Protein AF-0000000078669235 (afdb_homodimer)

Solvent-accessible surface area (backbone atoms only — not comparable to full-atom values): 48067 Å² total; per-residue (Å²): 96,67,66,59,18,50,50,52,53,47,53,45,50,56,72,32,58,90,61,73,64,41,77,50,53,57,62,53,48,54,24,50,31,45,15,54,41,35,36,77,77,35,81,63,48,67,55,18,37,51,54,24,30,57,74,55,64,57,73,52,65,68,59,42,52,51,52,50,53,50,52,53,48,40,39,40,40,38,66,61,44,41,49,52,46,21,70,72,71,68,45,66,46,79,46,28,22,59,58,57,40,22,43,50,47,49,49,41,42,48,46,64,62,38,52,59,36,70,64,24,55,50,30,48,46,53,47,44,20,54,51,38,20,74,75,57,52,60,64,41,14,50,50,51,49,68,47,42,65,60,53,62,66,57,69,76,66,47,89,44,72,59,48,43,48,22,68,73,57,55,42,50,53,69,58,52,52,51,44,33,72,74,48,49,86,48,35,63,50,36,40,51,44,37,69,41,87,81,50,63,42,42,25,32,50,30,67,82,75,46,51,58,66,58,51,53,53,54,42,41,74,72,70,44,53,72,45,68,39,88,81,45,70,50,28,38,31,33,52,52,88,76,65,61,88,79,30,63,51,42,68,63,20,33,38,43,83,40,51,62,57,58,55,48,52,43,60,71,60,57,60,47,62,60,39,32,34,36,28,44,46,27,56,53,25,66,54,52,49,49,41,37,47,60,13,67,62,35,48,39,33,42,32,16,30,70,51,68,69,38,44,55,47,18,53,51,47,32,56,43,51,68,56,79,36,69,48,78,41,85,35,60,45,73,44,44,46,80,75,75,38,64,44,66,19,46,32,32,41,34,52,39,77,64,87,42,60,18,36,30,50,82,38,35,46,47,59,68,66,63,53,78,84,50,50,60,60,40,28,51,53,41,49,51,45,49,53,39,50,62,47,23,35,23,70,62,9,37,37,31,43,29,32,39,34,72,49,50,63,68,41,53,49,48,50,52,51,46,52,70,72,34,82,54,45,44,77,45,68,45,90,57,92,54,43,62,34,92,85,36,84,37,19,32,31,39,41,39,60,81,65,76,35,47,19,26,32,42,39,40,33,33,33,52,117,97,68,66,60,19,50,50,51,53,49,51,46,51,57,72,32,57,90,61,74,63,40,76,48,53,56,61,52,47,54,22,51,32,44,15,54,40,36,36,78,77,35,82,62,49,67,57,18,38,51,53,25,30,57,74,56,64,58,74,51,65,69,59,42,52,52,52,49,53,51,52,52,48,41,38,38,40,39,66,61,45,42,49,52,46,20,69,72,70,66,47,65,45,79,45,27,22,61,57,57,39,22,44,50,45,49,50,41,43,49,47,66,62,37,54,59,35,69,65,24,56,50,29,48,46,53,48,44,20,54,50,37,19,74,75,58,50,60,64,42,13,50,48,51,49,70,46,42,66,61,55,62,66,57,72,77,66,45,88,44,70,60,48,44,49,23,69,73,58,55,42,50,54,70,59,53,52,51,45,34,72,74,49,49,86,46,35,63,49,37,42,50,45,39,70,42,86,81,50,63,41,41,24,31,49,30,68,83,73,45,52,56,66,58,52,52,51,52,42,43,73,72,70,44,51,72,45,69,38,89,82,44,70,49,29,38,30,34,52,52,88,75,65,61,89,78,30,63,52,43,68,65,18,33,40,43,82,40,50,62,57,59,55,48,52,42,60,70,59,58,59,48,60,60,39,33,33,36,28,44,46,27,58,54,26,66,56,52,49,48,39,38,48,61,13,66,62,35,48,40,32,43,32,16,30,70,52,68,68,39,44,55,46,19,54,52,48,32,57,42,52,69,56,80,34,69,48,78,42,88,35,59,43,74,46,43,46,80,74,74,39,64,45,64,18,45,32,33,40,35,51,39,76,65,86,41,62,18,36,32,52,83,40,35,47,47,58,68,66,62,55,79,82,50,51,59,59,41,28,51,54,42,50,52,45,49,56,40,50,62,47,25,36,23,69,63,10,38,37,31,44,31,33,39,35,72,49,50,64,68,41,53,50,47,50,52,52,47,52,71,72,35,82,56,46,46,78,47,67,44,89,58,91,52,43,60,33,90,84,38,85,37,20,34,32,40,41,38,57,82,65,76,37,47,20,24,33,43,38,40,34,33,33,51,116

Secondary structure (DSSP, 8-state):
-HHHHHHHHHHHHHHHTTPPPB---HHHHHHHHHHHHHTTTSSSHHHHHHHHHHHTT---HHHHHHHHHHHHHHHHTHHHHHHHHHHHHSS-GGGB-HHHHHHHHHHHHHHHTS-B-HHHHHHHHHHHHHHHHHHS-HHHHHHHHHHHHHHHT-----SSHHHHHHHHHTS-HHHHHHHHHHHGGGHHHHHHHHHS---EEEEEE-TTT--HHHHHHHHHHTT--EEE-SS-TTEEEEES---GGG-HHHHTTSEEE--HHHHHHHHHH---TT-EEEETT-TT-HHHHHHHHHTTT-SEEEEEE--HHHHHHHHHHHHHHT--SEEEEES-GGGHHHHH-SS-EEEEEEE-----GGGTTT-TTHHHH--GGGHHHHHHHHHHHHHHHHHHEEEEEEEEEEES---GGGTHHHHHHHHHH-TTEEEE----SSEEPSSSTT-EEE-HHHHSS--EEEEEEEE--/-HHHHHHHHHHHHHHHTTPPPB---HHHHHHHHHHHHHTTTSSSHHHHHHHHHHHTT---HHHHHHHHHHHHHHHHTHHHHHHHHHHHHSS-GGGB-HHHHHHHHHHHHHHHSS-B-HHHHHHHHHHHHHHHHHHS-HHHHHHHHHHHHHHHT-----SSHHHHHHHHHTS-HHHHHHHHHHHGGGHHHHHHHHHS---EEEEEE-TTT--HHHHHHHHHHTT--EEE-SS-TTEEEEES---GGG-HHHHTTSEEE--HHHHHHHHHH---TT-EEEESS-TT-HHHHHHHHHTTT-SEEEEEE--HHHHHHHHHHHHHHT--SEEEEES-GGGHHHHH-SS-EEEEEEE-----GGGTTT-TTHHHH--GGGHHHHHHHHHHHHHHHHHHEEEEEEEEEEES---GGGTHHHHHHHHHH-TTEEEE----SSEEPSSSTT-EEE-HHHHSS--EEEEEEEE--

Foldseek 3Di:
DVVLLVVLLVVLVVLAPPPDADDAALLLLQLLLQLLLQVVPDPPSVVSSVVSCVVSVVPDPVSSVVSVVLNVQLLQQVVVLQVLVCVQVVHRLVVPDSSLSSLSSSLLSSQRRYHHDPNRLVSSLVSSLVNVCVVDPNVSSVVCNVCSVVRNPDGDDDPDPLSSVCSVLVFHSVVLVQLCVQPPPCSNLQSCLLVDDDFKFKKFFQPLVDDQVVVVVVCVVVVWDWDADPFDRRIIITGHDDDLVPDPCNQQQGMGGDFPQLLVLLVVQQDEAAFEEEELAAFLNPSVLSNCSSNSLHHAYEYEDQDPVRPVNNVVNCVSNVRDRYDYDNDHSLCCCVVPNFARGQEYEPQADALLQQCCSVVSNSSVVDDPVCRLVSLVVSLSNLVSRNRRHHAFHKYKHKYLDDGCSNAVVSVVVSCVVDVQKDWAADDDDADARPVDGRKGWDGCSPRVTTTMIIIMMHGHD/DVVLLVVLLVVLVVLAPPPDADDAALLLLQLLLQLLLQVVPDPPSVVSSVVSCVVSVVPDPVSSVVSVVLNVQLLQQVVVLQVLVCVQVVHRLVVPDSSLSSLSSSLLSSQRRYHHDPNRLVSSLVSSLVNVCVVDPNVSSVVCNVCSVVRNPDGDDDPDPLSSVCSVLVFHSVVLVQLCVQPPPCSNLQSCLLVDDDFKFKKFFQPLVDDQVVVVVVCVVVVWDWDADPFDRRIIITGHDDDLVPDPCNQQQGMGGDFPQLLVLLVVQQDAAAFEEEELAAFLNPSVLSNCSSNSLHHAYEYEDQDPVRPVNNVVNCVSNVRDRYDYDNDHSLCCCVVPNFARGQEYEPQADALLQQCCSVVSNSSVVDDPVCRLVSLVVSLSNLVSRNRRHHAFHKYKHKYLDDGCSNAVVSVVVSCVVDVQKDWAADDDDADARPVDGRKGWDGCSPRVTTTMIIIMMHGHD

InterPro domains:
  IPR001678 SAM-dependent methyltransferase RsmB-F/NOP2-type domain [PS51686] (191-464)
  IPR011023 Nop2p [TIGR00446] (203-463)
  IPR023267 RNA (C5-cytosine) methyltransferase [PR02008] (249-263)
  IPR023267 RNA (C5-cytosine) methyltransferase [PR02008] (278-288)
  IPR023267 RNA (C5-cytosine) methyltransferase [PR02008] (346-358)
  IPR023267 RNA (C5-cytosine) methyltransferase [PR02008] (396-412)
  IPR023267 RNA (C5-cytosine) methyltransferase [PR02008] (446-463)
  IPR023267 RNA (C5-cytosine) methyltransferase [PTHR22807] (165-463)
  IPR029063 S-adenosyl-L-methionine-dependent methyltransferase superfamily [G3DSA:3.40.50.150] (264-465)
  IPR029063 S-adenosyl-L-methionine-dependent methyltransferase superfamily [SSF53335] (167-463)
  IPR035926 NusB-like superfamily [G3DSA:1.10.940.10] (15-171)
  IPR049560 SAM-dependent methyltransferase RsmB-F/NOP2-type, catalytic core [PF01189] (267-461)
  IPR054728 Ribosomal RNA small subunit methyltransferase B-like, ferredoxin-like domain [PF22458] (172-244)

Nearest PDB structures (foldseek):
  1ixk-assembly1_A  TM=8.940E-01  e=5.488E-24  Pyrococcus horikoshii
  3a4t-assembly2_B  TM=9.090E-01  e=2.537E-20  Methanocaldococcus jannaschii
  3a4t-assembly1_A  TM=9.063E-01  e=1.880E-20  Methanocaldococcus jannaschii
  5wws-assembly2_B  TM=7.933E-01  e=9.879E-22  Homo sapiens
  5wwr-assembly2_B  TM=7.802E-01  e=6.926E-21  Homo sapiens

Organism: Thermococcus barophilus (strain DSM 11836 / MP) (NCBI:txid391623)

pLDDT: mean 95.13, std 4.6, range [71.75, 98.88]

Structure (mmCIF, N/CA/C/O backbone):
data_AF-0000000078669235-model_v1
#
loop_
_entity.id
_entity.type
_entity.pdbx_description
1 polymer 'Ribosomal RNA small subunit methyltransferase B'
#
loop_
_atom_site.group_PDB
_atom_site.id
_atom_site.type_symbol
_atom_site.label_atom_id
_atom_site.label_alt_id
_atom_site.label_comp_id
_atom_site.label_asym_id
_atom_site.label_entity_id
_atom_site.label_seq_id
_atom_site.pdbx_PDB_ins_code
_atom_site.Cartn_x
_atom_site.Cartn_y
_atom_site.Cartn_z
_atom_site.occupancy
_atom_site.B_iso_or_equiv
_atom_site.auth_seq_id
_atom_site.auth_comp_id
_atom_site.auth_asym_id
_atom_site.auth_atom_id
_atom_site.pdbx_PDB_model_num
ATOM 1 N N . MET A 1 1 ? -10.25 2.545 38.406 1 71.75 1 MET A N 1
ATOM 2 C CA . MET A 1 1 ? -10.148 2.27 36.969 1 71.75 1 MET A CA 1
ATOM 3 C C . MET A 1 1 ? -11.531 2.127 36.344 1 71.75 1 MET A C 1
ATOM 5 O O . MET A 1 1 ? -11.805 2.719 35.312 1 71.75 1 MET A O 1
ATOM 9 N N . GLU A 1 2 ? -12.5 1.537 37.062 1 76.81 2 GLU A N 1
ATOM 10 C CA . GLU A 1 2 ? -13.859 1.386 36.531 1 76.81 2 GLU A CA 1
ATOM 11 C C . GLU A 1 2 ? -14.586 2.725 36.5 1 76.81 2 GLU A C 1
ATOM 13 O O . GLU A 1 2 ? -15.328 3.02 35.562 1 76.81 2 GLU A O 1
ATOM 18 N N . GLU A 1 3 ? -14.359 3.516 37.531 1 80.19 3 GLU A N 1
ATOM 19 C CA . GLU A 1 3 ? -15 4.824 37.594 1 80.19 3 GLU A CA 1
ATOM 20 C C . GLU A 1 3 ? -14.531 5.73 36.469 1 80.19 3 GLU A C 1
ATOM 22 O O . GLU A 1 3 ? -15.336 6.445 35.875 1 80.19 3 GLU A O 1
ATOM 27 N N . ILE A 1 4 ? -13.289 5.605 36.219 1 82.44 4 ILE A N 1
ATOM 28 C CA . ILE A 1 4 ? -12.695 6.414 35.156 1 82.44 4 ILE A CA 1
ATOM 29 C C . ILE A 1 4 ? -13.258 5.98 33.812 1 82.44 4 ILE A C 1
ATOM 31 O O . ILE A 1 4 ? -13.602 6.82 32.969 1 82.44 4 ILE A O 1
ATOM 35 N N . SER A 1 5 ? -13.367 4.734 33.719 1 85.5 5 SER A N 1
ATOM 36 C CA . SER A 1 5 ? -13.938 4.188 32.469 1 85.5 5 SER A CA 1
ATOM 37 C C . SER A 1 5 ? -15.383 4.629 32.281 1 85.5 5 SER A C 1
ATOM 39 O O . SER A 1 5 ? -15.781 5.039 31.203 1 85.5 5 SER A O 1
ATOM 41 N N . ASN A 1 6 ? -16.125 4.555 33.281 1 86.69 6 ASN A N 1
ATOM 42 C CA . ASN A 1 6 ? -17.531 4.969 33.219 1 86.69 6 ASN A CA 1
ATOM 43 C C . ASN A 1 6 ? -17.656 6.453 32.906 1 86.69 6 ASN A C 1
ATOM 45 O O . ASN A 1 6 ? -18.578 6.859 32.188 1 86.69 6 ASN A O 1
ATOM 49 N N . ALA A 1 7 ? -16.766 7.16 33.469 1 86.31 7 ALA A N 1
ATOM 50 C CA . ALA A 1 7 ? -16.781 8.602 33.219 1 86.31 7 ALA A CA 1
ATOM 51 C C . ALA A 1 7 ? -16.562 8.906 31.75 1 86.31 7 ALA A C 1
ATOM 53 O O . ALA A 1 7 ? -17.219 9.781 31.188 1 86.31 7 ALA A O 1
ATOM 54 N N . ILE A 1 8 ? -15.711 8.242 31.141 1 88.25 8 ILE A N 1
ATOM 55 C CA . ILE A 1 8 ? -15.414 8.453 29.734 1 88.25 8 ILE A CA 1
ATOM 56 C C . ILE A 1 8 ? -16.609 8.023 28.875 1 88.25 8 ILE A C 1
ATOM 58 O O . ILE A 1 8 ? -16.969 8.711 27.922 1 88.25 8 ILE A O 1
ATOM 62 N N . ILE A 1 9 ? -17.141 6.898 29.297 1 88.44 9 ILE A N 1
ATOM 63 C CA . ILE A 1 9 ? -18.312 6.406 28.562 1 88.44 9 ILE A CA 1
ATOM 64 C C . ILE A 1 9 ? -19.438 7.426 28.641 1 88.44 9 ILE A C 1
ATOM 66 O O . ILE A 1 9 ? -20.094 7.715 27.641 1 88.44 9 ILE A O 1
ATOM 70 N N . GLN A 1 10 ? -19.609 7.977 29.734 1 87.69 10 GLN A N 1
ATOM 71 C CA . GLN A 1 10 ? -20.641 8.992 29.922 1 87.69 10 GLN A CA 1
ATOM 72 C C . GLN A 1 10 ? -20.344 10.242 29.109 1 87.69 10 GLN A C 1
ATOM 74 O O . GLN A 1 10 ? -21.25 10.859 28.531 1 87.69 10 GLN A O 1
ATOM 79 N N . LEU A 1 11 ? -19.109 10.594 29.094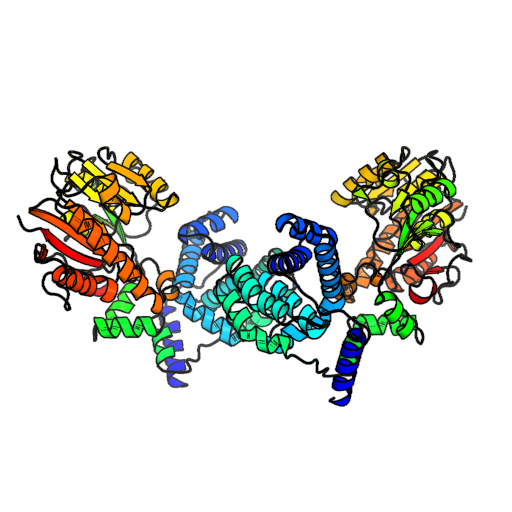 1 87.62 11 LEU A N 1
ATOM 80 C CA . LEU A 1 11 ? -18.688 11.758 28.312 1 87.62 11 LEU A CA 1
ATOM 81 C C . LEU A 1 11 ? -19 11.555 26.828 1 87.62 11 LEU A C 1
ATOM 83 O O . LEU A 1 11 ? -19.547 12.445 26.172 1 87.62 11 LEU A O 1
ATOM 87 N N . ILE A 1 12 ? -18.719 10.445 26.359 1 89.38 12 ILE A N 1
ATOM 88 C CA . ILE A 1 12 ? -18.953 10.117 24.969 1 89.38 12 ILE A CA 1
ATOM 89 C C . ILE A 1 12 ? -20.453 10.102 24.688 1 89.38 12 ILE A C 1
ATOM 91 O O . ILE A 1 12 ? -20.922 10.648 23.672 1 89.38 12 ILE A O 1
ATOM 95 N N . GLU A 1 13 ? -21.219 9.523 25.594 1 88.12 13 GLU A N 1
ATOM 96 C CA . GLU A 1 13 ? -22.672 9.422 25.422 1 88.12 13 GLU A CA 1
ATOM 97 C C . GLU A 1 13 ? -23.328 10.805 25.453 1 88.12 13 GLU A C 1
ATOM 99 O O . GLU A 1 13 ? -24.281 11.055 24.734 1 88.12 13 GLU A O 1
ATOM 104 N N . ARG A 1 14 ? -22.766 11.625 26.234 1 85.5 14 ARG A N 1
ATOM 105 C CA . ARG A 1 14 ? -23.297 12.984 26.312 1 85.5 14 ARG A CA 1
ATOM 106 C C . ARG A 1 14 ? -23.094 13.734 25 1 85.5 14 ARG A C 1
ATOM 108 O O . ARG A 1 14 ? -23.953 14.508 24.578 1 85.5 14 ARG A O 1
ATOM 115 N N . GLU A 1 15 ? -21.953 13.516 24.438 1 82.94 15 GLU A N 1
ATOM 116 C CA . GLU A 1 15 ? -21.656 14.172 23.172 1 82.94 15 GLU A CA 1
ATOM 117 C C . GLU A 1 15 ? -22.562 13.672 22.062 1 82.94 15 GLU A C 1
ATOM 119 O O . GLU A 1 15 ? -22.828 14.391 21.094 1 82.94 15 GLU A O 1
ATOM 124 N N . LYS A 1 16 ? -23.125 12.5 22.297 1 85.5 16 LYS A N 1
ATOM 125 C CA . LYS A 1 16 ? -24 11.891 21.297 1 85.5 16 LYS A CA 1
ATOM 126 C C . LYS A 1 16 ? -25.438 12.359 21.469 1 85.5 16 LYS A C 1
ATOM 128 O O . LYS A 1 16 ? -26.266 12.211 20.562 1 85.5 16 LYS A O 1
ATOM 133 N N . GLU A 1 17 ? -25.609 12.766 22.594 1 82.75 17 GLU A N 1
ATOM 134 C CA . GLU A 1 17 ? -26.984 13.109 22.906 1 82.75 17 GLU A CA 1
ATOM 135 C C . GLU A 1 17 ? -27.547 14.148 21.938 1 82.75 17 GLU A C 1
ATOM 137 O O . GLU A 1 17 ? -26.906 15.164 21.688 1 82.75 17 GLU A O 1
ATOM 142 N N . GLY A 1 18 ? -28.641 13.906 21.344 1 80.12 18 GLY A N 1
ATOM 143 C CA . GLY A 1 18 ? -29.328 14.828 20.453 1 80.12 18 GLY A CA 1
ATOM 144 C C . GLY A 1 18 ? -28.922 14.664 19 1 80.12 18 GLY A C 1
ATOM 145 O O . GLY A 1 18 ? -29.5 15.297 18.109 1 80.12 18 GLY A O 1
ATOM 146 N N . GLU A 1 19 ? -27.953 13.859 18.781 1 83.62 19 GLU A N 1
ATOM 147 C CA . GLU A 1 19 ? -27.516 13.625 17.422 1 83.62 19 GLU A CA 1
ATOM 148 C C . GLU A 1 19 ? -28.484 12.695 16.688 1 83.62 19 GLU A C 1
ATOM 150 O O . GLU A 1 19 ? -29.047 11.781 17.281 1 83.62 19 GLU A O 1
ATOM 155 N N . LYS A 1 20 ? -28.812 12.969 15.453 1 84.12 20 LYS A N 1
ATOM 156 C CA . LYS A 1 20 ? -29.578 12.047 14.609 1 84.12 20 LYS A CA 1
ATOM 157 C C . LYS A 1 20 ? -28.75 10.805 14.281 1 84.12 20 LYS A C 1
ATOM 159 O O . LYS A 1 20 ? -27.531 10.891 14.094 1 84.12 20 LYS A O 1
ATOM 164 N N . LYS A 1 21 ? -29.453 9.648 14.18 1 91.75 21 LYS A N 1
ATOM 165 C CA . LYS A 1 21 ? -28.766 8.406 13.836 1 91.75 21 LYS A CA 1
ATOM 166 C C . LYS A 1 21 ? -28.219 8.453 12.414 1 91.75 21 LYS A C 1
ATOM 168 O O . LYS A 1 21 ? -28.922 8.844 11.477 1 91.75 21 LYS A O 1
ATOM 173 N N . LEU A 1 22 ? -26.906 8.109 12.273 1 93.38 22 LEU A N 1
ATOM 174 C CA . LEU A 1 22 ? -26.219 8.164 10.992 1 93.38 22 LEU A CA 1
ATOM 175 C C . LEU A 1 22 ? -26.766 7.098 10.047 1 93.38 22 LEU A C 1
ATOM 177 O O . LEU A 1 22 ? -27.016 5.961 10.453 1 93.38 22 LEU A O 1
ATOM 181 N N . SER A 1 23 ? -27.031 7.496 8.852 1 94.25 23 SER A N 1
ATOM 182 C CA . SER A 1 23 ? -27.359 6.605 7.738 1 94.25 23 SER A CA 1
ATOM 183 C C . SER A 1 23 ? -26.391 6.797 6.578 1 94.25 23 SER A C 1
ATOM 185 O O . SER A 1 23 ? -26.578 7.684 5.742 1 94.25 23 SER A O 1
ATOM 187 N N . ILE A 1 24 ? -25.453 5.957 6.488 1 95.19 24 ILE A N 1
ATOM 188 C CA . ILE A 1 24 ? -24.438 6.066 5.449 1 95.19 24 ILE A CA 1
ATOM 189 C C . ILE A 1 24 ? -24.656 4.984 4.395 1 95.19 24 ILE A C 1
ATOM 191 O O . ILE A 1 24 ? -24.531 3.791 4.688 1 95.19 24 ILE A O 1
ATOM 195 N N . PRO A 1 25 ? -24.938 5.375 3.219 1 94.75 25 PRO A N 1
ATOM 196 C CA . PRO A 1 25 ? -25.078 4.383 2.152 1 94.75 25 PRO A CA 1
ATOM 197 C C . PRO A 1 25 ? -23.734 3.771 1.736 1 94.75 25 PRO A C 1
ATOM 199 O O . PRO A 1 25 ? -22.688 4.301 2.082 1 94.75 25 PRO A O 1
ATOM 202 N N . PRO A 1 26 ? -23.75 2.699 0.933 1 94.38 26 PRO A N 1
ATOM 203 C CA . PRO A 1 26 ? -22.531 2.002 0.514 1 94.38 26 PRO A CA 1
ATOM 204 C C . PRO A 1 26 ? -21.531 2.928 -0.165 1 94.38 26 PRO A C 1
ATOM 206 O O . PRO A 1 26 ? -20.328 2.867 0.129 1 94.38 26 PRO A O 1
ATOM 209 N N . LYS A 1 27 ? -21.969 3.76 -1.03 1 95.19 27 LYS A N 1
ATOM 210 C CA . LYS A 1 27 ? -21.062 4.672 -1.718 1 95.19 27 LYS A CA 1
ATOM 211 C C . LYS A 1 27 ? -20.391 5.617 -0.731 1 95.19 27 LYS A C 1
ATOM 213 O O . LYS A 1 27 ? -19.219 5.977 -0.912 1 95.19 27 LYS A O 1
ATOM 218 N N . GLY A 1 28 ? -21.109 6.035 0.298 1 97.38 28 GLY A N 1
ATOM 219 C CA . GLY A 1 28 ? -20.547 6.883 1.334 1 97.38 28 GLY A CA 1
ATOM 220 C C . GLY A 1 28 ? -19.453 6.199 2.143 1 97.38 28 GLY A C 1
ATOM 221 O O . GLY A 1 28 ? -18.469 6.824 2.52 1 97.38 28 GLY A O 1
ATOM 222 N N . VAL A 1 29 ? -19.656 4.859 2.379 1 97.69 29 VAL A N 1
ATOM 223 C CA . VAL A 1 29 ? -18.688 4.07 3.125 1 97.69 29 VAL A CA 1
ATOM 224 C C . VAL A 1 29 ? -17.359 4.035 2.363 1 97.69 29 VAL A C 1
ATOM 226 O O . VAL A 1 29 ? -16.312 4.312 2.932 1 97.69 29 VAL A O 1
ATOM 229 N N . ARG A 1 30 ? -17.422 3.787 1.078 1 98 30 ARG A N 1
ATOM 230 C CA . ARG A 1 30 ? -16.234 3.707 0.241 1 98 30 ARG A CA 1
ATOM 231 C C . ARG A 1 30 ? -15.523 5.055 0.172 1 98 30 ARG A C 1
ATOM 233 O O . ARG A 1 30 ? -14.297 5.121 0.313 1 98 30 ARG A O 1
ATOM 240 N N . ALA A 1 31 ? -16.297 6.074 0.003 1 98.06 31 ALA A N 1
ATOM 241 C CA . ALA A 1 31 ? -15.734 7.422 -0.122 1 98.06 31 ALA A CA 1
ATOM 242 C C . ALA A 1 31 ? -15.016 7.84 1.155 1 98.06 31 ALA A C 1
ATOM 244 O O . ALA A 1 31 ? -13.93 8.43 1.101 1 98.06 31 ALA A O 1
ATOM 245 N N . LEU A 1 32 ? -15.617 7.559 2.271 1 98.25 32 LEU A N 1
ATOM 246 C CA . LEU A 1 32 ? -15.047 7.957 3.555 1 98.25 32 LEU A CA 1
ATOM 247 C C . LEU A 1 32 ? -13.758 7.195 3.838 1 98.25 32 LEU A C 1
ATOM 249 O O . LEU A 1 32 ? -12.766 7.789 4.266 1 98.25 32 LEU A O 1
ATOM 253 N N . ILE A 1 33 ? -13.734 5.887 3.578 1 98.56 33 ILE A N 1
ATOM 254 C CA . ILE A 1 33 ? -12.531 5.086 3.777 1 98.56 33 ILE A CA 1
ATOM 255 C C . ILE A 1 33 ? -11.406 5.605 2.875 1 98.56 33 ILE A C 1
ATOM 257 O O . ILE A 1 33 ? -10.273 5.77 3.322 1 98.56 33 ILE A O 1
ATOM 261 N N . GLU A 1 34 ? -11.758 5.891 1.653 1 98 34 GLU A N 1
ATOM 262 C CA . GLU A 1 34 ? -10.766 6.383 0.705 1 98 34 GLU A CA 1
ATOM 263 C C . GLU A 1 34 ? -10.234 7.754 1.117 1 98 34 GLU A C 1
ATOM 265 O O . GLU A 1 34 ? -9.039 8.023 1.002 1 98 34 GLU A O 1
ATOM 270 N N . ALA A 1 35 ? -11.117 8.594 1.569 1 97.44 35 ALA A N 1
ATOM 271 C CA . ALA A 1 35 ? -10.703 9.922 2.021 1 97.44 35 ALA A CA 1
ATOM 272 C C . ALA A 1 35 ? -9.719 9.82 3.182 1 97.44 35 ALA A C 1
ATOM 274 O O . ALA A 1 35 ? -8.695 10.5 3.189 1 97.44 35 ALA A O 1
ATOM 275 N N . VAL A 1 36 ? -10.016 8.984 4.125 1 97.75 36 VAL A N 1
ATOM 276 C CA . VAL A 1 36 ? -9.164 8.805 5.297 1 97.75 36 VAL A CA 1
ATOM 277 C C . VAL A 1 36 ? -7.816 8.234 4.875 1 97.75 36 VAL A C 1
ATOM 279 O O . VAL A 1 36 ? -6.77 8.68 5.359 1 97.75 36 VAL A O 1
ATOM 282 N N . ARG A 1 37 ? -7.832 7.293 3.949 1 97.44 37 ARG A N 1
ATOM 283 C CA . ARG A 1 37 ? -6.598 6.715 3.424 1 97.44 37 ARG A CA 1
ATOM 284 C C . ARG A 1 37 ? -5.758 7.773 2.719 1 97.44 37 ARG A C 1
ATOM 286 O O . ARG A 1 37 ? -4.562 7.906 2.992 1 97.44 37 ARG A O 1
ATOM 293 N N . LEU A 1 38 ? -6.355 8.555 1.897 1 95.06 38 LEU A N 1
ATOM 294 C CA . LEU A 1 38 ? -5.66 9.555 1.089 1 95.06 38 LEU A CA 1
ATOM 295 C C . LEU A 1 38 ? -5.117 10.68 1.963 1 95.06 38 LEU A C 1
ATOM 297 O O . LEU A 1 38 ? -4.09 11.281 1.642 1 95.06 38 LEU A O 1
ATOM 301 N N . ALA A 1 39 ? -5.762 10.906 3.068 1 93.75 39 ALA A N 1
ATOM 302 C CA . ALA A 1 39 ? -5.355 11.992 3.957 1 93.75 39 ALA A CA 1
ATOM 303 C C . ALA A 1 39 ? -3.984 11.727 4.566 1 93.75 39 ALA A C 1
ATOM 305 O O . ALA A 1 39 ? -3.328 12.641 5.066 1 93.75 39 ALA A O 1
ATOM 306 N N . GLU A 1 40 ? -3.51 10.516 4.52 1 91.19 40 GLU A N 1
ATOM 307 C CA . GLU A 1 40 ? -2.186 10.164 5.023 1 91.19 40 GLU A CA 1
ATOM 308 C C . GLU A 1 40 ? -1.094 10.594 4.047 1 91.19 40 GLU A C 1
ATOM 310 O O . GLU A 1 40 ? 0.059 10.781 4.438 1 91.19 40 GLU A O 1
ATOM 315 N N . ILE A 1 41 ? -1.453 10.789 2.781 1 87.75 41 ILE A N 1
ATOM 316 C CA . ILE A 1 41 ? -0.433 10.992 1.761 1 87.75 41 ILE A CA 1
ATOM 317 C C . ILE A 1 41 ? -0.58 12.391 1.156 1 87.75 41 ILE A C 1
ATOM 319 O O . ILE A 1 41 ? 0.415 13.023 0.799 1 87.75 41 ILE A O 1
ATOM 323 N N . ILE A 1 42 ? -1.842 12.828 1.102 1 79.81 42 ILE A N 1
ATOM 324 C CA . ILE A 1 42 ? -2.121 14.109 0.461 1 79.81 42 ILE A CA 1
ATOM 325 C C . ILE A 1 42 ? -2.357 15.18 1.525 1 79.81 42 ILE A C 1
ATOM 327 O O . ILE A 1 42 ? -3.215 15.016 2.396 1 79.81 42 ILE A O 1
ATOM 331 N N . LYS A 1 43 ? -1.515 16.266 1.444 1 74.38 43 LYS A N 1
ATOM 332 C CA . LYS A 1 43 ? -1.713 17.422 2.305 1 74.38 43 LYS A CA 1
ATOM 333 C C . LYS A 1 43 ? -1.94 18.688 1.479 1 74.38 43 LYS A C 1
ATOM 335 O O . LYS A 1 43 ? -1.37 18.828 0.396 1 74.38 43 LYS A O 1
ATOM 340 N N . PRO A 1 44 ? -2.832 19.547 2.07 1 77.5 44 PRO A N 1
ATOM 341 C CA . PRO A 1 44 ? -3.676 19.453 3.264 1 77.5 44 PRO A CA 1
ATOM 342 C C . PRO A 1 44 ? -4.773 18.391 3.125 1 77.5 44 PRO A C 1
ATOM 344 O O . PRO A 1 44 ? -5.168 18.047 2.008 1 77.5 44 PRO A O 1
ATOM 347 N N . SER A 1 45 ? -5.328 17.812 4.16 1 84.75 45 SER A N 1
ATOM 348 C CA . SER A 1 45 ? -6.277 16.703 4.191 1 84.75 45 SER A CA 1
ATOM 349 C C . SER A 1 45 ? -7.559 17.047 3.447 1 84.75 45 SER A C 1
ATOM 351 O O . SER A 1 45 ? -8.25 16.156 2.945 1 84.75 45 SER A O 1
ATOM 353 N N . GLN A 1 46 ? -7.844 18.312 3.375 1 81.94 46 GLN A N 1
ATOM 354 C CA . GLN A 1 46 ? -9.031 18.75 2.66 1 81.94 46 GLN A CA 1
ATOM 355 C C . GLN A 1 46 ? -8.992 18.328 1.196 1 81.94 46 GLN A C 1
ATOM 357 O O . GLN A 1 46 ? -10.023 18 0.61 1 81.94 46 GLN A O 1
ATOM 362 N N . TYR A 1 47 ? -7.852 18.391 0.632 1 82.19 47 TYR A N 1
ATOM 363 C CA . TYR A 1 47 ? -7.691 17.984 -0.758 1 82.19 47 TYR A CA 1
ATOM 364 C C . TYR A 1 47 ? -7.941 16.484 -0.915 1 82.19 47 TYR A C 1
ATOM 366 O O . TYR A 1 47 ? -8.547 16.047 -1.899 1 82.19 47 TYR A O 1
ATOM 374 N N . ALA A 1 48 ? -7.465 15.68 0.038 1 89.44 48 ALA A N 1
ATOM 375 C CA . ALA A 1 48 ? -7.699 14.242 0.038 1 89.44 48 ALA A CA 1
ATOM 376 C C . ALA A 1 48 ? -9.195 13.93 0.035 1 89.44 48 ALA A C 1
ATOM 378 O O . ALA A 1 48 ? -9.656 13.086 -0.732 1 89.44 48 ALA A O 1
ATOM 379 N N . LYS A 1 49 ? -9.906 14.641 0.856 1 92.62 49 LYS A N 1
ATOM 380 C CA . LYS A 1 49 ? -11.352 14.469 0.957 1 92.62 49 LYS A CA 1
ATOM 381 C C . LYS A 1 49 ? -12.039 14.781 -0.37 1 92.62 49 LYS A C 1
ATOM 383 O O . LYS A 1 49 ? -12.859 14 -0.855 1 92.62 49 LYS A O 1
ATOM 388 N N . ARG A 1 50 ? -11.648 15.891 -0.977 1 87.69 50 ARG A N 1
ATOM 389 C CA . ARG A 1 50 ? -12.258 16.312 -2.232 1 87.69 50 ARG A CA 1
ATOM 390 C C . ARG A 1 50 ? -12.008 15.297 -3.338 1 87.69 50 ARG A C 1
ATOM 392 O O . ARG A 1 50 ? -12.914 14.977 -4.109 1 87.69 50 ARG A O 1
ATOM 399 N N . GLU A 1 51 ? -10.836 14.82 -3.412 1 91.44 51 GLU A N 1
ATOM 400 C CA . GLU A 1 51 ? -10.469 13.828 -4.418 1 91.44 51 GLU A CA 1
ATOM 401 C C . GLU A 1 51 ? -11.289 12.547 -4.258 1 91.44 51 GLU A C 1
ATOM 403 O O . GLU A 1 51 ? -11.836 12.023 -5.234 1 91.44 51 GLU A O 1
ATOM 408 N N . ALA A 1 52 ? -11.391 12.039 -3.037 1 95.75 52 ALA A N 1
ATOM 409 C CA . ALA A 1 52 ? -12.125 10.812 -2.762 1 95.75 52 ALA A CA 1
ATOM 410 C C . ALA A 1 52 ? -13.609 10.984 -3.061 1 95.75 52 ALA A C 1
ATOM 412 O O . ALA A 1 52 ? -14.234 10.109 -3.672 1 95.75 52 ALA A O 1
ATOM 413 N N . PHE A 1 53 ? -14.188 12.133 -2.621 1 95.25 53 PHE A N 1
ATOM 414 C CA . PHE A 1 53 ? -15.609 12.375 -2.805 1 95.25 53 PHE A CA 1
ATOM 415 C C . PHE A 1 53 ? -15.945 12.531 -4.281 1 95.25 53 PHE A C 1
ATOM 417 O O . PHE A 1 53 ? -17.016 12.094 -4.73 1 95.25 53 PHE A O 1
ATOM 424 N N . LYS A 1 54 ? -15.039 13.18 -5.008 1 93.19 54 LYS A N 1
ATOM 425 C CA . LYS A 1 54 ? -15.219 13.289 -6.453 1 93.19 54 LYS A CA 1
ATOM 426 C C . LYS A 1 54 ? -15.18 11.914 -7.117 1 93.19 54 LYS A C 1
ATOM 428 O O . LYS A 1 54 ? -16.031 11.594 -7.941 1 93.19 54 LYS A O 1
ATOM 433 N N . LYS A 1 55 ? -14.234 11.125 -6.824 1 95.19 55 LYS A N 1
ATOM 434 C CA . LYS A 1 55 ? -14.047 9.797 -7.395 1 95.19 55 LYS A CA 1
ATOM 435 C C . LYS A 1 55 ? -15.281 8.922 -7.191 1 95.19 55 LYS A C 1
ATOM 437 O O . LYS A 1 55 ? -15.664 8.156 -8.078 1 95.19 55 LYS A O 1
ATOM 442 N N . HIS A 1 56 ? -15.859 9.016 -6.016 1 96.25 56 HIS A N 1
ATOM 443 C CA . HIS A 1 56 ? -17 8.164 -5.68 1 96.25 56 HIS A CA 1
ATOM 444 C C . HIS A 1 56 ? -18.328 8.883 -5.953 1 96.25 56 HIS A C 1
ATOM 446 O O . HIS A 1 56 ? -19.375 8.438 -5.5 1 96.25 56 HIS A O 1
ATOM 452 N N . GLN A 1 57 ? -18.312 10.086 -6.531 1 94 57 GLN A N 1
ATOM 453 C CA . GLN A 1 57 ? -19.469 10.828 -7.023 1 94 57 GLN A CA 1
ATOM 454 C C . GLN A 1 57 ? -20.406 11.188 -5.883 1 94 57 GLN A C 1
ATOM 456 O O . GLN A 1 57 ? -21.609 10.93 -5.957 1 94 57 GLN A O 1
ATOM 461 N N . ILE A 1 58 ? -19.828 11.656 -4.797 1 94.06 58 ILE A N 1
ATOM 462 C CA . ILE A 1 58 ? -20.625 12.18 -3.693 1 94.06 58 ILE A CA 1
ATOM 463 C C . ILE A 1 58 ? -21.141 13.57 -4.043 1 94.06 58 ILE A C 1
ATOM 465 O O . ILE A 1 58 ? -20.578 14.578 -3.629 1 94.06 58 ILE A O 1
ATOM 469 N N . ASP A 1 59 ? -22.297 13.664 -4.633 1 87.31 59 ASP A N 1
ATOM 470 C CA . ASP A 1 59 ? -22.844 14.914 -5.168 1 87.31 59 ASP A CA 1
ATOM 471 C C . ASP A 1 59 ? -23.984 15.43 -4.305 1 87.31 59 ASP A C 1
ATOM 473 O O . ASP A 1 59 ? -24.297 16.625 -4.316 1 87.31 59 ASP A O 1
ATOM 477 N N . GLU A 1 60 ? -24.641 14.539 -3.605 1 88.62 60 GLU A N 1
ATOM 478 C CA . GLU A 1 60 ? -25.75 14.945 -2.752 1 88.62 60 GLU A CA 1
ATOM 479 C C . GLU A 1 60 ? -25.266 15.812 -1.596 1 88.62 60 GLU A C 1
ATOM 481 O O . GLU A 1 60 ? -24.359 15.43 -0.855 1 88.62 60 GLU A O 1
ATOM 486 N N . TYR A 1 61 ? -25.922 16.859 -1.396 1 84.94 61 TYR A N 1
ATOM 487 C CA . TYR A 1 61 ? -25.5 17.859 -0.414 1 84.94 61 TYR A CA 1
ATOM 488 C C . TYR A 1 61 ? -25.5 17.266 0.992 1 84.94 61 TYR A C 1
ATOM 490 O O . TYR A 1 61 ? -24.516 17.406 1.725 1 84.94 61 TYR A O 1
ATOM 498 N N . TYR A 1 62 ? -26.531 16.625 1.35 1 87.38 62 TYR A N 1
ATOM 499 C CA . TYR A 1 62 ? -26.672 16.094 2.699 1 87.38 62 TYR A CA 1
ATOM 500 C C . TYR A 1 62 ? -25.594 15.039 2.973 1 87.38 62 TYR A C 1
ATOM 502 O O . TYR A 1 62 ? -24.969 15.047 4.035 1 87.38 62 TYR A O 1
ATOM 510 N N . LEU A 1 63 ? -25.391 14.156 1.999 1 93 63 LEU A N 1
ATOM 511 C CA . LEU A 1 63 ? -24.391 13.109 2.16 1 93 63 LEU A CA 1
ATOM 512 C C . LEU A 1 63 ? -22.984 13.711 2.258 1 93 63 LEU A C 1
ATOM 514 O O . LEU A 1 63 ? -22.188 13.297 3.104 1 93 63 LEU A O 1
ATOM 518 N N . ASN A 1 64 ? -22.75 14.641 1.395 1 92.06 64 ASN A N 1
ATOM 519 C CA . ASN A 1 64 ? -21.453 15.32 1.412 1 92.06 64 ASN A CA 1
ATOM 520 C C . ASN A 1 64 ? -21.188 15.984 2.762 1 92.06 64 ASN A C 1
ATOM 522 O O . ASN A 1 64 ? -20.094 15.852 3.314 1 92.06 64 ASN A O 1
ATOM 526 N N . ARG A 1 65 ? -22.156 16.641 3.293 1 88.25 65 ARG A N 1
ATOM 527 C CA . ARG A 1 65 ? -22.031 17.328 4.574 1 88.25 65 ARG A CA 1
ATOM 528 C C . ARG A 1 65 ? -21.781 16.328 5.707 1 88.25 65 ARG A C 1
ATOM 530 O O . ARG A 1 65 ? -20.922 16.562 6.562 1 88.25 65 ARG A O 1
ATOM 537 N N . MET A 1 66 ? -22.484 15.281 5.699 1 93.31 66 MET A N 1
ATOM 538 C CA . MET A 1 66 ? -22.344 14.266 6.738 1 93.31 66 MET A CA 1
ATOM 539 C C . MET A 1 66 ? -20.969 13.609 6.684 1 93.31 66 MET A C 1
ATOM 541 O O . MET A 1 66 ? -20.297 13.484 7.707 1 93.31 66 MET A O 1
ATOM 545 N N . LEU A 1 67 ? -20.578 13.234 5.48 1 96.31 67 LEU A N 1
ATOM 546 C CA . LEU A 1 67 ? -19.297 12.57 5.328 1 96.31 67 LEU A CA 1
ATOM 547 C C . LEU A 1 67 ? -18.156 13.523 5.684 1 96.31 67 LEU A C 1
ATOM 549 O O . LEU A 1 67 ? -17.125 13.094 6.219 1 96.31 67 LEU A O 1
ATOM 553 N N . THR A 1 68 ? -18.297 14.781 5.383 1 91.88 68 THR A N 1
ATOM 554 C CA . THR A 1 68 ? -17.312 15.789 5.742 1 91.88 68 THR A CA 1
ATOM 555 C C . THR A 1 68 ? -17.172 15.891 7.258 1 91.88 68 THR A C 1
ATOM 557 O O . THR A 1 68 ? -16.047 15.914 7.785 1 91.88 68 THR A O 1
ATOM 560 N N . MET A 1 69 ? -18.297 15.906 7.879 1 91.38 69 MET A N 1
ATOM 561 C CA . MET A 1 69 ? -18.297 15.969 9.336 1 91.38 69 MET A CA 1
ATOM 562 C C . MET A 1 69 ? -17.578 14.758 9.93 1 91.38 69 MET A C 1
ATOM 564 O O . MET A 1 69 ? -16.734 14.906 10.812 1 91.38 69 MET A O 1
ATOM 568 N N . LEU A 1 70 ? -17.828 13.625 9.398 1 96.12 70 LEU A N 1
ATOM 569 C CA . LEU A 1 70 ? -17.219 12.398 9.891 1 96.12 70 LEU A CA 1
ATOM 570 C C . LEU A 1 70 ? -15.711 12.391 9.617 1 96.12 70 LEU A C 1
ATOM 572 O O . LEU A 1 70 ? -14.922 11.961 10.461 1 96.12 70 LEU A O 1
ATOM 576 N N . PHE A 1 71 ? -15.398 12.844 8.453 1 96.25 71 PHE A N 1
ATOM 577 C CA . PHE A 1 71 ? -13.992 12.898 8.062 1 96.25 71 PHE A CA 1
ATOM 578 C C . PHE A 1 71 ? -13.188 13.734 9.055 1 96.25 71 PHE A C 1
ATOM 580 O O . PHE A 1 71 ? -12.164 13.281 9.562 1 96.25 71 PHE A O 1
ATOM 587 N N . TYR A 1 72 ? -13.633 14.859 9.367 1 92.69 72 TYR A N 1
ATO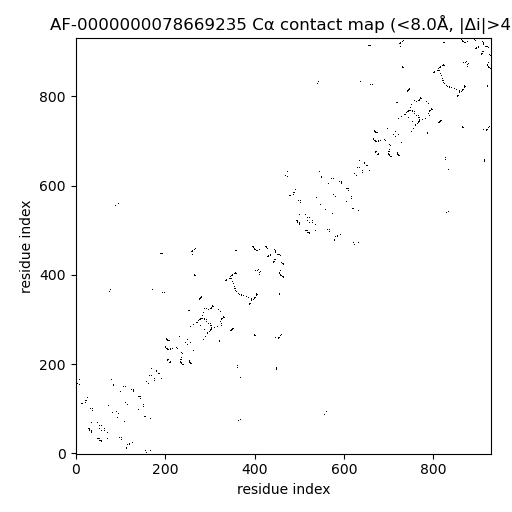M 588 C CA . TYR A 1 72 ? -12.898 15.75 10.25 1 92.69 72 TYR A CA 1
ATOM 589 C C . TYR A 1 72 ? -12.969 15.266 11.695 1 92.69 72 TYR A C 1
ATOM 591 O O . TYR A 1 72 ? -12.047 15.492 12.484 1 92.69 72 TYR A O 1
ATOM 599 N N . ASP A 1 73 ? -14.07 14.609 12 1 95.31 73 ASP A N 1
ATOM 600 C CA . ASP A 1 73 ? -14.156 14.016 13.328 1 95.31 73 ASP A CA 1
ATOM 601 C C . ASP A 1 73 ? -13.094 12.938 13.523 1 95.31 73 ASP A C 1
ATOM 603 O O . ASP A 1 73 ? -12.484 12.844 14.594 1 95.31 73 ASP A O 1
ATOM 607 N N . ILE A 1 74 ? -12.906 12.172 12.516 1 97.38 74 ILE A N 1
ATOM 608 C CA . ILE A 1 74 ? -11.875 11.133 12.547 1 97.38 74 ILE A CA 1
ATOM 609 C C . ILE A 1 74 ? -10.5 11.781 12.688 1 97.38 74 ILE A C 1
ATOM 611 O O . ILE A 1 74 ? -9.672 11.32 13.477 1 97.38 74 ILE A O 1
ATOM 615 N N . MET A 1 75 ? -10.266 12.828 11.961 1 95.19 75 MET A N 1
ATOM 616 C CA . MET A 1 75 ? -8.992 13.531 12.062 1 95.19 75 MET A CA 1
ATOM 617 C C . MET A 1 75 ? -8.781 14.078 13.469 1 95.19 75 MET A C 1
ATOM 619 O O . MET A 1 75 ? -7.684 13.969 14.023 1 95.19 75 MET A O 1
ATOM 623 N N . LYS A 1 76 ? -9.82 14.57 14.047 1 95.5 76 LYS A N 1
ATOM 624 C CA . LYS A 1 76 ? -9.773 15.18 15.375 1 95.5 76 LYS A CA 1
ATOM 625 C C . LYS A 1 76 ? -9.469 14.133 16.453 1 95.5 76 LYS A C 1
ATOM 627 O O . LYS A 1 76 ? -8.734 14.414 17.406 1 95.5 76 LYS A O 1
ATOM 632 N N . LYS A 1 77 ? -10 12.953 16.297 1 97.38 77 LYS A N 1
ATOM 633 C CA . LYS A 1 77 ? -9.93 11.938 17.344 1 97.38 77 LYS A CA 1
ATOM 634 C C . LYS A 1 77 ? -8.977 10.805 16.953 1 97.38 77 LYS A C 1
ATOM 636 O O . LYS A 1 77 ? -9.039 9.711 17.516 1 97.38 77 LYS A O 1
ATOM 641 N N . GLN A 1 78 ? -8.133 11.016 16.047 1 97 78 GLN A N 1
ATOM 642 C CA . GLN A 1 78 ? -7.324 9.969 15.438 1 97 78 GLN A CA 1
ATOM 643 C C . GLN A 1 78 ? -6.492 9.234 16.484 1 97 78 GLN A C 1
ATOM 645 O O . GLN A 1 78 ? -6.402 8.008 16.453 1 97 78 GLN A O 1
ATOM 650 N N . GLY A 1 79 ? -5.844 9.969 17.375 1 96.62 79 GLY A N 1
ATOM 651 C CA . GLY A 1 79 ? -5.031 9.328 18.406 1 96.62 79 GLY A CA 1
ATOM 652 C C . GLY A 1 79 ? -5.816 8.375 19.281 1 96.62 79 GLY A C 1
ATOM 653 O O . GLY A 1 79 ? -5.328 7.297 19.625 1 96.62 79 GLY A O 1
ATOM 654 N N . LEU A 1 80 ? -7.027 8.727 19.672 1 97.06 80 LEU A N 1
ATOM 655 C CA . LEU A 1 80 ? -7.895 7.879 20.484 1 97.06 80 LEU A CA 1
ATOM 656 C C . LEU A 1 80 ? -8.359 6.66 19.688 1 97.06 80 LEU A C 1
ATOM 658 O O . LEU A 1 80 ? -8.375 5.543 20.203 1 97.06 80 LEU A O 1
ATOM 662 N N . ILE A 1 81 ? -8.711 6.934 18.438 1 98.19 81 ILE A N 1
ATOM 663 C CA . ILE A 1 81 ? -9.156 5.875 17.531 1 98.19 81 ILE A CA 1
ATOM 664 C C . ILE A 1 81 ? -8.039 4.848 17.359 1 98.19 81 ILE A C 1
ATOM 666 O O . ILE A 1 81 ? -8.289 3.641 17.422 1 98.19 81 ILE A O 1
ATOM 670 N N . ASP A 1 82 ? -6.84 5.332 17.172 1 97.44 82 ASP A N 1
ATOM 671 C CA . ASP A 1 82 ? -5.695 4.441 17 1 97.44 82 ASP A CA 1
ATOM 672 C C . ASP A 1 82 ? -5.438 3.619 18.25 1 97.44 82 ASP A C 1
ATOM 674 O O . ASP A 1 82 ? -5.016 2.463 18.172 1 97.44 82 ASP A O 1
ATOM 678 N N . ARG A 1 83 ? -5.664 4.184 19.391 1 96.12 83 ARG A N 1
ATOM 679 C CA . ARG A 1 83 ? -5.535 3.439 20.641 1 96.12 83 ARG A CA 1
ATOM 680 C C . ARG A 1 83 ? -6.543 2.297 20.703 1 96.12 83 ARG A C 1
ATOM 682 O O . ARG A 1 83 ? -6.219 1.198 21.172 1 96.12 83 ARG A O 1
ATOM 689 N N . VAL A 1 84 ? -7.758 2.58 20.312 1 97.44 84 VAL A N 1
ATOM 690 C CA . VAL A 1 84 ? -8.805 1.562 20.281 1 97.44 84 VAL A CA 1
ATOM 691 C C . VAL A 1 84 ? -8.375 0.415 19.359 1 97.44 84 VAL A C 1
ATOM 693 O O . VAL A 1 84 ? -8.477 -0.756 19.734 1 97.44 84 VAL A O 1
ATOM 696 N N . ILE A 1 85 ? -7.867 0.754 18.172 1 98.31 85 ILE A N 1
ATOM 697 C CA . ILE A 1 85 ? -7.434 -0.25 17.203 1 98.31 85 ILE A CA 1
ATOM 698 C C . ILE A 1 85 ? -6.297 -1.078 17.797 1 98.31 85 ILE A C 1
ATOM 700 O O . ILE A 1 85 ? -6.289 -2.307 17.688 1 98.31 85 ILE A O 1
ATOM 704 N N . ASN A 1 86 ? -5.371 -0.423 18.438 1 97.19 86 ASN A N 1
ATOM 705 C CA . ASN A 1 86 ? -4.262 -1.119 19.078 1 97.19 86 ASN A CA 1
ATOM 706 C C . ASN A 1 86 ? -4.754 -2.105 20.141 1 97.19 86 ASN A C 1
ATOM 708 O O . ASN A 1 86 ? -4.23 -3.217 20.234 1 97.19 86 ASN A O 1
ATOM 712 N N . ASP A 1 87 ? -5.723 -1.704 20.906 1 96.12 87 ASP A N 1
ATOM 713 C CA . ASP A 1 87 ? -6.277 -2.557 21.953 1 96.12 87 ASP A CA 1
ATOM 714 C C . ASP A 1 87 ? -6.938 -3.799 21.359 1 96.12 87 ASP A C 1
ATOM 716 O O . ASP A 1 87 ? -6.859 -4.887 21.938 1 96.12 87 ASP A O 1
ATOM 720 N N . ILE A 1 88 ? -7.566 -3.666 20.25 1 97.38 88 ILE A N 1
ATOM 721 C CA . ILE A 1 88 ? -8.359 -4.738 19.672 1 97.38 88 ILE A CA 1
ATOM 722 C C . ILE A 1 88 ? -7.453 -5.656 18.844 1 97.38 88 ILE A C 1
ATOM 724 O O . ILE A 1 88 ? -7.504 -6.879 19 1 97.38 88 ILE A O 1
ATOM 728 N N . VAL A 1 89 ? -6.574 -5.086 18 1 97.38 89 VAL A N 1
ATOM 729 C CA . VAL A 1 89 ? -5.777 -5.852 17.047 1 97.38 89 VAL A CA 1
ATOM 730 C C . VAL A 1 89 ? -4.508 -6.355 17.734 1 97.38 89 VAL A C 1
ATOM 732 O O . VAL A 1 89 ? -3.969 -7.398 17.359 1 97.38 89 VAL A O 1
ATOM 735 N N . GLY A 1 90 ? -3.977 -5.555 18.703 1 96.12 90 GLY A N 1
ATOM 736 C CA . GLY A 1 90 ? -2.811 -5.98 19.469 1 96.12 90 GLY A CA 1
ATOM 737 C C . GLY A 1 90 ? -1.515 -5.387 18.953 1 96.12 90 GLY A C 1
ATOM 738 O O . GLY A 1 90 ? -0.435 -5.715 19.438 1 96.12 90 GLY A O 1
ATOM 739 N N . VAL A 1 91 ? -1.612 -4.551 17.891 1 96.69 91 VAL A N 1
ATOM 740 C CA . VAL A 1 91 ? -0.432 -3.869 17.359 1 96.69 91 VAL A CA 1
ATOM 741 C C . VAL A 1 91 ? -0.773 -2.416 17.047 1 96.69 91 VAL A C 1
ATOM 743 O O . VAL A 1 91 ? -1.946 -2.066 16.891 1 96.69 91 VAL A O 1
ATOM 746 N N . ASN A 1 92 ? 0.267 -1.545 16.953 1 96.25 92 ASN A N 1
ATOM 747 C CA . ASN A 1 92 ? 0.073 -0.171 16.5 1 96.25 92 ASN A CA 1
ATOM 748 C C . ASN A 1 92 ? -0.507 -0.119 15.086 1 96.25 92 ASN A C 1
ATOM 750 O O . ASN A 1 92 ? 0.013 -0.762 14.172 1 96.25 92 ASN A O 1
ATOM 754 N N . PRO A 1 93 ? -1.553 0.606 14.914 1 97 93 PRO A N 1
ATOM 755 C CA . PRO A 1 93 ? -2.217 0.59 13.609 1 97 93 PRO A CA 1
ATOM 756 C C . PRO A 1 93 ? -1.31 1.074 12.477 1 97 93 PRO A C 1
ATOM 758 O O . PRO A 1 93 ? -1.553 0.765 11.305 1 97 93 PRO A O 1
ATOM 761 N N . LEU A 1 94 ? -0.259 1.794 12.773 1 95.88 94 LEU A N 1
ATOM 762 C CA . LEU A 1 94 ? 0.605 2.355 11.742 1 95.88 94 LEU A CA 1
ATOM 763 C C . LEU A 1 94 ? 1.345 1.252 10.992 1 95.88 94 LEU A C 1
ATOM 765 O O . LEU A 1 94 ? 1.837 1.471 9.883 1 95.88 94 LEU A O 1
ATOM 769 N N . ILE A 1 95 ? 1.477 0.027 11.562 1 97.44 95 ILE A N 1
ATOM 770 C CA . ILE A 1 95 ? 2.197 -1.034 10.867 1 97.44 95 ILE A CA 1
ATOM 771 C C . ILE A 1 95 ? 1.207 -1.93 10.125 1 97.44 95 ILE A C 1
ATOM 773 O O . ILE A 1 95 ? 1.606 -2.879 9.445 1 97.44 95 ILE A O 1
ATOM 777 N N . LEU A 1 96 ? -0.122 -1.707 10.273 1 98.19 96 LEU A N 1
ATOM 778 C CA . LEU A 1 96 ? -1.144 -2.434 9.523 1 98.19 96 LEU A CA 1
ATOM 779 C C . LEU A 1 96 ? -1.193 -1.965 8.078 1 98.19 96 LEU A C 1
ATOM 781 O O . LEU A 1 96 ? -0.666 -0.9 7.742 1 98.19 96 LEU A O 1
ATOM 785 N N . ASP A 1 97 ? -1.803 -2.744 7.203 1 97.56 97 ASP A N 1
ATOM 786 C CA . ASP A 1 97 ? -2.141 -2.285 5.859 1 97.56 97 ASP A CA 1
ATOM 787 C C . ASP A 1 97 ? -2.869 -0.944 5.902 1 97.56 97 ASP A C 1
ATOM 789 O O . ASP A 1 97 ? -3.803 -0.765 6.688 1 97.56 97 ASP A O 1
ATOM 793 N N . PRO A 1 98 ? -2.455 -0.009 5.098 1 97.38 98 PRO A N 1
ATOM 794 C CA . PRO A 1 98 ? -3.016 1.34 5.211 1 97.38 98 PRO A CA 1
ATOM 795 C C . PRO A 1 98 ? -4.516 1.379 4.93 1 97.38 98 PRO A C 1
ATOM 797 O O . PRO A 1 98 ? -5.234 2.201 5.504 1 97.38 98 PRO A O 1
ATOM 800 N N . TRP A 1 99 ? -5.004 0.537 4.055 1 97.88 99 TRP A N 1
ATOM 801 C CA . TRP A 1 99 ? -6.438 0.49 3.771 1 97.88 99 TRP A CA 1
ATOM 802 C C . TRP A 1 99 ? -7.203 -0.115 4.941 1 97.88 99 TRP A C 1
ATOM 804 O O . TRP A 1 99 ? -8.297 0.339 5.277 1 97.88 99 TRP A O 1
ATOM 814 N N . LEU A 1 100 ? -6.617 -1.136 5.492 1 98.44 100 LEU A N 1
ATOM 815 C CA . LEU A 1 100 ? -7.211 -1.72 6.688 1 98.44 100 LEU A CA 1
ATOM 816 C C . LEU A 1 100 ? -7.277 -0.697 7.816 1 98.44 100 LEU A C 1
ATOM 818 O O . LEU A 1 100 ? -8.312 -0.567 8.484 1 98.44 100 LEU A O 1
ATOM 822 N N . ARG A 1 101 ? -6.195 0.002 8.016 1 98.38 101 ARG A N 1
ATOM 823 C CA . ARG A 1 101 ? -6.121 1.043 9.031 1 98.38 101 ARG A CA 1
ATOM 824 C C . ARG A 1 101 ? -7.199 2.098 8.82 1 98.38 101 ARG A C 1
ATOM 826 O O . ARG A 1 101 ? -7.91 2.471 9.758 1 98.38 101 ARG A O 1
ATOM 833 N N . ALA A 1 102 ? -7.32 2.572 7.59 1 98.38 102 ALA A N 1
ATOM 834 C CA . ALA A 1 102 ? -8.32 3.584 7.258 1 98.38 102 ALA A CA 1
ATOM 835 C C . ALA A 1 102 ? -9.734 3.076 7.539 1 98.38 102 ALA A C 1
ATOM 837 O O . ALA A 1 102 ? -10.547 3.785 8.133 1 98.38 102 ALA A O 1
ATOM 838 N N . ALA A 1 103 ? -10 1.867 7.152 1 98.69 103 ALA A N 1
ATOM 839 C CA . ALA A 1 103 ? -11.32 1.282 7.348 1 98.69 103 ALA A CA 1
ATOM 840 C C . ALA A 1 103 ? -11.641 1.132 8.836 1 98.69 103 ALA A C 1
ATOM 842 O O . ALA A 1 103 ? -12.758 1.42 9.266 1 98.69 103 ALA A O 1
ATOM 843 N N . LEU A 1 104 ? -10.672 0.697 9.586 1 98.75 104 LEU A N 1
ATOM 844 C CA . LEU A 1 104 ? -10.867 0.526 11.023 1 98.75 104 LEU A CA 1
ATOM 845 C C . LEU A 1 104 ? -11.102 1.87 11.703 1 98.75 104 LEU A C 1
ATOM 847 O O . LEU A 1 104 ? -11.93 1.977 12.609 1 98.75 104 LEU A O 1
ATOM 851 N N . ARG A 1 105 ? -10.391 2.904 11.273 1 98.62 105 ARG A N 1
ATOM 852 C CA . ARG A 1 105 ? -10.594 4.234 11.828 1 98.62 105 ARG A CA 1
ATOM 853 C C . ARG A 1 105 ? -12.023 4.711 11.602 1 98.62 105 ARG A C 1
ATOM 855 O O . ARG A 1 105 ? -12.648 5.281 12.5 1 98.62 105 ARG A O 1
ATOM 862 N N . VAL A 1 106 ? -12.531 4.41 10.445 1 98.62 106 VAL A N 1
ATOM 863 C CA . VAL A 1 106 ? -13.898 4.809 10.102 1 98.62 106 VAL A CA 1
ATOM 864 C C . VAL A 1 106 ? -14.891 4.082 11.008 1 98.62 106 VAL A C 1
ATOM 866 O O . VAL A 1 106 ? -15.758 4.711 11.617 1 98.62 106 VAL A O 1
ATOM 869 N N . VAL A 1 107 ? -14.758 2.812 11.164 1 98.44 107 VAL A N 1
ATOM 870 C CA . VAL A 1 107 ? -15.719 2.031 11.93 1 98.44 107 VAL A CA 1
ATOM 871 C C . VAL A 1 107 ? -15.641 2.414 13.406 1 98.44 107 VAL A C 1
ATOM 873 O O . VAL A 1 107 ? -16.672 2.514 14.078 1 98.44 107 VAL A O 1
ATOM 876 N N . VAL A 1 108 ? -14.477 2.619 13.922 1 98.31 108 VAL A N 1
ATOM 877 C CA . VAL A 1 108 ? -14.328 3.012 15.32 1 98.31 108 VAL A CA 1
ATOM 878 C C . VAL A 1 108 ? -15.031 4.348 15.562 1 98.31 108 VAL A C 1
ATOM 880 O O . VAL A 1 108 ? -15.773 4.496 16.531 1 98.31 108 VAL A O 1
ATOM 883 N N . ASP A 1 109 ? -14.805 5.312 14.695 1 98.06 109 ASP A N 1
ATOM 884 C CA . ASP A 1 109 ? -15.422 6.625 14.875 1 98.06 109 ASP A CA 1
ATOM 885 C C . ASP A 1 109 ? -16.953 6.527 14.82 1 98.06 109 ASP A C 1
ATOM 887 O O . ASP A 1 109 ? -17.641 6.977 15.742 1 98.06 109 ASP A O 1
ATOM 891 N N . VAL A 1 110 ? -17.469 5.902 13.789 1 97.44 110 VAL A N 1
ATOM 892 C CA . VAL A 1 110 ? -18.906 5.832 13.523 1 97.44 110 VAL A CA 1
ATOM 893 C C . VAL A 1 110 ? -19.594 5.062 14.648 1 97.44 110 VAL A C 1
ATOM 895 O O . VAL A 1 110 ? -20.703 5.41 15.055 1 97.44 110 VAL A O 1
ATOM 898 N N . SER A 1 111 ? -18.938 4.074 15.203 1 96.19 111 SER A N 1
ATOM 899 C CA . SER A 1 111 ? -19.594 3.213 16.188 1 96.19 111 SER A CA 1
ATOM 900 C C . SER A 1 111 ? -19.391 3.744 17.609 1 96.19 111 SER A C 1
ATOM 902 O O . SER A 1 111 ? -20.297 3.623 18.438 1 96.19 111 SER A O 1
ATOM 904 N N . LEU A 1 112 ? -18.297 4.281 17.875 1 96.12 112 LEU A N 1
ATOM 905 C CA . LEU A 1 112 ? -17.984 4.688 19.25 1 96.12 112 LEU A CA 1
ATOM 906 C C . LEU A 1 112 ? -18.484 6.102 19.531 1 96.12 112 LEU A C 1
ATOM 908 O O . LEU A 1 112 ? -18.984 6.387 20.625 1 96.12 112 LEU A O 1
ATOM 912 N N . PHE A 1 113 ? -18.438 7.027 18.547 1 95.94 113 PHE A N 1
ATOM 913 C CA . PHE A 1 113 ? -18.656 8.445 18.828 1 95.94 113 PHE A CA 1
ATOM 914 C C . PHE A 1 113 ? -19.953 8.938 18.234 1 95.94 113 PHE A C 1
ATOM 916 O O . PHE A 1 113 ? -20.344 10.094 18.422 1 95.94 113 PHE A O 1
ATOM 923 N N . HIS A 1 114 ? -20.641 8.078 17.484 1 95.31 114 HIS A N 1
ATOM 924 C CA . HIS A 1 114 ? -21.906 8.469 16.875 1 95.31 114 HIS A CA 1
ATOM 925 C C . HIS A 1 114 ? -22.953 7.395 17.078 1 95.31 114 HIS A C 1
ATOM 927 O O . HIS A 1 114 ? -22.641 6.242 17.375 1 95.31 114 HIS A O 1
ATOM 933 N N . HIS A 1 115 ? -24.188 7.824 16.938 1 92.75 115 HIS A N 1
ATOM 934 C CA . HIS A 1 115 ? -25.281 6.871 16.828 1 92.75 115 HIS A CA 1
ATOM 935 C C . HIS A 1 115 ? -25.5 6.445 15.383 1 92.75 115 HIS A C 1
ATOM 937 O O . HIS A 1 115 ? -25.5 7.285 14.477 1 92.75 115 HIS A O 1
ATOM 943 N N . SER A 1 116 ? -25.516 5.16 15.219 1 91.75 116 SER A N 1
ATOM 944 C CA . SER A 1 116 ? -25.641 4.664 13.852 1 91.75 116 SER A CA 1
ATOM 945 C C . SER A 1 116 ? -26.844 3.752 13.695 1 91.75 116 SER A C 1
ATOM 947 O O . SER A 1 116 ? -27.156 2.963 14.594 1 91.75 116 SER A O 1
ATOM 949 N N . LYS A 1 117 ? -27.531 3.924 12.594 1 92.94 117 LYS A N 1
ATOM 950 C CA . LYS A 1 117 ? -28.594 2.977 12.25 1 92.94 117 LYS A CA 1
ATOM 951 C C . LYS A 1 117 ? -28.016 1.602 11.93 1 92.94 117 LYS A C 1
ATOM 953 O O . LYS A 1 117 ? -26.875 1.494 11.477 1 92.94 117 LYS A O 1
ATOM 958 N N . PRO A 1 118 ? -28.828 0.592 12.148 1 93.19 118 PRO A N 1
ATOM 959 C CA . PRO A 1 118 ? -28.344 -0.756 11.828 1 93.19 118 PRO A CA 1
ATOM 960 C C . PRO A 1 118 ? -27.891 -0.893 10.375 1 93.19 118 PRO A C 1
ATOM 962 O O . PRO A 1 118 ? -26.922 -1.606 10.094 1 93.19 118 PRO A O 1
ATOM 965 N N . GLY A 1 119 ? -28.531 -0.237 9.531 1 93.75 119 GLY A N 1
ATOM 966 C CA . GLY A 1 119 ? -28.156 -0.266 8.125 1 93.75 119 GLY A CA 1
ATOM 967 C C . GLY A 1 119 ? -26.766 0.28 7.859 1 93.75 119 GLY A C 1
ATOM 968 O O . GLY A 1 119 ? -26.062 -0.218 6.984 1 93.75 119 GLY A O 1
ATOM 969 N N . THR A 1 120 ? -26.391 1.302 8.625 1 95.69 120 THR A N 1
ATOM 970 C CA . THR A 1 120 ? -25.062 1.889 8.492 1 95.69 120 THR A CA 1
ATOM 971 C C . THR A 1 120 ? -23.984 0.891 8.922 1 95.69 120 THR A C 1
ATOM 973 O O . THR A 1 120 ? -22.984 0.717 8.219 1 95.69 120 THR A O 1
ATOM 976 N N . LEU A 1 121 ? -24.234 0.22 10.016 1 96.31 121 LEU A N 1
ATOM 977 C CA . LEU A 1 121 ? -23.266 -0.759 10.508 1 96.31 121 LEU A CA 1
ATOM 978 C C . LEU A 1 121 ? -23.156 -1.939 9.547 1 96.31 121 LEU A C 1
ATOM 980 O O . LEU A 1 121 ? -22.062 -2.465 9.336 1 96.31 121 LEU A O 1
ATOM 984 N N . LYS A 1 122 ? -24.281 -2.291 8.984 1 96.5 122 LYS A N 1
ATOM 985 C CA . LYS A 1 122 ? -24.266 -3.355 7.988 1 96.5 122 LYS A CA 1
ATOM 986 C C . LYS A 1 122 ? -23.453 -2.951 6.758 1 96.5 122 LYS A C 1
ATOM 988 O O . LYS A 1 122 ? -22.688 -3.748 6.227 1 96.5 122 LYS A O 1
ATOM 993 N N . ALA A 1 123 ? -23.656 -1.759 6.332 1 96.56 123 ALA A N 1
ATOM 994 C CA . ALA A 1 123 ? -22.922 -1.249 5.176 1 96.56 123 ALA A CA 1
ATOM 995 C C . ALA A 1 123 ? -21.438 -1.186 5.469 1 96.56 123 ALA A C 1
ATOM 997 O O . ALA A 1 123 ? -20.609 -1.552 4.621 1 96.56 123 ALA A O 1
ATOM 998 N N . LEU A 1 124 ? -21.109 -0.725 6.629 1 97.81 124 LEU A N 1
ATOM 999 C CA . LEU A 1 124 ? -19.703 -0.654 7.02 1 97.81 124 LEU A CA 1
ATOM 1000 C C . LEU A 1 124 ? -19.078 -2.043 7.039 1 97.81 124 LEU A C 1
ATOM 1002 O O . LEU A 1 124 ? -17.938 -2.217 6.605 1 97.81 124 LEU A O 1
ATOM 1006 N N . LYS A 1 125 ? -19.812 -2.992 7.535 1 97.44 125 LYS A N 1
ATOM 1007 C CA . LYS A 1 125 ? -19.266 -4.348 7.637 1 97.44 125 LYS A CA 1
ATOM 1008 C C . LYS A 1 125 ? -19.109 -4.98 6.258 1 97.44 125 LYS A C 1
ATOM 1010 O O . LYS A 1 125 ? -18.016 -5.418 5.895 1 97.44 125 LYS A O 1
ATOM 1015 N N . TRP A 1 126 ? -20.109 -4.949 5.414 1 96.81 126 TRP A N 1
ATOM 1016 C CA . TRP A 1 126 ? -20.125 -5.66 4.141 1 96.81 126 TRP A CA 1
ATOM 1017 C C . TRP A 1 126 ? -19.359 -4.887 3.07 1 96.81 126 TRP A C 1
ATOM 1019 O O . TRP A 1 126 ? -18.422 -5.41 2.471 1 96.81 126 TRP A O 1
ATOM 1029 N N . LYS A 1 127 ? -19.75 -3.658 2.857 1 96.06 127 LYS A N 1
ATOM 1030 C CA . LYS A 1 127 ? -19.156 -2.869 1.788 1 96.06 127 LYS A CA 1
ATOM 1031 C C . LYS A 1 127 ? -17.734 -2.457 2.146 1 96.06 127 LYS A C 1
ATOM 1033 O O . LYS A 1 127 ? -16.875 -2.352 1.27 1 96.06 127 LYS A O 1
ATOM 1038 N N . GLY A 1 128 ? -17.531 -2.221 3.42 1 97.19 128 GLY A N 1
ATOM 1039 C CA . GLY A 1 128 ? -16.172 -1.949 3.854 1 97.19 128 GLY A CA 1
ATOM 1040 C C . GLY A 1 128 ? -15.219 -3.105 3.596 1 97.19 128 GLY A C 1
ATOM 1041 O O . GLY A 1 128 ? -14.133 -2.912 3.049 1 97.19 128 GLY A O 1
ATOM 1042 N N . SER A 1 129 ? -15.688 -4.297 3.949 1 97.56 129 SER A N 1
ATOM 1043 C CA . SER A 1 129 ? -14.875 -5.496 3.752 1 97.56 129 SER A CA 1
ATOM 1044 C C . SER A 1 129 ? -14.586 -5.73 2.273 1 97.56 129 SER A C 1
ATOM 1046 O O . SER A 1 129 ? -13.438 -5.992 1.896 1 97.56 129 SER A O 1
ATOM 1048 N N . ASP A 1 130 ? -15.586 -5.574 1.483 1 96.81 130 ASP A N 1
ATOM 1049 C CA . ASP A 1 130 ? -15.445 -5.762 0.043 1 96.81 130 ASP A CA 1
ATOM 1050 C C . ASP A 1 130 ? -14.477 -4.738 -0.547 1 96.81 130 ASP A C 1
ATOM 1052 O O . ASP A 1 130 ? -13.648 -5.078 -1.397 1 96.81 130 ASP A O 1
ATOM 1056 N N . PHE A 1 131 ? -14.586 -3.611 -0.099 1 97.19 131 PHE A N 1
ATOM 1057 C CA . PHE A 1 131 ? -13.797 -2.506 -0.634 1 97.19 131 PHE A CA 1
ATOM 1058 C C . PHE A 1 131 ? -12.32 -2.697 -0.33 1 97.19 131 PHE A C 1
ATOM 1060 O O . PHE A 1 131 ? -11.477 -2.596 -1.225 1 97.19 131 PHE A O 1
ATOM 1067 N N . ILE A 1 132 ? -11.984 -2.998 0.911 1 96.31 132 ILE A N 1
ATOM 1068 C CA . ILE A 1 132 ? -10.57 -3.096 1.251 1 96.31 132 ILE A CA 1
ATOM 1069 C C . ILE A 1 132 ? -9.984 -4.375 0.654 1 96.31 132 ILE A C 1
ATOM 1071 O O . ILE A 1 132 ? -8.805 -4.414 0.294 1 96.31 132 ILE A O 1
ATOM 1075 N N . SER A 1 133 ? -10.812 -5.441 0.466 1 95.25 133 SER A N 1
ATOM 1076 C CA . SER A 1 133 ? -10.352 -6.633 -0.238 1 95.25 133 SER A CA 1
ATOM 1077 C C . SER A 1 133 ? -9.93 -6.301 -1.665 1 95.25 133 SER A C 1
ATOM 1079 O O . SER A 1 133 ? -8.945 -6.855 -2.172 1 95.25 133 SER A O 1
ATOM 1081 N N . SER A 1 134 ? -10.656 -5.422 -2.275 1 94 134 SER A N 1
ATOM 1082 C CA . SER A 1 134 ? -10.383 -5.051 -3.66 1 94 134 SER A CA 1
ATOM 1083 C C . SER A 1 134 ? -9.125 -4.195 -3.766 1 94 134 SER A C 1
ATOM 1085 O O . SER A 1 134 ? -8.492 -4.137 -4.82 1 94 134 SER A O 1
ATOM 1087 N N . LYS A 1 135 ? -8.734 -3.545 -2.668 1 93.94 135 LYS A N 1
ATOM 1088 C CA . LYS A 1 135 ? -7.605 -2.619 -2.686 1 93.94 135 LYS A CA 1
ATOM 1089 C C . LYS A 1 135 ? -6.332 -3.297 -2.188 1 93.94 135 LYS A C 1
ATOM 1091 O O . LYS A 1 135 ? -5.227 -2.801 -2.416 1 93.94 135 LYS A O 1
ATOM 1096 N N . THR A 1 136 ? -6.535 -4.387 -1.52 1 94.38 136 THR A N 1
ATOM 1097 C CA . THR A 1 136 ? -5.422 -5.059 -0.858 1 94.38 136 THR A CA 1
ATOM 1098 C C . THR A 1 136 ? -5.434 -6.555 -1.173 1 94.38 136 THR A C 1
ATOM 1100 O O . THR A 1 136 ? -5.613 -6.949 -2.326 1 94.38 136 THR A O 1
ATOM 1103 N N . HIS A 1 137 ? -5.148 -7.414 -0.184 1 90.31 137 HIS A N 1
ATOM 1104 C CA . HIS A 1 137 ? -5.305 -8.867 -0.227 1 90.31 137 HIS A CA 1
ATOM 1105 C C . HIS A 1 137 ? -6.664 -9.289 0.32 1 90.31 137 HIS A C 1
ATOM 1107 O O . HIS A 1 137 ? -7.148 -8.719 1.299 1 90.31 137 HIS A O 1
ATOM 1113 N N . PRO A 1 138 ? -7.336 -10.266 -0.274 1 89.88 138 PRO A N 1
ATOM 1114 C CA . PRO A 1 138 ? -8.656 -10.711 0.193 1 89.88 138 PRO A CA 1
ATOM 1115 C C . PRO A 1 138 ? -8.664 -11.055 1.68 1 89.88 138 PRO A C 1
ATOM 1117 O O . PRO A 1 138 ? -9.68 -10.852 2.355 1 89.88 138 PRO A O 1
ATOM 1120 N N . TYR A 1 139 ? -7.594 -11.516 2.133 1 92.06 139 TYR A N 1
ATOM 1121 C CA . TYR A 1 139 ? -7.512 -11.867 3.547 1 92.06 139 TYR A CA 1
ATOM 1122 C C . TYR A 1 139 ? -7.727 -10.633 4.422 1 92.06 139 TYR A C 1
ATOM 1124 O O . TYR A 1 139 ? -8.242 -10.742 5.535 1 92.06 139 TYR A O 1
ATOM 1132 N N . VAL A 1 140 ? -7.328 -9.492 3.998 1 95.94 140 VAL A N 1
ATOM 1133 C CA . VAL A 1 140 ? -7.469 -8.266 4.773 1 95.94 140 VAL A CA 1
ATOM 1134 C C . VAL A 1 140 ? -8.953 -7.961 4.996 1 95.94 140 VAL A C 1
ATOM 1136 O O . VAL A 1 140 ? -9.359 -7.598 6.102 1 95.94 140 VAL A O 1
ATOM 1139 N N . GLY A 1 141 ? -9.734 -8.078 3.883 1 96.19 141 GLY A N 1
ATOM 1140 C CA . GLY A 1 141 ? -11.172 -7.906 4.02 1 96.19 141 GLY A CA 1
ATOM 1141 C C . GLY A 1 141 ? -11.805 -8.914 4.969 1 96.19 141 GLY A C 1
ATOM 1142 O O . GLY A 1 141 ? -12.688 -8.562 5.75 1 96.19 141 GLY A O 1
ATOM 1143 N N . MET A 1 142 ? -11.312 -10.141 4.879 1 95.25 142 MET A N 1
ATOM 1144 C CA . MET A 1 142 ? -11.812 -11.188 5.766 1 95.25 142 MET A CA 1
ATOM 1145 C C . MET A 1 142 ? -11.484 -10.867 7.219 1 95.25 142 MET A C 1
ATOM 1147 O O . MET A 1 142 ? -12.32 -11.07 8.102 1 95.25 142 MET A O 1
ATOM 1151 N N . TYR A 1 143 ? -10.289 -10.445 7.434 1 97.38 143 TYR A N 1
ATOM 1152 C CA . TYR A 1 143 ? -9.875 -10.086 8.781 1 97.38 143 TYR A CA 1
ATOM 1153 C C . TYR A 1 143 ? -10.75 -8.969 9.344 1 97.38 143 TYR A C 1
ATOM 1155 O O . TYR A 1 143 ? -11.219 -9.047 10.477 1 97.38 143 TYR A O 1
ATOM 1163 N N . TYR A 1 144 ? -10.914 -7.887 8.555 1 98.12 144 TYR A N 1
ATOM 1164 C CA . TYR A 1 144 ? -11.797 -6.777 8.906 1 98.12 144 TYR A CA 1
ATOM 1165 C C . TYR A 1 144 ? -13.188 -7.281 9.281 1 98.12 144 TYR A C 1
ATOM 1167 O O . TYR A 1 144 ? -13.742 -6.871 10.297 1 98.12 144 TYR A O 1
ATOM 1175 N N . TRP A 1 145 ? -13.703 -8.156 8.461 1 97.19 145 TRP A N 1
ATOM 1176 C CA . TRP A 1 145 ? -15.016 -8.742 8.695 1 97.19 145 TRP A CA 1
ATOM 1177 C C . TRP A 1 145 ? -15.047 -9.484 10.031 1 97.19 145 TRP A C 1
ATOM 1179 O O . TRP A 1 145 ? -16 -9.344 10.805 1 97.19 145 TRP A O 1
ATOM 1189 N N . ASP A 1 146 ? -14.016 -10.219 10.352 1 97.12 146 ASP A N 1
ATOM 1190 C CA . ASP A 1 146 ? -13.953 -11.094 11.523 1 97.12 146 ASP A CA 1
ATOM 1191 C C . ASP A 1 146 ? -13.891 -10.273 12.812 1 97.12 146 ASP A C 1
ATOM 1193 O O . ASP A 1 146 ? -14.445 -10.68 13.836 1 97.12 146 ASP A O 1
ATOM 1197 N N . ILE A 1 147 ? -13.242 -9.148 12.805 1 97.56 147 ILE A N 1
ATOM 1198 C CA . ILE A 1 147 ? -13.047 -8.414 14.055 1 97.56 147 ILE A CA 1
ATOM 1199 C C . ILE A 1 147 ? -14.102 -7.309 14.172 1 97.56 147 ILE A C 1
ATOM 1201 O O . ILE A 1 147 ? -14.125 -6.57 15.156 1 97.56 147 ILE A O 1
ATOM 1205 N N . PHE A 1 148 ? -14.953 -7.145 13.188 1 98.19 148 PHE A N 1
ATOM 1206 C CA . PHE A 1 148 ? -15.906 -6.047 13.094 1 98.19 148 PHE A CA 1
ATOM 1207 C C . PHE A 1 148 ? -16.75 -5.969 14.359 1 98.19 148 PHE A C 1
ATOM 1209 O O . PHE A 1 148 ? -16.891 -4.895 14.953 1 98.19 148 PHE A O 1
ATOM 1216 N N . ASP A 1 149 ? -17.266 -7.082 14.812 1 97.25 149 ASP A N 1
ATOM 1217 C CA . ASP A 1 149 ? -18.141 -7.098 15.969 1 97.25 149 ASP A CA 1
ATOM 1218 C C . ASP A 1 149 ? -17.406 -6.68 17.234 1 97.25 149 ASP A C 1
ATOM 1220 O O . ASP A 1 149 ? -17.969 -6.02 18.109 1 97.25 149 ASP A O 1
ATOM 1224 N N . LYS A 1 150 ? -16.141 -7.098 17.328 1 97.31 150 LYS A N 1
ATOM 1225 C CA . LYS A 1 150 ? -15.32 -6.668 18.453 1 97.31 150 LYS A CA 1
ATOM 1226 C C . LYS A 1 150 ? -15.141 -5.156 18.469 1 97.31 150 LYS A C 1
ATOM 1228 O O . LYS A 1 150 ? -15.117 -4.531 19.531 1 97.31 150 LYS A O 1
ATOM 1233 N N . VAL A 1 151 ? -15.055 -4.566 17.312 1 97.5 151 VAL A N 1
ATOM 1234 C CA . VAL A 1 151 ? -14.828 -3.133 17.172 1 97.5 151 VAL A CA 1
ATOM 1235 C C . VAL A 1 151 ? -16.078 -2.367 17.609 1 97.5 151 VAL A C 1
ATOM 1237 O O . VAL A 1 151 ? -15.984 -1.41 18.375 1 97.5 151 VAL A O 1
ATOM 1240 N N . ILE A 1 152 ? -17.25 -2.775 17.156 1 96.81 152 ILE A N 1
ATOM 1241 C CA . ILE A 1 152 ? -18.469 -2.006 17.406 1 96.81 152 ILE A CA 1
ATOM 1242 C C . ILE A 1 152 ? -18.891 -2.158 18.859 1 96.81 152 ILE A C 1
ATOM 1244 O O . ILE A 1 152 ? -19.672 -1.354 19.375 1 96.81 152 ILE A O 1
ATOM 1248 N N . ARG A 1 153 ? -18.375 -3.162 19.578 1 95.69 153 ARG A N 1
ATOM 1249 C CA . ARG A 1 153 ? -18.734 -3.4 20.969 1 95.69 153 ARG A CA 1
ATOM 1250 C C . ARG A 1 153 ? -17.688 -2.838 21.922 1 95.69 153 ARG A C 1
ATOM 1252 O O . ARG A 1 153 ? -17.844 -2.904 23.141 1 95.69 153 ARG A O 1
ATOM 1259 N N . TYR A 1 154 ? -16.703 -2.24 21.406 1 96.06 154 TYR A N 1
ATOM 1260 C CA . TYR A 1 154 ? -15.578 -1.759 22.203 1 96.06 154 TYR A CA 1
ATOM 1261 C C . TYR A 1 154 ? -16.016 -0.65 23.156 1 96.06 154 TYR A C 1
ATOM 1263 O O . TYR A 1 154 ? -16.828 0.209 22.781 1 96.06 154 TYR A O 1
ATOM 1271 N N . LYS A 1 155 ? -15.5 -0.667 24.328 1 93.88 155 LYS A N 1
ATOM 1272 C CA . LYS A 1 155 ? -15.641 0.399 25.312 1 93.88 155 LYS A CA 1
ATOM 1273 C C . LYS A 1 155 ? -14.281 0.842 25.859 1 93.88 155 LYS A C 1
ATOM 1275 O O . LYS A 1 155 ? -13.492 0.016 26.312 1 93.88 155 LYS A O 1
ATOM 1280 N N . PRO A 1 156 ? -14.055 2.141 25.797 1 93.25 156 PRO A N 1
ATOM 1281 C CA . PRO A 1 156 ? -12.758 2.617 26.281 1 93.25 156 PRO A CA 1
ATOM 1282 C C . PRO A 1 156 ? -12.523 2.307 27.75 1 93.25 156 PRO A C 1
ATOM 1284 O O . PRO A 1 156 ? -13.445 2.443 28.562 1 93.25 156 PRO A O 1
ATOM 1287 N N . ARG A 1 157 ? -11.328 1.805 28.062 1 89.62 157 ARG A N 1
ATOM 1288 C CA . ARG A 1 157 ? -10.891 1.521 29.422 1 89.62 157 ARG A CA 1
ATOM 1289 C C . ARG A 1 157 ? -9.516 2.129 29.703 1 89.62 157 ARG A C 1
ATOM 1291 O O . ARG A 1 157 ? -8.516 1.408 29.781 1 89.62 157 ARG A O 1
ATOM 1298 N N . PRO A 1 158 ? -9.602 3.471 29.984 1 90.62 158 PRO A N 1
ATOM 1299 C CA . PRO A 1 158 ? -8.305 4.086 30.266 1 90.62 158 PRO A CA 1
ATOM 1300 C C . PRO A 1 158 ? -7.586 3.426 31.438 1 90.62 158 PRO A C 1
ATOM 1302 O O . PRO A 1 158 ? -8.211 3.105 32.469 1 90.62 158 PRO A O 1
ATOM 1305 N N . LYS A 1 159 ? -6.332 3.186 31.266 1 87.81 159 LYS A N 1
ATOM 1306 C CA . LYS A 1 159 ? -5.531 2.441 32.219 1 87.81 159 LYS A CA 1
ATOM 1307 C C . LYS A 1 159 ? -4.844 3.383 33.219 1 87.81 159 LYS A C 1
ATOM 1309 O O . LYS A 1 159 ? -4.219 2.934 34.188 1 87.81 159 LYS A O 1
ATOM 1314 N N . SER A 1 160 ? -4.922 4.742 33.031 1 91.44 160 SER A N 1
ATOM 1315 C CA . SER A 1 160 ? -4.262 5.746 33.875 1 91.44 160 SER A CA 1
ATOM 1316 C C . SER A 1 160 ? -4.98 7.086 33.812 1 91.44 160 SER A C 1
ATOM 1318 O O . SER A 1 160 ? -5.859 7.281 32.969 1 91.44 160 SER A O 1
ATOM 1320 N N . ARG A 1 161 ? -4.648 7.957 34.719 1 91.94 161 ARG A N 1
ATOM 1321 C CA . ARG A 1 161 ? -5.176 9.32 34.688 1 91.94 161 ARG A CA 1
ATOM 1322 C C . ARG A 1 161 ? -4.762 10.055 33.438 1 91.94 161 ARG A C 1
ATOM 1324 O O . ARG A 1 161 ? -5.527 10.859 32.875 1 91.94 161 ARG A O 1
ATOM 1331 N N . ASP A 1 162 ? -3.594 9.781 33.031 1 94.31 162 ASP A N 1
ATOM 1332 C CA . ASP A 1 162 ? -3.09 10.383 31.797 1 94.31 162 ASP A CA 1
ATOM 1333 C C . ASP A 1 162 ? -3.949 9.984 30.594 1 94.31 162 ASP A C 1
ATOM 1335 O O . ASP A 1 162 ? -4.32 10.836 29.781 1 94.31 162 ASP A O 1
ATOM 1339 N N . GLU A 1 163 ? -4.27 8.75 30.547 1 93.81 163 GLU A N 1
ATOM 1340 C CA . GLU A 1 163 ? -5.113 8.273 29.453 1 93.81 163 GLU A CA 1
ATOM 1341 C C . GLU A 1 163 ? -6.512 8.891 29.531 1 93.81 163 GLU A C 1
ATOM 1343 O O . GLU A 1 163 ? -7.113 9.211 28.516 1 93.81 163 GLU A O 1
ATOM 1348 N N . PHE A 1 164 ? -6.977 8.984 30.766 1 94.44 164 PHE A N 1
ATOM 1349 C CA . PHE A 1 164 ? -8.273 9.617 30.969 1 94.44 164 PHE A CA 1
ATOM 1350 C C . PHE A 1 164 ? -8.281 11.039 30.422 1 94.44 164 PHE A C 1
ATOM 1352 O O . PHE A 1 164 ? -9.227 11.445 29.734 1 94.44 164 PHE A O 1
ATOM 1359 N N . LEU A 1 165 ? -7.246 11.789 30.672 1 95.88 165 LEU A N 1
ATOM 1360 C CA . LEU A 1 165 ? -7.148 13.172 30.219 1 95.88 165 LEU A CA 1
ATOM 1361 C C . LEU A 1 165 ? -7.109 13.234 28.688 1 95.88 165 LEU A C 1
ATOM 1363 O O . LEU A 1 165 ? -7.652 14.164 28.094 1 95.88 165 LEU A O 1
ATOM 1367 N N . GLU A 1 166 ? -6.469 12.297 28.094 1 96.75 166 GLU A N 1
ATOM 1368 C CA . GLU A 1 166 ? -6.414 12.258 26.641 1 96.75 166 GLU A CA 1
ATOM 1369 C C . GLU A 1 166 ? -7.812 12.109 26.047 1 96.75 166 GLU A C 1
ATOM 1371 O O . GLU A 1 166 ? -8.133 12.75 25.031 1 96.75 166 GLU A O 1
ATOM 1376 N N . TRP A 1 167 ? -8.625 11.266 26.656 1 95.75 167 TRP A N 1
ATOM 1377 C CA . TRP A 1 167 ? -10 11.07 26.203 1 95.75 167 TRP A CA 1
ATOM 1378 C C . TRP A 1 167 ? -10.836 12.312 26.453 1 95.75 167 TRP A C 1
ATOM 1380 O O . TRP A 1 167 ? -11.656 12.695 25.625 1 95.75 167 TRP A O 1
ATOM 1390 N N . LYS A 1 168 ? -10.586 12.938 27.562 1 94.81 168 LYS A N 1
ATOM 1391 C CA . LYS A 1 168 ? -11.367 14.102 27.969 1 94.81 168 LYS A CA 1
ATOM 1392 C C . LYS A 1 168 ? -11.078 15.297 27.062 1 94.81 168 LYS A C 1
ATOM 1394 O O . LYS A 1 168 ? -12 15.977 26.609 1 94.81 168 LYS A O 1
ATOM 1399 N N . TYR A 1 169 ? -9.789 15.531 26.781 1 96.44 169 TYR A N 1
ATOM 1400 C CA . TYR A 1 169 ? -9.383 16.75 26.094 1 96.44 169 TYR A CA 1
ATOM 1401 C C . TYR A 1 169 ? -9.117 16.469 24.609 1 96.44 169 TYR A C 1
ATOM 1403 O O . TYR A 1 169 ? -8.898 17.406 23.828 1 96.44 169 TYR A O 1
ATOM 1411 N N . ILE A 1 170 ? -9.117 15.195 24.172 1 96.69 170 ILE A N 1
ATOM 1412 C CA . ILE A 1 170 ? -8.898 14.773 22.797 1 96.69 170 ILE A CA 1
ATOM 1413 C C . ILE A 1 170 ? -7.555 15.297 22.297 1 96.69 170 ILE A C 1
ATOM 1415 O O . ILE A 1 170 ? -7.48 15.953 21.25 1 96.69 170 ILE A O 1
ATOM 1419 N N . ALA A 1 171 ? -6.516 14.992 22.984 1 97.56 171 ALA A N 1
ATOM 1420 C CA . ALA A 1 171 ? -5.145 15.391 22.656 1 97.56 171 ALA A CA 1
ATOM 1421 C C . ALA A 1 171 ? -4.137 14.492 23.375 1 97.56 171 ALA A C 1
ATOM 1423 O O . ALA A 1 171 ? -4.461 13.852 24.375 1 97.56 171 ALA A O 1
ATOM 1424 N N . PRO A 1 172 ? -2.949 14.32 22.875 1 97.12 172 PRO A N 1
ATOM 1425 C CA . PRO A 1 172 ? -1.939 13.523 23.578 1 97.12 172 PRO A CA 1
ATOM 1426 C C . PRO A 1 172 ? -1.514 14.148 24.906 1 97.12 172 PRO A C 1
ATOM 1428 O O . PRO A 1 172 ? -1.511 15.375 25.047 1 97.12 172 PRO A O 1
ATOM 1431 N N . ILE A 1 173 ? -1.043 13.375 25.766 1 97.12 173 ILE A N 1
ATOM 1432 C CA . ILE A 1 173 ? -0.788 13.773 27.141 1 97.12 173 ILE A CA 1
ATOM 1433 C C . ILE A 1 173 ? 0.304 14.836 27.188 1 97.12 173 ILE A C 1
ATOM 1435 O O . ILE A 1 173 ? 0.245 15.766 27.984 1 97.12 173 ILE A O 1
ATOM 1439 N N . TRP A 1 174 ? 1.311 14.695 26.344 1 97.25 174 TRP A N 1
ATOM 1440 C CA . TRP A 1 174 ? 2.396 15.672 26.375 1 97.25 174 TRP A CA 1
ATOM 1441 C C . TRP A 1 174 ? 1.891 17.062 26 1 97.25 174 TRP A C 1
ATOM 1443 O O . TRP A 1 174 ? 2.312 18.062 26.594 1 97.25 174 TRP A O 1
ATOM 1453 N N . LEU A 1 175 ? 0.987 17.156 25.062 1 97.69 175 LEU A N 1
ATOM 1454 C CA . LEU A 1 175 ? 0.412 18.422 24.656 1 97.69 175 LEU A CA 1
ATOM 1455 C C . LEU A 1 175 ? -0.457 19.016 25.766 1 97.69 175 LEU A C 1
ATOM 1457 O O . LEU A 1 175 ? -0.405 20.219 26.031 1 97.69 175 LEU A O 1
ATOM 1461 N N . ILE A 1 176 ? -1.205 18.156 26.422 1 97.88 176 ILE A N 1
ATOM 1462 C CA . ILE A 1 176 ? -2.062 18.578 27.531 1 97.88 176 ILE A CA 1
ATOM 1463 C C . ILE A 1 176 ? -1.211 19.172 28.641 1 97.88 176 ILE A C 1
ATOM 1465 O O . ILE A 1 176 ? -1.538 20.234 29.188 1 97.88 176 ILE A O 1
ATOM 1469 N N . ARG A 1 177 ? -0.159 18.531 28.922 1 97.56 177 ARG A N 1
ATOM 1470 C CA . ARG A 1 177 ? 0.74 19 29.969 1 97.56 177 ARG A CA 1
ATOM 1471 C C . ARG A 1 177 ? 1.352 20.359 29.609 1 97.56 177 ARG A C 1
ATOM 1473 O O . ARG A 1 177 ? 1.483 21.234 30.453 1 97.56 177 ARG A O 1
ATOM 1480 N N . ARG A 1 178 ? 1.689 20.516 28.359 1 97.12 178 ARG A N 1
ATOM 1481 C CA . ARG A 1 178 ? 2.262 21.766 27.891 1 97.12 178 ARG A CA 1
ATOM 1482 C C . ARG A 1 178 ? 1.244 22.906 27.984 1 97.12 178 ARG A C 1
ATOM 1484 O O . ARG A 1 178 ? 1.584 24.016 28.375 1 97.12 178 ARG A O 1
ATOM 1491 N N . ILE A 1 179 ? 0.06 22.641 27.641 1 97.56 179 ILE A N 1
ATOM 1492 C CA . ILE A 1 179 ? -0.994 23.641 27.688 1 97.56 179 ILE A CA 1
ATOM 1493 C C . ILE A 1 179 ? -1.311 24 29.141 1 97.56 179 ILE A C 1
ATOM 1495 O O . ILE A 1 179 ? -1.505 25.172 29.469 1 97.56 179 ILE A O 1
ATOM 1499 N N . LYS A 1 180 ? -1.321 23 29.969 1 97.5 180 LYS A N 1
ATOM 1500 C CA . LYS A 1 180 ? -1.567 23.234 31.391 1 97.5 180 LYS A CA 1
ATOM 1501 C C . LYS A 1 180 ? -0.486 24.109 32 1 97.5 180 LYS A C 1
ATOM 1503 O O . LYS A 1 180 ? -0.779 24.984 32.844 1 97.5 180 LYS A O 1
ATOM 1508 N N . LYS A 1 181 ? 0.688 23.859 31.641 1 96.88 181 LYS A N 1
ATOM 1509 C CA . LYS A 1 181 ? 1.8 24.672 32.125 1 96.88 181 LYS A CA 1
ATOM 1510 C C . LYS A 1 181 ? 1.66 26.125 31.688 1 96.88 181 LYS A C 1
ATOM 1512 O O . LYS A 1 181 ? 1.974 27.047 32.438 1 96.88 181 LYS A O 1
ATOM 1517 N N . LEU A 1 182 ? 1.144 26.312 30.516 1 96.25 182 LEU A N 1
ATOM 1518 C CA . LEU A 1 182 ? 1.045 27.641 29.922 1 96.25 182 LEU A CA 1
ATOM 1519 C C . LEU A 1 182 ? -0.175 28.391 30.453 1 96.25 182 LEU A C 1
ATOM 1521 O O . LEU A 1 182 ? -0.098 29.594 30.734 1 96.25 182 LEU A O 1
ATOM 1525 N N . LEU A 1 183 ? -1.303 27.641 30.641 1 96.75 183 LEU A N 1
ATOM 1526 C CA . LEU A 1 183 ? -2.561 28.359 30.828 1 96.75 183 LEU A CA 1
ATOM 1527 C C . LEU A 1 183 ? -3.127 28.078 32.219 1 96.75 183 LEU A C 1
ATOM 1529 O O . LEU A 1 183 ? -4.074 28.734 32.656 1 96.75 183 LEU A O 1
ATOM 1533 N N . GLY A 1 184 ? -2.588 27.062 32.906 1 95.81 184 GLY A N 1
ATOM 1534 C CA . GLY A 1 184 ? -3.037 26.75 34.25 1 95.81 184 GLY A CA 1
ATOM 1535 C C . GLY A 1 184 ? -4.512 26.391 34.312 1 95.81 184 GLY A C 1
ATOM 1536 O O . GLY A 1 184 ? -4.957 25.469 33.656 1 95.81 184 GLY A O 1
ATOM 1537 N N . GLU A 1 185 ? -5.273 27.281 34.906 1 95.12 185 GLU A N 1
ATOM 1538 C CA . GLU A 1 185 ? -6.676 27.016 35.188 1 95.12 185 GLU A CA 1
ATOM 1539 C C . GLU A 1 185 ? -7.543 27.156 33.938 1 95.12 185 GLU A C 1
ATOM 1541 O O . GLU A 1 185 ? -8.672 26.656 33.906 1 95.12 185 GLU A O 1
ATOM 1546 N N . GLU A 1 186 ? -7.066 27.75 32.938 1 97.44 186 GLU A N 1
ATOM 1547 C CA . GLU A 1 186 ? -7.848 28 31.75 1 97.44 186 GLU A CA 1
ATOM 1548 C C . GLU A 1 186 ? -7.707 26.844 30.75 1 97.44 186 GLU A C 1
ATOM 1550 O O . GLU A 1 186 ? -8.25 26.906 29.641 1 97.44 186 GLU A O 1
ATOM 1555 N N . THR A 1 187 ? -7.016 25.766 31.172 1 97.5 187 THR A N 1
ATOM 1556 C CA . THR A 1 187 ? -6.766 24.625 30.297 1 97.5 187 THR A CA 1
ATOM 1557 C C . THR A 1 187 ? -8.078 24.016 29.812 1 97.5 187 THR A C 1
ATOM 1559 O O . THR A 1 187 ? -8.219 23.703 28.625 1 97.5 187 THR A O 1
ATOM 1562 N N . GLU A 1 188 ? -8.984 23.891 30.656 1 97 188 GLU A N 1
ATOM 1563 C CA . GLU A 1 188 ? -10.281 23.312 30.297 1 97 188 GLU A CA 1
ATOM 1564 C C . GLU A 1 188 ? -10.984 24.156 29.25 1 97 188 GLU A C 1
ATOM 1566 O O . GLU A 1 188 ? -11.5 23.625 28.266 1 97 188 GLU A O 1
ATOM 1571 N N . GLN A 1 189 ? -10.953 25.438 29.453 1 97.38 189 GLN A N 1
ATOM 1572 C CA . GLN A 1 189 ? -11.602 26.359 28.531 1 97.38 189 GLN A CA 1
ATOM 1573 C C . GLN A 1 189 ? -10.922 26.312 27.156 1 97.38 189 GLN A C 1
ATOM 1575 O O . GLN A 1 189 ? -11.586 26.391 26.125 1 97.38 189 GLN A O 1
ATOM 1580 N N . PHE A 1 190 ? -9.695 26.219 27.219 1 97.56 190 PHE A N 1
ATOM 1581 C CA . PHE A 1 190 ? -8.938 26.156 25.969 1 97.56 190 PHE A CA 1
ATOM 1582 C C . PHE A 1 190 ? -9.359 24.953 25.141 1 97.56 190 PHE A C 1
ATOM 1584 O O . PHE A 1 190 ? -9.688 25.094 23.953 1 97.56 190 PHE A O 1
ATOM 1591 N N . PHE A 1 191 ? -9.344 23.75 25.766 1 97.44 191 PHE A N 1
ATOM 1592 C CA . PHE A 1 191 ? -9.656 22.531 25.016 1 97.44 191 PHE A CA 1
ATOM 1593 C C . PHE A 1 191 ? -11.125 22.5 24.641 1 97.44 191 PHE A C 1
ATOM 1595 O O . PHE A 1 191 ? -11.484 21.969 23.578 1 97.44 191 PHE A O 1
ATOM 1602 N N . GLN A 1 192 ? -11.984 23.125 25.422 1 95.62 192 GLN A N 1
ATOM 1603 C CA . GLN A 1 192 ? -13.383 23.266 25.031 1 95.62 192 GLN A CA 1
ATOM 1604 C C . GLN A 1 192 ? -13.5 24.094 23.75 1 95.62 192 GLN A C 1
ATOM 1606 O O . GLN A 1 192 ? -14.266 23.75 22.844 1 95.62 192 GLN A O 1
ATOM 1611 N N . ALA A 1 193 ? -12.719 25.141 23.703 1 95.44 193 ALA A N 1
ATOM 1612 C CA . ALA A 1 193 ? -12.766 26.047 22.547 1 95.44 193 ALA A CA 1
ATOM 1613 C C . ALA A 1 193 ? -12.25 25.359 21.297 1 95.44 193 ALA A C 1
ATOM 1615 O O . ALA A 1 193 ? -12.859 25.453 20.234 1 95.44 193 ALA A O 1
ATOM 1616 N N . VAL A 1 194 ? -11.156 24.625 21.406 1 95.81 194 VAL A N 1
ATOM 1617 C CA . VAL A 1 194 ? -10.531 24.062 20.219 1 95.81 194 VAL A CA 1
ATOM 1618 C C . VAL A 1 194 ? -11.281 22.812 19.781 1 95.81 194 VAL A C 1
ATOM 1620 O O . VAL A 1 194 ? -11.195 22.391 18.625 1 95.81 194 VAL A O 1
ATOM 1623 N N . ASN A 1 195 ? -12.008 22.141 20.688 1 94.25 195 ASN A N 1
ATOM 1624 C CA . ASN A 1 195 ? -12.742 20.922 20.375 1 94.25 195 ASN A CA 1
ATOM 1625 C C . ASN A 1 195 ? -14.172 21.219 19.938 1 94.25 195 ASN A C 1
ATOM 1627 O O . ASN A 1 195 ? -14.867 20.344 19.422 1 94.25 195 ASN A O 1
ATOM 1631 N N . SER A 1 196 ? -14.562 22.469 20.094 1 89.06 196 SER A N 1
ATOM 1632 C CA . SER A 1 196 ? -15.922 22.844 19.703 1 89.06 196 SER A CA 1
ATOM 1633 C C . SER A 1 196 ? -16.047 23 18.203 1 89.06 196 SER A C 1
ATOM 1635 O O . SER A 1 196 ? -15.039 23.172 17.5 1 89.06 196 SER A O 1
ATOM 1637 N N . LYS A 1 197 ? -17.266 22.875 17.719 1 79.19 197 LYS A N 1
ATOM 1638 C CA . LYS A 1 197 ? -17.547 23.062 16.297 1 79.19 197 LYS A CA 1
ATOM 1639 C C . LYS A 1 197 ? -17.297 24.516 15.891 1 79.19 197 LYS A C 1
ATOM 1641 O O . LYS A 1 197 ? -17.734 25.438 16.578 1 79.19 197 LYS A O 1
ATOM 1646 N N . HIS A 1 198 ? -16.531 24.641 14.844 1 75.44 198 HIS A N 1
ATOM 1647 C CA . HIS A 1 198 ? -16.25 25.969 14.312 1 75.44 198 HIS A CA 1
ATOM 1648 C C . HIS A 1 198 ? -17.25 26.359 13.234 1 75.44 198 HIS A C 1
ATOM 1650 O O . HIS A 1 198 ? -17.234 25.812 12.133 1 75.44 198 HIS A O 1
ATOM 1656 N N . SER A 1 199 ? -18.094 27.328 13.539 1 80.88 199 SER A N 1
ATOM 1657 C CA . SER A 1 199 ? -19.203 27.641 12.656 1 80.88 199 SER A CA 1
ATOM 1658 C C . SER A 1 199 ? -18.953 28.922 11.883 1 80.88 199 SER A C 1
ATOM 1660 O O . SER A 1 199 ? -19.766 29.328 11.047 1 80.88 199 SER A O 1
ATOM 1662 N N . TRP A 1 200 ? -17.844 29.531 12.125 1 90.25 200 TRP A N 1
ATOM 1663 C CA . TRP A 1 200 ? -17.578 30.812 11.469 1 90.25 200 TRP A CA 1
ATOM 1664 C C . TRP A 1 200 ? -16.328 30.703 10.586 1 90.25 200 TRP A C 1
ATOM 1666 O O . TRP A 1 200 ? -15.32 30.141 10.992 1 90.25 200 TRP A O 1
ATOM 1676 N N . THR A 1 201 ? -16.484 31.219 9.422 1 92.12 201 THR A N 1
ATOM 1677 C CA . THR A 1 201 ? -15.336 31.344 8.523 1 92.12 201 THR A CA 1
ATOM 1678 C C . THR A 1 201 ? -14.875 32.812 8.438 1 92.12 201 THR A C 1
ATOM 1680 O O . THR A 1 201 ? -15.68 33.688 8.188 1 92.12 201 THR A O 1
ATOM 1683 N N . SER A 1 202 ? -13.602 32.969 8.641 1 95.56 202 SER A N 1
ATOM 1684 C CA . SER A 1 202 ? -13.039 34.312 8.633 1 95.56 202 SER A CA 1
ATOM 1685 C C . SER A 1 202 ? -12.477 34.688 7.262 1 95.56 202 SER A C 1
ATOM 1687 O O . SER A 1 202 ? -11.695 33.938 6.688 1 95.56 202 SER A O 1
ATOM 1689 N N . ILE A 1 203 ? -12.914 35.844 6.738 1 97.56 203 ILE A N 1
ATOM 1690 C CA . ILE A 1 203 ? -12.391 36.312 5.461 1 97.56 203 ILE A CA 1
ATOM 1691 C C . ILE A 1 203 ? -11.875 37.75 5.621 1 97.56 203 ILE A C 1
ATOM 1693 O O . ILE A 1 203 ? -12.344 38.5 6.488 1 97.56 203 ILE A O 1
ATOM 1697 N N . ARG A 1 204 ? -10.914 38.094 4.836 1 98.5 204 ARG A N 1
ATOM 1698 C CA . ARG A 1 204 ? -10.398 39.469 4.781 1 98.5 204 ARG A CA 1
ATOM 1699 C C . ARG A 1 204 ? -10.891 40.188 3.529 1 98.5 204 ARG A C 1
ATOM 1701 O O . ARG A 1 204 ? -10.82 39.656 2.426 1 98.5 204 ARG A O 1
ATOM 1708 N N . VAL A 1 205 ? -11.344 41.375 3.701 1 98.56 205 VAL A N 1
ATOM 1709 C CA . VAL A 1 205 ? -11.781 42.219 2.588 1 98.56 205 VAL A CA 1
ATOM 1710 C C . VAL A 1 205 ? -10.578 42.906 1.955 1 98.56 205 VAL A C 1
ATOM 1712 O O . VAL A 1 205 ? -9.742 43.5 2.658 1 98.56 205 VAL A O 1
ATOM 1715 N N . ASN A 1 206 ? -10.508 42.844 0.675 1 98.38 206 ASN A N 1
ATOM 1716 C CA . ASN A 1 206 ? -9.469 43.5 -0.097 1 98.38 206 ASN A CA 1
ATOM 1717 C C . ASN A 1 206 ? -9.82 44.969 -0.366 1 98.38 206 ASN A C 1
ATOM 1719 O O . ASN A 1 206 ? -10.539 45.281 -1.322 1 98.38 206 ASN A O 1
ATOM 1723 N N . THR A 1 207 ? -9.188 45.781 0.287 1 96.88 207 THR A N 1
ATOM 1724 C CA . THR A 1 207 ? -9.562 47.188 0.244 1 96.88 207 THR A CA 1
ATOM 1725 C C . THR A 1 207 ? -9.031 47.844 -1.025 1 96.88 207 THR A C 1
ATOM 1727 O O . THR A 1 207 ? -9.391 49 -1.334 1 96.88 207 THR A O 1
ATOM 1730 N N . LEU A 1 208 ? -8.242 47.188 -1.799 1 97.19 208 LEU A N 1
ATOM 1731 C CA . LEU A 1 208 ? -7.805 47.688 -3.094 1 97.19 208 LEU A CA 1
ATOM 1732 C C . LEU A 1 208 ? -8.938 47.656 -4.109 1 97.19 208 LEU A C 1
ATOM 1734 O O . LEU A 1 208 ? -8.922 48.375 -5.098 1 97.19 208 LEU A O 1
ATOM 1738 N N . LYS A 1 209 ? -9.945 46.812 -3.816 1 97.75 209 LYS A N 1
ATOM 1739 C CA . LYS A 1 209 ? -10.93 46.531 -4.863 1 97.75 209 LYS A CA 1
ATOM 1740 C C . LYS A 1 209 ? -12.344 46.844 -4.379 1 97.75 209 LYS A C 1
ATOM 1742 O O . LYS A 1 209 ? -13.258 47.031 -5.191 1 97.75 209 LYS A O 1
ATOM 1747 N N . THR A 1 210 ? -12.516 46.812 -3.113 1 98.06 210 THR A N 1
ATOM 1748 C CA . THR A 1 210 ? -13.867 46.969 -2.584 1 98.06 210 THR A CA 1
ATOM 1749 C C . THR A 1 210 ? -13.836 47.531 -1.165 1 98.06 210 THR A C 1
ATOM 1751 O O . THR A 1 210 ? -12.781 47.969 -0.684 1 98.06 210 THR A O 1
ATOM 1754 N N . THR A 1 211 ? -15.016 47.656 -0.561 1 97.88 211 THR A N 1
ATOM 1755 C CA . THR A 1 211 ? -15.133 48.094 0.822 1 97.88 211 THR A CA 1
ATOM 1756 C C . THR A 1 211 ? -15.82 47.031 1.679 1 97.88 211 THR A C 1
ATOM 1758 O O . THR A 1 211 ? -16.469 46.125 1.153 1 97.88 211 THR A O 1
ATOM 1761 N N . VAL A 1 212 ? -15.617 47.156 2.953 1 98.31 212 VAL A N 1
ATOM 1762 C CA . VAL A 1 212 ? -16.203 46.188 3.889 1 98.31 212 VAL A CA 1
ATOM 1763 C C . VAL A 1 212 ? -17.734 46.219 3.773 1 98.31 212 VAL A C 1
ATOM 1765 O O . VAL A 1 212 ? -18.375 45.188 3.756 1 98.31 212 VAL A O 1
ATOM 1768 N N . ASP A 1 213 ? -18.234 47.406 3.582 1 98 213 ASP A N 1
ATOM 1769 C CA . ASP A 1 213 ? -19.672 47.562 3.484 1 98 213 ASP A CA 1
ATOM 1770 C C . ASP A 1 213 ? -20.234 46.844 2.256 1 98 213 ASP A C 1
ATOM 1772 O O . ASP A 1 213 ? -21.266 46.156 2.332 1 98 213 ASP A O 1
ATOM 1776 N N . GLU A 1 214 ? -19.562 46.938 1.216 1 98.06 214 GLU A N 1
ATOM 1777 C CA . GLU A 1 214 ? -20 46.312 -0.019 1 98.06 214 GLU A CA 1
ATOM 1778 C C . GLU A 1 214 ? -20 44.781 0.119 1 98.06 214 GLU A C 1
ATOM 1780 O O . GLU A 1 214 ? -20.906 44.094 -0.358 1 98.06 214 GLU A O 1
ATOM 1785 N N . VAL A 1 215 ? -19.016 44.281 0.731 1 98.25 215 VAL A N 1
ATOM 1786 C CA . VAL A 1 215 ? -18.891 42.844 0.912 1 98.25 215 VAL A CA 1
ATOM 1787 C C . VAL A 1 215 ? -19.984 42.344 1.855 1 98.25 215 VAL A C 1
ATOM 1789 O O . VAL A 1 215 ? -20.609 41.312 1.59 1 98.25 215 VAL A O 1
ATOM 1792 N N . VAL A 1 216 ? -20.172 43.062 2.955 1 98.12 216 VAL A N 1
ATOM 1793 C CA . VAL A 1 216 ? -21.188 42.688 3.934 1 98.12 216 VAL A CA 1
ATOM 1794 C C . VAL A 1 216 ? -22.562 42.656 3.273 1 98.12 216 VAL A C 1
ATOM 1796 O O . VAL A 1 216 ? -23.344 41.75 3.471 1 98.12 216 VAL A O 1
ATOM 1799 N N . GLU A 1 217 ? -22.844 43.656 2.486 1 97.75 217 GLU A N 1
ATOM 1800 C CA . GLU A 1 217 ? -24.125 43.75 1.786 1 97.75 217 GLU A CA 1
ATOM 1801 C C . GLU A 1 217 ? -24.297 42.594 0.799 1 97.75 217 GLU A C 1
ATOM 1803 O O . GLU A 1 217 ? -25.375 42 0.697 1 97.75 217 GLU A O 1
ATOM 1808 N N . ALA A 1 218 ? -23.281 42.312 0.115 1 97.12 218 ALA A N 1
ATOM 1809 C CA . ALA A 1 218 ? -23.328 41.219 -0.858 1 97.12 218 ALA A CA 1
ATOM 1810 C C . ALA A 1 218 ? -23.594 39.875 -0.174 1 97.12 218 ALA A C 1
ATOM 1812 O O . ALA A 1 218 ? -24.406 39.094 -0.645 1 97.12 218 ALA A O 1
ATOM 1813 N N . LEU A 1 219 ? -22.922 39.594 0.935 1 97.31 219 LEU A N 1
ATOM 1814 C CA . LEU A 1 219 ? -23.078 38.344 1.654 1 97.31 219 LEU A CA 1
ATOM 1815 C C . LEU A 1 219 ? -24.469 38.219 2.275 1 97.31 219 LEU A C 1
ATOM 1817 O O . LEU A 1 219 ? -25.078 37.156 2.25 1 97.31 219 LEU A O 1
ATOM 1821 N N . ARG A 1 220 ? -24.891 39.344 2.801 1 96.62 220 ARG A N 1
ATOM 1822 C CA . ARG A 1 220 ? -26.234 39.344 3.373 1 96.62 220 ARG A CA 1
ATOM 1823 C C . ARG A 1 220 ? -27.281 39.094 2.297 1 96.62 220 ARG A C 1
ATOM 1825 O O . ARG A 1 220 ? -28.281 38.406 2.537 1 96.62 220 ARG A O 1
ATOM 1832 N N . SER A 1 221 ? -27.125 39.625 1.176 1 95.62 221 SER A N 1
ATOM 1833 C CA . SER A 1 221 ? -28.047 39.438 0.057 1 95.62 221 SER A CA 1
ATOM 1834 C C . SER A 1 221 ? -28.078 37.969 -0.383 1 95.62 221 SER A C 1
ATOM 1836 O O . SER A 1 221 ? -29.062 37.5 -0.949 1 95.62 221 SER A O 1
ATOM 1838 N N . GLU A 1 222 ? -26.969 37.312 -0.116 1 93.38 222 GLU A N 1
ATOM 1839 C CA . GLU A 1 222 ? -26.906 35.875 -0.411 1 93.38 222 GLU A CA 1
ATOM 1840 C C . GLU A 1 222 ? -27.531 35.062 0.707 1 93.38 222 GLU A C 1
ATOM 1842 O O . GLU A 1 222 ? -27.516 33.812 0.656 1 93.38 222 GLU A O 1
ATOM 1847 N N . GLY A 1 223 ? -27.969 35.75 1.74 1 93.62 223 GLY A N 1
ATOM 1848 C CA . GLY A 1 223 ? -28.641 35.062 2.838 1 93.62 223 GLY A CA 1
ATOM 1849 C C . GLY A 1 223 ? -27.672 34.594 3.912 1 93.62 223 GLY A C 1
ATOM 1850 O O . GLY A 1 223 ? -28.031 33.75 4.738 1 93.62 223 GLY A O 1
ATOM 1851 N N . LYS A 1 224 ? -26.516 35.156 3.928 1 94.56 224 LYS A N 1
ATOM 1852 C CA . LYS A 1 224 ? -25.516 34.75 4.91 1 94.56 224 LYS A CA 1
ATOM 1853 C C . LYS A 1 224 ? -25.562 35.625 6.156 1 94.56 224 LYS A C 1
ATOM 1855 O O . LYS A 1 224 ? -25.812 36.812 6.066 1 94.56 224 LYS A O 1
ATOM 1860 N N . GLU A 1 225 ? -25.359 34.938 7.289 1 96.06 225 GLU A N 1
ATOM 1861 C CA . GLU A 1 225 ? -25.109 35.656 8.523 1 96.06 225 GLU A CA 1
ATOM 1862 C C . GLU A 1 225 ? -23.656 36.094 8.633 1 96.06 225 GLU A C 1
ATOM 1864 O O . GLU A 1 225 ? -22.75 35.25 8.5 1 96.06 225 GLU A O 1
ATOM 1869 N N . VAL A 1 226 ? -23.469 37.375 8.836 1 96.81 226 VAL A N 1
ATOM 1870 C CA . VAL A 1 226 ? -22.109 37.906 8.812 1 96.81 226 VAL A CA 1
ATOM 1871 C C . VAL A 1 226 ? -21.859 38.781 10.023 1 96.81 226 VAL A C 1
ATOM 1873 O O . VAL A 1 226 ? -22.781 39.406 10.547 1 96.81 226 VAL A O 1
ATOM 1876 N N . LYS A 1 227 ? -20.641 38.75 10.508 1 96.62 227 LYS A N 1
ATOM 1877 C CA . LYS A 1 227 ? -20.172 39.625 11.578 1 96.62 227 LYS A CA 1
ATOM 1878 C C . LYS A 1 227 ? -18.828 40.281 11.203 1 96.62 227 LYS A C 1
ATOM 1880 O O . LYS A 1 227 ? -17.906 39.594 10.773 1 96.62 227 LYS A O 1
ATOM 1885 N N . VAL A 1 228 ? -18.812 41.562 11.352 1 97.69 228 VAL A N 1
ATOM 1886 C CA . VAL A 1 228 ? -17.547 42.25 11.148 1 97.69 228 VAL A CA 1
ATOM 1887 C C . VAL A 1 228 ? -16.719 42.219 12.43 1 97.69 228 VAL A C 1
ATOM 1889 O O . VAL A 1 228 ? -17.25 42.5 13.516 1 97.69 228 VAL A O 1
ATOM 1892 N N . SER A 1 229 ? -15.508 41.969 12.367 1 97.31 229 SER A N 1
ATOM 1893 C CA . SER A 1 229 ? -14.633 41.906 13.539 1 97.31 229 SER A CA 1
ATOM 1894 C C . SER A 1 229 ? -14.484 43.281 14.188 1 97.31 229 SER A C 1
ATOM 1896 O O . SER A 1 229 ? -14.344 44.281 13.492 1 97.31 229 SER A O 1
ATOM 1898 N N . GLU A 1 230 ? -14.484 43.281 15.477 1 95 230 GLU A N 1
ATOM 1899 C CA . GLU A 1 230 ? -14.266 44.531 16.219 1 95 230 GLU A CA 1
ATOM 1900 C C . GLU A 1 230 ? -12.773 44.844 16.312 1 95 230 GLU A C 1
ATOM 1902 O O . GLU A 1 230 ? -12.398 46 16.484 1 95 230 GLU A O 1
ATOM 1907 N N . ARG A 1 231 ? -12.016 43.844 16.203 1 95.31 231 ARG A N 1
ATOM 1908 C CA . ARG A 1 231 ? -10.578 44 16.375 1 95.31 231 ARG A CA 1
ATOM 1909 C C . ARG A 1 231 ? -9.898 44.375 15.062 1 95.31 231 ARG A C 1
ATOM 1911 O O . ARG A 1 231 ? -8.93 45.125 15.055 1 95.31 231 ARG A O 1
ATOM 1918 N N . VAL A 1 232 ? -10.383 43.75 13.977 1 96 232 VAL A N 1
ATOM 1919 C CA . VAL A 1 232 ? -9.852 44 12.641 1 96 232 VAL A CA 1
ATOM 1920 C C . VAL A 1 232 ? -10.992 44.344 11.68 1 96 232 VAL A C 1
ATOM 1922 O O . VAL A 1 232 ? -11.562 43.438 11.047 1 96 232 VAL A O 1
ATOM 1925 N N . PRO A 1 233 ? -11.172 45.562 11.43 1 94.62 233 PRO A N 1
ATOM 1926 C CA . PRO A 1 233 ? -12.367 45.969 10.703 1 94.62 233 PRO A CA 1
ATOM 1927 C C . PRO A 1 233 ? -12.453 45.406 9.297 1 94.62 233 PRO A C 1
ATOM 1929 O O . PRO A 1 233 ? -13.531 45.344 8.711 1 94.62 233 PRO A O 1
ATOM 1932 N N . THR A 1 234 ? -11.406 44.969 8.75 1 97.12 234 THR A N 1
ATOM 1933 C CA . THR A 1 234 ? -11.438 44.438 7.395 1 97.12 234 THR A CA 1
ATOM 1934 C C . THR A 1 234 ? -11.773 42.938 7.422 1 97.12 234 THR A C 1
ATOM 1936 O O . THR A 1 234 ? -11.93 42.312 6.371 1 97.12 234 THR A O 1
ATOM 1939 N N . ILE A 1 235 ? -11.891 42.312 8.594 1 98.12 235 ILE A N 1
ATOM 1940 C CA . ILE A 1 235 ? -12.219 40.875 8.719 1 98.12 235 ILE A CA 1
ATOM 1941 C C . ILE A 1 235 ? -13.727 40.719 8.891 1 98.12 235 ILE A C 1
ATOM 1943 O O . ILE A 1 235 ? -14.336 41.344 9.766 1 98.12 235 ILE A O 1
ATOM 1947 N N . VAL A 1 236 ? -14.297 39.906 8.055 1 98.12 236 VAL A N 1
ATOM 1948 C CA . VAL A 1 236 ? -15.703 39.562 8.102 1 98.12 236 VAL A CA 1
ATOM 1949 C C . VAL A 1 236 ? -15.836 38.062 8.367 1 98.12 236 VAL A C 1
ATOM 1951 O O . VAL A 1 236 ? -15.148 37.25 7.742 1 98.12 236 VAL A O 1
ATOM 1954 N N . LYS A 1 237 ? -16.641 37.688 9.336 1 97.06 237 LYS A N 1
ATOM 1955 C CA . LYS A 1 237 ? -16.906 36.281 9.641 1 97.06 237 LYS A CA 1
ATOM 1956 C C . LYS A 1 237 ? -18.25 35.844 9.086 1 97.06 237 LYS A C 1
ATOM 1958 O O . LYS A 1 237 ? -19.266 36.531 9.258 1 97.06 237 LYS A O 1
ATOM 1963 N N . ILE A 1 238 ? -18.219 34.75 8.367 1 95.94 238 ILE A N 1
ATOM 1964 C CA . ILE A 1 238 ? -19.422 34.188 7.766 1 95.94 238 ILE A CA 1
ATOM 1965 C C . ILE A 1 238 ? -19.859 32.938 8.547 1 95.94 238 ILE A C 1
ATOM 1967 O O . ILE A 1 238 ? -19.078 32.031 8.75 1 95.94 238 ILE A O 1
ATOM 1971 N N . LYS A 1 239 ? -21.031 32.938 8.945 1 92.75 239 LYS A N 1
ATOM 1972 C CA . LYS A 1 239 ? -21.547 31.797 9.68 1 92.75 239 LYS A CA 1
ATOM 1973 C C . LYS A 1 239 ? -21.906 30.656 8.734 1 92.75 239 LYS A C 1
ATOM 1975 O O . LYS A 1 239 ? -22.594 30.859 7.734 1 92.75 239 LYS A O 1
ATOM 1980 N N . GLY A 1 240 ? -21.422 29.438 9.062 1 80.94 240 GLY A N 1
ATOM 1981 C CA . GLY A 1 240 ? -21.75 28.25 8.281 1 80.94 240 GLY A CA 1
ATOM 1982 C C . GLY A 1 240 ? -20.859 28.047 7.082 1 80.94 240 GLY A C 1
ATOM 1983 O O . GLY A 1 240 ? -19.844 28.734 6.938 1 80.94 240 GLY A O 1
ATOM 1984 N N . PRO A 1 241 ? -21.281 27.109 6.254 1 78.75 241 PRO A N 1
ATOM 1985 C CA . PRO A 1 241 ? -20.484 26.812 5.062 1 78.75 241 PRO A CA 1
ATOM 1986 C C . PRO A 1 241 ? -20.578 27.906 4 1 78.75 241 PRO A C 1
ATOM 1988 O O . PRO A 1 241 ? -21.641 28.531 3.84 1 78.75 241 PRO A O 1
ATOM 1991 N N . TYR A 1 242 ? -19.562 28.172 3.381 1 84 242 TYR A N 1
ATOM 1992 C CA . TYR A 1 242 ? -19.484 29.125 2.279 1 84 242 TYR A CA 1
ATOM 1993 C C . TYR A 1 242 ? -18.75 28.531 1.092 1 84 242 TYR A C 1
ATOM 1995 O O . TYR A 1 242 ? -17.641 27.984 1.246 1 84 242 TYR A O 1
ATOM 2003 N N . ASP A 1 243 ? -19.328 28.516 -0.073 1 81.19 243 ASP A N 1
ATOM 2004 C CA . ASP A 1 243 ? -18.734 27.969 -1.288 1 81.19 243 ASP A CA 1
ATOM 2005 C C . ASP A 1 243 ? -17.891 29.016 -2.012 1 81.19 243 ASP A C 1
ATOM 2007 O O . ASP A 1 243 ? -18.406 29.75 -2.857 1 81.19 243 ASP A O 1
ATOM 2011 N N . PHE A 1 244 ? -16.688 28.984 -1.817 1 87 244 PHE A N 1
ATOM 2012 C CA . PHE A 1 244 ? -15.781 29.984 -2.371 1 87 244 PHE A CA 1
ATOM 2013 C C . PHE A 1 244 ? -15.641 29.797 -3.879 1 87 244 PHE A C 1
ATOM 2015 O O . PHE A 1 244 ? -15.406 30.766 -4.605 1 87 244 PHE A O 1
ATOM 2022 N N . ASP A 1 245 ? -15.867 28.641 -4.359 1 77.81 245 ASP A N 1
ATOM 2023 C CA . ASP A 1 245 ? -15.734 28.375 -5.785 1 77.81 245 ASP A CA 1
ATOM 2024 C C . ASP A 1 245 ? -16.812 29.094 -6.586 1 77.81 245 ASP A C 1
ATOM 2026 O O . ASP A 1 245 ? -16.578 29.516 -7.719 1 77.81 245 ASP A O 1
ATOM 2030 N N . ARG A 1 246 ? -17.938 29.25 -6.039 1 83.44 246 ARG A N 1
ATOM 2031 C CA . ARG A 1 246 ? -19.062 29.875 -6.734 1 83.44 246 ARG A CA 1
ATOM 2032 C C . ARG A 1 246 ? -19.203 31.344 -6.352 1 83.44 246 ARG A C 1
ATOM 2034 O O . ARG A 1 246 ? -20.062 32.062 -6.875 1 83.44 246 ARG A O 1
ATOM 2041 N N . SER A 1 247 ? -18.359 31.812 -5.516 1 91.5 247 SER A N 1
ATOM 2042 C CA . SER A 1 247 ? -18.438 33.156 -4.992 1 91.5 247 SER A CA 1
ATOM 2043 C C . SER A 1 247 ? -17.859 34.188 -5.977 1 91.5 247 SER A C 1
ATOM 2045 O O . SER A 1 247 ? -16.688 34.094 -6.324 1 91.5 247 SER A O 1
ATOM 2047 N N . LYS A 1 248 ? -18.641 35.094 -6.391 1 94.81 248 LYS A N 1
ATOM 2048 C CA . LYS A 1 248 ? -18.172 36.188 -7.234 1 94.81 248 LYS A CA 1
ATOM 2049 C C . LYS A 1 248 ? -17.141 37.031 -6.5 1 94.81 248 LYS A C 1
ATOM 2051 O O . LYS A 1 248 ? -16.141 37.469 -7.094 1 94.81 248 LYS A O 1
ATOM 2056 N N . LEU A 1 249 ? -17.375 37.281 -5.191 1 96.62 249 LEU A N 1
ATOM 2057 C CA . LEU A 1 249 ? -16.453 38.031 -4.355 1 96.62 249 LEU A CA 1
ATOM 2058 C C . LEU A 1 249 ? -15.07 37.406 -4.363 1 96.62 249 LEU A C 1
ATOM 2060 O O . LEU A 1 249 ? -14.07 38.125 -4.488 1 96.62 249 LEU A O 1
ATOM 2064 N N . PHE A 1 250 ? -15.07 36.156 -4.297 1 96.31 250 PHE A N 1
ATOM 2065 C CA . PHE A 1 250 ? -13.812 35.438 -4.27 1 96.31 250 PHE A CA 1
ATOM 2066 C C . PHE A 1 250 ? -13.141 35.469 -5.637 1 96.31 250 PHE A C 1
ATOM 2068 O O . PHE A 1 250 ? -11.945 35.75 -5.738 1 96.31 250 PHE A O 1
ATOM 2075 N N . ARG A 1 251 ? -13.836 35.281 -6.691 1 95.75 251 ARG A N 1
ATOM 2076 C CA . ARG A 1 251 ? -13.32 35.219 -8.055 1 95.75 251 ARG A CA 1
ATOM 2077 C C . ARG A 1 251 ? -12.734 36.562 -8.477 1 95.75 251 ARG A C 1
ATOM 2079 O O . ARG A 1 251 ? -11.742 36.625 -9.203 1 95.75 251 ARG A O 1
ATOM 2086 N N . GLU A 1 252 ? -13.32 37.531 -8.008 1 97.31 252 GLU A N 1
ATOM 2087 C CA . GLU A 1 252 ? -12.906 38.875 -8.398 1 97.31 252 GLU A CA 1
ATOM 2088 C C . GLU A 1 252 ? -11.805 39.406 -7.488 1 97.31 252 GLU A C 1
ATOM 2090 O O . GLU A 1 252 ? -11.344 40.531 -7.648 1 97.31 252 GLU A O 1
ATOM 2095 N N . GLY A 1 253 ? -11.438 38.625 -6.52 1 97.81 253 GLY A N 1
ATOM 2096 C CA . GLY A 1 253 ? -10.336 39 -5.652 1 97.81 253 GLY A CA 1
ATOM 2097 C C . GLY A 1 253 ? -10.727 40 -4.59 1 97.81 253 GLY A C 1
ATOM 2098 O O . GLY A 1 253 ? -9.867 40.719 -4.043 1 97.81 253 GLY A O 1
ATOM 2099 N N . LYS A 1 254 ? -11.969 40.062 -4.25 1 98.31 254 LYS A N 1
ATOM 2100 C CA . LYS A 1 254 ? -12.477 41.031 -3.299 1 98.31 254 LYS A CA 1
ATOM 2101 C C . LYS A 1 254 ? -12.367 40.531 -1.865 1 98.31 254 LYS A C 1
ATOM 2103 O O . LYS A 1 254 ? -12.406 41.312 -0.915 1 98.31 254 LYS A O 1
ATOM 2108 N N . ILE A 1 255 ? -12.281 39.219 -1.758 1 98.19 255 ILE A N 1
ATOM 2109 C CA . ILE A 1 255 ? -12.148 38.625 -0.431 1 98.19 255 ILE A CA 1
ATOM 2110 C C . ILE A 1 255 ? -11.102 37.531 -0.464 1 98.19 255 ILE A C 1
ATOM 2112 O O . ILE A 1 255 ? -10.789 37 -1.531 1 98.19 255 ILE A O 1
ATOM 2116 N N . LEU A 1 256 ? -10.531 37.219 0.651 1 97.12 256 LEU A N 1
ATOM 2117 C CA . LEU A 1 256 ? -9.594 36.125 0.87 1 97.12 256 LEU A CA 1
ATOM 2118 C C . LEU A 1 256 ? -9.852 35.438 2.215 1 97.12 256 LEU A C 1
ATOM 2120 O O . LEU A 1 256 ? -10.109 36.125 3.213 1 97.12 256 LEU A O 1
ATOM 2124 N N . VAL A 1 257 ? -9.812 34.156 2.244 1 94.88 257 VAL A N 1
ATOM 2125 C CA . VAL A 1 257 ? -9.93 33.438 3.516 1 94.88 257 VAL A CA 1
ATOM 2126 C C . VAL A 1 257 ? -8.703 33.719 4.379 1 94.88 257 VAL A C 1
ATOM 2128 O O . VAL A 1 257 ? -7.574 33.469 3.957 1 94.88 257 VAL A O 1
ATOM 2131 N N . GLN A 1 258 ? -8.875 34.281 5.527 1 96.12 258 GLN A N 1
ATOM 2132 C CA . GLN A 1 258 ? -7.785 34.625 6.441 1 96.12 258 GLN A CA 1
ATOM 2133 C C . GLN A 1 258 ? -8.289 34.781 7.871 1 96.12 258 GLN A C 1
ATOM 2135 O O . GLN A 1 258 ? -9.281 35.469 8.109 1 96.12 258 GLN A O 1
ATOM 2140 N N . GLU A 1 259 ? -7.625 34.156 8.781 1 95.81 259 GLU A N 1
ATOM 2141 C CA . GLU A 1 259 ? -7.988 34.25 10.188 1 95.81 259 GLU A CA 1
ATOM 2142 C C . GLU A 1 259 ? -7.703 35.656 10.734 1 95.81 259 GLU A C 1
ATOM 2144 O O . GLU A 1 259 ? -6.711 36.281 10.359 1 95.81 259 GLU A O 1
ATOM 2149 N N . GLU A 1 260 ? -8.5 36.062 11.648 1 97.31 260 GLU A N 1
ATOM 2150 C CA . GLU A 1 260 ? -8.367 37.375 12.273 1 97.31 260 GLU A CA 1
ATOM 2151 C C . GLU A 1 260 ? -6.98 37.562 12.875 1 97.31 260 GLU A C 1
ATOM 2153 O O . GLU A 1 260 ? -6.336 38.562 12.656 1 97.31 260 GLU A O 1
ATOM 2158 N N . ALA A 1 261 ? -6.551 36.562 13.602 1 97.69 261 ALA A N 1
ATOM 2159 C CA . ALA A 1 261 ? -5.25 36.656 14.258 1 97.69 261 ALA A CA 1
ATOM 2160 C C . ALA A 1 261 ? -4.129 36.812 13.234 1 97.69 261 ALA A C 1
ATOM 2162 O O . ALA A 1 261 ? -3.143 37.5 13.484 1 97.69 261 ALA A O 1
ATOM 2163 N N . SER A 1 262 ? -4.254 36.188 12.125 1 97.44 262 SER A N 1
ATOM 2164 C CA . SER A 1 262 ? -3.266 36.281 11.062 1 97.44 262 SER A CA 1
ATOM 2165 C C . SER A 1 262 ? -3.248 37.656 10.445 1 97.44 262 SER A C 1
ATOM 2167 O O . SER A 1 262 ? -2.18 38.219 10.164 1 97.44 262 SER A O 1
ATOM 2169 N N . ALA A 1 263 ? -4.359 38.25 10.242 1 97.88 263 ALA A N 1
ATOM 2170 C CA . ALA A 1 263 ? -4.48 39.562 9.641 1 97.88 263 ALA A CA 1
ATOM 2171 C C . ALA A 1 263 ? -3.865 40.656 10.539 1 97.88 263 ALA A C 1
ATOM 2173 O O . ALA A 1 263 ? -3.316 41.625 10.047 1 97.88 263 ALA A O 1
ATOM 2174 N N . VAL A 1 264 ? -3.936 40.406 11.812 1 98.19 264 VAL A N 1
ATOM 2175 C CA . VAL A 1 264 ? -3.424 41.375 12.781 1 98.19 264 VAL A CA 1
ATOM 2176 C C . VAL A 1 264 ? -1.918 41.562 12.594 1 98.19 264 VAL A C 1
ATOM 2178 O O . VAL A 1 264 ? -1.378 42.656 12.82 1 98.19 264 VAL A O 1
ATOM 2181 N N . ALA A 1 265 ? -1.251 40.531 12.109 1 98.19 265 ALA A N 1
ATOM 2182 C CA . ALA A 1 265 ? 0.195 40.594 11.906 1 98.19 265 ALA A CA 1
ATOM 2183 C C . ALA A 1 265 ? 0.577 41.719 10.945 1 98.19 265 ALA A C 1
ATOM 2185 O O . ALA A 1 265 ? 1.474 42.5 11.234 1 98.19 265 ALA A O 1
ATOM 2186 N N . SER A 1 266 ? -0.115 41.812 9.852 1 98 266 SER A N 1
ATOM 2187 C CA . SER A 1 266 ? 0.175 42.844 8.859 1 98 266 SER A CA 1
ATOM 2188 C C . SER A 1 266 ? -0.1 44.219 9.406 1 98 266 SER A C 1
ATOM 2190 O O . SER A 1 266 ? 0.627 45.188 9.102 1 98 266 SER A O 1
ATOM 2192 N N . LEU A 1 267 ? -1.105 44.312 10.203 1 97.94 267 LEU A N 1
ATOM 2193 C CA . LEU A 1 267 ? -1.476 45.594 10.781 1 97.94 267 LEU A CA 1
ATOM 2194 C C . LEU A 1 267 ? -0.415 46.062 11.773 1 97.94 267 LEU A C 1
ATOM 2196 O O . LEU A 1 267 ? -0.066 47.25 11.797 1 97.94 267 LEU A O 1
ATOM 2200 N N . ILE A 1 268 ? 0.07 45.156 12.539 1 98.19 268 ILE A N 1
ATOM 2201 C CA . ILE A 1 268 ? 1.085 45.469 13.539 1 98.19 268 ILE A CA 1
ATOM 2202 C C . ILE A 1 268 ? 2.371 45.906 12.836 1 98.19 268 ILE A C 1
ATOM 2204 O O . ILE A 1 268 ? 3.035 46.844 13.281 1 98.19 268 ILE A O 1
ATOM 2208 N N . LEU A 1 269 ? 2.707 45.25 11.766 1 98.56 269 LEU A N 1
ATOM 2209 C CA . LEU A 1 269 ? 3.91 45.625 11.016 1 98.56 269 LEU A CA 1
ATOM 2210 C C . LEU A 1 269 ? 3.812 47.031 10.469 1 98.56 269 LEU A C 1
ATOM 2212 O O . LEU A 1 269 ? 4.832 47.688 10.258 1 98.56 269 LEU A O 1
ATOM 2216 N N . ASP A 1 270 ? 2.648 47.469 10.086 1 97.75 270 ASP A N 1
ATOM 2217 C CA . ASP A 1 270 ? 2.307 48.844 9.688 1 97.75 270 ASP A CA 1
ATOM 2218 C C . ASP A 1 270 ? 3.156 49.281 8.5 1 97.75 270 ASP A C 1
ATOM 2220 O O . ASP A 1 270 ? 3.824 50.344 8.57 1 97.75 270 ASP A O 1
ATOM 2224 N N . PRO A 1 271 ? 3.156 48.562 7.449 1 98.56 271 PRO A N 1
ATOM 2225 C CA . PRO A 1 271 ? 3.844 49.031 6.238 1 98.56 271 PRO A CA 1
ATOM 2226 C C . PRO A 1 271 ? 3.172 50.25 5.602 1 98.56 271 PRO A C 1
ATOM 2228 O O . PRO A 1 271 ? 1.943 50.344 5.637 1 98.56 271 PRO A O 1
ATOM 2231 N N . LYS A 1 272 ? 3.947 51.094 5.043 1 98.44 272 LYS A N 1
ATOM 2232 C CA . LYS A 1 272 ? 3.439 52.281 4.391 1 98.44 272 LYS A CA 1
ATOM 2233 C C . LYS A 1 272 ? 3.73 52.25 2.893 1 98.44 272 LYS A C 1
ATOM 2235 O O . LYS A 1 272 ? 4.668 51.594 2.447 1 98.44 272 LYS A O 1
ATOM 2240 N N . PRO A 1 273 ? 2.855 53 2.18 1 98.5 273 PRO A N 1
ATOM 2241 C CA . PRO A 1 273 ? 3.158 53.125 0.751 1 98.5 273 PRO A CA 1
ATOM 2242 C C . PRO A 1 273 ? 4.578 53.625 0.485 1 98.5 273 PRO A C 1
ATOM 2244 O O . PRO A 1 273 ? 5.043 54.562 1.146 1 98.5 273 PRO A O 1
ATOM 2247 N N . GLY A 1 274 ? 5.285 52.938 -0.399 1 98.38 274 GLY A N 1
ATOM 2248 C CA . GLY A 1 274 ? 6.613 53.375 -0.794 1 98.38 274 GLY A CA 1
ATOM 2249 C C . GLY A 1 274 ? 7.723 52.625 -0.091 1 98.38 274 GLY A C 1
ATOM 2250 O O . GLY A 1 274 ? 8.875 52.656 -0.521 1 98.38 274 GLY A O 1
ATOM 2251 N N . MET A 1 275 ? 7.453 51.875 0.893 1 98.69 275 MET A N 1
ATOM 2252 C CA . MET A 1 275 ? 8.445 51.156 1.686 1 98.69 275 MET A CA 1
ATOM 2253 C C . MET A 1 275 ? 8.922 49.906 0.962 1 98.69 275 MET A C 1
ATOM 2255 O O . MET A 1 275 ? 8.266 49.438 0.031 1 98.69 275 MET A O 1
ATOM 2259 N N . THR A 1 276 ? 10.047 49.5 1.362 1 98.75 276 THR A N 1
ATOM 2260 C CA . THR A 1 276 ? 10.555 48.188 0.994 1 98.75 276 THR A CA 1
ATOM 2261 C C . THR A 1 276 ? 10.312 47.156 2.117 1 98.75 276 THR A C 1
ATOM 2263 O O . THR A 1 276 ? 10.805 47.344 3.232 1 98.75 276 THR A O 1
ATOM 2266 N N . VAL A 1 277 ? 9.57 46.125 1.774 1 98.88 277 VAL A N 1
ATOM 2267 C CA . VAL A 1 277 ? 9.219 45.125 2.77 1 98.88 277 VAL A CA 1
ATOM 2268 C C . VAL A 1 277 ? 9.75 43.75 2.328 1 98.88 277 VAL A C 1
ATOM 2270 O O . VAL A 1 277 ? 9.727 43.438 1.14 1 98.88 277 VAL A O 1
ATOM 2273 N N . VAL A 1 278 ? 10.281 42.969 3.309 1 98.81 278 VAL A N 1
ATOM 2274 C CA . VAL A 1 278 ? 10.703 41.594 3.027 1 98.81 278 VAL A CA 1
ATOM 2275 C C . VAL A 1 278 ? 9.867 40.625 3.855 1 98.81 278 VAL A C 1
ATOM 2277 O O . VAL A 1 278 ? 9.797 40.75 5.082 1 98.81 278 VAL A O 1
ATOM 2280 N N . ASP A 1 279 ? 9.188 39.75 3.232 1 98.69 279 ASP A N 1
ATOM 2281 C CA . ASP A 1 279 ? 8.492 38.625 3.857 1 98.69 279 ASP A CA 1
ATOM 2282 C C . ASP A 1 279 ? 9.305 37.344 3.73 1 98.69 279 ASP A C 1
ATOM 2284 O O . ASP A 1 279 ? 9.398 36.75 2.646 1 98.69 279 ASP A O 1
ATOM 2288 N N . LEU A 1 280 ? 9.812 36.812 4.805 1 98.19 280 LEU A N 1
ATOM 2289 C CA . LEU A 1 280 ? 10.836 35.781 4.777 1 98.19 280 LEU A CA 1
ATOM 2290 C C . LEU A 1 280 ? 10.211 34.406 4.637 1 98.19 280 LEU A C 1
ATOM 2292 O O . LEU A 1 280 ? 10.906 33.438 4.316 1 98.19 280 LEU A O 1
ATOM 2296 N N . ALA A 1 281 ? 8.969 34.219 4.953 1 96.75 281 ALA A N 1
ATOM 2297 C CA . ALA A 1 281 ? 8.172 33 4.805 1 96.75 281 ALA A CA 1
ATOM 2298 C C . ALA A 1 281 ? 6.762 33.344 4.32 1 96.75 281 ALA A C 1
ATOM 2300 O O . ALA A 1 281 ? 5.793 33.188 5.074 1 96.75 281 ALA A O 1
ATOM 2301 N N . ALA A 1 282 ? 6.645 33.469 3.004 1 96.75 282 ALA A N 1
ATOM 2302 C CA . ALA A 1 282 ? 5.535 34.281 2.508 1 96.75 282 ALA A CA 1
ATOM 2303 C C . ALA A 1 282 ? 4.375 33.406 2.049 1 96.75 282 ALA A C 1
ATOM 2305 O O . ALA A 1 282 ? 3.213 33.812 2.129 1 96.75 282 ALA A O 1
ATOM 2306 N N . ALA A 1 283 ? 4.641 32.281 1.448 1 93.38 283 ALA A N 1
ATOM 2307 C CA . ALA A 1 283 ? 3.594 31.484 0.801 1 93.38 283 ALA A CA 1
ATOM 2308 C C . ALA A 1 283 ? 2.693 30.812 1.834 1 93.38 283 ALA A C 1
ATOM 2310 O O . ALA A 1 283 ? 3.176 30.297 2.842 1 93.38 283 ALA A O 1
ATOM 2311 N N . PRO A 1 284 ? 1.25 30.844 1.696 1 92.5 284 PRO A N 1
ATOM 2312 C CA . PRO A 1 284 ? 0.625 31.031 0.384 1 92.5 284 PRO A CA 1
ATOM 2313 C C . PRO A 1 284 ? 0.282 32.469 0.086 1 92.5 284 PRO A C 1
ATOM 2315 O O . PRO A 1 284 ? -0.459 32.781 -0.859 1 92.5 284 PRO A O 1
ATOM 2318 N N . GLY A 1 285 ? 0.684 33.375 0.88 1 95.69 285 GLY A N 1
ATOM 2319 C CA . GLY A 1 285 ? 0.682 34.781 0.477 1 95.69 285 GLY A CA 1
ATOM 2320 C C . GLY A 1 285 ? -0.441 35.594 1.106 1 95.69 285 GLY A C 1
ATOM 2321 O O . GLY A 1 285 ? -0.722 36.719 0.684 1 95.69 285 GLY A O 1
ATOM 2322 N N . GLY A 1 286 ? -1.092 35 2.072 1 96.44 286 GLY A N 1
ATOM 2323 C CA . GLY A 1 286 ? -2.137 35.75 2.764 1 96.44 286 GLY A CA 1
ATOM 2324 C C . GLY A 1 286 ? -1.643 37.031 3.381 1 96.44 286 GLY A C 1
ATOM 2325 O O . GLY A 1 286 ? -2.186 38.125 3.104 1 96.44 286 GLY A O 1
ATOM 2326 N N . LYS A 1 287 ? -0.634 36.969 4.184 1 97.88 287 LYS A N 1
ATOM 2327 C CA . LYS A 1 287 ? -0.092 38.156 4.84 1 97.88 287 LYS A CA 1
ATOM 2328 C C . LYS A 1 287 ? 0.627 39.062 3.84 1 97.88 287 LYS A C 1
ATOM 2330 O O . LYS A 1 287 ? 0.55 40.281 3.936 1 97.88 287 LYS A O 1
ATOM 2335 N N . THR A 1 288 ? 1.24 38.469 2.887 1 98.25 288 THR A N 1
ATOM 2336 C CA . THR A 1 288 ? 1.912 39.25 1.841 1 98.25 288 THR A CA 1
ATOM 2337 C C . THR A 1 288 ? 0.914 40.125 1.082 1 98.25 288 THR A C 1
ATOM 2339 O O . THR A 1 288 ? 1.17 41.281 0.843 1 98.25 288 THR A O 1
ATOM 2342 N N . SER A 1 289 ? -0.168 39.531 0.689 1 98.44 289 SER A N 1
ATOM 2343 C CA . SER A 1 289 ? -1.191 40.281 -0.026 1 98.44 289 SER A CA 1
ATOM 2344 C C . SER A 1 289 ? -1.771 41.375 0.845 1 98.44 289 SER A C 1
ATOM 2346 O O . SER A 1 289 ? -2.082 42.469 0.351 1 98.44 289 SER A O 1
ATOM 2348 N N . HIS A 1 290 ? -1.935 41.125 2.1 1 98.5 290 HIS A N 1
ATOM 2349 C CA . HIS A 1 290 ? -2.443 42.125 3.021 1 98.5 290 HIS A CA 1
ATOM 2350 C C . HIS A 1 290 ? -1.476 43.312 3.139 1 98.5 290 HIS A C 1
ATOM 2352 O O . HIS A 1 290 ? -1.899 44.469 3.172 1 98.5 290 HIS A O 1
ATOM 2358 N N . ILE A 1 291 ? -0.214 43 3.213 1 98.62 291 ILE A N 1
ATOM 2359 C CA . ILE A 1 291 ? 0.814 44.062 3.262 1 98.62 291 ILE A CA 1
ATOM 2360 C C . ILE A 1 291 ? 0.729 44.906 2.012 1 98.62 291 ILE A C 1
ATOM 2362 O O . ILE A 1 291 ? 0.779 46.156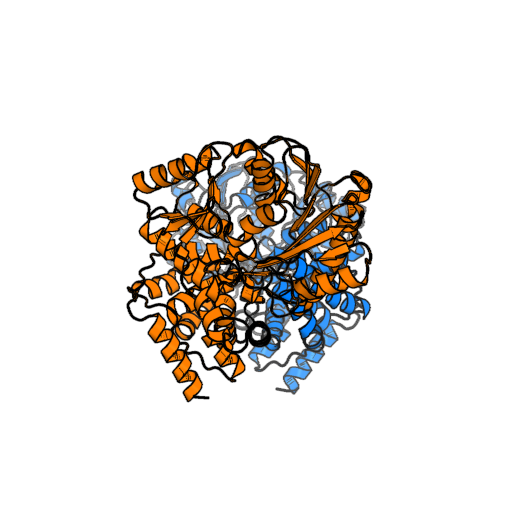 2.1 1 98.62 291 ILE A O 1
ATOM 2366 N N . ALA A 1 292 ? 0.575 44.281 0.897 1 98.56 292 ALA A N 1
ATOM 2367 C CA . ALA A 1 292 ? 0.446 45.031 -0.359 1 98.56 292 ALA A CA 1
ATOM 2368 C C . ALA A 1 292 ? -0.769 45.969 -0.332 1 98.56 292 ALA A C 1
ATOM 2370 O O . ALA A 1 292 ? -0.708 47.094 -0.826 1 98.56 292 ALA A O 1
ATOM 2371 N N . GLU A 1 293 ? -1.856 45.438 0.203 1 98.06 293 GLU A N 1
ATOM 2372 C CA . GLU A 1 293 ? -3.066 46.25 0.349 1 98.06 293 GLU A CA 1
ATOM 2373 C C . GLU A 1 293 ? -2.809 47.469 1.21 1 98.06 293 GLU A C 1
ATOM 2375 O O . GLU A 1 293 ? -3.188 48.594 0.839 1 98.06 293 GLU A O 1
ATOM 2380 N N . LEU A 1 294 ? -2.145 47.281 2.314 1 97.94 294 LEU A N 1
ATOM 2381 C CA . LEU A 1 294 ? -1.854 48.344 3.246 1 97.94 294 LEU A CA 1
ATOM 2382 C C . LEU A 1 294 ? -0.913 49.375 2.617 1 97.94 294 LEU A C 1
ATOM 2384 O O . LEU A 1 294 ? -0.992 50.562 2.92 1 97.94 294 LEU A O 1
ATOM 2388 N N . MET A 1 295 ? -0.096 48.938 1.713 1 98.5 295 MET A N 1
ATOM 2389 C CA . MET A 1 295 ? 0.855 49.781 1.02 1 98.5 295 MET A CA 1
ATOM 2390 C C . MET A 1 295 ? 0.214 50.438 -0.207 1 98.5 295 MET A C 1
ATOM 2392 O O . MET A 1 295 ? 0.861 51.188 -0.923 1 98.5 295 MET A O 1
ATOM 2396 N N . ARG A 1 296 ? -0.996 50.094 -0.501 1 97.81 296 ARG A N 1
ATOM 2397 C CA . ARG A 1 296 ? -1.76 50.625 -1.629 1 97.81 296 ARG A CA 1
ATOM 2398 C C . ARG A 1 296 ? -1.051 50.344 -2.949 1 97.81 296 ARG A C 1
ATOM 2400 O O . ARG A 1 296 ? -1.023 51.188 -3.84 1 97.81 296 ARG A O 1
ATOM 2407 N N . ASN A 1 297 ? -0.36 49.25 -2.961 1 98 297 ASN A N 1
ATOM 2408 C CA . ASN A 1 297 ? 0.346 48.781 -4.152 1 98 297 ASN A CA 1
ATOM 2409 C C . ASN A 1 297 ? 1.454 49.75 -4.555 1 98 297 ASN A C 1
ATOM 2411 O O . ASN A 1 297 ? 1.688 50 -5.742 1 98 297 ASN A O 1
ATOM 2415 N N . LYS A 1 298 ? 1.992 50.438 -3.568 1 98.44 298 LYS A N 1
ATOM 2416 C CA . LYS A 1 298 ? 3.145 51.312 -3.779 1 98.44 298 LYS A CA 1
ATOM 2417 C C . LYS A 1 298 ? 4.336 50.844 -2.939 1 98.44 298 LYS A C 1
ATOM 2419 O O . LYS A 1 298 ? 4.207 50.625 -1.731 1 98.44 298 LYS A O 1
ATOM 2424 N N . GLY A 1 299 ? 5.5 50.719 -3.619 1 98.44 299 GLY A N 1
ATOM 2425 C CA . GLY A 1 299 ? 6.699 50.219 -2.977 1 98.44 299 GLY A CA 1
ATOM 2426 C C . GLY A 1 299 ? 7.121 48.844 -3.498 1 98.44 299 GLY A C 1
ATOM 2427 O O . GLY A 1 299 ? 6.902 48.531 -4.668 1 98.44 299 GLY A O 1
ATOM 2428 N N . LYS A 1 300 ? 7.824 48.156 -2.635 1 98.56 300 LYS A N 1
ATOM 2429 C CA . LYS A 1 300 ? 8.336 46.844 -3.068 1 98.56 300 LYS A CA 1
ATOM 2430 C C . LYS A 1 300 ? 8.258 45.812 -1.945 1 98.56 300 LYS A C 1
ATOM 2432 O O . LYS A 1 300 ? 8.555 46.125 -0.791 1 98.56 300 LYS A O 1
ATOM 2437 N N . ILE A 1 301 ? 7.793 44.688 -2.32 1 98.81 301 ILE A N 1
ATOM 2438 C CA . ILE A 1 301 ? 7.75 43.562 -1.381 1 98.81 301 ILE A CA 1
ATOM 2439 C C . ILE A 1 301 ? 8.539 42.375 -1.946 1 98.81 301 ILE A C 1
ATOM 2441 O O . ILE A 1 301 ? 8.281 41.938 -3.066 1 98.81 301 ILE A O 1
ATOM 2445 N N . TYR A 1 302 ? 9.547 41.938 -1.275 1 98.75 302 TYR A N 1
ATOM 2446 C CA . TYR A 1 302 ? 10.242 40.719 -1.598 1 98.75 302 TYR A CA 1
ATOM 2447 C C . TYR A 1 302 ? 9.703 39.531 -0.771 1 98.75 302 TYR A C 1
ATOM 2449 O O . TYR A 1 302 ? 9.766 39.562 0.459 1 98.75 302 TYR A O 1
ATOM 2457 N N . ALA A 1 303 ? 9.141 38.562 -1.465 1 98.56 303 ALA A N 1
ATOM 2458 C CA . ALA A 1 303 ? 8.5 37.438 -0.789 1 98.56 303 ALA A CA 1
ATOM 2459 C C . ALA A 1 303 ? 9.289 36.156 -1.001 1 98.56 303 ALA A C 1
ATOM 2461 O O . ALA A 1 303 ? 9.414 35.656 -2.129 1 98.56 303 ALA A O 1
ATOM 2462 N N . PHE A 1 304 ? 9.773 35.531 0.115 1 97.88 304 PHE A N 1
ATOM 2463 C CA . PHE A 1 304 ? 10.586 34.312 0.043 1 97.88 304 PHE A CA 1
ATOM 2464 C C . PHE A 1 304 ? 9.781 33.094 0.47 1 97.88 304 PHE A C 1
ATOM 2466 O O . PHE A 1 304 ? 8.961 33.188 1.389 1 97.88 304 PHE A O 1
ATOM 2473 N N . ASP A 1 305 ? 9.969 32.031 -0.208 1 96.19 305 ASP A N 1
ATOM 2474 C CA . ASP A 1 305 ? 9.508 30.703 0.221 1 96.19 305 ASP A CA 1
ATOM 2475 C C . ASP A 1 305 ? 10.227 29.594 -0.545 1 96.19 305 ASP A C 1
ATOM 2477 O O . ASP A 1 305 ? 10.758 29.828 -1.633 1 96.19 305 ASP A O 1
ATOM 2481 N N . ILE A 1 306 ? 10.234 28.359 0.013 1 94.31 306 ILE A N 1
ATOM 2482 C CA . ILE A 1 306 ? 10.984 27.281 -0.616 1 94.31 306 ILE A CA 1
ATOM 2483 C C . ILE A 1 306 ? 10.016 26.297 -1.288 1 94.31 306 ILE A C 1
ATOM 2485 O O . ILE A 1 306 ? 10.422 25.516 -2.15 1 94.31 306 ILE A O 1
ATOM 2489 N N . ASP A 1 307 ? 8.75 26.344 -0.922 1 91.12 307 ASP A N 1
ATOM 2490 C CA . ASP A 1 307 ? 7.781 25.359 -1.371 1 91.12 307 ASP A CA 1
ATOM 2491 C C . ASP A 1 307 ? 7.168 25.75 -2.711 1 91.12 307 ASP A C 1
ATOM 2493 O O . ASP A 1 307 ? 6.387 26.703 -2.785 1 91.12 307 ASP A O 1
ATOM 2497 N N . GLU A 1 308 ? 7.367 24.891 -3.713 1 91.88 308 GLU A N 1
ATOM 2498 C CA . GLU A 1 308 ? 6.926 25.203 -5.07 1 91.88 308 GLU A CA 1
ATOM 2499 C C . GLU A 1 308 ? 5.402 25.219 -5.16 1 91.88 308 GLU A C 1
ATOM 2501 O O . GLU A 1 308 ? 4.828 26.078 -5.852 1 91.88 308 GLU A O 1
ATOM 2506 N N . PHE A 1 309 ? 4.789 24.375 -4.469 1 84.75 309 PHE A N 1
ATOM 2507 C CA . PHE A 1 309 ? 3.336 24.281 -4.527 1 84.75 309 PHE A CA 1
ATOM 2508 C C . PHE A 1 309 ? 2.691 25.469 -3.826 1 84.75 309 PHE A C 1
ATOM 2510 O O . PHE A 1 309 ? 1.715 26.031 -4.32 1 84.75 309 PHE A O 1
ATOM 2517 N N . ARG A 1 310 ? 3.238 25.859 -2.734 1 90.06 310 ARG A N 1
ATOM 2518 C CA . ARG A 1 310 ? 2.723 27.016 -1.995 1 90.06 310 ARG A CA 1
ATOM 2519 C C . ARG A 1 310 ? 2.973 28.312 -2.756 1 90.06 310 ARG A C 1
ATOM 2521 O O . ARG A 1 310 ? 2.148 29.234 -2.721 1 90.06 310 ARG A O 1
ATOM 2528 N N . ILE A 1 311 ? 4.062 28.375 -3.473 1 95.12 311 ILE A N 1
ATOM 2529 C CA . ILE A 1 311 ? 4.402 29.547 -4.281 1 95.12 311 ILE A CA 1
ATOM 2530 C C . ILE A 1 311 ? 3.408 29.672 -5.434 1 95.12 311 ILE A C 1
ATOM 2532 O O . ILE A 1 311 ? 2.984 30.781 -5.77 1 95.12 311 ILE A O 1
ATOM 2536 N N . LYS A 1 312 ? 3.053 28.531 -6.031 1 94.25 312 LYS A N 1
ATOM 2537 C CA . LYS A 1 312 ? 2.053 28.562 -7.098 1 94.25 312 LYS A CA 1
ATOM 2538 C C . LYS A 1 312 ? 0.736 29.141 -6.602 1 94.25 312 LYS A C 1
ATOM 2540 O O . LYS A 1 312 ? 0.123 29.969 -7.281 1 94.25 312 LYS A O 1
ATOM 2545 N N . ARG A 1 313 ? 0.383 28.812 -5.43 1 92.06 313 ARG A N 1
ATOM 2546 C CA . ARG A 1 313 ? -0.834 29.344 -4.82 1 92.06 313 ARG A CA 1
ATOM 2547 C C . ARG A 1 313 ? -0.705 30.828 -4.535 1 92.06 313 ARG A C 1
ATOM 2549 O O . ARG A 1 313 ? -1.658 31.594 -4.727 1 92.06 313 ARG A O 1
ATOM 2556 N N . MET A 1 314 ? 0.433 31.234 -4.086 1 96.25 314 MET A N 1
ATOM 2557 C CA . MET A 1 314 ? 0.687 32.656 -3.809 1 96.25 314 MET A CA 1
ATOM 2558 C C . MET A 1 314 ? 0.553 33.469 -5.078 1 96.25 314 MET A C 1
ATOM 2560 O O . MET A 1 314 ? -0.065 34.562 -5.062 1 96.25 314 MET A O 1
ATOM 2564 N N . LYS A 1 315 ? 1.071 32.938 -6.172 1 97.44 315 LYS A N 1
ATOM 2565 C CA . LYS A 1 315 ? 0.96 33.625 -7.453 1 97.44 315 LYS A CA 1
ATOM 2566 C C . LYS A 1 315 ? -0.501 33.812 -7.852 1 97.44 315 LYS A C 1
ATOM 2568 O O . LYS A 1 315 ? -0.895 34.906 -8.297 1 97.44 315 LYS A O 1
ATOM 2573 N N . GLU A 1 316 ? -1.263 32.812 -7.625 1 96 316 GLU A N 1
ATOM 2574 C CA . GLU A 1 316 ? -2.684 32.875 -7.957 1 96 316 GLU A CA 1
ATOM 2575 C C . GLU A 1 316 ? -3.42 33.875 -7.09 1 96 316 GLU A C 1
ATOM 2577 O O . GLU A 1 316 ? -4.246 34.656 -7.59 1 96 316 GLU A O 1
ATOM 2582 N N . ILE A 1 317 ? -3.102 33.875 -5.844 1 96.25 317 ILE A N 1
ATOM 2583 C CA . ILE A 1 317 ? -3.752 34.781 -4.902 1 96.25 317 ILE A CA 1
ATOM 2584 C C . ILE A 1 317 ? -3.4 36.219 -5.246 1 96.25 317 ILE A C 1
ATOM 2586 O O . ILE A 1 317 ? -4.285 37.062 -5.355 1 96.25 317 ILE A O 1
ATOM 2590 N N . LEU A 1 318 ? -2.141 36.531 -5.449 1 98.06 318 LEU A N 1
ATOM 2591 C CA . LEU A 1 318 ? -1.684 37.875 -5.727 1 98.06 318 LEU A CA 1
ATOM 2592 C C . LEU A 1 318 ? -2.299 38.406 -7.016 1 98.06 318 LEU A C 1
ATOM 2594 O O . LEU A 1 318 ? -2.742 39.562 -7.07 1 98.06 318 LEU A O 1
ATOM 2598 N N . LYS A 1 319 ? -2.338 37.5 -8.016 1 98.06 319 LYS A N 1
ATOM 2599 C CA . LYS A 1 319 ? -2.941 37.875 -9.289 1 98.06 319 LYS A CA 1
ATOM 2600 C C . LYS A 1 319 ? -4.426 38.188 -9.117 1 98.06 319 LYS A C 1
ATOM 2602 O O . LYS A 1 319 ? -4.898 39.25 -9.578 1 98.06 319 LYS A O 1
ATOM 2607 N N . ARG A 1 320 ? -5.094 37.375 -8.445 1 97.44 320 ARG A N 1
ATOM 2608 C CA . ARG A 1 320 ? -6.531 37.531 -8.25 1 97.44 320 ARG A CA 1
ATOM 2609 C C . ARG A 1 320 ? -6.836 38.781 -7.434 1 97.44 320 ARG A C 1
ATOM 2611 O O . ARG A 1 320 ? -7.801 39.5 -7.715 1 97.44 320 ARG A O 1
ATOM 2618 N N . MET A 1 321 ? -5.992 39.094 -6.516 1 97.62 321 MET A N 1
ATOM 2619 C CA . MET A 1 321 ? -6.234 40.188 -5.586 1 97.62 321 MET A CA 1
ATOM 2620 C C . MET A 1 321 ? -5.762 41.531 -6.172 1 97.62 321 MET A C 1
ATOM 2622 O O . MET A 1 321 ? -5.977 42.562 -5.578 1 97.62 321 MET A O 1
ATOM 2626 N N . GLY A 1 322 ? -5.074 41.5 -7.281 1 98 322 GLY A N 1
ATOM 2627 C CA . GLY A 1 322 ? -4.645 42.688 -7.957 1 98 322 GLY A CA 1
ATOM 2628 C C . GLY A 1 322 ? -3.383 43.281 -7.359 1 98 322 GLY A C 1
ATOM 2629 O O . GLY A 1 322 ? -3.186 44.5 -7.398 1 98 322 GLY A O 1
ATOM 2630 N N . VAL A 1 323 ? -2.58 42.438 -6.793 1 97.94 323 VAL A N 1
ATOM 2631 C CA . VAL A 1 323 ? -1.33 42.875 -6.184 1 97.94 323 VAL A CA 1
ATOM 2632 C C . VAL A 1 323 ? -0.208 42.844 -7.219 1 97.94 323 VAL A C 1
ATOM 2634 O O . VAL A 1 323 ? -0.002 41.844 -7.887 1 97.94 323 VAL A O 1
ATOM 2637 N N . ASN A 1 324 ? 0.559 43.969 -7.336 1 97.12 324 ASN A N 1
ATOM 2638 C CA . ASN A 1 324 ? 1.537 44.031 -8.414 1 97.12 324 ASN A CA 1
ATOM 2639 C C . ASN A 1 324 ? 2.9 44.5 -7.914 1 97.12 324 ASN A C 1
ATOM 2641 O O . ASN A 1 324 ? 3.783 44.844 -8.711 1 97.12 324 ASN A O 1
ATOM 2645 N N . ILE A 1 325 ? 3.121 44.531 -6.664 1 98.25 325 ILE A N 1
ATOM 2646 C CA . ILE A 1 325 ? 4.371 45.094 -6.16 1 98.25 3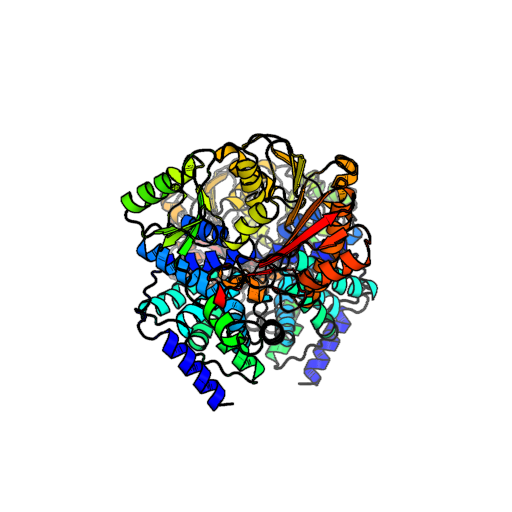25 ILE A CA 1
ATOM 2647 C C . ILE A 1 325 ? 5.191 44 -5.484 1 98.25 325 ILE A C 1
ATOM 2649 O O . ILE A 1 325 ? 6.148 44.281 -4.762 1 98.25 325 ILE A O 1
ATOM 2653 N N . VAL A 1 326 ? 4.793 42.75 -5.613 1 98.62 326 VAL A N 1
ATOM 2654 C CA . VAL A 1 326 ? 5.453 41.625 -4.926 1 98.62 326 VAL A CA 1
ATOM 2655 C C . VAL A 1 326 ? 6.414 40.938 -5.883 1 98.62 326 VAL A C 1
ATOM 2657 O O . VAL A 1 326 ? 6.023 40.531 -6.977 1 98.62 326 VAL A O 1
ATOM 2660 N N . LYS A 1 327 ? 7.656 40.844 -5.598 1 98.38 327 LYS A N 1
ATOM 2661 C CA . LYS A 1 327 ? 8.625 39.969 -6.266 1 98.38 327 LYS A CA 1
ATOM 2662 C C . LYS A 1 327 ? 8.812 38.656 -5.504 1 98.38 327 LYS A C 1
ATOM 2664 O O . LYS A 1 327 ? 9.383 38.656 -4.41 1 98.38 327 LYS A O 1
ATOM 2669 N N . ILE A 1 328 ? 8.398 37.562 -6.07 1 98.19 328 ILE A N 1
ATOM 2670 C CA . ILE A 1 328 ? 8.461 36.25 -5.438 1 98.19 328 ILE A CA 1
ATOM 2671 C C . ILE A 1 328 ? 9.844 35.656 -5.672 1 98.19 328 ILE A C 1
ATOM 2673 O O . ILE A 1 328 ? 10.328 35.594 -6.805 1 98.19 328 ILE A O 1
ATOM 2677 N N . ILE A 1 329 ? 10.484 35.188 -4.684 1 97.5 329 ILE A N 1
ATOM 2678 C CA . ILE A 1 329 ? 11.797 34.531 -4.766 1 97.5 329 ILE A CA 1
ATOM 2679 C C . ILE A 1 329 ? 11.719 33.156 -4.16 1 97.5 329 ILE A C 1
ATOM 2681 O O . ILE A 1 329 ? 11.547 33 -2.949 1 97.5 329 ILE A O 1
ATOM 2685 N N . ARG A 1 330 ? 11.812 32.062 -5.023 1 95.25 330 ARG A N 1
ATOM 2686 C CA . ARG A 1 330 ? 11.75 30.688 -4.57 1 95.25 330 ARG A CA 1
ATOM 2687 C C . ARG A 1 330 ? 13.094 30.234 -4.004 1 95.25 330 ARG A C 1
ATOM 2689 O O . ARG A 1 330 ? 13.836 29.484 -4.656 1 95.25 330 ARG A O 1
ATOM 2696 N N . LYS A 1 331 ? 13.391 30.672 -2.801 1 94.44 331 LYS A N 1
ATOM 2697 C CA . LYS A 1 331 ? 14.617 30.344 -2.092 1 94.44 331 LYS A CA 1
ATOM 2698 C C . LYS A 1 331 ? 14.391 30.281 -0.585 1 94.44 331 LYS A C 1
ATOM 2700 O O . LYS A 1 331 ? 13.391 30.797 -0.083 1 94.44 331 LYS A O 1
ATOM 2705 N N . ASP A 1 332 ? 15.328 29.641 0.039 1 94.44 332 ASP A N 1
ATOM 2706 C CA . ASP A 1 332 ? 15.367 29.672 1.498 1 94.44 332 ASP A CA 1
ATOM 2707 C C . ASP A 1 332 ? 15.539 31.109 2.006 1 94.44 332 ASP A C 1
ATOM 2709 O O . ASP A 1 332 ? 16.438 31.812 1.563 1 94.44 332 ASP A O 1
ATOM 2713 N N . GLY A 1 333 ? 14.633 31.516 2.938 1 92.44 333 GLY A N 1
ATOM 2714 C CA . GLY A 1 333 ? 14.703 32.844 3.494 1 92.44 333 GLY A CA 1
ATOM 2715 C C . GLY A 1 333 ? 16.062 33.188 4.07 1 92.44 333 GLY A C 1
ATOM 2716 O O . GLY A 1 333 ? 16.438 34.375 4.16 1 92.44 333 GLY A O 1
ATOM 2717 N N . ARG A 1 334 ? 16.938 32.219 4.406 1 91.19 334 ARG A N 1
ATOM 2718 C CA . ARG A 1 334 ? 18.266 32.406 4.98 1 91.19 334 ARG A CA 1
ATOM 2719 C C . ARG A 1 334 ? 19.234 33 3.955 1 91.19 334 ARG A C 1
ATOM 2721 O O . ARG A 1 334 ? 20.266 33.562 4.32 1 91.19 334 ARG A O 1
ATOM 2728 N N . LYS A 1 335 ? 18.766 33 2.807 1 94.88 335 LYS A N 1
ATOM 2729 C CA . LYS A 1 335 ? 19.625 33.469 1.732 1 94.88 335 LYS A CA 1
ATOM 2730 C C . LYS A 1 335 ? 19.266 34.906 1.342 1 94.88 335 LYS A C 1
ATOM 2732 O O . LYS A 1 335 ? 19.922 35.5 0.477 1 94.88 335 LYS A O 1
ATOM 2737 N N . ALA A 1 336 ? 18.344 35.5 1.973 1 96.44 336 ALA A N 1
ATOM 2738 C CA . ALA A 1 336 ? 17.781 36.812 1.582 1 96.44 336 ALA A CA 1
ATOM 2739 C C . ALA A 1 336 ? 18.859 37.906 1.587 1 96.44 336 ALA A C 1
ATOM 2741 O O . ALA A 1 336 ? 18.953 38.688 0.646 1 96.44 336 ALA A O 1
ATOM 2742 N N . PRO A 1 337 ? 19.734 37.938 2.555 1 96.69 337 PRO A N 1
ATOM 2743 C CA . PRO A 1 337 ? 20.75 39 2.545 1 96.69 337 PRO A CA 1
ATOM 2744 C C . PRO A 1 337 ? 21.719 38.875 1.371 1 96.69 337 PRO A C 1
ATOM 2746 O O . PRO A 1 337 ? 22.172 39.875 0.834 1 96.69 337 PRO A O 1
ATOM 2749 N N . LYS A 1 338 ? 22 37.656 1.021 1 96.75 338 LYS A N 1
ATOM 2750 C CA . LYS A 1 338 ? 22.891 37.438 -0.112 1 96.75 338 LYS A CA 1
ATOM 2751 C C . LYS A 1 338 ? 22.234 37.844 -1.424 1 96.75 338 LYS A C 1
ATOM 2753 O O . LYS A 1 338 ? 22.906 38.312 -2.344 1 96.75 338 LYS A O 1
ATOM 2758 N N . ILE A 1 339 ? 20.984 37.688 -1.485 1 96.56 339 ILE A N 1
ATOM 2759 C CA . ILE A 1 339 ? 20.25 37.906 -2.723 1 96.56 339 ILE A CA 1
ATOM 2760 C C . ILE A 1 339 ? 19.891 39.406 -2.836 1 96.56 339 ILE A C 1
ATOM 2762 O O . ILE A 1 339 ? 20 40 -3.91 1 96.56 339 ILE A O 1
ATOM 2766 N N . LEU A 1 340 ? 19.406 40 -1.726 1 97.44 340 LEU A N 1
ATOM 2767 C CA . LEU A 1 340 ? 18.828 41.344 -1.762 1 97.44 340 LEU A CA 1
ATOM 2768 C C . LEU A 1 340 ? 19.859 42.375 -1.308 1 97.44 340 LEU A C 1
ATOM 2770 O O . LEU A 1 340 ? 19.75 43.562 -1.63 1 97.44 340 LEU A O 1
ATOM 2774 N N . GLY A 1 341 ? 20.812 41.969 -0.527 1 96.12 341 GLY A N 1
ATOM 2775 C CA . GLY A 1 341 ? 21.703 42.906 0.169 1 96.12 341 GLY A CA 1
ATOM 2776 C C . GLY A 1 341 ? 21.297 43.156 1.608 1 96.12 341 GLY A C 1
ATOM 2777 O O . GLY A 1 341 ? 20.25 42.656 2.055 1 96.12 341 GLY A O 1
ATOM 2778 N N . ARG A 1 342 ? 22.156 43.906 2.344 1 96.56 342 ARG A N 1
ATOM 2779 C CA . ARG A 1 342 ? 21.922 44.219 3.752 1 96.56 342 ARG A CA 1
ATOM 2780 C C . ARG A 1 342 ? 21.344 45.625 3.92 1 96.56 342 ARG A C 1
ATOM 2782 O O . ARG A 1 342 ? 21.594 46.5 3.084 1 96.56 342 ARG A O 1
ATOM 2789 N N . GLY A 1 343 ? 20.531 45.781 4.945 1 97 343 GLY A N 1
ATOM 2790 C CA . GLY A 1 343 ? 20.016 47.094 5.285 1 97 343 GLY A CA 1
ATOM 2791 C C . GLY A 1 343 ? 19.141 47.688 4.203 1 97 343 GLY A C 1
ATOM 2792 O O . GLY A 1 343 ? 19.203 48.875 3.934 1 97 343 GLY A O 1
ATOM 2793 N N . ILE A 1 344 ? 18.297 46.906 3.629 1 97.44 344 ILE A N 1
ATOM 2794 C CA . ILE A 1 344 ? 17.547 47.406 2.484 1 97.44 344 ILE A CA 1
ATOM 2795 C C . ILE A 1 344 ? 16.078 47.594 2.873 1 97.44 344 ILE A C 1
ATOM 2797 O O . ILE A 1 344 ? 15.336 48.312 2.203 1 97.44 344 ILE A O 1
ATOM 2801 N N . ALA A 1 345 ? 15.672 46.938 3.943 1 98.69 345 ALA A N 1
ATOM 2802 C CA . ALA A 1 345 ? 14.242 46.812 4.219 1 98.69 345 ALA A CA 1
ATOM 2803 C C . ALA A 1 345 ? 13.805 47.844 5.27 1 98.69 345 ALA A C 1
ATOM 2805 O O . ALA A 1 345 ? 14.477 48.031 6.281 1 98.69 345 ALA A O 1
ATOM 2806 N N . ASP A 1 346 ? 12.672 48.438 4.98 1 98.69 346 ASP A N 1
ATOM 2807 C CA . ASP A 1 346 ? 12.008 49.25 5.992 1 98.69 346 ASP A CA 1
ATOM 2808 C C . ASP A 1 346 ? 11.281 48.375 7.012 1 98.69 346 ASP A C 1
ATOM 2810 O O . ASP A 1 346 ? 11.188 48.75 8.188 1 98.69 346 ASP A O 1
ATOM 2814 N N . ARG A 1 347 ? 10.742 47.312 6.504 1 98.81 347 ARG A N 1
ATOM 2815 C CA . ARG A 1 347 ? 9.984 46.344 7.293 1 98.81 347 ARG A CA 1
ATOM 2816 C C . ARG A 1 347 ? 10.352 44.906 6.914 1 98.81 347 ARG A C 1
ATOM 2818 O O . ARG A 1 347 ? 10.586 44.625 5.742 1 98.81 347 ARG A O 1
ATOM 2825 N N . VAL A 1 348 ? 10.406 44.062 7.91 1 98.88 348 VAL A N 1
ATOM 2826 C CA . VAL A 1 348 ? 10.555 42.625 7.68 1 98.88 348 VAL A CA 1
ATOM 2827 C C . VAL A 1 348 ? 9.461 41.875 8.422 1 98.88 348 VAL A C 1
ATOM 2829 O O . VAL A 1 348 ? 9.234 42.094 9.617 1 98.88 348 VAL A O 1
ATOM 2832 N N . LEU A 1 349 ? 8.727 41.062 7.707 1 98.81 349 LEU A N 1
ATOM 2833 C CA . LEU A 1 349 ? 7.801 40.125 8.328 1 98.81 349 LEU A CA 1
ATOM 2834 C C . LEU A 1 349 ? 8.414 38.75 8.422 1 98.81 349 LEU A C 1
ATOM 2836 O O . LEU A 1 349 ? 8.852 38.188 7.418 1 98.81 349 LEU A O 1
ATOM 2840 N N . LEU A 1 350 ? 8.477 38.219 9.586 1 98.62 350 LEU A N 1
ATOM 2841 C CA . LEU A 1 350 ? 8.828 36.812 9.805 1 98.62 350 LEU A CA 1
ATOM 2842 C C . LEU A 1 350 ? 7.66 36.062 10.414 1 98.62 350 LEU A C 1
ATOM 2844 O O . LEU A 1 350 ? 7.617 35.844 11.625 1 98.62 350 LEU A O 1
ATOM 2848 N N . ASP A 1 351 ? 6.723 35.719 9.547 1 98 351 ASP A N 1
ATOM 2849 C CA . ASP A 1 351 ? 5.762 34.688 9.906 1 98 351 ASP A CA 1
ATOM 2850 C C . ASP A 1 351 ? 6.426 33.312 9.938 1 98 351 ASP A C 1
ATOM 2852 O O . ASP A 1 351 ? 6.305 32.531 8.992 1 98 351 ASP A O 1
ATOM 2856 N N . ALA A 1 352 ? 7.047 33.031 11.008 1 97.31 352 ALA A N 1
ATOM 2857 C CA . ALA A 1 352 ? 8.062 32 11.086 1 97.31 352 ALA A CA 1
ATOM 2858 C C . ALA A 1 352 ? 7.434 30.609 10.914 1 97.31 352 ALA A C 1
ATOM 2860 O O . ALA A 1 352 ? 6.348 30.344 11.438 1 97.31 352 ALA A O 1
ATOM 2861 N N . PRO A 1 353 ? 8.148 29.75 10.07 1 95.56 353 PRO A N 1
ATOM 2862 C CA . PRO A 1 353 ? 7.727 28.359 10.125 1 95.56 353 PRO A CA 1
ATOM 2863 C C . PRO A 1 353 ? 7.66 27.812 11.547 1 95.56 353 PRO A C 1
ATOM 2865 O O . PRO A 1 353 ? 8.609 27.969 12.32 1 95.56 353 PRO A O 1
ATOM 2868 N N . CYS A 1 354 ? 6.539 27.203 11.875 1 95.5 354 CYS A N 1
ATOM 2869 C CA . CYS A 1 354 ? 6.359 26.766 13.25 1 95.5 354 CYS A CA 1
ATOM 2870 C C . CYS A 1 354 ? 5.543 25.484 13.32 1 95.5 354 CYS A C 1
ATOM 2872 O O . CYS A 1 354 ? 5.191 24.906 12.289 1 95.5 354 CYS A O 1
ATOM 2874 N N . THR A 1 355 ? 5.285 25 14.539 1 95.19 355 THR A N 1
ATOM 2875 C CA . THR A 1 355 ? 4.535 23.766 14.75 1 95.19 355 THR A CA 1
ATOM 2876 C C . THR A 1 355 ? 3.068 23.969 14.375 1 95.19 355 THR A C 1
ATOM 2878 O O . THR A 1 355 ? 2.338 22.984 14.188 1 95.19 355 THR A O 1
ATOM 2881 N N . SER A 1 356 ? 2.584 25.156 14.336 1 95.38 356 SER A N 1
ATOM 2882 C CA . SER A 1 356 ? 1.193 25.516 14.078 1 95.38 356 SER A CA 1
ATOM 2883 C C . SER A 1 356 ? 0.274 25 15.18 1 95.38 356 SER A C 1
ATOM 2885 O O . SER A 1 356 ? -0.894 24.688 14.922 1 95.38 356 SER A O 1
ATOM 2887 N N . SER A 1 357 ? 0.793 24.844 16.406 1 96.69 357 SER A N 1
ATOM 2888 C CA . SER A 1 357 ? 0.049 24.312 17.547 1 96.69 357 SER A CA 1
ATOM 2889 C C . SER A 1 357 ? -1.13 25.219 17.906 1 96.69 357 SER A C 1
ATOM 2891 O O . SER A 1 357 ? -2.098 24.766 18.516 1 96.69 357 SER A O 1
ATOM 2893 N N . GLY A 1 358 ? -1.075 26.453 17.484 1 96.75 358 GLY A N 1
ATOM 2894 C CA . GLY A 1 358 ? -2.17 27.375 17.734 1 96.75 358 GLY A CA 1
ATOM 2895 C C . GLY A 1 358 ? -3.365 27.141 16.828 1 96.75 358 GLY A C 1
ATOM 2896 O O . GLY A 1 358 ? -4.441 27.703 17.062 1 96.75 358 GLY A O 1
ATOM 2897 N N . THR A 1 359 ? -3.244 26.266 15.852 1 95 359 THR A N 1
ATOM 2898 C CA . THR A 1 359 ? -4.289 26.094 14.852 1 95 359 THR A CA 1
ATOM 2899 C C . THR A 1 359 ? -4.969 24.734 15.008 1 95 359 THR A C 1
ATOM 2901 O O . THR A 1 359 ? -5.688 24.297 14.109 1 95 359 THR A O 1
ATOM 2904 N N . ILE A 1 360 ? -4.809 24.016 16.109 1 94.5 360 ILE A N 1
ATOM 2905 C CA . ILE A 1 360 ? -5.301 22.641 16.266 1 94.5 360 ILE A CA 1
ATOM 2906 C C . ILE A 1 360 ? -6.828 22.641 16.25 1 94.5 360 ILE A C 1
ATOM 2908 O O . ILE A 1 360 ? -7.449 21.609 15.992 1 94.5 360 ILE A O 1
ATOM 2912 N N . GLY A 1 361 ? -7.453 23.812 16.547 1 92.19 361 GLY A N 1
ATOM 2913 C CA . GLY A 1 361 ? -8.898 23.906 16.422 1 92.19 361 GLY A CA 1
ATOM 2914 C C . GLY A 1 361 ? -9.375 23.859 14.984 1 92.19 361 GLY A C 1
ATOM 2915 O O . GLY A 1 361 ? -10.414 23.266 14.688 1 92.19 361 GLY A O 1
ATOM 2916 N N . LYS A 1 362 ? -8.648 24.422 14.141 1 89.69 362 LYS A N 1
ATOM 2917 C CA . LYS A 1 362 ? -8.992 24.5 12.727 1 89.69 362 LYS A CA 1
ATOM 2918 C C . LYS A 1 362 ? -8.375 23.359 11.938 1 89.69 362 LYS A C 1
ATOM 2920 O O . LYS A 1 362 ? -8.898 22.953 10.898 1 89.69 362 LYS A O 1
ATOM 2925 N N . ASN A 1 363 ? -7.266 22.891 12.445 1 89.25 363 ASN A N 1
ATOM 2926 C CA . ASN A 1 363 ? -6.562 21.734 11.898 1 89.25 363 ASN A CA 1
ATOM 2927 C C . ASN A 1 363 ? -6.473 20.594 12.906 1 89.25 363 ASN A C 1
ATOM 2929 O O . ASN A 1 363 ? -5.402 20.328 13.445 1 89.25 363 ASN A O 1
ATOM 2933 N N . PRO A 1 364 ? -7.477 19.891 12.961 1 89.38 364 PRO A N 1
ATOM 2934 C CA .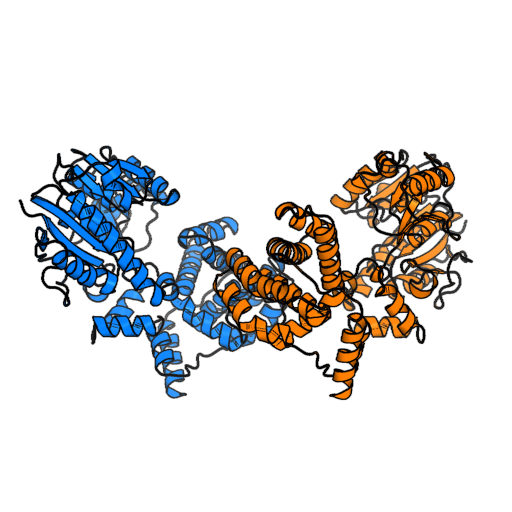 PRO A 1 364 ? -7.594 19 14.117 1 89.38 364 PRO A CA 1
ATOM 2935 C C . PRO A 1 364 ? -6.598 17.844 14.062 1 89.38 364 PRO A C 1
ATOM 2937 O O . PRO A 1 364 ? -6.191 17.328 15.109 1 89.38 364 PRO A O 1
ATOM 2940 N N . GLU A 1 365 ? -6.164 17.438 12.922 1 89.31 365 GLU A N 1
ATOM 2941 C CA . GLU A 1 365 ? -5.246 16.312 12.812 1 89.31 365 GLU A CA 1
ATOM 2942 C C . GLU A 1 365 ? -3.861 16.672 13.344 1 89.31 365 GLU A C 1
ATOM 2944 O O . GLU A 1 365 ? -3.076 15.789 13.695 1 89.31 365 GLU A O 1
ATOM 2949 N N . LEU A 1 366 ? -3.566 17.922 13.43 1 92.31 366 LEU A N 1
ATOM 2950 C CA . LEU A 1 366 ? -2.238 18.406 13.789 1 92.31 366 LEU A CA 1
ATOM 2951 C C . LEU A 1 366 ? -1.877 17.984 15.211 1 92.31 366 LEU A C 1
ATOM 2953 O O . LEU A 1 366 ? -0.714 17.688 15.5 1 92.31 366 LEU A O 1
ATOM 2957 N N . ARG A 1 367 ? -2.852 17.984 16.078 1 95.25 367 ARG A N 1
ATOM 2958 C CA . ARG A 1 367 ? -2.6 17.688 17.5 1 95.25 367 ARG A CA 1
ATOM 2959 C C . ARG A 1 367 ? -1.96 16.312 17.656 1 95.25 367 ARG A C 1
ATOM 2961 O O . ARG A 1 367 ? -1.203 16.078 18.609 1 95.25 367 ARG A O 1
ATOM 2968 N N . TRP A 1 368 ? -2.189 15.453 16.703 1 94.56 368 TRP A N 1
ATOM 2969 C CA . TRP A 1 368 ? -1.683 14.094 16.828 1 94.56 368 TRP A CA 1
ATOM 2970 C C . TRP A 1 368 ? -0.394 13.914 16.031 1 94.56 368 TRP A C 1
ATOM 2972 O O . TRP A 1 368 ? 0.325 12.93 16.203 1 94.56 368 TRP A O 1
ATOM 2982 N N . ARG A 1 369 ? -0.067 14.828 15.258 1 89.94 369 ARG A N 1
ATOM 2983 C CA . ARG A 1 369 ? 1.123 14.75 14.414 1 89.94 369 ARG A CA 1
ATOM 2984 C C . ARG A 1 369 ? 2.291 15.5 15.039 1 89.94 369 ARG A C 1
ATOM 2986 O O . ARG A 1 369 ? 3.449 15.266 14.688 1 89.94 369 ARG A O 1
ATOM 2993 N N . LEU A 1 370 ? 1.975 16.359 15.891 1 93.06 370 LEU A N 1
ATOM 2994 C CA . LEU A 1 370 ? 3.01 17.156 16.562 1 93.06 370 LEU A CA 1
ATOM 2995 C C . LEU A 1 370 ? 3.908 16.266 17.406 1 93.06 370 LEU A C 1
ATOM 2997 O O . LEU A 1 370 ? 3.439 15.289 18 1 93.06 370 LEU A O 1
ATOM 3001 N N . ARG A 1 371 ? 5.172 16.547 17.359 1 88.56 371 ARG A N 1
ATOM 3002 C CA . ARG A 1 371 ? 6.16 15.867 18.188 1 88.56 371 ARG A CA 1
ATOM 3003 C C . ARG A 1 371 ? 6.883 16.844 19.109 1 88.56 371 ARG A C 1
ATOM 3005 O O . ARG A 1 371 ? 7.434 17.844 18.641 1 88.56 371 ARG A O 1
ATOM 3012 N N . GLU A 1 372 ? 6.949 16.469 20.281 1 91.56 372 GLU A N 1
ATOM 3013 C CA . GLU A 1 372 ? 7.551 17.359 21.266 1 91.56 372 GLU A CA 1
ATOM 3014 C C . GLU A 1 372 ? 9.031 17.578 20.984 1 91.56 372 GLU A C 1
ATOM 3016 O O . GLU A 1 372 ? 9.539 18.688 21.125 1 91.56 372 GLU A O 1
ATOM 3021 N N . ASN A 1 373 ? 9.664 16.578 20.547 1 90.75 373 ASN A N 1
ATOM 3022 C CA . ASN A 1 373 ? 11.109 16.625 20.359 1 90.75 373 ASN A CA 1
ATOM 3023 C C . ASN A 1 373 ? 11.492 17.469 19.141 1 90.75 373 ASN A C 1
ATOM 3025 O O . ASN A 1 373 ? 12.656 17.844 18.984 1 90.75 373 ASN A O 1
ATOM 3029 N N . LYS A 1 374 ? 10.539 17.844 18.359 1 91.25 374 LYS A N 1
ATOM 3030 C CA . LYS A 1 374 ? 10.844 18.609 17.156 1 91.25 374 LYS A CA 1
ATOM 3031 C C . LYS A 1 374 ? 10.688 20.109 17.391 1 91.25 374 LYS A C 1
ATOM 3033 O O . LYS A 1 374 ? 11.141 20.922 16.578 1 91.25 374 LYS A O 1
ATOM 3038 N N . ILE A 1 375 ? 10.164 20.484 18.484 1 95.81 375 ILE A N 1
ATOM 3039 C CA . ILE A 1 375 ? 9.883 21.891 18.797 1 95.81 375 ILE A CA 1
ATOM 3040 C C . ILE A 1 375 ? 11.188 22.672 18.828 1 95.81 375 ILE A C 1
ATOM 3042 O O . ILE A 1 375 ? 11.281 23.766 18.25 1 95.81 375 ILE A O 1
ATOM 3046 N N . LEU A 1 376 ? 12.211 22.078 19.375 1 95.69 376 LEU A N 1
ATOM 3047 C CA . LEU A 1 376 ? 13.484 22.781 19.531 1 95.69 376 LEU A CA 1
ATOM 3048 C C . LEU A 1 376 ? 14.164 22.969 18.172 1 95.69 376 LEU A C 1
ATOM 3050 O O . LEU A 1 376 ? 14.789 24 17.922 1 95.69 376 LEU A O 1
ATOM 3054 N N . GLU A 1 377 ? 14.031 21.969 17.406 1 96.38 377 GLU A N 1
ATOM 3055 C CA . GLU A 1 377 ? 14.602 22.062 16.062 1 96.38 377 GLU A CA 1
ATOM 3056 C C . GLU A 1 377 ? 13.961 23.219 15.273 1 96.38 377 GLU A C 1
ATOM 3058 O O . GLU A 1 377 ? 14.656 23.969 14.594 1 96.38 377 GLU A O 1
ATOM 3063 N N . ILE A 1 378 ? 12.742 23.359 15.398 1 96.75 378 ILE A N 1
ATOM 3064 C CA . ILE A 1 378 ? 12.016 24.422 14.703 1 96.75 378 ILE A CA 1
ATOM 3065 C C . ILE A 1 378 ? 12.398 25.781 15.281 1 96.75 378 ILE A C 1
ATOM 3067 O O . ILE A 1 378 ? 12.586 26.734 14.547 1 96.75 378 ILE A O 1
ATOM 3071 N N . ALA A 1 379 ? 12.523 25.828 16.578 1 97.94 379 ALA A N 1
ATOM 3072 C CA . ALA A 1 379 ? 12.93 27.062 17.25 1 97.94 379 ALA A CA 1
ATOM 3073 C C . ALA A 1 379 ? 14.289 27.531 16.766 1 97.94 379 ALA A C 1
ATOM 3075 O O . ALA A 1 379 ? 14.508 28.734 16.594 1 97.94 379 ALA A O 1
ATOM 3076 N N . GLU A 1 380 ? 15.141 26.594 16.531 1 97.88 380 GLU A N 1
ATOM 3077 C CA . GLU A 1 380 ? 16.469 26.938 16.031 1 97.88 380 GLU A CA 1
ATOM 3078 C C . GLU A 1 380 ? 16.406 27.516 14.617 1 97.88 380 GLU A C 1
ATOM 3080 O O . GLU A 1 380 ? 17.109 28.469 14.297 1 97.88 380 GLU A O 1
ATOM 3085 N N . LEU A 1 381 ? 15.602 26.922 13.836 1 97.06 381 LEU A N 1
ATOM 3086 C CA . LEU A 1 381 ? 15.391 27.453 12.492 1 97.06 381 LEU A CA 1
ATOM 3087 C C . LEU A 1 381 ? 14.859 28.875 12.547 1 97.06 381 LEU A C 1
ATOM 3089 O O . LEU A 1 381 ? 15.273 29.734 11.758 1 97.06 381 LEU A O 1
ATOM 3093 N N . GLN A 1 382 ? 13.984 29.141 13.438 1 98.25 382 GLN A N 1
ATOM 3094 C CA . GLN A 1 382 ? 13.422 30.484 13.633 1 98.25 382 GLN A CA 1
ATOM 3095 C C . GLN A 1 382 ? 14.5 31.484 14.039 1 98.25 382 GLN A C 1
ATOM 3097 O O . GLN A 1 382 ? 14.492 32.625 13.586 1 98.25 382 GLN A O 1
ATOM 3102 N N . LYS A 1 383 ? 15.414 31.062 14.859 1 98.44 383 LYS A N 1
ATOM 3103 C CA . LYS A 1 383 ? 16.531 31.922 15.25 1 98.44 383 LYS A CA 1
ATOM 3104 C C . LYS A 1 383 ? 17.375 32.312 14.047 1 98.44 383 LYS A C 1
ATOM 3106 O O . LYS A 1 383 ? 17.797 33.469 13.914 1 98.44 383 LYS A O 1
ATOM 3111 N N . ASP A 1 384 ? 17.578 31.328 13.234 1 98 384 ASP A N 1
ATOM 3112 C CA . ASP A 1 384 ? 18.344 31.594 12.023 1 98 384 ASP A CA 1
ATOM 3113 C C . ASP A 1 384 ? 17.672 32.656 11.164 1 98 384 ASP A C 1
ATOM 3115 O O . ASP A 1 384 ? 18.344 33.562 10.625 1 98 384 ASP A O 1
ATOM 3119 N N . LEU A 1 385 ? 16.406 32.562 11.078 1 98.31 385 LEU A N 1
ATOM 3120 C CA . LEU A 1 385 ? 15.664 33.5 10.266 1 98.31 385 LEU A CA 1
ATOM 3121 C C . LEU A 1 385 ? 15.633 34.875 10.93 1 98.31 385 LEU A C 1
ATOM 3123 O O . LEU A 1 385 ? 15.625 35.906 10.242 1 98.31 385 LEU A O 1
ATOM 3127 N N . LEU A 1 386 ? 15.617 34.906 12.203 1 98.56 386 LEU A N 1
ATOM 312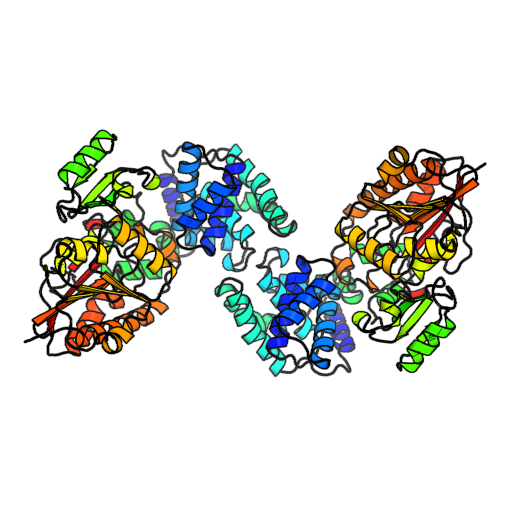8 C CA . LEU A 1 386 ? 15.688 36.156 12.945 1 98.56 386 LEU A CA 1
ATOM 3129 C C . LEU A 1 386 ? 17.016 36.875 12.672 1 98.56 386 LEU A C 1
ATOM 3131 O O . LEU A 1 386 ? 17.031 38.094 12.508 1 98.56 386 LEU A O 1
ATOM 3135 N N . LYS A 1 387 ? 18.094 36.094 12.625 1 98.25 387 LYS A N 1
ATOM 3136 C CA . LYS A 1 387 ? 19.391 36.656 12.297 1 98.25 387 LYS A CA 1
ATOM 3137 C C . LYS A 1 387 ? 19.375 37.312 10.922 1 98.25 387 LYS A C 1
ATOM 3139 O O . LYS A 1 387 ? 19.953 38.406 10.734 1 98.25 387 LYS A O 1
ATOM 3144 N N . VAL A 1 388 ? 18.719 36.656 10.078 1 98.19 388 VAL A N 1
ATOM 3145 C CA . VAL A 1 388 ? 18.594 37.125 8.703 1 98.19 388 VAL A CA 1
ATOM 3146 C C . VAL A 1 388 ? 17.812 38.438 8.68 1 98.19 388 VAL A C 1
ATOM 3148 O O . VAL A 1 388 ? 18.219 39.406 8.023 1 98.19 388 VAL A O 1
ATOM 3151 N N . ALA A 1 389 ? 16.719 38.438 9.406 1 98.5 389 ALA A N 1
ATOM 3152 C CA . ALA A 1 389 ? 15.883 39.625 9.469 1 98.5 389 ALA A CA 1
ATOM 3153 C C . ALA A 1 389 ? 16.672 40.844 9.984 1 98.5 389 ALA A C 1
ATOM 3155 O O . ALA A 1 389 ? 16.516 41.938 9.484 1 98.5 389 ALA A O 1
ATOM 3156 N N . ALA A 1 390 ? 17.484 40.594 10.938 1 97.81 390 ALA A N 1
ATOM 3157 C CA . ALA A 1 390 ? 18.312 41.656 11.523 1 97.81 390 ALA A CA 1
ATOM 3158 C C . ALA A 1 390 ? 19.25 42.281 10.484 1 97.81 390 ALA A C 1
ATOM 3160 O O . ALA A 1 390 ? 19.484 43.469 10.492 1 97.81 390 ALA A O 1
ATOM 3161 N N . GLN A 1 391 ? 19.719 41.438 9.633 1 97.94 391 GLN A N 1
ATOM 3162 C CA . GLN A 1 391 ? 20.656 41.906 8.617 1 97.94 391 GLN A CA 1
ATOM 3163 C C . GLN A 1 391 ? 19.953 42.688 7.523 1 97.94 391 GLN A C 1
ATOM 3165 O O . GLN A 1 391 ? 20.547 43.594 6.93 1 97.94 391 GLN A O 1
ATOM 3170 N N . LEU A 1 392 ? 18.766 42.406 7.34 1 98.38 392 LEU A N 1
ATOM 3171 C CA . LEU A 1 392 ? 18.016 43 6.227 1 98.38 392 LEU A CA 1
ATOM 3172 C C . LEU A 1 392 ? 17.531 44.406 6.578 1 98.38 392 LEU A C 1
ATOM 3174 O O . LEU A 1 392 ? 17.344 45.25 5.695 1 98.38 392 LEU A O 1
ATOM 3178 N N . LEU A 1 393 ? 17.297 44.719 7.789 1 98.44 393 LEU A N 1
ATOM 3179 C CA . LEU A 1 393 ? 16.609 45.906 8.227 1 98.44 393 LEU A CA 1
ATOM 3180 C C . LEU A 1 393 ? 17.531 47.125 8.141 1 98.44 393 LEU A C 1
ATOM 3182 O O . LEU A 1 393 ? 18.719 47.031 8.477 1 98.44 393 LEU A O 1
ATOM 3186 N N . LYS A 1 394 ? 16.922 48.25 7.711 1 97.69 394 LYS A N 1
ATOM 3187 C CA . LYS A 1 394 ? 17.547 49.562 7.848 1 97.69 394 LYS A CA 1
ATOM 3188 C C . LYS A 1 394 ? 17.5 50.031 9.297 1 97.69 394 LYS A C 1
ATOM 3190 O O . LYS A 1 394 ? 16.688 49.562 10.094 1 97.69 394 LYS A O 1
ATOM 3195 N N . PRO A 1 395 ? 18.5 50.969 9.531 1 96.69 395 PRO A N 1
ATOM 3196 C CA . PRO A 1 395 ? 18.297 51.656 10.82 1 96.69 395 PRO A CA 1
ATOM 3197 C C . PRO A 1 395 ? 16.922 52.281 10.938 1 96.69 395 PRO A C 1
ATOM 3199 O O . PRO A 1 395 ? 16.438 52.938 9.984 1 96.69 395 PRO A O 1
ATOM 3202 N N . GLY A 1 396 ? 16.281 52.031 12 1 97 396 GLY A N 1
ATOM 3203 C CA . GLY A 1 396 ? 14.93 52.531 12.18 1 97 396 GLY A CA 1
ATOM 3204 C C . GLY A 1 396 ? 13.859 51.594 11.641 1 97 396 GLY A C 1
ATOM 3205 O O . GLY A 1 396 ? 12.664 51.844 11.828 1 97 396 GLY A O 1
ATOM 3206 N N . GLY A 1 397 ? 14.305 50.594 10.984 1 98.25 397 GLY A N 1
ATOM 3207 C CA . GLY A 1 397 ? 13.375 49.625 10.438 1 98.25 397 GLY A CA 1
ATOM 3208 C C . GLY A 1 397 ? 12.734 48.75 11.5 1 98.25 397 GLY A C 1
ATOM 3209 O O . GLY A 1 397 ? 13.195 48.688 12.641 1 98.25 397 GLY A O 1
ATOM 3210 N N . ARG A 1 398 ? 11.633 48 11.133 1 98.62 398 ARG A N 1
ATOM 3211 C CA . ARG A 1 398 ? 10.906 47.188 12.094 1 98.62 398 ARG A CA 1
ATOM 3212 C C . ARG A 1 398 ? 10.766 45.75 11.602 1 98.62 398 ARG A C 1
ATOM 3214 O O . ARG A 1 398 ? 10.617 45.5 10.398 1 98.62 398 ARG A O 1
ATOM 3221 N N . LEU A 1 399 ? 10.875 44.875 12.555 1 98.69 399 LEU A N 1
ATOM 3222 C CA . LEU A 1 399 ? 10.688 43.469 12.352 1 98.69 399 LEU A CA 1
ATOM 3223 C C . LEU A 1 399 ? 9.5 42.938 13.156 1 98.69 399 LEU A C 1
ATOM 3225 O O . LEU A 1 399 ? 9.422 43.156 14.367 1 98.69 399 LEU A O 1
ATOM 3229 N N . LEU A 1 400 ? 8.562 42.375 12.445 1 98.88 400 LEU A N 1
ATOM 3230 C CA . LEU A 1 400 ? 7.52 41.625 13.164 1 98.88 400 LEU A CA 1
ATOM 3231 C C . LEU A 1 400 ? 7.793 40.125 13.141 1 98.88 400 LEU A C 1
ATOM 3233 O O . LEU A 1 400 ? 7.859 39.531 12.078 1 98.88 400 LEU A O 1
ATOM 3237 N N . TYR A 1 401 ? 8.016 39.562 14.305 1 98.88 401 TYR A N 1
ATOM 3238 C CA . TYR A 1 401 ? 8.07 38.125 14.5 1 98.88 401 TYR A CA 1
ATOM 3239 C C . TYR A 1 401 ? 6.707 37.562 14.914 1 98.88 401 TYR A C 1
ATOM 3241 O O . TYR A 1 401 ? 6.133 38 15.914 1 98.88 401 TYR A O 1
ATOM 3249 N N . ALA A 1 402 ? 6.191 36.625 14.148 1 98.69 402 ALA A N 1
ATOM 3250 C CA . ALA A 1 402 ? 4.883 36.062 14.445 1 98.69 402 ALA A CA 1
ATOM 3251 C C . ALA A 1 402 ? 4.875 34.562 14.211 1 98.69 402 ALA A C 1
ATOM 3253 O O . ALA A 1 402 ? 5.625 34.062 13.375 1 98.69 402 ALA A O 1
ATOM 3254 N N . THR A 1 403 ? 4.133 33.844 14.977 1 98.44 403 THR A N 1
ATOM 3255 C CA . THR A 1 403 ? 3.916 32.438 14.805 1 98.44 403 THR A CA 1
ATOM 3256 C C . THR A 1 403 ? 2.475 32.062 15.141 1 98.44 403 THR A C 1
ATOM 3258 O O . THR A 1 403 ? 1.812 32.75 15.922 1 98.44 403 THR A O 1
ATOM 3261 N N . CYS A 1 404 ? 1.991 31.031 14.555 1 97.75 404 CYS A N 1
ATOM 3262 C CA . CYS A 1 404 ? 0.732 30.453 15.016 1 97.75 404 CYS A CA 1
ATOM 3263 C C . CYS A 1 404 ? 0.979 29.281 15.953 1 97.75 404 CYS A C 1
ATOM 3265 O O . CYS A 1 404 ? 0.335 28.234 15.836 1 97.75 404 CYS A O 1
ATOM 3267 N N . SER A 1 405 ? 1.931 29.406 16.891 1 97.75 405 SER A N 1
ATOM 3268 C CA . SER A 1 405 ? 2.32 28.391 17.875 1 97.75 405 SER A CA 1
ATOM 3269 C C . SER A 1 405 ? 1.906 28.812 19.281 1 97.75 405 SER A C 1
ATOM 3271 O O . SER A 1 405 ? 1.809 30 19.578 1 97.75 405 SER A O 1
ATOM 3273 N N . LEU A 1 406 ? 1.73 27.844 20.078 1 97.56 406 LEU A N 1
ATOM 3274 C CA . LEU A 1 406 ? 1.423 28.078 21.484 1 97.56 406 LEU A CA 1
ATOM 3275 C C . LEU A 1 406 ? 2.672 27.938 22.344 1 97.56 406 LEU A C 1
ATOM 3277 O O . LEU A 1 406 ? 2.674 28.328 23.516 1 97.56 406 LEU A O 1
ATOM 3281 N N . PHE A 1 407 ? 3.727 27.453 21.844 1 98 407 PHE A N 1
ATOM 3282 C CA . PHE A 1 407 ? 4.863 27.031 22.656 1 98 407 PHE A CA 1
ATOM 3283 C C . PHE A 1 407 ? 5.832 28.188 22.875 1 98 407 PHE A C 1
ATOM 3285 O O . PHE A 1 407 ? 6.254 28.844 21.922 1 98 407 PHE A O 1
ATOM 3292 N N . PRO A 1 408 ? 6.285 28.391 24.062 1 98.38 408 PRO A N 1
ATOM 3293 C CA . PRO A 1 408 ? 7.203 29.484 24.391 1 98.38 408 PRO A CA 1
ATOM 3294 C C . PRO A 1 408 ? 8.531 29.375 23.641 1 98.38 408 PRO A C 1
ATOM 3296 O O . PRO A 1 408 ? 9.133 30.391 23.297 1 98.38 408 PRO A O 1
ATOM 3299 N N . GLU A 1 409 ? 8.969 28.125 23.359 1 98.19 409 GLU A N 1
ATOM 3300 C CA . GLU A 1 409 ? 10.234 27.906 22.672 1 98.19 409 GLU A CA 1
ATOM 3301 C C . GLU A 1 409 ? 10.227 28.562 21.297 1 98.19 409 GLU A C 1
ATOM 3303 O O . GLU A 1 409 ? 11.266 29.031 20.812 1 98.19 409 GLU A O 1
ATOM 3308 N N . GLU A 1 410 ? 8.992 28.641 20.734 1 98.56 410 GLU A N 1
ATOM 3309 C CA . GLU A 1 410 ? 8.844 29.203 19.391 1 98.56 410 GLU A CA 1
ATOM 3310 C C . GLU A 1 410 ? 8.461 30.672 19.453 1 98.56 410 GLU A C 1
ATOM 3312 O O . GLU A 1 410 ? 8.383 31.344 18.406 1 98.56 410 GLU A O 1
ATOM 3317 N N . ASN A 1 411 ? 8.164 31.156 20.656 1 98.56 411 ASN A N 1
ATOM 3318 C CA . ASN A 1 411 ? 7.598 32.5 20.812 1 98.56 411 ASN A CA 1
ATOM 3319 C C . ASN A 1 411 ? 8.5 33.375 21.656 1 98.56 411 ASN A C 1
ATOM 3321 O O . ASN A 1 411 ? 9.5 33.906 21.172 1 98.56 411 ASN A O 1
ATOM 3325 N N . GLU A 1 412 ? 8.203 33.531 22.922 1 98.69 412 GLU A N 1
ATOM 3326 C CA . GLU A 1 412 ? 8.875 34.438 23.828 1 98.69 412 GLU A CA 1
ATOM 3327 C C . GLU A 1 412 ? 10.359 34.094 23.953 1 98.69 412 GLU A C 1
ATOM 3329 O O . GLU A 1 412 ? 11.203 35 23.984 1 98.69 412 GLU A O 1
ATOM 3334 N N . GLU A 1 413 ? 10.664 32.844 23.969 1 98.62 413 GLU A N 1
ATOM 3335 C CA . GLU A 1 413 ? 12.055 32.438 24.188 1 98.62 413 GLU A CA 1
ATOM 3336 C C . GLU A 1 413 ? 12.938 32.844 23.016 1 98.62 413 GLU A C 1
ATOM 3338 O O . GLU A 1 413 ? 14.086 33.25 23.203 1 98.62 413 GLU A O 1
ATOM 3343 N N . ASN A 1 414 ? 12.43 32.719 21.859 1 98.75 414 ASN A N 1
ATOM 3344 C CA . ASN A 1 414 ? 13.18 33.188 20.688 1 98.75 414 ASN A CA 1
ATOM 3345 C C . ASN A 1 414 ? 13.391 34.688 20.703 1 98.75 414 ASN A C 1
ATOM 3347 O O . ASN A 1 414 ? 14.461 35.156 20.312 1 98.75 414 ASN A O 1
ATOM 3351 N N . ILE A 1 415 ? 12.414 35.438 21.156 1 98.75 415 ILE A N 1
ATOM 3352 C CA . ILE A 1 415 ? 12.516 36.906 21.219 1 98.75 415 ILE A CA 1
ATOM 3353 C C . ILE A 1 415 ? 13.523 37.312 22.297 1 98.75 415 ILE A C 1
ATOM 3355 O O . ILE A 1 415 ? 14.336 38.188 22.078 1 98.75 415 ILE A O 1
ATOM 3359 N N . GLU A 1 416 ? 13.438 36.625 23.391 1 98.62 416 GLU A N 1
ATOM 3360 C CA . GLU A 1 416 ? 14.406 36.906 24.453 1 98.62 416 GLU A CA 1
ATOM 3361 C C . GLU A 1 416 ? 15.828 36.656 23.984 1 98.62 416 GLU A C 1
ATOM 3363 O O . GLU A 1 416 ? 16.734 37.438 24.234 1 98.62 416 GLU A O 1
ATOM 3368 N N . TRP A 1 417 ? 15.984 35.531 23.359 1 98.56 417 TRP A N 1
ATOM 3369 C CA . TRP A 1 417 ? 17.297 35.219 22.797 1 98.56 417 TRP A CA 1
ATOM 3370 C C . TRP A 1 417 ? 17.75 36.312 21.828 1 98.56 417 TRP A C 1
ATOM 3372 O O . TRP A 1 417 ? 18.906 36.75 21.891 1 98.56 417 TRP A O 1
ATOM 3382 N N . PHE A 1 418 ? 16.922 36.75 21 1 98.69 418 PHE A N 1
ATOM 3383 C CA . PHE A 1 418 ? 17.25 37.75 19.984 1 98.69 418 PHE A CA 1
ATOM 3384 C C . PHE A 1 418 ? 17.688 39.062 20.625 1 98.69 418 PHE A C 1
ATOM 3386 O O . PHE A 1 418 ? 18.703 39.656 20.25 1 98.69 418 PHE A O 1
ATOM 3393 N N . LEU A 1 419 ? 16.891 39.5 21.562 1 98.06 419 LEU A N 1
ATOM 3394 C CA . LEU A 1 419 ? 17.172 40.75 22.25 1 98.06 419 LEU A CA 1
ATOM 3395 C C . LEU A 1 419 ? 18.469 40.656 23.062 1 98.06 419 LEU A C 1
ATOM 3397 O O . LEU A 1 419 ? 19.125 41.688 23.281 1 98.06 419 LEU A O 1
ATOM 3401 N N . GLY A 1 420 ? 18.797 39.5 23.469 1 97.62 420 GLY A N 1
ATOM 3402 C CA . GLY A 1 420 ? 20.062 39.281 24.141 1 97.62 420 GLY A CA 1
ATOM 3403 C C . GLY A 1 420 ? 21.25 39.25 23.203 1 97.62 420 GLY A C 1
ATOM 3404 O O . GLY A 1 420 ? 22.375 39.562 23.594 1 97.62 420 GLY A O 1
ATOM 3405 N N . THR A 1 421 ? 21.016 38.906 22.031 1 97.38 421 THR A N 1
ATOM 3406 C CA . THR A 1 421 ? 22.078 38.75 21.031 1 97.38 421 THR A CA 1
ATOM 3407 C C . THR A 1 421 ? 22.344 40.062 20.312 1 97.38 421 THR A C 1
ATOM 3409 O O . THR A 1 421 ? 23.484 40.375 19.953 1 97.38 421 THR A O 1
ATOM 3412 N N . TYR A 1 422 ? 21.25 40.844 20.109 1 96.94 422 TYR A N 1
ATOM 3413 C CA . TYR A 1 422 ? 21.375 42.094 19.359 1 96.94 422 TYR A CA 1
ATOM 3414 C C . TYR A 1 422 ? 21.047 43.281 20.25 1 96.94 422 TYR A C 1
ATOM 3416 O O . TYR A 1 422 ? 19.875 43.562 20.484 1 96.94 422 TYR A O 1
ATOM 3424 N N . ASP A 1 423 ? 22.016 44.062 20.469 1 94.94 423 ASP A N 1
ATOM 3425 C CA . ASP A 1 423 ? 21.859 45.188 21.406 1 94.94 423 ASP A CA 1
ATOM 3426 C C . ASP A 1 423 ? 21.266 46.406 20.703 1 94.94 423 ASP A C 1
ATOM 3428 O O . ASP A 1 423 ? 20.797 47.344 21.359 1 94.94 423 ASP A O 1
ATOM 3432 N N . ASN A 1 424 ? 21.234 46.375 19.469 1 96.94 424 ASN A N 1
ATOM 3433 C CA . ASN A 1 424 ? 20.734 47.5 18.719 1 96.94 424 ASN A CA 1
ATOM 3434 C C . ASN A 1 424 ? 19.281 47.312 18.312 1 96.94 424 ASN A C 1
ATOM 3436 O O . ASN A 1 424 ? 18.797 47.969 17.359 1 96.94 424 ASN A O 1
ATOM 3440 N N . PHE A 1 425 ? 18.578 46.406 18.969 1 98.12 425 PHE A N 1
ATOM 3441 C CA . PHE A 1 425 ? 17.156 46.219 18.766 1 98.12 425 PHE A CA 1
ATOM 3442 C C . PHE A 1 425 ? 16.375 46.438 20.062 1 98.12 425 PHE A C 1
ATOM 3444 O O . PHE A 1 425 ? 16.891 46.188 21.141 1 98.12 425 PHE A O 1
ATOM 3451 N N . ARG A 1 426 ? 15.227 46.844 19.906 1 97.69 426 ARG A N 1
ATOM 3452 C CA . ARG A 1 426 ? 14.344 46.969 21.062 1 97.69 426 ARG A CA 1
ATOM 3453 C C . ARG A 1 426 ? 12.945 46.469 20.75 1 97.69 426 ARG A C 1
ATOM 3455 O O . ARG A 1 426 ? 12.516 46.5 19.594 1 97.69 426 ARG A O 1
ATOM 3462 N N . LEU A 1 427 ? 12.266 46.062 21.766 1 98.06 427 LEU A N 1
ATOM 3463 C CA . LEU A 1 427 ? 10.875 45.594 21.672 1 98.06 427 LEU A CA 1
ATOM 3464 C C . LEU A 1 427 ? 9.922 46.781 21.703 1 98.06 427 LEU A C 1
ATOM 3466 O O . LEU A 1 427 ? 10.047 47.656 22.562 1 98.06 427 LEU A O 1
ATOM 3470 N N . ILE A 1 428 ? 9.07 46.844 20.734 1 98.25 428 ILE A N 1
ATOM 3471 C CA . ILE A 1 428 ? 7.996 47.812 20.75 1 98.25 428 ILE A CA 1
ATOM 3472 C C . ILE A 1 428 ? 6.758 47.219 21.406 1 98.25 428 ILE A C 1
ATOM 3474 O O . ILE A 1 428 ? 6.156 46.281 20.875 1 98.25 428 ILE A O 1
ATOM 3478 N N . PRO A 1 429 ? 6.371 47.719 22.5 1 98.25 429 PRO A N 1
ATOM 3479 C CA . PRO A 1 429 ? 5.246 47.125 23.219 1 98.25 429 PRO A CA 1
ATOM 3480 C C . PRO A 1 429 ? 3.959 47.125 22.406 1 98.25 429 PRO A C 1
ATOM 3482 O O . PRO A 1 429 ? 3.611 48.125 21.797 1 98.25 429 PRO A O 1
ATOM 3485 N N . LEU A 1 430 ? 3.328 46 22.438 1 97.75 430 LEU A N 1
ATOM 3486 C CA . LEU A 1 430 ? 2.035 45.844 21.781 1 97.75 430 LEU A CA 1
ATOM 3487 C C . LEU A 1 430 ? 0.898 45.938 22.797 1 97.75 430 LEU A C 1
ATOM 3489 O O . LEU A 1 430 ? 0.933 45.25 23.828 1 97.75 430 LEU A O 1
ATOM 3493 N N . ASN A 1 431 ? -0.037 46.812 22.578 1 90.38 431 ASN A N 1
ATOM 3494 C CA . ASN A 1 431 ? -1.118 47.031 23.531 1 90.38 431 ASN A CA 1
ATOM 3495 C C . ASN A 1 431 ? -2.436 46.438 23.047 1 90.38 431 ASN A C 1
ATOM 3497 O O . ASN A 1 431 ? -3.5 46.75 23.578 1 90.38 431 ASN A O 1
ATOM 3501 N N . GLY A 1 432 ? -2.48 45.656 22.094 1 93.19 432 GLY A N 1
ATOM 3502 C CA . GLY A 1 432 ? -3.664 45.031 21.516 1 93.19 432 GLY A CA 1
ATOM 3503 C C . GLY A 1 432 ? -3.453 44.562 20.078 1 93.19 432 GLY A C 1
ATOM 3504 O O . GLY A 1 432 ? -2.363 44.719 19.531 1 93.19 432 GLY A O 1
ATOM 3505 N N . PRO A 1 433 ? -4.516 43.875 19.703 1 96.5 433 PRO A N 1
ATOM 3506 C CA . PRO A 1 433 ? -5.898 43.75 20.172 1 96.5 433 PRO A CA 1
ATOM 3507 C C . PRO A 1 433 ? -6.109 42.531 21.047 1 96.5 433 PRO A C 1
ATOM 3509 O O . PRO A 1 433 ? -7.234 42.281 21.484 1 96.5 433 PRO A O 1
ATOM 3512 N N . TYR A 1 434 ? -5.09 41.812 21.328 1 97.94 434 TYR A N 1
ATOM 3513 C CA . TYR A 1 434 ? -5.203 40.594 22.141 1 97.94 434 TYR A CA 1
ATOM 3514 C C . TYR A 1 434 ? -4.492 40.781 23.484 1 97.94 434 TYR A C 1
ATOM 3516 O O . TYR A 1 434 ? -4.312 41.906 23.953 1 97.94 434 TYR A O 1
ATOM 3524 N N . ASP A 1 435 ? -4.172 39.688 24.141 1 97.38 435 ASP A N 1
ATOM 3525 C CA . ASP A 1 435 ? -3.611 39.75 25.484 1 97.38 435 ASP A CA 1
ATOM 3526 C C . ASP A 1 435 ? -2.09 39.875 25.438 1 97.38 435 ASP A C 1
ATOM 3528 O O . ASP A 1 435 ? -1.439 39.25 24.578 1 97.38 435 ASP A O 1
ATOM 3532 N N . GLU A 1 436 ? -1.581 40.688 26.312 1 97.62 436 GLU A N 1
ATOM 3533 C CA . GLU A 1 436 ? -0.136 40.625 26.516 1 97.62 436 GLU A CA 1
ATOM 3534 C C . GLU A 1 436 ? 0.328 39.25 26.953 1 97.62 436 GLU A C 1
ATOM 3536 O O . GLU A 1 436 ? -0.333 38.594 27.75 1 97.62 436 GLU A O 1
ATOM 3541 N N . SER A 1 437 ? 1.433 38.812 26.359 1 97 437 SER A N 1
ATOM 3542 C CA . SER A 1 437 ? 1.979 37.531 26.766 1 97 437 SER A CA 1
ATOM 3543 C C . SER A 1 437 ? 2.332 37.531 28.25 1 97 437 SER A C 1
ATOM 3545 O O . SER A 1 437 ? 2.92 38.5 28.766 1 97 437 SER A O 1
ATOM 3547 N N . PRO A 1 438 ? 1.998 36.531 28.922 1 95.19 438 PRO A N 1
ATOM 3548 C CA . PRO A 1 438 ? 2.377 36.438 30.328 1 95.19 438 PRO A CA 1
ATOM 3549 C C . PRO A 1 438 ? 3.859 36.125 30.531 1 95.19 438 PRO A C 1
ATOM 3551 O O . PRO A 1 438 ? 4.379 36.281 31.641 1 95.19 438 PRO A O 1
ATOM 3554 N N . LEU A 1 439 ? 4.539 35.844 29.5 1 97.06 439 LEU A N 1
ATOM 3555 C CA . LEU A 1 439 ? 5.902 35.344 29.625 1 97.06 439 LEU A CA 1
ATOM 3556 C C . LEU A 1 439 ? 6.914 36.406 29.25 1 97.06 439 LEU A C 1
ATOM 3558 O O . LEU A 1 439 ? 8.078 36.344 29.656 1 97.06 439 LEU A O 1
ATOM 3562 N N . LEU A 1 440 ? 6.445 37.344 28.406 1 98.12 440 LEU A N 1
ATOM 3563 C CA . LEU A 1 440 ? 7.332 38.406 27.969 1 98.12 440 LEU A CA 1
ATOM 3564 C C . LEU A 1 440 ? 6.547 39.688 27.734 1 98.12 440 LEU A C 1
ATOM 3566 O O . LEU A 1 440 ? 5.879 39.844 26.719 1 98.12 440 LEU A O 1
ATOM 3570 N N . LYS A 1 441 ? 6.742 40.594 28.625 1 97.5 441 LYS A N 1
ATOM 3571 C CA . LYS A 1 441 ? 6.035 41.875 28.547 1 97.5 441 LYS A CA 1
ATOM 3572 C C . LYS A 1 441 ? 6.32 42.562 27.234 1 97.5 441 LYS A C 1
ATOM 3574 O O . LYS A 1 441 ? 7.457 42.562 26.75 1 97.5 441 LYS A O 1
ATOM 3579 N N . GLY A 1 442 ? 5.242 43.125 26.656 1 98.06 442 GLY A N 1
ATOM 3580 C CA . GLY A 1 442 ? 5.383 43.875 25.406 1 98.06 442 GLY A CA 1
ATOM 3581 C C . GLY A 1 442 ? 5.02 43.031 24.188 1 98.06 442 GLY A C 1
ATOM 3582 O O . GLY A 1 442 ? 4.801 43.562 23.109 1 98.06 442 GLY A O 1
ATOM 3583 N N . THR A 1 443 ? 5.016 41.719 24.328 1 98.56 443 THR A N 1
ATOM 3584 C CA . THR A 1 443 ? 4.555 40.844 23.266 1 98.56 443 THR A CA 1
ATOM 3585 C C . THR A 1 443 ? 3.076 40.5 23.438 1 98.56 443 THR A C 1
ATOM 3587 O O . THR A 1 443 ? 2.463 40.875 24.438 1 98.56 443 THR A O 1
ATOM 3590 N N . MET A 1 444 ? 2.506 39.875 22.438 1 98.62 444 MET A N 1
ATOM 3591 C CA . MET A 1 444 ? 1.062 39.656 22.438 1 98.62 444 MET A CA 1
ATOM 3592 C C . MET A 1 444 ? 0.719 38.219 21.984 1 98.62 444 MET A C 1
ATOM 3594 O O . MET A 1 444 ? 1.416 37.656 21.156 1 98.62 444 MET A O 1
ATOM 3598 N N . ARG A 1 445 ? -0.317 37.656 22.625 1 98.31 445 ARG A N 1
ATOM 3599 C CA . ARG A 1 445 ? -0.847 36.344 22.266 1 98.31 445 ARG A CA 1
ATOM 3600 C C . ARG A 1 445 ? -2.346 36.406 22 1 98.31 445 ARG A C 1
ATOM 3602 O O . ARG A 1 445 ? -3.078 37.094 22.703 1 98.31 445 ARG A O 1
ATOM 3609 N N . ALA A 1 446 ? -2.746 35.781 20.984 1 98.19 446 ALA A N 1
ATOM 3610 C CA . ALA A 1 446 ? -4.156 35.438 20.797 1 98.19 446 ALA A CA 1
ATOM 3611 C C . ALA A 1 446 ? -4.457 34 21.234 1 98.19 446 ALA A C 1
ATOM 3613 O O . ALA A 1 446 ? -3.658 33.094 21 1 98.19 446 ALA A O 1
ATOM 3614 N N . TYR A 1 447 ? -5.539 33.781 21.906 1 97.5 447 TYR A N 1
ATOM 3615 C CA . TYR A 1 447 ? -5.953 32.469 22.375 1 97.5 447 TYR A CA 1
ATOM 3616 C C . TYR A 1 447 ? -7.324 32.094 21.812 1 97.5 447 TYR A C 1
ATOM 3618 O O . TYR A 1 447 ? -8.234 32.938 21.781 1 97.5 447 TYR A O 1
ATOM 3626 N N . PRO A 1 448 ? -7.504 30.875 21.453 1 96.19 448 PRO A N 1
ATOM 3627 C CA . PRO A 1 448 ? -8.797 30.453 20.922 1 96.19 448 PRO A CA 1
ATOM 3628 C C . PRO A 1 448 ? -9.938 30.641 21.922 1 96.19 448 PRO A C 1
ATOM 3630 O O . PRO A 1 448 ? -11.008 31.125 21.562 1 96.19 448 PRO A O 1
ATOM 3633 N N . HIS A 1 449 ? -9.734 30.344 23.234 1 96.25 449 HIS A N 1
ATOM 3634 C CA . HIS A 1 449 ? -10.797 30.344 24.234 1 96.25 449 HIS A CA 1
ATOM 3635 C C . HIS A 1 449 ? -11.141 31.75 24.672 1 96.25 449 HIS A C 1
ATOM 3637 O O . HIS A 1 449 ? -12.25 32 25.141 1 96.25 449 HIS A O 1
ATOM 3643 N N . ARG A 1 450 ? -10.273 32.688 24.438 1 96.62 450 ARG A N 1
ATOM 3644 C CA . ARG A 1 450 ? -10.5 34.062 24.891 1 96.62 450 ARG A CA 1
ATOM 3645 C C . ARG A 1 450 ? -10.945 34.938 23.734 1 96.62 450 ARG A C 1
ATOM 3647 O O . ARG A 1 450 ? -11.742 35.875 23.938 1 96.62 450 ARG A O 1
ATOM 3654 N N . HIS A 1 451 ? -10.477 34.625 22.547 1 96 451 HIS A N 1
ATOM 3655 C CA . HIS A 1 451 ? -10.586 35.656 21.516 1 96 451 HIS A CA 1
ATOM 3656 C C . HIS A 1 451 ? -11.328 35.094 20.297 1 96 451 HIS A C 1
ATOM 3658 O O . HIS A 1 451 ? -11.547 35.844 19.312 1 96 451 HIS A O 1
ATOM 3664 N N . GLY A 1 452 ? -11.688 33.812 20.25 1 93.31 452 GLY A N 1
ATOM 3665 C CA . GLY A 1 452 ? -12.453 33.25 19.156 1 93.31 452 GLY A CA 1
ATOM 3666 C C . GLY A 1 452 ? -11.688 33.188 17.844 1 93.31 452 GLY A C 1
ATOM 3667 O O . GLY A 1 452 ? -12.258 33.406 16.781 1 93.31 452 GLY A O 1
ATOM 3668 N N . THR A 1 453 ? -10.469 33.094 17.891 1 95 453 THR A N 1
ATOM 3669 C CA . THR A 1 453 ? -9.562 32.938 16.766 1 95 453 THR A CA 1
ATOM 3670 C C . THR A 1 453 ? -8.469 31.922 17.062 1 95 453 THR A C 1
ATOM 3672 O O . THR A 1 453 ? -8.508 31.25 18.094 1 95 453 THR A O 1
ATOM 3675 N N . ILE A 1 454 ? -7.555 31.719 16.156 1 96 454 ILE A N 1
ATOM 3676 C CA . ILE A 1 454 ? -6.492 30.734 16.344 1 96 454 ILE A CA 1
ATOM 3677 C C . ILE A 1 454 ? -5.445 31.297 17.312 1 96 454 ILE A C 1
ATOM 3679 O O . ILE A 1 454 ? -5.379 32.5 17.531 1 96 454 ILE A O 1
ATOM 3683 N N . GLY A 1 455 ? -4.707 30.375 17.922 1 97.5 455 GLY A N 1
ATOM 3684 C CA . GLY A 1 455 ? -3.557 30.797 18.703 1 97.5 455 GLY A CA 1
ATOM 3685 C C . GLY A 1 455 ? -2.479 31.453 17.859 1 97.5 455 GLY A C 1
ATOM 3686 O O . GLY A 1 455 ? -2.17 30.984 16.766 1 97.5 455 GLY A O 1
ATOM 3687 N N . PHE A 1 456 ? -1.99 32.562 18.375 1 98.5 456 PHE A N 1
ATOM 3688 C CA . PHE A 1 456 ? -1.029 33.344 17.609 1 98.5 456 PHE A CA 1
ATOM 3689 C C . PHE A 1 456 ? -0.135 34.156 18.547 1 98.5 456 PHE A C 1
ATOM 3691 O O . PHE A 1 456 ? -0.544 34.5 19.641 1 98.5 456 PHE A O 1
ATOM 3698 N N . PHE A 1 457 ? 1.1 34.375 18.156 1 98.69 457 PHE A N 1
ATOM 3699 C CA . PHE A 1 457 ? 2.066 35.156 18.906 1 98.69 457 PHE A CA 1
ATOM 3700 C C . PHE A 1 457 ? 2.639 36.281 18.047 1 98.69 457 PHE A C 1
ATOM 3702 O O . PHE A 1 457 ? 2.865 36.094 16.844 1 98.69 457 PHE A O 1
ATOM 3709 N N . TYR A 1 458 ? 2.865 37.5 18.688 1 98.81 458 TYR A N 1
ATOM 3710 C CA . TYR A 1 458 ? 3.41 38.656 18 1 98.81 458 TYR A CA 1
ATOM 3711 C C . TYR A 1 458 ? 4.516 39.312 18.812 1 98.81 458 TYR A C 1
ATOM 3713 O O . TYR A 1 458 ? 4.367 39.5 20.016 1 98.81 458 TYR A O 1
ATOM 3721 N N . ALA A 1 459 ? 5.539 39.656 18.188 1 98.88 459 ALA A N 1
ATOM 3722 C CA . ALA A 1 459 ? 6.574 40.5 18.75 1 98.88 459 ALA A CA 1
ATOM 3723 C C . ALA A 1 459 ? 7.082 41.531 17.719 1 98.88 459 ALA A C 1
ATOM 3725 O O . ALA A 1 459 ? 7.562 41.125 16.656 1 98.88 459 ALA A O 1
ATOM 3726 N N . LEU A 1 460 ? 6.934 42.781 18.016 1 98.88 460 LEU A N 1
ATOM 3727 C CA . LEU A 1 460 ? 7.414 43.844 17.141 1 98.88 460 LEU A CA 1
ATOM 3728 C C . LEU A 1 460 ? 8.742 44.406 17.641 1 98.88 460 LEU A C 1
ATOM 3730 O O . LEU A 1 460 ? 8.859 44.812 18.797 1 98.88 460 LEU A O 1
ATOM 3734 N N . LEU A 1 461 ? 9.711 44.344 16.812 1 98.69 461 LEU A N 1
ATOM 3735 C CA . LEU A 1 461 ? 11.055 44.812 17.141 1 98.69 461 LEU A CA 1
ATOM 3736 C C . LEU A 1 461 ? 11.484 45.969 16.25 1 98.69 461 LEU A C 1
ATOM 3738 O O . LEU A 1 461 ? 11.062 46.031 15.086 1 98.69 461 LEU A O 1
ATOM 3742 N N . GLU A 1 462 ? 12.289 46.812 16.75 1 98.5 462 GLU A N 1
ATOM 3743 C CA . GLU A 1 462 ? 12.82 47.938 15.984 1 98.5 462 GLU A CA 1
ATOM 3744 C C . GLU A 1 462 ? 14.336 48 16.094 1 98.5 462 GLU A C 1
ATOM 3746 O O . GLU A 1 462 ? 14.898 47.844 17.188 1 98.5 462 GLU A O 1
ATOM 3751 N N . LYS A 1 463 ? 14.898 48.219 15.008 1 97.56 463 LYS A N 1
ATOM 3752 C CA . LYS A 1 463 ? 16.344 48.438 14.969 1 97.56 463 LYS A CA 1
ATOM 3753 C C . LYS A 1 463 ? 16.703 49.875 15.312 1 97.56 463 LYS A C 1
ATOM 3755 O O . LYS A 1 463 ? 16.141 50.812 14.742 1 97.56 463 LYS A O 1
ATOM 3760 N N . SER A 1 464 ? 17.641 49.969 16.188 1 92.31 464 SER A N 1
ATOM 3761 C CA . SER A 1 464 ? 18.047 51.312 16.594 1 92.31 464 SER A CA 1
ATOM 3762 C C . SER A 1 464 ? 18.688 52.062 15.43 1 92.31 464 SER A C 1
ATOM 3764 O O . SER A 1 464 ? 19.312 51.469 14.562 1 92.31 464 SER A O 1
ATOM 3766 N N . GLU A 1 465 ? 18.578 53.469 15.43 1 84.44 465 GLU A N 1
ATOM 3767 C CA . GLU A 1 465 ? 19.125 54.375 14.414 1 84.44 465 GLU A CA 1
ATOM 3768 C C . GLU A 1 465 ? 20.641 54.469 14.547 1 84.44 465 GLU A C 1
ATOM 3770 O O . GLU A 1 465 ? 21.188 54.375 15.648 1 84.44 465 GLU A O 1
ATOM 3775 N N . MET B 1 1 ? 7.879 -31.984 22.297 1 71.88 1 MET B N 1
ATOM 3776 C CA . MET B 1 1 ? 7.867 -30.672 21.641 1 71.88 1 MET B CA 1
ATOM 3777 C C . MET B 1 1 ? 9.281 -30.125 21.484 1 71.88 1 MET B C 1
ATOM 3779 O O . MET B 1 1 ? 9.656 -29.672 20.406 1 71.88 1 MET B O 1
ATOM 3783 N N . GLU B 1 2 ? 10.164 -30.359 22.453 1 76.69 2 GLU B N 1
ATOM 3784 C CA . GLU B 1 2 ? 11.555 -29.906 22.375 1 76.69 2 GLU B CA 1
ATOM 3785 C C . GLU B 1 2 ? 12.336 -30.734 21.344 1 76.69 2 GLU B C 1
ATOM 3787 O O . GLU B 1 2 ? 13.148 -30.188 20.594 1 76.69 2 GLU B O 1
ATOM 3792 N N . GLU B 1 3 ? 12.047 -32 21.312 1 79.69 3 GLU B N 1
ATOM 3793 C CA . GLU B 1 3 ? 12.734 -32.875 20.359 1 79.69 3 GLU B CA 1
ATOM 3794 C C . GLU B 1 3 ? 12.391 -32.5 18.922 1 79.69 3 GLU B C 1
ATOM 3796 O O . GLU B 1 3 ? 13.258 -32.5 18.047 1 79.69 3 GLU B O 1
ATOM 3801 N N . ILE B 1 4 ? 11.172 -32.188 18.766 1 82.12 4 ILE B N 1
ATOM 3802 C CA . ILE B 1 4 ? 10.688 -31.828 17.438 1 82.12 4 ILE B CA 1
ATOM 3803 C C . ILE B 1 4 ? 11.328 -30.516 17 1 82.12 4 ILE B C 1
ATOM 3805 O O . ILE B 1 4 ? 11.758 -30.375 15.852 1 82.12 4 ILE B O 1
ATOM 3809 N N . SER B 1 5 ? 11.398 -29.688 17.922 1 85.56 5 SER B N 1
ATOM 3810 C CA . SER B 1 5 ? 12.031 -28.391 17.656 1 85.56 5 SER B CA 1
ATOM 3811 C C . SER B 1 5 ? 13.5 -28.562 17.312 1 85.56 5 SER B C 1
ATOM 3813 O O . SER B 1 5 ? 13.992 -27.953 16.359 1 85.56 5 SER B O 1
ATOM 3815 N N . ASN B 1 6 ? 14.148 -29.344 18.031 1 86.62 6 ASN B N 1
ATOM 3816 C CA . ASN B 1 6 ? 15.562 -29.594 17.766 1 86.62 6 ASN B CA 1
ATOM 3817 C C . ASN B 1 6 ? 15.781 -30.25 16.406 1 86.62 6 ASN B C 1
ATOM 3819 O O . ASN B 1 6 ? 16.75 -29.953 15.719 1 86.62 6 ASN B O 1
ATOM 3823 N N . ALA B 1 7 ? 14.875 -31.094 16.125 1 86.44 7 ALA B N 1
ATOM 3824 C CA . ALA B 1 7 ? 14.977 -31.781 14.836 1 86.44 7 ALA B CA 1
ATOM 3825 C C . ALA B 1 7 ? 14.875 -30.781 13.688 1 86.44 7 ALA B C 1
ATOM 3827 O O . ALA B 1 7 ? 15.602 -30.891 12.695 1 86.44 7 ALA B O 1
ATOM 3828 N N . ILE B 1 8 ? 14.047 -29.875 13.773 1 88.31 8 ILE B N 1
ATOM 3829 C CA . ILE B 1 8 ? 13.859 -28.875 12.727 1 88.31 8 ILE B CA 1
ATOM 3830 C C . ILE B 1 8 ? 15.094 -27.984 12.633 1 88.31 8 ILE B C 1
ATOM 3832 O O . ILE B 1 8 ? 15.555 -27.656 11.539 1 88.31 8 ILE B O 1
ATOM 3836 N N . ILE B 1 9 ? 15.562 -27.641 13.812 1 88.81 9 ILE B N 1
ATOM 3837 C CA . ILE B 1 9 ? 16.75 -26.797 13.844 1 88.81 9 ILE B CA 1
ATOM 3838 C C . ILE B 1 9 ? 17.922 -27.516 13.172 1 88.81 9 ILE B C 1
ATOM 3840 O O . ILE B 1 9 ? 18.656 -26.922 12.383 1 88.81 9 ILE B O 1
ATOM 3844 N N . GLN B 1 10 ? 18 -28.734 13.414 1 87.75 10 GLN B N 1
ATOM 3845 C CA . GLN B 1 10 ? 19.062 -29.531 12.805 1 87.75 10 GLN B CA 1
ATOM 3846 C C . GLN B 1 10 ? 18.859 -29.641 11.289 1 87.75 10 GLN B C 1
ATOM 3848 O O . GLN B 1 10 ? 19.828 -29.594 10.531 1 87.75 10 GLN B O 1
ATOM 3853 N N . LEU B 1 11 ? 17.641 -29.797 10.922 1 87.62 11 LEU B N 1
ATOM 3854 C CA . LEU B 1 11 ? 17.328 -29.875 9.492 1 87.62 11 LEU B CA 1
ATOM 3855 C C . LEU B 1 11 ? 17.75 -28.594 8.781 1 87.62 11 LEU B C 1
ATOM 3857 O O . LEU B 1 11 ? 18.359 -28.641 7.715 1 87.62 11 LEU B O 1
ATOM 3861 N N . ILE B 1 12 ? 17.469 -27.547 9.328 1 89.56 12 ILE B N 1
ATOM 3862 C CA . ILE B 1 12 ? 17.797 -26.25 8.758 1 89.56 12 ILE B CA 1
ATOM 3863 C C . ILE B 1 12 ? 19.312 -26.062 8.711 1 89.56 12 ILE B C 1
ATOM 3865 O O . ILE B 1 12 ? 19.859 -25.609 7.703 1 89.56 12 ILE B O 1
ATOM 3869 N N . GLU B 1 13 ? 19.984 -26.469 9.781 1 88.25 13 GLU B N 1
ATOM 3870 C CA . GLU B 1 13 ? 21.422 -26.312 9.859 1 88.25 13 GLU B CA 1
ATOM 3871 C C . GLU B 1 13 ? 22.125 -27.203 8.844 1 88.25 13 GLU B C 1
ATOM 3873 O O . GLU B 1 13 ? 23.141 -26.828 8.266 1 88.25 13 GLU B O 1
ATOM 3878 N N . ARG B 1 14 ? 21.547 -28.312 8.609 1 85.5 14 ARG B N 1
ATOM 3879 C CA . ARG B 1 14 ? 22.109 -29.234 7.621 1 85.5 14 ARG B CA 1
ATOM 3880 C C . ARG B 1 14 ? 22.031 -28.641 6.215 1 85.5 14 ARG B C 1
ATOM 3882 O O . ARG B 1 14 ? 22.953 -28.812 5.41 1 85.5 14 ARG B O 1
ATOM 3889 N N . GLU B 1 15 ? 20.938 -28.016 5.969 1 82.81 15 GLU B N 1
ATOM 3890 C CA . GLU B 1 15 ? 20.75 -27.406 4.652 1 82.81 15 GLU B CA 1
ATOM 3891 C C . GLU B 1 15 ? 21.719 -26.25 4.441 1 82.81 15 GLU B C 1
ATOM 3893 O O . GLU B 1 15 ? 22.078 -25.938 3.307 1 82.81 15 GLU B O 1
ATOM 3898 N N . LYS B 1 16 ? 22.234 -25.75 5.555 1 86 16 LYS B N 1
ATOM 3899 C CA . LYS B 1 16 ? 23.156 -24.625 5.492 1 86 16 LYS B CA 1
ATOM 3900 C C . LYS B 1 16 ? 24.594 -25.094 5.34 1 86 16 LYS B C 1
ATOM 3902 O O . LYS B 1 16 ? 25.484 -24.312 4.973 1 86 16 LYS B O 1
ATOM 3907 N N . GLU B 1 17 ? 24.703 -26.203 5.699 1 82.75 17 GLU B N 1
ATOM 3908 C CA . GLU B 1 17 ? 26.062 -26.719 5.73 1 82.75 17 GLU B CA 1
ATOM 3909 C C . GLU B 1 17 ? 26.734 -26.594 4.363 1 82.75 17 GLU B C 1
ATOM 3911 O O . GLU B 1 17 ? 26.156 -26.984 3.348 1 82.75 17 GLU B O 1
ATOM 3916 N N . GLY B 1 18 ? 27.859 -26.031 4.266 1 79.5 18 GLY B N 1
ATOM 3917 C CA . GLY B 1 18 ? 28.641 -25.906 3.043 1 79.5 18 GLY B CA 1
ATOM 3918 C C . GLY B 1 18 ? 28.344 -24.641 2.271 1 79.5 18 GLY B C 1
ATOM 3919 O O . GLY B 1 18 ? 29.016 -24.328 1.286 1 79.5 18 GLY B O 1
ATOM 3920 N N . GLU B 1 19 ? 27.391 -23.922 2.711 1 84.56 19 GLU B N 1
ATOM 3921 C CA . GLU B 1 19 ? 27.047 -22.672 2.033 1 84.56 19 GLU B CA 1
ATOM 3922 C C . GLU B 1 19 ? 28.016 -21.562 2.402 1 84.56 19 GLU B C 1
ATOM 3924 O O . GLU B 1 19 ? 28.469 -21.484 3.545 1 84.56 19 GLU B O 1
ATOM 3929 N N . LYS B 1 20 ? 28.422 -20.766 1.417 1 87.31 20 LYS B N 1
ATOM 3930 C CA . LYS B 1 20 ? 29.203 -19.562 1.698 1 87.31 20 LYS B CA 1
ATOM 3931 C C . LYS B 1 20 ? 28.359 -18.5 2.416 1 87.31 20 LYS B C 1
ATOM 3933 O O . LYS B 1 20 ? 27.156 -18.375 2.152 1 87.31 20 LYS B O 1
ATOM 3938 N N . LYS B 1 21 ? 29.016 -17.781 3.357 1 91.69 21 LYS B N 1
ATOM 3939 C CA . LYS B 1 21 ? 28.312 -16.719 4.078 1 91.69 21 LYS B CA 1
ATOM 3940 C C . LYS B 1 21 ? 27.875 -15.609 3.127 1 91.69 21 LYS B C 1
ATOM 3942 O O . LYS B 1 21 ? 28.656 -15.141 2.295 1 91.69 21 LYS B O 1
ATOM 3947 N N . LEU B 1 22 ? 26.578 -15.273 3.217 1 93.5 22 LEU B N 1
ATOM 3948 C CA . LEU B 1 22 ? 25.984 -14.258 2.348 1 93.5 22 LEU B CA 1
ATOM 3949 C C . LEU B 1 22 ? 26.562 -12.883 2.656 1 93.5 22 LEU B C 1
ATOM 3951 O O . LEU B 1 22 ? 26.734 -12.523 3.822 1 93.5 22 LEU B O 1
ATOM 3955 N N . SER B 1 23 ? 26.906 -12.195 1.63 1 94.25 23 SER B N 1
ATOM 3956 C CA . SER B 1 23 ? 27.281 -10.781 1.682 1 94.25 23 SER B CA 1
ATOM 3957 C C . SER B 1 23 ? 26.406 -9.953 0.754 1 94.25 23 SER B C 1
ATOM 3959 O O . SER B 1 23 ? 26.688 -9.844 -0.441 1 94.25 23 SER B O 1
ATOM 3961 N N . ILE B 1 24 ? 25.438 -9.328 1.312 1 95.25 24 ILE B N 1
ATOM 3962 C CA . ILE B 1 24 ? 24.5 -8.539 0.52 1 95.25 24 ILE B CA 1
ATOM 3963 C C . ILE B 1 24 ? 24.75 -7.055 0.753 1 95.25 24 ILE B C 1
ATOM 3965 O O . ILE B 1 24 ? 24.578 -6.555 1.865 1 95.25 24 ILE B O 1
ATOM 3969 N N . PRO B 1 25 ? 25.156 -6.371 -0.26 1 94.81 25 PRO B N 1
ATOM 3970 C CA . PRO B 1 25 ? 25.328 -4.922 -0.111 1 94.81 25 PRO B CA 1
ATOM 3971 C C . PRO B 1 25 ? 24 -4.176 0.021 1 94.81 25 PRO B C 1
ATOM 3973 O O . PRO B 1 25 ? 22.938 -4.738 -0.258 1 94.81 25 PRO B O 1
ATOM 3976 N N . PRO B 1 26 ? 24.047 -2.887 0.377 1 94.38 26 PRO B N 1
ATOM 3977 C CA . PRO B 1 26 ? 22.828 -2.09 0.585 1 94.38 26 PRO B CA 1
ATOM 3978 C C . PRO B 1 26 ? 21.906 -2.086 -0.633 1 94.38 26 PRO B C 1
ATOM 3980 O O . PRO B 1 26 ? 20.688 -2.238 -0.492 1 94.38 26 PRO B O 1
ATOM 3983 N N . LYS B 1 27 ? 22.438 -1.918 -1.782 1 95.31 27 LYS B N 1
ATOM 3984 C CA . LYS B 1 27 ? 21.609 -1.9 -2.984 1 95.31 27 LYS B CA 1
ATOM 3985 C C . LYS B 1 27 ? 20.906 -3.238 -3.186 1 95.31 27 LYS B C 1
ATOM 3987 O O . LYS B 1 27 ? 19.766 -3.279 -3.666 1 95.31 27 LYS B O 1
ATOM 3992 N N . GLY B 1 28 ? 21.578 -4.332 -2.834 1 97.38 28 GLY B N 1
ATOM 3993 C CA . GLY B 1 28 ? 20.969 -5.652 -2.916 1 97.38 28 GLY B CA 1
ATOM 3994 C C . GLY B 1 28 ? 19.797 -5.836 -1.963 1 97.38 28 GLY B C 1
ATOM 3995 O O . GLY B 1 28 ? 18.812 -6.48 -2.305 1 97.38 28 GLY B O 1
ATOM 3996 N N . VAL B 1 29 ? 19.938 -5.219 -0.75 1 97.69 29 VAL B N 1
ATOM 3997 C CA . VAL B 1 29 ? 18.875 -5.293 0.253 1 97.69 29 VAL B CA 1
ATOM 3998 C C . VAL B 1 29 ? 17.609 -4.621 -0.278 1 97.69 29 VAL B C 1
ATOM 4000 O O . VAL B 1 29 ? 16.531 -5.203 -0.233 1 97.69 29 VAL B O 1
ATOM 4003 N N . ARG B 1 30 ? 17.766 -3.453 -0.865 1 98 30 ARG B N 1
ATOM 4004 C CA . ARG B 1 30 ? 16.625 -2.703 -1.399 1 98 30 ARG B CA 1
ATOM 4005 C C . ARG B 1 30 ? 15.977 -3.447 -2.559 1 98 30 ARG B C 1
ATOM 4007 O O . ARG B 1 30 ? 14.75 -3.561 -2.619 1 98 30 ARG B O 1
ATOM 4014 N N . ALA B 1 31 ? 16.797 -3.967 -3.408 1 98 31 ALA B N 1
ATOM 4015 C CA . ALA B 1 31 ? 16.297 -4.672 -4.59 1 98 31 ALA B CA 1
ATOM 4016 C C . ALA B 1 31 ? 15.508 -5.914 -4.199 1 98 31 ALA B C 1
ATOM 4018 O O . ALA B 1 31 ? 14.453 -6.191 -4.777 1 98 31 ALA B O 1
ATOM 4019 N N . LEU B 1 32 ? 16 -6.641 -3.256 1 98.19 32 LEU B N 1
ATOM 4020 C CA . LEU B 1 32 ? 15.359 -7.879 -2.834 1 98.19 32 LEU B CA 1
ATOM 4021 C C . LEU B 1 32 ? 14.023 -7.594 -2.158 1 98.19 32 LEU B C 1
ATOM 4023 O O . LEU B 1 32 ? 13.023 -8.258 -2.445 1 98.19 32 LEU B O 1
ATOM 4027 N N . ILE B 1 33 ? 13.977 -6.598 -1.288 1 98.56 33 ILE B N 1
ATOM 4028 C CA . ILE B 1 33 ? 12.734 -6.223 -0.623 1 98.56 33 ILE B CA 1
ATOM 4029 C C . ILE B 1 33 ? 11.703 -5.789 -1.662 1 98.56 33 ILE B C 1
ATOM 4031 O O . ILE B 1 33 ? 10.539 -6.203 -1.609 1 98.56 33 ILE B O 1
ATOM 4035 N N . GLU B 1 34 ? 12.148 -5.004 -2.607 1 98 34 GLU B N 1
ATOM 4036 C CA . GLU B 1 34 ? 11.242 -4.52 -3.646 1 98 34 GLU B CA 1
ATOM 4037 C C . GLU B 1 34 ? 10.742 -5.664 -4.523 1 98 34 GLU B C 1
ATOM 4039 O O . GLU B 1 34 ? 9.57 -5.699 -4.898 1 98 34 GLU B O 1
ATOM 4044 N N . ALA B 1 35 ? 11.625 -6.562 -4.836 1 97.44 35 ALA B N 1
ATOM 4045 C CA . ALA B 1 35 ? 11.227 -7.715 -5.641 1 97.44 35 ALA B CA 1
ATOM 4046 C C . ALA B 1 35 ? 10.156 -8.539 -4.934 1 97.44 35 ALA B C 1
ATOM 4048 O O . ALA B 1 35 ? 9.156 -8.922 -5.543 1 97.44 35 ALA B O 1
ATOM 4049 N N . VAL B 1 36 ? 10.352 -8.789 -3.678 1 97.75 36 VAL B N 1
ATOM 4050 C CA . VAL B 1 36 ? 9.414 -9.578 -2.889 1 97.75 36 VAL B CA 1
ATOM 4051 C C . VAL B 1 36 ? 8.078 -8.844 -2.795 1 97.75 36 VAL B C 1
ATOM 4053 O O . VAL B 1 36 ? 7.012 -9.461 -2.924 1 97.75 36 VAL B O 1
ATOM 4056 N N . ARG B 1 37 ? 8.125 -7.531 -2.615 1 97.44 37 ARG B N 1
ATOM 4057 C CA . ARG B 1 37 ? 6.91 -6.723 -2.57 1 97.44 37 ARG B CA 1
ATOM 4058 C C . ARG B 1 37 ? 6.16 -6.781 -3.898 1 97.44 37 ARG B C 1
ATOM 4060 O O . ARG B 1 37 ? 4.957 -7.039 -3.928 1 97.44 37 ARG B O 1
ATOM 4067 N N . LEU B 1 38 ? 6.848 -6.629 -4.977 1 95 38 LEU B N 1
ATOM 4068 C CA . LEU B 1 38 ? 6.254 -6.574 -6.309 1 95 38 LEU B CA 1
ATOM 4069 C C . LEU B 1 38 ? 5.688 -7.934 -6.711 1 95 38 LEU B C 1
ATOM 4071 O O . LEU B 1 38 ? 4.711 -8.008 -7.457 1 95 38 LEU B O 1
ATOM 4075 N N . ALA B 1 39 ? 6.262 -8.969 -6.16 1 93.69 39 ALA B N 1
ATOM 4076 C CA . ALA B 1 39 ? 5.836 -10.32 -6.512 1 93.69 39 ALA B CA 1
ATOM 4077 C C . ALA B 1 39 ? 4.41 -10.586 -6.031 1 93.69 39 ALA B C 1
ATOM 4079 O O . ALA B 1 39 ? 3.754 -11.516 -6.504 1 93.69 39 ALA B O 1
ATOM 4080 N N . GLU B 1 40 ? 3.891 -9.797 -5.145 1 91.19 40 GLU B N 1
ATOM 4081 C CA . GLU B 1 40 ? 2.52 -9.938 -4.664 1 91.19 40 GLU B CA 1
ATOM 4082 C C . GLU B 1 40 ? 1.521 -9.383 -5.672 1 91.19 40 GLU B C 1
ATOM 4084 O O . GLU B 1 40 ? 0.347 -9.758 -5.664 1 91.19 40 GLU B O 1
ATOM 4089 N N . ILE B 1 41 ? 1.986 -8.508 -6.562 1 87.69 41 ILE B N 1
ATOM 4090 C CA . ILE B 1 41 ? 1.056 -7.785 -7.418 1 87.69 41 ILE B CA 1
ATOM 4091 C C . ILE B 1 41 ? 1.296 -8.164 -8.875 1 87.69 41 ILE B C 1
ATOM 4093 O O . ILE B 1 41 ? 0.354 -8.227 -9.672 1 87.69 41 ILE B O 1
ATOM 4097 N N . ILE B 1 42 ? 2.57 -8.445 -9.172 1 79.75 42 ILE B N 1
ATOM 4098 C CA . ILE B 1 42 ? 2.939 -8.734 -10.547 1 79.75 42 ILE B CA 1
ATOM 4099 C C . ILE B 1 42 ? 3.137 -10.234 -10.727 1 79.75 42 ILE B C 1
ATOM 4101 O O . ILE B 1 42 ? 3.908 -10.859 -9.992 1 79.75 42 ILE B O 1
ATOM 4105 N N . LYS B 1 43 ? 2.354 -10.812 -11.711 1 74.38 43 LYS B N 1
ATOM 4106 C CA . LYS B 1 43 ? 2.531 -12.211 -12.086 1 74.38 43 LYS B CA 1
ATOM 4107 C C . LYS B 1 43 ? 2.875 -12.336 -13.57 1 74.38 43 LYS B C 1
ATOM 4109 O O . LYS B 1 43 ? 2.396 -11.555 -14.398 1 74.38 43 LYS B O 1
ATOM 4114 N N . PRO B 1 44 ? 3.762 -13.352 -13.82 1 77.5 44 PRO B N 1
ATOM 4115 C CA . PRO B 1 44 ? 4.508 -14.266 -12.953 1 77.5 44 PRO B CA 1
ATOM 4116 C C . PRO B 1 44 ? 5.57 -13.555 -12.117 1 77.5 44 PRO B C 1
ATOM 4118 O O . PRO B 1 44 ? 6.031 -12.477 -12.492 1 77.5 44 PRO B O 1
ATOM 4121 N N . SER B 1 45 ? 6.02 -14.047 -10.992 1 84.75 45 SER B N 1
ATOM 4122 C CA . SER B 1 45 ? 6.922 -13.43 -10.023 1 84.75 45 SER B CA 1
ATOM 4123 C C . SER B 1 45 ? 8.266 -13.094 -10.656 1 84.75 45 SER B C 1
ATOM 4125 O O . SER B 1 45 ? 8.953 -12.172 -10.211 1 84.75 45 SER B O 1
ATOM 4127 N N . GLN B 1 46 ? 8.602 -13.812 -11.68 1 81.94 46 GLN B N 1
ATOM 4128 C CA . GLN B 1 46 ? 9.859 -13.555 -12.375 1 81.94 46 GLN B CA 1
ATOM 4129 C C . GLN B 1 46 ? 9.898 -12.133 -12.93 1 81.94 46 GLN B C 1
ATOM 4131 O O . GLN B 1 46 ? 10.961 -11.5 -12.945 1 81.94 46 GLN B O 1
ATOM 4136 N N . TYR B 1 47 ? 8.812 -11.695 -13.414 1 82.25 47 TYR B N 1
ATOM 4137 C CA . TYR B 1 47 ? 8.734 -10.336 -13.938 1 82.25 47 TYR B CA 1
ATOM 4138 C C . TYR B 1 47 ? 8.938 -9.305 -12.836 1 82.25 47 TYR B C 1
ATOM 4140 O O . TYR B 1 47 ? 9.586 -8.281 -13.047 1 82.25 47 TYR B O 1
ATOM 4148 N N . ALA B 1 48 ? 8.367 -9.562 -11.656 1 89.44 48 ALA B N 1
ATOM 4149 C CA . ALA B 1 48 ? 8.555 -8.695 -10.5 1 89.44 48 ALA B CA 1
ATOM 4150 C C . ALA B 1 48 ? 10.031 -8.555 -10.141 1 89.44 48 ALA B C 1
ATOM 4152 O O . ALA B 1 48 ? 10.516 -7.441 -9.906 1 89.44 48 ALA B O 1
ATOM 4153 N N . LYS B 1 49 ? 10.703 -9.648 -10.156 1 92.56 49 LYS B N 1
ATOM 4154 C CA . LYS B 1 49 ? 12.133 -9.672 -9.852 1 92.56 49 LYS B CA 1
ATOM 4155 C C . LYS B 1 49 ? 12.922 -8.844 -10.852 1 92.56 49 LYS B C 1
ATOM 4157 O O . LYS B 1 49 ? 13.742 -8.008 -10.469 1 92.56 49 LYS B O 1
ATOM 4162 N N . ARG B 1 50 ? 12.617 -9.016 -12.117 1 87.81 50 ARG B N 1
ATOM 4163 C CA . ARG B 1 50 ? 13.328 -8.312 -13.172 1 87.81 50 ARG B CA 1
ATOM 4164 C C . ARG B 1 50 ? 13.117 -6.801 -13.062 1 87.81 50 ARG B C 1
ATOM 4166 O O . ARG B 1 50 ? 14.062 -6.027 -13.211 1 87.81 50 ARG B O 1
ATOM 4173 N N . GLU B 1 51 ? 11.945 -6.414 -12.805 1 91.44 51 GLU B N 1
ATOM 4174 C CA . GLU B 1 51 ? 11.609 -5 -12.664 1 91.44 51 GLU B CA 1
ATOM 4175 C C . GLU B 1 51 ? 12.367 -4.379 -11.492 1 91.44 51 GLU B C 1
ATOM 4177 O O . GLU B 1 51 ? 12.961 -3.305 -11.633 1 91.44 51 GLU B O 1
ATOM 4182 N N . ALA B 1 52 ? 12.367 -5.039 -10.344 1 95.75 52 ALA B N 1
ATOM 4183 C CA . ALA B 1 52 ? 13.031 -4.531 -9.148 1 95.75 52 ALA B CA 1
ATOM 4184 C C . ALA B 1 52 ? 14.547 -4.449 -9.359 1 95.75 52 ALA B C 1
ATOM 4186 O O . ALA B 1 52 ? 15.172 -3.453 -9 1 95.75 52 ALA B O 1
ATOM 4187 N N . PHE B 1 53 ? 15.117 -5.508 -9.953 1 95.31 53 PHE B N 1
ATOM 4188 C CA . PHE B 1 53 ? 16.562 -5.559 -10.148 1 95.31 53 PHE B CA 1
ATOM 4189 C C . PHE B 1 53 ? 17.016 -4.5 -11.148 1 95.31 53 PHE B C 1
ATOM 4191 O O . PHE B 1 53 ? 18.078 -3.914 -10.992 1 95.31 53 PHE B O 1
ATOM 4198 N N . LYS B 1 54 ? 16.188 -4.289 -12.172 1 93.25 54 LYS B N 1
ATOM 4199 C CA . LYS B 1 54 ? 16.469 -3.221 -13.125 1 93.25 54 LYS B CA 1
ATOM 4200 C C . LYS B 1 54 ? 16.438 -1.855 -12.445 1 93.25 54 LYS B C 1
ATOM 4202 O O . LYS B 1 54 ? 17.328 -1.036 -12.625 1 93.25 54 LYS B O 1
ATOM 4207 N N . LYS B 1 55 ? 15.445 -1.573 -11.703 1 95.12 55 LYS B N 1
ATOM 4208 C CA . LYS B 1 55 ? 15.242 -0.302 -11.008 1 95.12 55 LYS B CA 1
ATOM 4209 C C . LYS B 1 55 ? 16.438 0.021 -10.109 1 95.12 55 LYS B C 1
ATOM 4211 O O . LYS B 1 55 ? 16.844 1.177 -10.016 1 95.12 55 LYS B O 1
ATOM 4216 N N . HIS B 1 56 ? 16.922 -0.978 -9.422 1 96.25 56 HIS B N 1
ATOM 4217 C CA . HIS B 1 56 ? 18 -0.766 -8.461 1 96.25 56 HIS B CA 1
ATOM 4218 C C . HIS B 1 56 ? 19.359 -1.026 -9.094 1 96.25 56 HIS B C 1
ATOM 4220 O O . HIS B 1 56 ? 20.359 -1.148 -8.383 1 96.25 56 HIS B O 1
ATOM 4226 N N . GLN B 1 57 ? 19.438 -1.299 -10.391 1 94 57 GLN B N 1
ATOM 4227 C CA . GLN B 1 57 ? 20.656 -1.404 -11.188 1 94 57 GLN B CA 1
ATOM 4228 C C . GLN B 1 57 ? 21.531 -2.562 -10.711 1 94 57 GLN B C 1
ATOM 4230 O O . GLN B 1 57 ? 22.719 -2.383 -10.445 1 94 57 GLN B O 1
ATOM 4235 N N . ILE B 1 58 ? 20.891 -3.688 -10.477 1 94.06 58 ILE B N 1
ATOM 4236 C CA . ILE B 1 58 ? 21.609 -4.906 -10.156 1 94.06 58 ILE B CA 1
ATOM 4237 C C . ILE B 1 58 ? 22.219 -5.496 -11.43 1 94.06 58 ILE B C 1
ATOM 4239 O O . ILE B 1 58 ? 21.656 -6.418 -12.023 1 94.06 58 ILE B O 1
ATOM 4243 N N . ASP B 1 59 ? 23.422 -5.117 -11.766 1 87.31 59 ASP B N 1
ATOM 4244 C CA . ASP B 1 59 ? 24.047 -5.469 -13.031 1 87.31 59 ASP B CA 1
ATOM 4245 C C . ASP B 1 59 ? 25.156 -6.508 -12.828 1 87.31 59 ASP B C 1
ATOM 4247 O O . ASP B 1 59 ? 25.516 -7.234 -13.758 1 87.31 59 ASP B O 1
ATOM 4251 N N . GLU B 1 60 ? 25.703 -6.543 -11.648 1 88.62 60 GLU B N 1
ATOM 4252 C CA . GLU B 1 60 ? 26.766 -7.508 -11.367 1 88.62 60 GLU B CA 1
ATOM 4253 C C . GLU B 1 60 ? 26.234 -8.938 -11.391 1 88.62 60 GLU B C 1
ATOM 4255 O O . GLU B 1 60 ? 25.266 -9.258 -10.711 1 88.62 60 GLU B O 1
ATOM 4260 N N . TYR B 1 61 ? 26.906 -9.758 -12.047 1 85 61 TYR B N 1
ATOM 4261 C CA . TYR B 1 61 ? 26.469 -11.125 -12.273 1 85 61 TYR B CA 1
ATOM 4262 C C . TYR B 1 61 ? 26.344 -11.883 -10.961 1 85 61 TYR B C 1
ATOM 4264 O O . TYR B 1 61 ? 25.312 -12.516 -10.703 1 85 61 TYR B O 1
ATOM 4272 N N . TYR B 1 62 ? 27.312 -11.812 -10.156 1 87.38 62 TYR B N 1
ATOM 4273 C CA . TYR B 1 62 ? 27.328 -12.562 -8.898 1 87.38 62 TYR B CA 1
ATOM 4274 C C . TYR B 1 62 ? 26.188 -12.102 -7.988 1 87.38 62 TYR B C 1
ATOM 4276 O O . TYR B 1 62 ? 25.484 -12.922 -7.402 1 87.38 62 TYR B O 1
ATOM 4284 N N . LEU B 1 63 ? 26.031 -10.781 -7.902 1 92.94 63 LEU B N 1
ATOM 4285 C CA . LEU B 1 63 ? 24.969 -10.234 -7.051 1 92.94 63 LEU B CA 1
ATOM 4286 C C . LEU B 1 63 ? 23.594 -10.633 -7.574 1 92.94 63 LEU B C 1
ATOM 4288 O O . LEU B 1 63 ? 22.719 -11.023 -6.793 1 92.94 63 LEU B O 1
ATOM 4292 N N . ASN B 1 64 ? 23.453 -10.508 -8.852 1 92.06 64 ASN B N 1
ATOM 4293 C CA . ASN B 1 64 ? 22.188 -10.891 -9.477 1 92.06 64 ASN B CA 1
ATOM 4294 C C . ASN B 1 64 ? 21.844 -12.352 -9.203 1 92.06 64 ASN B C 1
ATOM 4296 O O . ASN B 1 64 ? 20.703 -12.68 -8.852 1 92.06 64 ASN B O 1
ATOM 4300 N N . ARG B 1 65 ? 22.797 -13.211 -9.32 1 88.25 65 ARG B N 1
ATOM 4301 C CA . ARG B 1 65 ? 22.609 -14.641 -9.094 1 88.25 65 ARG B CA 1
ATOM 4302 C C . ARG B 1 65 ? 22.234 -14.922 -7.645 1 88.25 65 ARG B C 1
ATOM 4304 O O . ARG B 1 65 ? 21.328 -15.711 -7.371 1 88.25 65 ARG B O 1
ATOM 4311 N N . MET B 1 66 ? 22.891 -14.297 -6.766 1 93.25 66 MET B N 1
ATOM 4312 C CA . MET B 1 66 ? 22.641 -14.5 -5.34 1 93.25 66 MET B CA 1
ATOM 4313 C C . MET B 1 66 ? 21.25 -14.008 -4.957 1 93.25 66 MET B C 1
ATOM 4315 O O . MET B 1 66 ? 20.5 -14.719 -4.289 1 93.25 66 MET B O 1
ATOM 4319 N N . LEU B 1 67 ? 20.938 -12.805 -5.422 1 96.25 67 LEU B N 1
ATOM 4320 C CA . LEU B 1 67 ? 19.625 -12.234 -5.09 1 96.25 67 LEU B CA 1
ATOM 4321 C C . LEU B 1 67 ? 18.5 -13.055 -5.707 1 96.25 67 LEU B C 1
ATOM 4323 O O . LEU B 1 67 ? 17.422 -13.18 -5.121 1 96.25 67 LEU B O 1
ATOM 4327 N N . THR B 1 68 ? 18.734 -13.602 -6.871 1 91.88 68 THR B N 1
ATOM 4328 C CA . THR B 1 68 ? 17.766 -14.469 -7.523 1 91.88 68 THR B CA 1
ATOM 4329 C C . THR B 1 68 ? 17.516 -15.727 -6.699 1 91.88 68 THR B C 1
ATOM 4331 O O . THR B 1 68 ? 16.359 -16.125 -6.48 1 91.88 68 THR B O 1
ATOM 4334 N N . MET B 1 69 ? 18.578 -16.266 -6.254 1 91.25 69 MET B N 1
ATOM 4335 C CA . MET B 1 69 ? 18.469 -17.453 -5.418 1 91.25 69 MET B CA 1
ATOM 4336 C C . MET B 1 69 ? 17.672 -17.172 -4.156 1 91.25 69 MET B C 1
ATOM 4338 O O . MET B 1 69 ? 16.766 -17.922 -3.799 1 91.25 69 MET B O 1
ATOM 4342 N N . LEU B 1 70 ? 17.906 -16.062 -3.559 1 96.06 70 LEU B N 1
ATOM 4343 C CA . LEU B 1 70 ? 17.219 -15.688 -2.334 1 96.06 70 LEU B CA 1
ATOM 4344 C C . LEU B 1 70 ? 15.742 -15.406 -2.609 1 96.06 70 LEU B C 1
ATOM 4346 O O . LEU B 1 70 ? 14.875 -15.789 -1.82 1 96.06 70 LEU B O 1
ATOM 4350 N N . PHE B 1 71 ? 15.531 -14.758 -3.697 1 96.19 71 PHE B N 1
ATOM 4351 C CA . PHE B 1 71 ? 14.164 -14.43 -4.086 1 96.19 71 PHE B CA 1
ATOM 4352 C C . PHE B 1 71 ? 13.32 -15.695 -4.203 1 96.19 71 PHE B C 1
ATOM 4354 O O . PHE B 1 71 ? 12.242 -15.781 -3.609 1 96.19 71 PHE B O 1
ATOM 4361 N N . TYR B 1 72 ? 13.789 -16.641 -4.867 1 92.62 72 TYR B N 1
ATOM 4362 C CA . TYR B 1 72 ? 13.023 -17.859 -5.086 1 92.62 72 TYR B CA 1
ATOM 4363 C C . TYR B 1 72 ? 12.977 -18.703 -3.822 1 92.62 72 TYR B C 1
ATOM 4365 O O . TYR B 1 72 ? 12.008 -19.438 -3.59 1 92.62 72 TYR B O 1
ATOM 4373 N N . ASP B 1 73 ? 14.023 -18.594 -3.039 1 95.25 73 ASP B N 1
ATOM 4374 C CA . ASP B 1 73 ? 13.992 -19.281 -1.754 1 95.25 73 ASP B CA 1
ATOM 4375 C C . ASP B 1 73 ? 12.875 -18.734 -0.865 1 95.25 73 ASP B C 1
ATOM 4377 O O . ASP B 1 73 ? 12.195 -19.5 -0.184 1 95.25 73 ASP B O 1
ATOM 4381 N N . ILE B 1 74 ? 12.727 -17.469 -0.885 1 97.38 74 ILE B N 1
ATOM 4382 C CA . ILE B 1 74 ? 11.664 -16.828 -0.122 1 97.38 74 ILE B CA 1
ATOM 4383 C C . ILE B 1 74 ? 10.305 -17.281 -0.646 1 97.38 74 ILE B C 1
ATOM 4385 O O . ILE B 1 74 ? 9.406 -17.609 0.136 1 97.38 74 ILE B O 1
ATOM 4389 N N . MET B 1 75 ? 10.18 -17.344 -1.933 1 95.19 75 MET B N 1
ATOM 4390 C CA . MET B 1 75 ? 8.93 -17.797 -2.527 1 95.19 75 MET B CA 1
ATOM 4391 C C . MET B 1 75 ? 8.633 -19.234 -2.119 1 95.19 75 MET B C 1
ATOM 4393 O O . MET B 1 75 ? 7.492 -19.578 -1.781 1 95.19 75 MET B O 1
ATOM 4397 N N . LYS B 1 76 ? 9.641 -20.031 -2.076 1 95.56 76 LYS B N 1
ATOM 4398 C CA . LYS B 1 76 ? 9.523 -21.453 -1.758 1 95.56 76 LYS B CA 1
ATOM 4399 C C . LYS B 1 76 ? 9.102 -21.656 -0.305 1 95.56 76 LYS B C 1
ATOM 4401 O O . LYS B 1 76 ? 8.312 -22.547 -0.002 1 95.56 76 LYS B O 1
ATOM 4406 N N . LYS B 1 77 ? 9.594 -20.828 0.577 1 97.31 77 LYS B N 1
ATOM 4407 C CA . LYS B 1 77 ? 9.422 -21.031 2.012 1 97.31 77 LYS B CA 1
ATOM 4408 C C . LYS B 1 77 ? 8.453 -20 2.598 1 97.31 77 LYS B C 1
ATOM 4410 O O . LYS B 1 77 ? 8.43 -19.781 3.811 1 97.31 77 LYS B O 1
ATOM 4415 N N . GLN B 1 78 ? 7.688 -19.391 1.817 1 97.06 78 GLN B N 1
ATOM 4416 C CA . GLN B 1 78 ? 6.883 -18.234 2.213 1 97.06 78 GLN B CA 1
ATOM 4417 C C . GLN B 1 78 ? 5.949 -18.594 3.367 1 97.06 78 GLN B C 1
ATOM 4419 O O . GLN B 1 78 ? 5.816 -17.812 4.32 1 97.06 78 GLN B O 1
ATOM 4424 N N . GLY B 1 79 ? 5.277 -19.719 3.285 1 96.75 79 GLY B N 1
ATOM 4425 C CA . GLY B 1 79 ? 4.367 -20.109 4.348 1 96.75 79 GLY B CA 1
ATOM 4426 C C . GLY B 1 79 ? 5.051 -20.25 5.695 1 96.75 79 GLY B C 1
ATOM 4427 O O . GLY B 1 79 ? 4.5 -19.859 6.723 1 96.75 79 GLY B O 1
ATOM 4428 N N . LEU B 1 80 ? 6.234 -20.812 5.746 1 97.12 80 LEU B N 1
ATOM 4429 C CA . LEU B 1 80 ? 7.012 -20.953 6.973 1 97.12 80 LEU B CA 1
ATOM 4430 C C . LEU B 1 80 ? 7.484 -19.609 7.488 1 97.12 80 LEU B C 1
ATOM 4432 O O . LEU B 1 80 ? 7.418 -19.344 8.695 1 97.12 80 LEU B O 1
ATOM 4436 N N . ILE B 1 81 ? 7.934 -18.797 6.535 1 98.19 81 ILE B N 1
ATOM 4437 C CA . ILE B 1 81 ? 8.398 -17.453 6.859 1 98.19 81 ILE B CA 1
ATOM 4438 C C . ILE B 1 81 ? 7.266 -16.641 7.48 1 98.19 81 ILE B C 1
ATOM 4440 O O . ILE B 1 81 ? 7.457 -15.969 8.492 1 98.19 81 ILE B O 1
ATOM 4444 N N . ASP B 1 82 ? 6.098 -16.75 6.906 1 97.5 82 ASP B N 1
ATOM 4445 C CA . ASP B 1 82 ? 4.938 -16.031 7.414 1 97.5 82 ASP B CA 1
ATOM 4446 C C . ASP B 1 82 ? 4.559 -16.516 8.812 1 97.5 82 ASP B C 1
ATOM 4448 O O . ASP B 1 82 ? 4.098 -15.734 9.648 1 97.5 82 ASP B O 1
ATOM 4452 N N . ARG B 1 83 ? 4.727 -17.766 9.078 1 96.12 83 ARG B N 1
ATOM 4453 C CA . ARG B 1 83 ? 4.48 -18.297 10.414 1 96.12 83 ARG B CA 1
ATOM 4454 C C . ARG B 1 83 ? 5.438 -17.688 11.43 1 96.12 83 ARG B C 1
ATOM 4456 O O . ARG B 1 83 ? 5.039 -17.375 12.555 1 96.12 83 ARG B O 1
ATOM 4463 N N . VAL B 1 84 ? 6.68 -17.594 11.055 1 97.44 84 VAL B N 1
ATOM 4464 C CA . VAL B 1 84 ? 7.684 -16.984 11.922 1 97.44 84 VAL B CA 1
ATOM 4465 C C . VAL B 1 84 ? 7.281 -15.547 12.242 1 97.44 84 VAL B C 1
ATOM 4467 O O . VAL B 1 84 ? 7.312 -15.133 13.398 1 97.44 84 VAL B O 1
ATOM 4470 N N . ILE B 1 85 ? 6.883 -14.797 11.203 1 98.31 85 ILE B N 1
ATOM 4471 C CA . ILE B 1 85 ? 6.484 -13.406 11.375 1 98.31 85 ILE B CA 1
ATOM 4472 C C . ILE B 1 85 ? 5.277 -13.328 12.312 1 98.31 85 ILE B C 1
ATOM 4474 O O . ILE B 1 85 ? 5.234 -12.484 13.211 1 98.31 85 ILE B O 1
ATOM 4478 N N . ASN B 1 86 ? 4.328 -14.18 12.109 1 97.19 86 ASN B N 1
ATOM 4479 C CA . ASN B 1 86 ? 3.148 -14.227 12.969 1 97.19 86 ASN B CA 1
ATOM 4480 C C . ASN B 1 86 ? 3.525 -14.477 14.43 1 97.19 86 ASN B C 1
ATOM 4482 O O . ASN B 1 86 ? 2.959 -13.859 15.336 1 97.19 86 ASN B O 1
ATOM 4486 N N . ASP B 1 87 ? 4.457 -15.375 14.648 1 96.19 87 ASP B N 1
ATOM 4487 C CA . ASP B 1 87 ? 4.898 -15.703 16 1 96.19 87 ASP B CA 1
ATOM 4488 C C . ASP B 1 87 ? 5.559 -14.5 16.672 1 96.19 87 ASP B C 1
ATOM 4490 O O . ASP B 1 87 ? 5.402 -14.289 17.875 1 96.19 87 ASP B O 1
ATOM 4494 N N . ILE B 1 88 ? 6.27 -13.742 15.938 1 97.38 88 ILE B N 1
ATOM 4495 C CA . ILE B 1 88 ? 7.066 -12.648 16.484 1 97.38 88 ILE B CA 1
ATOM 4496 C C . ILE B 1 88 ? 6.191 -11.406 16.656 1 97.38 88 ILE B C 1
ATOM 4498 O O . ILE B 1 88 ? 6.191 -10.773 17.719 1 97.38 88 ILE B O 1
ATOM 4502 N N . VAL B 1 89 ? 5.395 -11.055 15.633 1 97.38 89 VAL B N 1
ATOM 4503 C CA . VAL B 1 89 ? 4.641 -9.805 15.609 1 97.38 89 VAL B CA 1
ATOM 4504 C C . VAL B 1 89 ? 3.309 -9.984 16.328 1 97.38 89 VAL B C 1
ATOM 4506 O O . VAL B 1 89 ? 2.762 -9.031 16.891 1 97.38 89 VAL B O 1
ATOM 4509 N N . GLY B 1 90 ? 2.734 -11.219 16.25 1 96.12 90 GLY B N 1
ATOM 4510 C CA . GLY B 1 90 ? 1.501 -11.516 16.953 1 96.12 90 GLY B CA 1
ATOM 4511 C C . GLY B 1 90 ? 0.269 -11.422 16.078 1 96.12 90 GLY B C 1
ATOM 4512 O O . GLY B 1 90 ? -0.856 -11.57 16.547 1 96.12 90 GLY B O 1
ATOM 4513 N N . VAL B 1 91 ? 0.471 -11.102 14.773 1 96.69 91 VAL B N 1
ATOM 4514 C CA . VAL B 1 91 ? -0.639 -11.055 13.828 1 96.69 91 VAL B CA 1
ATOM 4515 C C . VAL B 1 91 ? -0.221 -11.711 12.516 1 96.69 91 VAL B C 1
ATOM 4517 O O . VAL B 1 91 ? 0.972 -11.844 12.234 1 96.69 91 VAL B O 1
ATOM 4520 N N . ASN B 1 92 ? -1.217 -12.117 11.688 1 96.25 92 ASN B N 1
ATOM 4521 C CA . ASN B 1 92 ? -0.94 -12.609 10.344 1 96.25 92 ASN B CA 1
ATOM 4522 C C . ASN B 1 92 ? -0.257 -11.547 9.484 1 96.25 92 ASN B C 1
ATOM 4524 O O . ASN B 1 92 ? -0.731 -10.414 9.398 1 96.25 92 ASN B O 1
ATOM 4528 N N . PRO B 1 93 ? 0.823 -11.891 8.875 1 97 93 PRO B N 1
ATOM 4529 C CA . PRO B 1 93 ? 1.579 -10.867 8.148 1 97 93 PRO B CA 1
ATOM 4530 C C . PRO B 1 93 ? 0.777 -10.242 7.008 1 97 93 PRO B C 1
ATOM 4532 O O . PRO B 1 93 ? 1.096 -9.141 6.555 1 97 93 PRO B O 1
ATOM 4535 N N . LEU B 1 94 ? -0.258 -10.883 6.547 1 95.94 94 LEU B N 1
ATOM 4536 C CA . LEU B 1 94 ? -1.021 -10.383 5.41 1 95.94 94 LEU B CA 1
ATOM 4537 C C . LEU B 1 94 ? -1.747 -9.086 5.773 1 95.94 94 LEU B C 1
ATOM 4539 O O . LEU B 1 94 ? -2.146 -8.328 4.887 1 95.94 94 LEU B O 1
ATOM 4543 N N . ILE B 1 95 ? -1.965 -8.773 7.074 1 97.44 95 ILE B N 1
ATOM 4544 C CA . ILE B 1 95 ? -2.67 -7.551 7.438 1 97.44 95 ILE B CA 1
ATOM 4545 C C . ILE B 1 95 ? -1.661 -6.453 7.766 1 97.44 95 ILE B C 1
ATOM 4547 O O . ILE B 1 95 ? -2.043 -5.32 8.07 1 97.44 95 ILE B O 1
ATOM 4551 N N . LEU B 1 96 ? -0.343 -6.762 7.781 1 98.19 96 LEU B N 1
ATOM 4552 C CA . LEU B 1 96 ? 0.704 -5.766 7.973 1 98.19 96 LEU B CA 1
ATOM 4553 C C . LEU B 1 96 ? 0.877 -4.91 6.719 1 98.19 96 LEU B C 1
ATOM 4555 O O . LEU B 1 96 ? 0.415 -5.285 5.641 1 98.19 96 LEU B O 1
ATOM 4559 N N . ASP B 1 97 ? 1.511 -3.756 6.859 1 97.56 97 ASP B N 1
ATOM 4560 C CA . ASP B 1 97 ? 1.96 -2.988 5.703 1 97.56 97 ASP B CA 1
ATOM 4561 C C . ASP B 1 97 ? 2.732 -3.871 4.723 1 97.56 97 ASP B C 1
ATOM 4563 O O . ASP B 1 97 ? 3.611 -4.633 5.129 1 97.56 97 ASP B O 1
ATOM 4567 N N . PRO B 1 98 ? 2.422 -3.795 3.455 1 97.31 98 PRO B N 1
ATOM 4568 C CA . PRO B 1 98 ? 3.023 -4.727 2.5 1 97.31 98 PRO B CA 1
ATOM 4569 C C . PRO B 1 98 ? 4.543 -4.582 2.408 1 97.31 98 PRO B C 1
ATOM 4571 O O . PRO B 1 98 ? 5.246 -5.562 2.164 1 97.31 98 PRO B O 1
ATOM 4574 N N . TRP B 1 99 ? 5.055 -3.389 2.582 1 97.81 99 TRP B N 1
ATOM 4575 C CA . TRP B 1 99 ? 6.5 -3.189 2.555 1 97.81 99 TRP B CA 1
ATOM 4576 C C . TRP B 1 99 ? 7.152 -3.775 3.801 1 97.81 99 TRP B C 1
ATOM 4578 O O . TRP B 1 99 ? 8.234 -4.359 3.725 1 97.81 99 TRP B O 1
ATOM 4588 N N . LEU B 1 100 ? 6.488 -3.555 4.898 1 98.44 100 LEU B N 1
ATOM 4589 C CA . LEU B 1 100 ? 6.969 -4.168 6.129 1 98.44 100 LEU B CA 1
ATOM 4590 C C . LEU B 1 100 ? 6.988 -5.688 6.012 1 98.44 100 LEU B C 1
ATOM 4592 O O . LEU B 1 100 ? 7.969 -6.332 6.391 1 98.44 100 LEU B O 1
ATOM 4596 N N . ARG B 1 101 ? 5.926 -6.234 5.5 1 98.38 101 ARG B N 1
ATOM 4597 C CA . ARG B 1 101 ? 5.82 -7.676 5.293 1 98.38 101 ARG B CA 1
ATOM 4598 C C . ARG B 1 101 ? 6.953 -8.188 4.406 1 98.38 101 ARG B C 1
ATOM 4600 O O . ARG B 1 101 ? 7.605 -9.18 4.738 1 98.38 101 ARG B O 1
ATOM 4607 N N . ALA B 1 102 ? 7.18 -7.508 3.287 1 98.38 102 ALA B N 1
ATOM 4608 C CA . ALA B 1 102 ? 8.242 -7.898 2.361 1 98.38 102 ALA B CA 1
ATOM 4609 C C . ALA B 1 102 ? 9.602 -7.859 3.041 1 98.38 102 ALA B C 1
ATOM 4611 O O . ALA B 1 102 ? 10.398 -8.789 2.902 1 98.38 102 ALA B O 1
ATOM 4612 N N . ALA B 1 103 ? 9.844 -6.824 3.789 1 98.69 103 ALA B N 1
ATOM 4613 C CA . ALA B 1 103 ? 11.133 -6.672 4.469 1 98.69 103 ALA B CA 1
ATOM 4614 C C . ALA B 1 103 ? 11.328 -7.766 5.512 1 98.69 103 ALA B C 1
ATOM 4616 O O . ALA B 1 103 ? 12.422 -8.328 5.633 1 98.69 103 ALA B O 1
ATOM 4617 N N . LEU B 1 104 ? 10.289 -8.062 6.246 1 98.75 104 LEU B N 1
ATOM 4618 C CA . LEU B 1 104 ? 10.375 -9.102 7.266 1 98.75 104 LEU B CA 1
ATOM 4619 C C . LEU B 1 104 ? 10.609 -10.469 6.633 1 98.75 104 LEU B C 1
ATOM 4621 O O . LEU B 1 104 ? 11.375 -11.273 7.16 1 98.75 104 LEU B O 1
ATOM 4625 N N . ARG B 1 105 ? 9.969 -10.734 5.504 1 98.62 105 ARG B N 1
ATOM 4626 C CA . ARG B 1 105 ? 10.188 -11.992 4.809 1 98.62 105 ARG B CA 1
ATOM 4627 C C . ARG B 1 105 ? 11.648 -12.156 4.402 1 98.62 105 ARG B C 1
ATOM 4629 O O . ARG B 1 105 ? 12.227 -13.234 4.539 1 98.62 105 ARG B O 1
ATOM 4636 N N . VAL B 1 106 ? 12.227 -11.062 3.969 1 98.62 106 VAL B N 1
ATOM 4637 C CA . VAL B 1 106 ? 13.625 -11.086 3.547 1 98.62 106 VAL B CA 1
ATOM 4638 C C . VAL B 1 106 ? 14.523 -11.391 4.746 1 98.62 106 VAL B C 1
ATOM 4640 O O . VAL B 1 106 ? 15.367 -12.281 4.684 1 98.62 106 VAL B O 1
ATOM 4643 N N . VAL B 1 107 ? 14.328 -10.734 5.836 1 98.44 107 VAL B N 1
ATOM 4644 C CA . VAL B 1 107 ? 15.203 -10.891 6.992 1 98.44 107 VAL B CA 1
ATOM 4645 C C . VAL B 1 107 ? 15.031 -12.289 7.578 1 98.44 107 VAL B C 1
ATOM 4647 O O . VAL B 1 107 ? 16.016 -12.922 7.988 1 98.44 107 VAL B O 1
ATOM 4650 N N . VAL B 1 108 ? 13.836 -12.789 7.645 1 98.31 108 VAL B N 1
ATOM 4651 C CA . VAL B 1 108 ? 13.602 -14.125 8.172 1 98.31 108 VAL B CA 1
ATOM 4652 C C . VAL B 1 108 ? 14.336 -15.156 7.316 1 98.31 108 VAL B C 1
ATOM 4654 O O . VAL B 1 108 ? 15.016 -16.047 7.844 1 98.31 108 VAL B O 1
ATOM 4657 N N . ASP B 1 109 ? 14.219 -15.062 6.012 1 98.06 109 ASP B N 1
ATOM 4658 C CA . ASP B 1 109 ? 14.867 -16.016 5.129 1 98.06 109 ASP B CA 1
ATOM 4659 C C . ASP B 1 109 ? 16.391 -15.977 5.289 1 98.06 109 ASP B C 1
ATOM 4661 O O . ASP B 1 109 ? 17.016 -17 5.543 1 98.06 109 ASP B O 1
ATOM 4665 N N . VAL B 1 110 ? 16.953 -14.781 5.191 1 97.38 110 VAL B N 1
ATOM 4666 C CA . VAL B 1 110 ? 18.406 -14.578 5.195 1 97.38 110 VAL B CA 1
ATOM 4667 C C . VAL B 1 110 ? 18.984 -15.016 6.539 1 97.38 110 VAL B C 1
ATOM 4669 O O . VAL B 1 110 ? 20.078 -15.594 6.594 1 97.38 110 VAL B O 1
ATOM 4672 N N . SER B 1 111 ? 18.234 -14.836 7.617 1 96.12 111 SER B N 1
ATOM 4673 C CA . SER B 1 111 ? 18.781 -15.102 8.945 1 96.12 111 SER B CA 1
ATOM 4674 C C . SER B 1 111 ? 18.516 -16.547 9.375 1 96.12 111 SER B C 1
ATOM 4676 O O . SER B 1 111 ? 19.344 -17.156 10.047 1 96.12 111 SER B O 1
ATOM 4678 N N . LEU B 1 112 ? 17.422 -17.062 9.031 1 96.12 112 LEU B N 1
ATOM 4679 C CA . LEU B 1 112 ? 17.016 -18.375 9.516 1 96.12 112 LEU B CA 1
ATOM 4680 C C . LEU B 1 112 ? 17.547 -19.469 8.602 1 96.12 112 LEU B C 1
ATOM 4682 O O . LEU B 1 112 ? 17.969 -20.531 9.078 1 96.12 112 LEU B O 1
ATOM 4686 N N . PHE B 1 113 ? 17.641 -19.266 7.266 1 95.88 113 PHE B N 1
ATOM 4687 C CA . PHE B 1 113 ? 17.875 -20.359 6.34 1 95.88 113 PHE B CA 1
ATOM 4688 C C . PHE B 1 113 ? 19.234 -20.234 5.68 1 95.88 113 PHE B C 1
ATOM 4690 O O . PHE B 1 113 ? 19.656 -21.109 4.914 1 95.88 113 PHE B O 1
ATOM 4697 N N . HIS B 1 114 ? 19.938 -19.156 5.961 1 95.25 114 HIS B N 1
ATOM 4698 C CA . HIS B 1 114 ? 21.266 -18.953 5.375 1 95.25 114 HIS B CA 1
ATOM 4699 C C . HIS B 1 114 ? 22.266 -18.484 6.426 1 95.25 114 HIS B C 1
ATOM 4701 O O . HIS B 1 114 ? 21.875 -18.016 7.496 1 95.25 114 HIS B O 1
ATOM 4707 N N . HIS B 1 115 ? 23.5 -18.672 6.094 1 92.81 115 HIS B N 1
ATOM 4708 C CA . HIS B 1 115 ? 24.562 -18.047 6.863 1 92.81 115 HIS B CA 1
ATOM 4709 C C . HIS B 1 115 ? 24.875 -16.641 6.332 1 92.81 115 HIS B C 1
ATOM 4711 O O . HIS B 1 115 ? 24.984 -16.453 5.121 1 92.81 115 HIS B O 1
ATOM 4717 N N . SER B 1 116 ? 24.859 -15.742 7.25 1 91.81 116 SER B N 1
ATOM 4718 C CA . SER B 1 116 ? 25.047 -14.359 6.824 1 91.81 116 SER B CA 1
ATOM 4719 C C . SER B 1 116 ? 26.234 -13.727 7.539 1 91.81 116 SER B C 1
ATOM 4721 O O . SER B 1 116 ? 26.453 -13.961 8.734 1 91.81 116 SER B O 1
ATOM 4723 N N . LYS B 1 117 ? 27.016 -12.977 6.777 1 92.94 117 LYS B N 1
ATOM 4724 C CA . LYS B 1 117 ? 28.047 -12.164 7.398 1 92.94 117 LYS B CA 1
ATOM 4725 C C . LYS B 1 117 ? 27.438 -11.047 8.242 1 92.94 117 LYS B C 1
ATOM 4727 O O . LYS B 1 117 ? 26.328 -10.586 7.969 1 92.94 117 LYS B O 1
ATOM 4732 N N . PRO B 1 118 ? 28.203 -10.641 9.234 1 93.19 118 PRO B N 1
ATOM 4733 C CA . PRO B 1 118 ? 27.703 -9.555 10.078 1 93.19 118 PRO B CA 1
ATOM 4734 C C . PRO B 1 118 ? 27.344 -8.305 9.273 1 93.19 118 PRO B C 1
ATOM 4736 O O . PRO B 1 118 ? 26.375 -7.617 9.594 1 93.19 118 PRO B O 1
ATOM 4739 N N . GLY B 1 119 ? 28.062 -8.047 8.281 1 93.81 119 GLY B N 1
ATOM 4740 C CA . GLY B 1 119 ? 27.797 -6.898 7.426 1 93.81 119 GLY B CA 1
ATOM 4741 C C . GLY B 1 119 ? 26.453 -6.98 6.727 1 93.81 119 GLY B C 1
ATOM 4742 O O . GLY B 1 119 ? 25.781 -5.961 6.535 1 93.81 119 GLY B O 1
ATOM 4743 N N . THR B 1 120 ? 26.062 -8.203 6.359 1 95.69 120 THR B N 1
ATOM 4744 C CA . THR B 1 120 ? 24.766 -8.414 5.719 1 95.69 120 THR B CA 1
ATOM 4745 C C . THR B 1 120 ? 23.625 -8.109 6.688 1 95.69 120 THR B C 1
ATOM 4747 O O . THR B 1 120 ? 22.672 -7.418 6.328 1 95.69 120 THR B O 1
ATOM 4750 N N . LEU B 1 121 ? 23.766 -8.57 7.902 1 96.31 121 LEU B N 1
ATOM 4751 C CA . LEU B 1 121 ? 22.734 -8.336 8.906 1 96.31 121 LEU B CA 1
ATOM 4752 C C . LEU B 1 121 ? 22.641 -6.852 9.242 1 96.31 121 LEU B C 1
ATOM 4754 O O . LEU B 1 121 ? 21.547 -6.324 9.453 1 96.31 121 LEU B O 1
ATOM 4758 N N . LYS B 1 122 ? 23.797 -6.223 9.258 1 96.5 122 LYS B N 1
ATOM 4759 C CA . LYS B 1 122 ? 23.812 -4.781 9.492 1 96.5 122 LYS B CA 1
ATOM 4760 C C . LYS B 1 122 ? 23.109 -4.031 8.367 1 96.5 122 LYS B C 1
ATOM 4762 O O . LYS B 1 122 ? 22.344 -3.098 8.617 1 96.5 122 LYS B O 1
ATOM 4767 N N . ALA B 1 123 ? 23.391 -4.426 7.18 1 96.56 123 ALA B N 1
ATOM 4768 C CA . ALA B 1 123 ? 22.766 -3.799 6.023 1 96.56 123 ALA B CA 1
ATOM 4769 C C . ALA B 1 123 ? 21.25 -4.02 6.035 1 96.56 123 ALA B C 1
ATOM 4771 O O . ALA B 1 123 ? 20.484 -3.098 5.75 1 96.56 123 ALA B O 1
ATOM 4772 N N . LEU B 1 124 ? 20.875 -5.207 6.359 1 97.75 124 LEU B N 1
ATOM 4773 C CA . LEU B 1 124 ? 19.438 -5.512 6.438 1 97.75 124 LEU B CA 1
ATOM 4774 C C . LEU B 1 124 ? 18.766 -4.656 7.5 1 97.75 124 LEU B C 1
ATOM 4776 O O . LEU B 1 124 ? 17.656 -4.172 7.293 1 97.75 124 LEU B O 1
ATOM 4780 N N . LYS B 1 125 ? 19.422 -4.508 8.594 1 97.5 125 LYS B N 1
ATOM 4781 C CA . LYS B 1 125 ? 18.844 -3.742 9.688 1 97.5 125 LYS B CA 1
ATOM 4782 C C . LYS B 1 125 ? 18.75 -2.26 9.336 1 97.5 125 LYS B C 1
ATOM 4784 O O . LYS B 1 125 ? 17.672 -1.668 9.383 1 97.5 125 LYS B O 1
ATOM 4789 N N . TRP B 1 126 ? 19.797 -1.638 8.875 1 96.81 126 TRP B N 1
ATOM 4790 C CA . TRP B 1 126 ? 19.875 -0.196 8.672 1 96.81 126 TRP B CA 1
ATOM 4791 C C . TRP B 1 126 ? 19.234 0.204 7.352 1 96.81 126 TRP B C 1
ATOM 4793 O O . TRP B 1 126 ? 18.312 1.029 7.328 1 96.81 126 TRP B O 1
ATOM 4803 N N . LYS B 1 127 ? 19.688 -0.4 6.281 1 96.12 127 LYS B N 1
ATOM 4804 C CA . LYS B 1 127 ? 19.188 -0.015 4.961 1 96.12 127 LYS B CA 1
ATOM 4805 C C . LYS B 1 127 ? 17.766 -0.499 4.746 1 96.12 127 LYS B C 1
ATOM 4807 O O . LYS B 1 127 ? 16.969 0.16 4.062 1 96.12 127 LYS B O 1
ATOM 4812 N N . GLY B 1 128 ? 17.484 -1.656 5.316 1 97.19 128 GLY B N 1
ATOM 4813 C CA . GLY B 1 128 ? 16.094 -2.115 5.262 1 97.19 128 GLY B CA 1
ATOM 4814 C C . GLY B 1 128 ? 15.133 -1.173 5.949 1 97.19 128 GLY B C 1
ATOM 4815 O O . GLY B 1 128 ? 14.094 -0.821 5.387 1 97.19 128 GLY B O 1
ATOM 4816 N N . SER B 1 129 ? 15.523 -0.733 7.148 1 97.56 129 SER B N 1
ATOM 4817 C CA . SER B 1 129 ? 14.688 0.183 7.914 1 97.56 129 SER B CA 1
ATOM 4818 C C . SER B 1 129 ? 14.492 1.504 7.176 1 97.56 129 SER B C 1
ATOM 4820 O O . SER B 1 129 ? 13.375 2.004 7.07 1 97.56 129 SER B O 1
ATOM 4822 N N . ASP B 1 130 ? 15.562 2.01 6.641 1 96.81 130 ASP B N 1
ATOM 4823 C CA . ASP B 1 130 ? 15.516 3.268 5.898 1 96.81 130 ASP B CA 1
ATOM 4824 C C . ASP B 1 130 ? 14.625 3.141 4.66 1 96.81 130 ASP B C 1
ATOM 4826 O O . ASP B 1 130 ? 13.852 4.051 4.348 1 96.81 130 ASP B O 1
ATOM 4830 N N . PHE B 1 131 ? 14.75 2.088 4.055 1 97.25 131 PHE B N 1
ATOM 4831 C CA . PHE B 1 131 ? 14.047 1.861 2.799 1 97.25 131 PHE B CA 1
ATOM 4832 C C . PHE B 1 131 ? 12.539 1.788 3.025 1 97.25 131 PHE B C 1
ATOM 4834 O O . PHE B 1 131 ? 11.766 2.461 2.338 1 97.25 131 PHE B O 1
ATOM 4841 N N . ILE B 1 132 ? 12.109 0.995 3.988 1 96.31 132 ILE B N 1
ATOM 4842 C CA . ILE B 1 132 ? 10.672 0.833 4.172 1 96.31 132 ILE B CA 1
ATOM 4843 C C . ILE B 1 132 ? 10.086 2.107 4.773 1 96.31 132 ILE B C 1
ATOM 4845 O O . ILE B 1 132 ? 8.93 2.455 4.5 1 96.31 132 ILE B O 1
ATOM 4849 N N . SER B 1 133 ? 10.891 2.871 5.566 1 95.31 133 SER B N 1
ATOM 4850 C CA . SER B 1 133 ? 10.438 4.172 6.047 1 95.31 133 SER B CA 1
ATOM 4851 C C . SER B 1 133 ? 10.125 5.113 4.887 1 95.31 133 SER B C 1
ATOM 4853 O O . SER B 1 133 ? 9.164 5.875 4.938 1 95.31 133 SER B O 1
ATOM 4855 N N . SER B 1 134 ? 10.93 5.043 3.875 1 94 134 SER B N 1
ATOM 4856 C CA . SER B 1 134 ? 10.773 5.922 2.721 1 94 134 SER B CA 1
ATOM 4857 C C . SER B 1 134 ? 9.562 5.527 1.886 1 94 134 SER B C 1
ATOM 4859 O O . SER B 1 134 ? 9.008 6.352 1.153 1 94 134 SER B O 1
ATOM 4861 N N . LYS B 1 135 ? 9.125 4.277 2.006 1 93.94 135 LYS B N 1
ATOM 4862 C CA . LYS B 1 135 ? 8.031 3.766 1.181 1 93.94 135 LYS B CA 1
ATOM 4863 C C . LYS B 1 135 ? 6.703 3.836 1.926 1 93.94 135 LYS B C 1
ATOM 4865 O O . LYS B 1 135 ? 5.637 3.754 1.312 1 93.94 135 LYS B O 1
ATOM 4870 N N . THR B 1 136 ? 6.812 3.969 3.205 1 94.38 136 THR B N 1
ATOM 4871 C CA . THR B 1 136 ? 5.633 3.898 4.059 1 94.38 136 THR B CA 1
ATOM 4872 C C . THR B 1 136 ? 5.605 5.062 5.043 1 94.38 136 THR B C 1
ATOM 4874 O O . THR B 1 136 ? 5.824 6.215 4.66 1 94.38 136 THR B O 1
ATOM 4877 N N . HIS B 1 137 ? 5.262 4.805 6.312 1 90.38 137 HIS B N 1
ATOM 4878 C CA . HIS B 1 137 ? 5.359 5.723 7.445 1 90.38 137 HIS B CA 1
ATOM 4879 C C . HIS B 1 137 ? 6.656 5.504 8.219 1 90.38 137 HIS B C 1
ATOM 4881 O O . HIS B 1 137 ? 7.09 4.363 8.398 1 90.38 137 HIS B O 1
ATOM 4887 N N . PRO B 1 138 ? 7.324 6.547 8.68 1 89.81 138 PRO B N 1
ATOM 4888 C CA . PRO B 1 138 ? 8.586 6.398 9.414 1 89.81 138 PRO B CA 1
ATOM 4889 C C . PRO B 1 138 ? 8.469 5.43 10.594 1 89.81 138 PRO B C 1
ATOM 4891 O O . PRO B 1 138 ? 9.43 4.738 10.922 1 89.81 138 PRO B O 1
ATOM 4894 N N . TYR B 1 139 ? 7.34 5.395 11.148 1 91.88 139 TYR B N 1
ATOM 4895 C CA . TYR B 1 139 ? 7.141 4.492 12.273 1 91.88 139 TYR B CA 1
ATOM 4896 C C . TYR B 1 139 ? 7.332 3.041 11.844 1 91.88 139 TYR B C 1
ATOM 4898 O O . TYR B 1 139 ? 7.766 2.207 12.648 1 91.88 139 TYR B O 1
ATOM 4906 N N . VAL B 1 140 ? 7.008 2.701 10.656 1 95.94 140 VAL B N 1
ATOM 4907 C CA . VAL B 1 140 ? 7.137 1.331 10.172 1 95.94 140 VAL B CA 1
ATOM 4908 C C . VAL B 1 140 ? 8.609 0.918 10.172 1 95.94 140 VAL B C 1
ATOM 4910 O O . VAL B 1 140 ? 8.945 -0.193 10.586 1 95.94 140 VAL B O 1
ATOM 4913 N N . GLY B 1 141 ? 9.461 1.845 9.641 1 96.19 141 GLY B N 1
ATOM 4914 C CA . GLY B 1 141 ? 10.891 1.583 9.703 1 96.19 141 GLY B CA 1
ATOM 4915 C C . GLY B 1 141 ? 11.406 1.424 11.117 1 96.19 141 GLY B C 1
ATOM 4916 O O . GLY B 1 141 ? 12.242 0.556 11.383 1 96.19 141 GLY B O 1
ATOM 4917 N N . MET B 1 142 ? 10.883 2.254 12 1 95.12 142 MET B N 1
ATOM 4918 C CA . MET B 1 142 ? 11.281 2.172 13.398 1 95.12 142 MET B CA 1
ATOM 4919 C C . MET B 1 142 ? 10.852 0.84 14.008 1 95.12 142 MET B C 1
ATOM 4921 O O . MET B 1 142 ? 11.609 0.228 14.766 1 95.12 142 MET B O 1
ATOM 4925 N N . TYR B 1 143 ? 9.68 0.456 13.719 1 97.5 143 TYR B N 1
ATOM 4926 C CA . TYR B 1 143 ? 9.18 -0.819 14.219 1 97.5 143 TYR B CA 1
ATOM 4927 C C . TYR B 1 143 ? 10.047 -1.975 13.734 1 97.5 143 TYR B C 1
ATOM 4929 O O . TYR B 1 143 ? 10.43 -2.844 14.523 1 97.5 143 TYR B O 1
ATOM 4937 N N . TYR B 1 144 ? 10.32 -2.012 12.422 1 98.12 144 TYR B N 1
ATOM 4938 C CA . TYR B 1 144 ? 11.211 -3 11.82 1 98.12 144 TYR B CA 1
ATOM 4939 C C . TYR B 1 144 ? 12.547 -3.041 12.555 1 98.12 144 TYR B C 1
ATOM 4941 O O . TYR B 1 144 ? 13.047 -4.117 12.891 1 98.12 144 TYR B O 1
ATOM 4949 N N . TRP B 1 145 ? 13.078 -1.87 12.781 1 97.19 145 TRP B N 1
ATOM 4950 C CA . TRP B 1 145 ? 14.344 -1.745 13.492 1 97.19 145 TRP B CA 1
ATOM 4951 C C . TRP B 1 145 ? 14.25 -2.35 14.891 1 97.19 145 TRP B C 1
ATOM 4953 O O . TRP B 1 145 ? 15.141 -3.082 15.32 1 97.19 145 TRP B O 1
ATOM 4963 N N . ASP B 1 146 ? 13.164 -2.121 15.586 1 97.12 146 ASP B N 1
ATOM 4964 C CA . ASP B 1 146 ? 12.984 -2.514 16.984 1 97.12 146 ASP B CA 1
ATOM 4965 C C . ASP B 1 146 ? 12.859 -4.031 17.109 1 97.12 146 ASP B C 1
ATOM 4967 O O . ASP B 1 146 ? 13.32 -4.613 18.094 1 97.12 146 ASP B O 1
ATOM 4971 N N . ILE B 1 147 ? 12.266 -4.684 16.172 1 97.56 147 ILE B N 1
ATOM 4972 C CA . ILE B 1 147 ? 12.008 -6.109 16.328 1 97.56 147 ILE B CA 1
ATOM 4973 C C . ILE B 1 147 ? 13.086 -6.914 15.609 1 97.56 147 ILE B C 1
ATOM 4975 O O . ILE B 1 147 ? 13.07 -8.148 15.625 1 97.56 147 ILE B O 1
ATOM 4979 N N . PHE B 1 148 ? 14.008 -6.254 14.945 1 98.19 148 PHE B N 1
ATOM 4980 C CA . PHE B 1 148 ? 15.008 -6.887 14.102 1 98.19 148 PHE B CA 1
ATOM 4981 C C . PHE B 1 148 ? 15.766 -7.965 14.867 1 98.19 148 PHE B C 1
ATOM 4983 O O . PHE B 1 148 ? 15.906 -9.094 14.391 1 98.19 148 PHE B O 1
ATOM 4990 N N . ASP B 1 149 ? 16.188 -7.664 16.062 1 97.25 149 ASP B N 1
ATOM 4991 C CA . ASP B 1 149 ? 16.984 -8.609 16.844 1 97.25 149 ASP B CA 1
ATOM 4992 C C . ASP B 1 149 ? 16.156 -9.836 17.234 1 97.25 149 ASP B C 1
ATOM 4994 O O . ASP B 1 149 ? 16.688 -10.945 17.281 1 97.25 149 ASP B O 1
ATOM 4998 N N . LYS B 1 150 ? 14.891 -9.617 17.531 1 97.25 150 LYS B N 1
ATOM 4999 C CA . LYS B 1 150 ? 14 -10.734 17.812 1 97.25 150 LYS B CA 1
ATOM 5000 C C . LYS B 1 150 ? 13.875 -11.656 16.594 1 97.25 150 LYS B C 1
ATOM 5002 O O . LYS B 1 150 ? 13.797 -12.883 16.75 1 97.25 150 LYS B O 1
ATOM 5007 N N . VAL B 1 151 ? 13.898 -11.094 15.43 1 97.5 151 VAL B N 1
ATOM 5008 C CA . VAL B 1 151 ? 13.742 -11.859 14.195 1 97.5 151 VAL B CA 1
ATOM 5009 C C . VAL B 1 151 ? 14.984 -12.711 13.953 1 97.5 151 VAL B C 1
ATOM 5011 O O . VAL B 1 151 ? 14.875 -13.906 13.656 1 97.5 151 VAL B O 1
ATOM 5014 N N . ILE B 1 152 ? 16.172 -12.141 14.086 1 96.75 152 ILE B N 1
ATOM 5015 C CA . ILE B 1 152 ? 17.406 -12.852 13.719 1 96.75 152 ILE B CA 1
ATOM 5016 C C . ILE B 1 152 ? 17.703 -13.93 14.758 1 96.75 152 ILE B C 1
ATOM 5018 O O . ILE B 1 152 ? 18.469 -14.852 14.5 1 96.75 152 ILE B O 1
ATOM 5022 N N . ARG B 1 153 ? 17.078 -13.867 15.961 1 95.62 153 ARG B N 1
ATOM 5023 C CA . ARG B 1 153 ? 17.344 -14.836 17.031 1 95.62 153 ARG B CA 1
ATOM 5024 C C . ARG B 1 153 ? 16.234 -15.891 17.078 1 95.62 153 ARG B C 1
ATOM 5026 O O . ARG B 1 153 ? 16.297 -16.812 17.891 1 95.62 153 ARG B O 1
ATOM 5033 N N . TYR B 1 154 ? 15.336 -15.82 16.219 1 96.06 154 TYR B N 1
ATOM 5034 C CA . TYR B 1 154 ? 14.18 -16.703 16.234 1 96.06 154 TYR B CA 1
ATOM 5035 C C . TYR B 1 154 ? 14.594 -18.156 15.969 1 96.06 154 TYR B C 1
ATOM 5037 O O . TYR B 1 154 ? 15.453 -18.406 15.125 1 96.06 154 TYR B O 1
ATOM 5045 N N . LYS B 1 155 ? 13.977 -19.047 16.672 1 93.81 155 LYS B N 1
ATOM 5046 C CA . LYS B 1 155 ? 14.094 -20.484 16.438 1 93.81 155 LYS B CA 1
ATOM 5047 C C . LYS B 1 155 ? 12.711 -21.125 16.297 1 93.81 155 LYS B C 1
ATOM 5049 O O . LYS B 1 155 ? 11.859 -20.953 17.172 1 93.81 155 LYS B O 1
ATOM 5054 N N . PRO B 1 156 ? 12.547 -21.875 15.227 1 93.25 156 PRO B N 1
ATOM 5055 C CA . PRO B 1 156 ? 11.234 -22.5 15.047 1 93.25 156 PRO B CA 1
ATOM 5056 C C . PRO B 1 156 ? 10.898 -23.484 16.172 1 93.25 156 PRO B C 1
ATOM 5058 O O . PRO B 1 156 ? 11.758 -24.234 16.625 1 93.25 156 PRO B O 1
ATOM 5061 N N . ARG B 1 157 ? 9.656 -23.359 16.672 1 89.75 157 ARG B N 1
ATOM 5062 C CA . ARG B 1 157 ? 9.117 -24.25 17.688 1 89.75 157 ARG B CA 1
ATOM 5063 C C . ARG B 1 157 ? 7.75 -24.797 17.266 1 89.75 157 ARG B C 1
ATOM 5065 O O . ARG B 1 157 ? 6.723 -24.391 17.812 1 89.75 157 ARG B O 1
ATOM 5072 N N . PRO B 1 158 ? 7.879 -25.828 16.375 1 90.69 158 PRO B N 1
ATOM 5073 C CA . PRO B 1 158 ? 6.586 -26.391 15.969 1 90.69 158 PRO B CA 1
ATOM 5074 C C . PRO B 1 158 ? 5.762 -26.891 17.141 1 90.69 158 PRO B C 1
ATOM 5076 O O . PRO B 1 158 ? 6.301 -27.516 18.062 1 90.69 158 PRO B O 1
ATOM 5079 N N . LYS B 1 159 ? 4.5 -26.562 17.125 1 86.25 159 LYS B N 1
ATOM 5080 C CA . LYS B 1 159 ? 3.605 -26.844 18.234 1 86.25 159 LYS B CA 1
ATOM 5081 C C . LYS B 1 159 ? 2.885 -28.172 18.047 1 86.25 159 LYS B C 1
ATOM 5083 O O . LYS B 1 159 ? 2.172 -28.641 18.938 1 86.25 159 LYS B O 1
ATOM 5088 N N . SER B 1 160 ? 3.037 -28.891 16.859 1 91.31 160 SER B N 1
ATOM 5089 C CA . SER B 1 160 ? 2.354 -30.141 16.531 1 91.31 160 SER B CA 1
ATOM 5090 C C . SER B 1 160 ? 3.129 -30.922 15.477 1 91.31 160 SER B C 1
ATOM 5092 O O . SER B 1 160 ? 4.074 -30.406 14.875 1 91.31 160 SER B O 1
ATOM 5094 N N . ARG B 1 161 ? 2.752 -32.156 15.312 1 91.94 161 ARG B N 1
ATOM 5095 C CA . ARG B 1 161 ? 3.33 -33 14.273 1 91.94 161 ARG B CA 1
ATOM 5096 C C . ARG B 1 161 ? 3.035 -32.438 12.883 1 91.94 161 ARG B C 1
ATOM 5098 O O . ARG B 1 161 ? 3.867 -32.531 11.977 1 91.94 161 ARG B O 1
ATOM 5105 N N . ASP B 1 162 ? 1.903 -31.922 12.75 1 94.31 162 ASP B N 1
ATOM 5106 C CA . ASP B 1 162 ? 1.512 -31.297 11.492 1 94.31 162 ASP B CA 1
ATOM 5107 C C . ASP B 1 162 ? 2.438 -30.141 11.141 1 94.31 162 ASP B C 1
ATOM 5109 O O . ASP B 1 162 ? 2.896 -30.031 10.008 1 94.31 162 ASP B O 1
ATOM 5113 N N . GLU B 1 163 ? 2.713 -29.359 12.109 1 93.75 163 GLU B N 1
ATOM 5114 C CA . GLU B 1 163 ? 3.613 -28.234 11.883 1 93.75 163 GLU B CA 1
ATOM 5115 C C . GLU B 1 163 ? 5.023 -28.719 11.547 1 93.75 163 GLU B C 1
ATOM 5117 O O . GLU B 1 163 ? 5.707 -28.125 10.719 1 93.75 163 GLU B O 1
ATOM 5122 N N . PHE B 1 164 ? 5.391 -29.75 12.266 1 94.38 164 PHE B N 1
ATOM 5123 C CA . PHE B 1 164 ? 6.691 -30.344 11.992 1 94.38 164 PHE B CA 1
ATOM 5124 C C . PHE B 1 164 ? 6.793 -30.781 10.531 1 94.38 164 PHE B C 1
ATOM 5126 O O . PHE B 1 164 ? 7.805 -30.516 9.867 1 94.38 164 PHE B O 1
ATOM 5133 N N . LEU B 1 165 ? 5.789 -31.422 10.016 1 95.88 165 LEU B N 1
ATOM 5134 C CA . LEU B 1 165 ? 5.781 -31.891 8.641 1 95.88 165 LEU B CA 1
ATOM 5135 C C . LEU B 1 165 ? 5.852 -30.719 7.664 1 95.88 165 LEU B C 1
ATOM 5137 O O . LEU B 1 165 ? 6.473 -30.828 6.602 1 95.88 165 LEU B O 1
ATOM 5141 N N . GLU B 1 166 ? 5.219 -29.656 7.988 1 96.75 166 GLU B N 1
ATOM 5142 C CA . GLU B 1 166 ? 5.27 -28.469 7.133 1 96.75 166 GLU B CA 1
ATOM 5143 C C . GLU B 1 166 ? 6.699 -27.969 6.984 1 96.75 166 GLU B C 1
ATOM 5145 O O . GLU B 1 166 ? 7.113 -27.562 5.895 1 96.75 166 GLU B O 1
ATOM 5150 N N . TRP B 1 167 ? 7.43 -27.969 8.102 1 95.69 167 TRP B N 1
ATOM 5151 C CA . TRP B 1 167 ? 8.82 -27.531 8.078 1 95.69 167 TRP B CA 1
ATOM 5152 C C . TRP B 1 167 ? 9.688 -28.516 7.305 1 95.69 167 TRP B C 1
ATOM 5154 O O . TRP B 1 167 ? 10.578 -28.125 6.547 1 95.69 167 TRP B O 1
ATOM 5164 N N . LYS B 1 168 ? 9.383 -29.75 7.469 1 94.75 168 LYS B N 1
ATOM 5165 C CA . LYS B 1 168 ? 10.172 -30.812 6.852 1 94.75 168 LYS B CA 1
ATOM 5166 C C . LYS B 1 168 ? 9.992 -30.812 5.336 1 94.75 168 LYS B C 1
ATOM 5168 O O . LYS B 1 168 ? 10.969 -30.906 4.59 1 94.75 168 LYS B O 1
ATOM 5173 N N . TYR B 1 169 ? 8.758 -30.703 4.875 1 96.38 169 TYR B N 1
ATOM 5174 C CA . TYR B 1 169 ? 8.438 -30.891 3.463 1 96.38 169 TYR B CA 1
ATOM 5175 C C . TYR B 1 169 ? 8.273 -29.547 2.766 1 96.38 169 TYR B C 1
ATOM 5177 O O . TYR B 1 169 ? 8.148 -29.484 1.54 1 96.38 169 TYR B O 1
ATOM 5185 N N . ILE B 1 170 ? 8.242 -28.422 3.504 1 96.69 170 ILE B N 1
ATOM 5186 C CA . ILE B 1 170 ? 8.109 -27.062 2.988 1 96.69 170 ILE B CA 1
ATOM 5187 C C . ILE B 1 170 ? 6.82 -26.938 2.174 1 96.69 170 ILE B C 1
ATOM 5189 O O . ILE B 1 170 ? 6.848 -26.516 1.015 1 96.69 170 ILE B O 1
ATOM 5193 N N . ALA B 1 171 ? 5.73 -27.25 2.756 1 97.56 171 ALA B N 1
ATOM 5194 C CA . ALA B 1 171 ? 4.402 -27.203 2.148 1 97.56 171 ALA B CA 1
ATOM 5195 C C . ALA B 1 171 ? 3.311 -27.172 3.213 1 97.56 171 ALA B C 1
ATOM 5197 O O . ALA B 1 171 ? 3.539 -27.594 4.355 1 97.56 171 ALA B O 1
ATOM 5198 N N . PRO B 1 172 ? 2.152 -26.641 2.957 1 97.19 172 PRO B N 1
ATOM 5199 C CA . PRO B 1 172 ? 1.063 -26.688 3.938 1 97.19 172 PRO B CA 1
ATOM 5200 C C . PRO B 1 172 ? 0.567 -28.094 4.219 1 97.19 172 PRO B C 1
ATOM 5202 O O . PRO B 1 172 ? 0.601 -28.953 3.332 1 97.19 172 PRO B O 1
ATOM 5205 N N . ILE B 1 173 ? 0.006 -28.281 5.32 1 97.19 173 ILE B N 1
ATOM 5206 C CA . ILE B 1 173 ? -0.331 -29.609 5.828 1 97.19 173 ILE B CA 1
ATOM 5207 C C . ILE B 1 173 ? -1.38 -30.25 4.926 1 97.19 173 ILE B C 1
ATOM 5209 O O . ILE B 1 173 ? -1.342 -31.469 4.688 1 97.19 173 ILE B O 1
ATOM 5213 N N . TRP B 1 174 ? -2.324 -29.469 4.453 1 97.31 174 TRP B N 1
ATOM 5214 C CA . TRP B 1 174 ? -3.369 -30.062 3.619 1 97.31 174 TRP B CA 1
ATOM 5215 C C . TRP B 1 174 ? -2.781 -30.625 2.336 1 97.31 174 TRP B C 1
ATOM 5217 O O . TRP B 1 174 ? -3.205 -31.688 1.874 1 97.31 174 TRP B O 1
ATOM 5227 N N . LEU B 1 175 ? -1.818 -29.984 1.749 1 97.75 175 LEU B N 1
ATOM 5228 C CA . LEU B 1 175 ? -1.165 -30.453 0.535 1 97.75 175 LEU B CA 1
ATOM 5229 C C . LEU B 1 175 ? -0.356 -31.719 0.813 1 97.75 175 LEU B C 1
ATOM 5231 O O . LEU B 1 175 ? -0.381 -32.656 0.021 1 97.75 175 LEU B O 1
ATOM 5235 N N . ILE B 1 176 ? 0.309 -31.75 1.945 1 97.94 176 ILE B N 1
ATOM 5236 C CA . ILE B 1 176 ? 1.101 -32.906 2.346 1 97.94 176 ILE B CA 1
ATOM 5237 C C . ILE B 1 176 ? 0.194 -34.125 2.484 1 97.94 176 ILE B C 1
ATOM 5239 O O . ILE B 1 176 ? 0.521 -35.219 1.995 1 97.94 176 ILE B O 1
ATOM 5243 N N . ARG B 1 177 ? -0.894 -33.906 3.084 1 97.56 177 ARG B N 1
ATOM 5244 C CA . ARG B 1 177 ? -1.848 -35 3.281 1 97.56 177 ARG B CA 1
ATOM 5245 C C . ARG B 1 177 ? -2.377 -35.5 1.947 1 97.56 177 ARG B C 1
ATOM 5247 O O . ARG B 1 177 ? -2.533 -36.719 1.76 1 97.56 177 ARG B O 1
ATOM 5254 N N . ARG B 1 178 ? -2.615 -34.625 1.041 1 97.19 178 ARG B N 1
ATOM 5255 C CA . ARG B 1 178 ? -3.102 -35 -0.282 1 97.19 178 ARG B CA 1
ATOM 5256 C C . ARG B 1 178 ? -2.049 -35.781 -1.044 1 97.19 178 ARG B C 1
ATOM 5258 O O . ARG B 1 178 ? -2.371 -36.781 -1.712 1 97.19 178 ARG B O 1
ATOM 5265 N N . ILE B 1 179 ? -0.857 -35.406 -0.947 1 97.56 179 ILE B N 1
ATOM 5266 C CA . ILE B 1 179 ? 0.229 -36.094 -1.637 1 97.56 179 ILE B CA 1
ATOM 5267 C C . ILE B 1 179 ? 0.452 -37.469 -1.009 1 97.56 179 ILE B C 1
ATOM 5269 O O . ILE B 1 179 ? 0.666 -38.469 -1.718 1 97.56 179 ILE B O 1
ATOM 5273 N N . LYS B 1 180 ? 0.367 -37.531 0.29 1 97.5 180 LYS B N 1
ATOM 5274 C CA . LYS B 1 180 ? 0.518 -38.781 0.992 1 97.5 180 LYS B CA 1
ATOM 5275 C C . LYS B 1 180 ? -0.568 -39.781 0.578 1 97.5 180 LYS B C 1
ATOM 5277 O O . LYS B 1 180 ? -0.3 -40.969 0.418 1 97.5 180 LYS B O 1
ATOM 5282 N N . LYS B 1 181 ? -1.723 -39.312 0.472 1 96.88 181 LYS B N 1
ATOM 5283 C CA . LYS B 1 181 ? -2.83 -40.156 0.039 1 96.88 181 LYS B CA 1
ATOM 5284 C C . LYS B 1 181 ? -2.6 -40.688 -1.374 1 96.88 181 LYS B C 1
ATOM 5286 O O . LYS B 1 181 ? -2.93 -41.844 -1.673 1 96.88 181 LYS B O 1
ATOM 5291 N N . LEU B 1 182 ? -1.988 -39.906 -2.199 1 96.19 182 LEU B N 1
ATOM 5292 C CA . LEU B 1 182 ? -1.795 -40.25 -3.605 1 96.19 182 LEU B CA 1
ATOM 5293 C C . LEU B 1 182 ? -0.588 -41.156 -3.785 1 96.19 182 LEU B C 1
ATOM 5295 O O . LEU B 1 182 ? -0.636 -42.125 -4.566 1 96.19 182 LEU B O 1
ATOM 5299 N N . LEU B 1 183 ? 0.49 -40.906 -2.994 1 96.69 183 LEU B N 1
ATOM 5300 C CA . LEU B 1 183 ? 1.758 -41.531 -3.342 1 96.69 183 LEU B CA 1
ATOM 5301 C C . LEU B 1 183 ? 2.213 -42.469 -2.236 1 96.69 183 LEU B C 1
ATOM 5303 O O . LEU B 1 183 ? 3.156 -43.25 -2.426 1 96.69 183 LEU B O 1
ATOM 5307 N N . GLY B 1 184 ? 1.587 -42.375 -1.078 1 95.75 184 GLY B N 1
ATOM 5308 C CA . GLY B 1 184 ? 1.928 -43.25 0.021 1 95.75 184 GLY B CA 1
ATOM 5309 C C . GLY B 1 184 ? 3.375 -43.156 0.459 1 95.75 184 GLY B C 1
ATOM 5310 O O . GLY B 1 184 ? 3.83 -42.062 0.827 1 95.75 184 GLY B O 1
ATOM 5311 N N . GLU B 1 185 ? 4.125 -44.188 0.177 1 95.06 185 GLU B N 1
ATOM 5312 C CA . GLU B 1 185 ? 5.492 -44.281 0.676 1 95.06 185 GLU B CA 1
ATOM 5313 C C . GLU B 1 185 ? 6.445 -43.406 -0.135 1 95.06 185 GLU B C 1
ATOM 5315 O O . GLU B 1 185 ? 7.551 -43.094 0.315 1 95.06 185 GLU B O 1
ATOM 5320 N N . GLU B 1 186 ? 6.062 -42.969 -1.256 1 97.38 186 GLU B N 1
ATOM 5321 C CA . GLU B 1 186 ? 6.938 -42.188 -2.127 1 97.38 186 GLU B CA 1
ATOM 5322 C C . GLU B 1 186 ? 6.82 -40.688 -1.834 1 97.38 186 GLU B C 1
ATOM 5324 O O . GLU B 1 186 ? 7.438 -39.875 -2.514 1 97.38 186 GLU B O 1
ATOM 5329 N N . THR B 1 187 ? 6.055 -40.344 -0.768 1 97.5 187 THR B N 1
ATOM 5330 C CA . THR B 1 187 ? 5.824 -38.969 -0.411 1 97.5 187 THR B CA 1
ATOM 5331 C C . THR B 1 187 ? 7.141 -38.25 -0.132 1 97.5 187 THR B C 1
ATOM 5333 O O . THR B 1 187 ? 7.355 -37.125 -0.587 1 97.5 187 THR B O 1
ATOM 5336 N N . GLU B 1 188 ? 7.984 -38.844 0.547 1 96.94 188 GLU B N 1
ATOM 5337 C CA . GLU B 1 188 ? 9.281 -38.281 0.881 1 96.94 188 GLU B CA 1
ATOM 5338 C C . GLU B 1 188 ? 10.086 -37.969 -0.377 1 96.94 188 GLU B C 1
ATOM 5340 O O . GLU B 1 188 ? 10.656 -36.875 -0.514 1 96.94 188 GLU B O 1
ATOM 5345 N N . GLN B 1 189 ? 10.094 -38.938 -1.262 1 97.31 189 GLN B N 1
ATOM 5346 C CA . GLN B 1 189 ? 10.836 -38.75 -2.508 1 97.31 189 GLN B CA 1
ATOM 5347 C C . GLN B 1 189 ? 10.25 -37.625 -3.352 1 97.31 189 GLN B C 1
ATOM 5349 O O . GLN B 1 189 ? 10.992 -36.875 -3.998 1 97.31 189 GLN B O 1
ATOM 5354 N N . PHE B 1 190 ? 9.031 -37.562 -3.328 1 97.62 190 PHE B N 1
ATOM 5355 C CA . PHE B 1 190 ? 8.359 -36.531 -4.09 1 97.62 190 PHE B CA 1
ATOM 5356 C C . PHE B 1 190 ? 8.789 -35.156 -3.615 1 97.62 190 PHE B C 1
ATOM 5358 O O . PHE B 1 190 ? 9.211 -34.312 -4.418 1 97.62 190 PHE B O 1
ATOM 5365 N N . PHE B 1 191 ? 8.68 -34.906 -2.275 1 97.44 191 PHE B N 1
ATOM 5366 C CA . PHE B 1 191 ? 9 -33.594 -1.743 1 97.44 191 PHE B CA 1
ATOM 5367 C C . PHE B 1 191 ? 10.492 -33.312 -1.841 1 97.44 191 PHE B C 1
ATOM 5369 O O . PHE B 1 191 ? 10.906 -32.156 -2.041 1 97.44 191 PHE B O 1
ATOM 5376 N N . GLN B 1 192 ? 11.32 -34.344 -1.804 1 95.62 192 GLN B N 1
ATOM 5377 C CA . GLN B 1 192 ? 12.742 -34.156 -2.064 1 95.62 192 GLN B CA 1
ATOM 5378 C C . GLN B 1 192 ? 12.984 -33.656 -3.482 1 95.62 192 GLN B C 1
ATOM 5380 O O . GLN B 1 192 ? 13.797 -32.75 -3.697 1 95.62 192 GLN B O 1
ATOM 5385 N N . ALA B 1 193 ? 12.25 -34.25 -4.395 1 95.44 193 ALA B N 1
ATOM 5386 C CA . ALA B 1 193 ? 12.414 -33.875 -5.797 1 95.44 193 ALA B CA 1
ATOM 5387 C C . ALA B 1 193 ? 11.961 -32.438 -6.059 1 95.44 193 ALA B C 1
ATOM 5389 O O . ALA B 1 193 ? 12.648 -31.688 -6.738 1 95.44 193 ALA B O 1
ATOM 5390 N N . VAL B 1 194 ? 10.836 -32.062 -5.484 1 95.81 194 VAL B N 1
ATOM 5391 C CA . VAL B 1 194 ? 10.273 -30.75 -5.812 1 95.81 194 VAL B CA 1
ATOM 5392 C C . VAL B 1 194 ? 11 -29.656 -5.023 1 95.81 194 VAL B C 1
ATOM 5394 O O . VAL B 1 194 ? 10.977 -28.484 -5.402 1 95.81 194 VAL B O 1
ATOM 5397 N N . ASN B 1 195 ? 11.648 -29.984 -3.893 1 94.25 195 ASN B N 1
ATOM 5398 C CA . ASN B 1 195 ? 12.352 -29.016 -3.072 1 94.25 195 ASN B CA 1
ATOM 5399 C C . ASN B 1 195 ? 13.82 -28.906 -3.469 1 94.25 195 ASN B C 1
ATOM 5401 O O . ASN B 1 195 ? 14.516 -27.984 -3.039 1 94.25 195 ASN B O 1
ATOM 5405 N N . SER B 1 196 ? 14.234 -29.797 -4.332 1 89.06 196 SER B N 1
ATOM 5406 C CA . SER B 1 196 ? 15.625 -29.781 -4.773 1 89.06 196 SER B CA 1
ATOM 5407 C C . SER B 1 196 ? 15.859 -28.672 -5.809 1 89.06 196 SER B C 1
ATOM 5409 O O . SER B 1 196 ? 14.922 -28.203 -6.445 1 89.06 196 SER B O 1
ATOM 5411 N N . LYS B 1 197 ? 17.109 -28.25 -5.891 1 79.12 197 LYS B N 1
ATOM 5412 C CA . LYS B 1 197 ? 17.484 -27.266 -6.891 1 79.12 197 LYS B CA 1
ATOM 5413 C C . LYS B 1 197 ? 17.328 -27.812 -8.305 1 79.12 197 LYS B C 1
ATOM 5415 O O . LYS B 1 197 ? 17.75 -28.938 -8.594 1 79.12 197 LYS B O 1
ATOM 5420 N N . HIS B 1 198 ? 16.641 -27.031 -9.109 1 75.12 198 HIS B N 1
ATOM 5421 C CA . HIS B 1 198 ? 16.453 -27.422 -10.5 1 75.12 198 HIS B CA 1
ATOM 5422 C C . HIS B 1 198 ? 17.547 -26.828 -11.391 1 75.12 198 HIS B C 1
ATOM 5424 O O . HIS B 1 198 ? 17.578 -25.625 -11.625 1 75.12 198 HIS B O 1
ATOM 5430 N N . SER B 1 199 ? 18.391 -27.688 -11.914 1 80.75 199 SER B N 1
ATOM 5431 C CA . SER B 1 199 ? 19.578 -27.219 -12.617 1 80.75 199 SER B CA 1
ATOM 5432 C C . SER B 1 199 ? 19.422 -27.391 -14.133 1 80.75 199 SER B C 1
ATOM 5434 O O . SER B 1 199 ? 20.312 -27 -14.891 1 80.75 199 SER B O 1
ATOM 5436 N N . TRP B 1 200 ? 18.312 -27.922 -14.539 1 90.38 200 TRP B N 1
ATOM 5437 C CA . TRP B 1 200 ? 18.141 -28.172 -15.961 1 90.38 200 TRP B CA 1
ATOM 5438 C C . TRP B 1 200 ? 16.969 -27.391 -16.516 1 90.38 200 TRP B C 1
ATOM 5440 O O . TRP B 1 200 ? 15.898 -27.328 -15.898 1 90.38 200 TRP B O 1
ATOM 5450 N N . THR B 1 201 ? 17.219 -26.781 -17.609 1 92.19 201 THR B N 1
ATOM 5451 C CA . THR B 1 201 ? 16.141 -26.109 -18.344 1 92.19 201 THR B CA 1
ATOM 5452 C C . THR B 1 201 ? 15.75 -26.922 -19.578 1 92.19 201 THR B C 1
ATOM 5454 O O . THR B 1 201 ? 16.594 -27.281 -20.391 1 92.19 201 THR B O 1
ATOM 5457 N N . SER B 1 202 ? 14.469 -27.141 -19.688 1 95.69 202 SER B N 1
ATOM 5458 C CA . SER B 1 202 ? 13.961 -27.953 -20.797 1 95.69 202 SER B CA 1
ATOM 5459 C C . SER B 1 202 ? 13.516 -27.062 -21.953 1 95.69 202 SER B C 1
ATOM 5461 O O . SER B 1 202 ? 12.75 -26.109 -21.766 1 95.69 202 SER B O 1
ATOM 5463 N N . ILE B 1 203 ? 14.039 -27.375 -23.156 1 97.56 203 ILE B N 1
ATOM 5464 C CA . ILE B 1 203 ? 13.633 -26.641 -24.344 1 97.56 203 ILE B CA 1
ATOM 5465 C C . ILE B 1 203 ? 13.164 -27.625 -25.422 1 97.56 203 ILE B C 1
ATOM 5467 O O . ILE B 1 203 ? 13.602 -28.781 -25.438 1 97.56 203 ILE B O 1
ATOM 5471 N N . ARG B 1 204 ? 12.281 -27.203 -26.25 1 98.5 204 ARG B N 1
ATOM 5472 C CA . ARG B 1 204 ? 11.828 -27.969 -27.406 1 98.5 204 ARG B CA 1
ATOM 5473 C C . ARG B 1 204 ? 12.43 -27.438 -28.703 1 98.5 204 ARG B C 1
ATOM 5475 O O . ARG B 1 204 ? 12.422 -26.234 -28.938 1 98.5 204 ARG B O 1
ATOM 5482 N N . VAL B 1 205 ? 12.922 -28.328 -29.5 1 98.56 205 VAL B N 1
ATOM 5483 C CA . VAL B 1 205 ? 13.469 -27.969 -30.797 1 98.56 205 VAL B CA 1
ATOM 5484 C C . VAL B 1 205 ? 12.344 -27.859 -31.828 1 98.56 205 VAL B C 1
ATOM 5486 O O . VAL B 1 205 ? 11.484 -28.734 -31.906 1 98.56 205 VAL B O 1
ATOM 5489 N N . ASN B 1 206 ? 12.359 -26.797 -32.562 1 98.44 206 ASN B N 1
ATOM 5490 C CA . ASN B 1 206 ? 11.406 -26.578 -33.625 1 98.44 206 ASN B CA 1
ATOM 5491 C C . ASN B 1 206 ? 11.836 -27.266 -34.906 1 98.44 206 ASN B C 1
ATOM 5493 O O . ASN B 1 206 ? 12.633 -26.719 -35.688 1 98.44 206 ASN B O 1
ATOM 5497 N N . THR B 1 207 ? 11.188 -28.25 -35.219 1 96.88 207 THR B N 1
ATOM 5498 C CA . THR B 1 207 ? 11.617 -29.094 -36.312 1 96.88 207 THR B CA 1
ATOM 5499 C C . THR B 1 207 ? 11.203 -28.484 -37.656 1 96.88 207 THR B C 1
ATOM 5501 O O . THR B 1 207 ? 11.625 -28.953 -38.719 1 96.88 207 THR B O 1
ATOM 5504 N N . LEU B 1 208 ? 10.453 -27.453 -37.656 1 97.25 208 LEU B N 1
ATOM 5505 C CA . LEU B 1 208 ? 10.125 -26.719 -38.906 1 97.25 208 LEU B CA 1
ATOM 5506 C C . LEU B 1 208 ? 11.328 -25.922 -39.375 1 97.25 208 LEU B C 1
ATOM 5508 O O . LEU B 1 208 ? 11.406 -25.594 -40.562 1 97.25 208 LEU B O 1
ATOM 5512 N N . LYS B 1 209 ? 12.273 -25.656 -38.469 1 97.75 209 LYS B N 1
ATOM 5513 C CA . LYS B 1 209 ? 13.32 -24.703 -38.812 1 97.75 209 LYS B CA 1
ATOM 5514 C C . LYS B 1 209 ? 14.703 -25.312 -38.656 1 97.75 209 LYS B C 1
ATOM 5516 O O . LYS B 1 209 ? 15.68 -24.812 -39.219 1 97.75 209 LYS B O 1
ATOM 5521 N N . THR B 1 210 ? 14.789 -26.312 -37.875 1 98.06 210 THR B N 1
ATOM 5522 C CA . THR B 1 210 ? 16.109 -26.859 -37.562 1 98.06 210 THR B CA 1
ATOM 5523 C C . THR B 1 210 ? 16 -28.328 -37.125 1 98.06 210 THR B C 1
ATOM 5525 O O . THR B 1 210 ? 14.938 -28.938 -37.25 1 98.06 210 THR B O 1
ATOM 5528 N N . THR B 1 211 ? 17.141 -28.922 -36.781 1 97.88 211 THR B N 1
ATOM 5529 C CA . THR B 1 211 ? 17.172 -30.281 -36.281 1 97.88 211 THR B CA 1
ATOM 5530 C C . THR B 1 211 ? 17.75 -30.328 -34.844 1 97.88 211 THR B C 1
ATOM 5532 O O . THR B 1 211 ? 18.406 -29.391 -34.406 1 97.88 211 THR B O 1
ATOM 5535 N N . VAL B 1 212 ? 17.484 -31.391 -34.188 1 98.31 212 VAL B N 1
ATOM 5536 C CA . VAL B 1 212 ? 17.969 -31.562 -32.812 1 98.31 212 VAL B CA 1
ATOM 5537 C C . VAL B 1 212 ? 19.484 -31.547 -32.812 1 98.31 212 VAL B C 1
ATOM 5539 O O . VAL B 1 212 ? 20.094 -30.906 -31.938 1 98.31 212 VAL B O 1
ATOM 5542 N N . ASP B 1 213 ? 20.047 -32.125 -33.781 1 98 213 ASP B N 1
ATOM 5543 C CA . ASP B 1 213 ? 21.5 -32.188 -33.875 1 98 213 ASP B CA 1
ATOM 5544 C C . ASP B 1 213 ? 22.109 -30.797 -34 1 98 213 ASP B C 1
ATOM 5546 O O . ASP B 1 213 ? 23.109 -30.484 -33.344 1 98 213 ASP B O 1
ATOM 5550 N N . GLU B 1 214 ? 21.516 -30.016 -34.781 1 98.06 214 GLU B N 1
ATOM 5551 C CA . GLU B 1 214 ? 22.016 -28.656 -35 1 98.06 214 GLU B CA 1
ATOM 5552 C C . GLU B 1 214 ? 21.938 -27.828 -33.719 1 98.06 214 GLU B C 1
ATOM 5554 O O . GLU B 1 214 ? 22.844 -27.062 -33.406 1 98.06 214 GLU B O 1
ATOM 5559 N N . VAL B 1 215 ? 20.891 -28 -33.031 1 98.25 215 VAL B N 1
ATOM 5560 C CA . VAL B 1 215 ? 20.688 -27.25 -31.797 1 98.25 215 VAL B CA 1
ATOM 5561 C C . VAL B 1 215 ? 21.688 -27.734 -30.734 1 98.25 215 VAL B C 1
ATOM 5563 O O . VAL B 1 215 ? 22.312 -26.906 -30.047 1 98.25 215 VAL B O 1
ATOM 5566 N N . VAL B 1 216 ? 21.828 -29.031 -30.609 1 98.12 216 VAL B N 1
ATOM 5567 C CA . VAL B 1 216 ? 22.766 -29.594 -29.641 1 98.12 216 VAL B CA 1
ATOM 5568 C C . VAL B 1 216 ? 24.188 -29.125 -29.922 1 98.12 216 VAL B C 1
ATOM 5570 O O . VAL B 1 216 ? 24.906 -28.719 -29.016 1 98.12 216 VAL B O 1
ATOM 5573 N N . GLU B 1 217 ? 24.547 -29.109 -31.141 1 97.75 217 GLU B N 1
ATOM 5574 C CA . GLU B 1 217 ? 25.875 -28.656 -31.547 1 97.75 217 GLU B CA 1
ATOM 5575 C C . GLU B 1 217 ? 26.078 -27.172 -31.234 1 97.75 217 GLU B C 1
ATOM 5577 O O . GLU B 1 217 ? 27.141 -26.766 -30.766 1 97.75 217 GLU B O 1
ATOM 5582 N N . ALA B 1 218 ? 25.094 -26.453 -31.516 1 97.12 218 ALA B N 1
ATOM 5583 C CA . ALA B 1 218 ? 25.172 -25.016 -31.25 1 97.12 218 ALA B CA 1
ATOM 5584 C C . ALA B 1 218 ? 25.328 -24.734 -29.766 1 97.12 218 ALA B C 1
ATOM 5586 O O . ALA B 1 218 ? 26.141 -23.906 -29.359 1 97.12 218 ALA B O 1
ATOM 5587 N N . LEU B 1 219 ? 24.578 -25.422 -28.906 1 97.38 219 LEU B N 1
ATOM 5588 C CA . LEU B 1 219 ? 24.625 -25.219 -27.469 1 97.38 219 LEU B CA 1
ATOM 5589 C C . LEU B 1 219 ? 25.969 -25.688 -26.891 1 97.38 219 LEU B C 1
ATOM 5591 O O . LEU B 1 219 ? 26.531 -25.031 -26.016 1 97.38 219 LEU B O 1
ATOM 5595 N N . ARG B 1 220 ? 26.391 -26.781 -27.422 1 96.62 220 ARG B N 1
ATOM 5596 C CA . ARG B 1 220 ? 27.688 -27.281 -26.969 1 96.62 220 ARG B CA 1
ATOM 5597 C C . ARG B 1 220 ? 28.812 -26.312 -27.359 1 96.62 220 ARG B C 1
ATOM 5599 O O . ARG B 1 220 ? 29.75 -26.109 -26.594 1 96.62 220 ARG B O 1
ATOM 5606 N N . SER B 1 221 ? 28.75 -25.766 -28.469 1 95.69 221 SER B N 1
ATOM 5607 C CA . SER B 1 221 ? 29.734 -24.781 -28.922 1 95.69 221 SER B CA 1
ATOM 5608 C C . SER B 1 221 ? 29.734 -23.547 -28.047 1 95.69 221 SER B C 1
ATOM 5610 O O . SER B 1 221 ? 30.75 -22.844 -27.953 1 95.69 221 SER B O 1
ATOM 5612 N N . GLU B 1 222 ? 28.594 -23.328 -27.438 1 93.5 222 GLU B N 1
ATOM 5613 C CA . GLU B 1 222 ? 28.484 -22.219 -26.484 1 93.5 222 GLU B CA 1
ATOM 5614 C C . GLU B 1 222 ? 29 -22.609 -25.109 1 93.5 222 GLU B C 1
ATOM 5616 O O . GLU B 1 222 ? 28.938 -21.812 -24.172 1 93.5 222 GLU B O 1
ATOM 5621 N N . GLY B 1 223 ? 29.391 -23.859 -25 1 93.75 223 GLY B N 1
ATOM 5622 C CA . GLY B 1 223 ? 29.953 -24.328 -23.734 1 93.75 223 GLY B CA 1
ATOM 5623 C C . GLY B 1 223 ? 28.891 -24.859 -22.781 1 93.75 223 GLY B C 1
ATOM 5624 O O . GLY B 1 223 ? 29.156 -25 -21.594 1 93.75 223 GLY B O 1
ATOM 5625 N N . LYS B 1 224 ? 27.766 -25.188 -23.312 1 94.56 224 LYS B N 1
ATOM 5626 C CA . LYS B 1 224 ? 26.688 -25.672 -22.453 1 94.56 224 LYS B CA 1
ATOM 5627 C C . LYS B 1 224 ? 26.688 -27.188 -22.375 1 94.56 224 LYS B C 1
ATOM 5629 O O . LYS B 1 224 ? 26.984 -27.875 -23.359 1 94.56 224 LYS B O 1
ATOM 5634 N N . GLU B 1 225 ? 26.375 -27.656 -21.172 1 96.19 225 GLU B N 1
ATOM 5635 C CA . GLU B 1 225 ? 26.062 -29.078 -21.016 1 96.19 225 GLU B CA 1
ATOM 5636 C C . GLU B 1 225 ? 24.609 -29.375 -21.391 1 96.19 225 GLU B C 1
ATOM 5638 O O . GLU B 1 225 ? 23.703 -28.734 -20.875 1 96.19 225 GLU B O 1
ATOM 5643 N N . VAL B 1 226 ? 24.484 -30.328 -22.312 1 96.88 226 VAL B N 1
ATOM 5644 C CA . VAL B 1 226 ? 23.141 -30.562 -22.828 1 96.88 226 VAL B CA 1
ATOM 5645 C C . VAL B 1 226 ? 22.844 -32.062 -22.812 1 96.88 226 VAL B C 1
ATOM 5647 O O . VAL B 1 226 ? 23.75 -32.875 -22.922 1 96.88 226 VAL B O 1
ATOM 5650 N N . LYS B 1 227 ? 21.594 -32.375 -22.594 1 96.69 227 LYS B N 1
ATOM 5651 C CA . LYS B 1 227 ? 21.078 -33.719 -22.656 1 96.69 227 LYS B CA 1
ATOM 5652 C C . LYS B 1 227 ? 19.797 -33.781 -23.5 1 96.69 227 LYS B C 1
ATOM 5654 O O . LYS B 1 227 ? 18.875 -33 -23.297 1 96.69 227 LYS B O 1
ATOM 5659 N N . VAL B 1 228 ? 19.812 -34.688 -24.422 1 97.75 228 VAL B N 1
ATOM 5660 C CA . VAL B 1 228 ? 18.609 -34.938 -25.203 1 97.75 228 VAL B CA 1
ATOM 5661 C C . VAL B 1 228 ? 17.688 -35.906 -24.453 1 97.75 228 VAL B C 1
ATOM 5663 O O . VAL B 1 228 ? 18.156 -36.938 -23.953 1 97.75 228 VAL B O 1
ATOM 5666 N N . SER B 1 229 ? 16.484 -35.656 -24.375 1 97.38 229 SER B N 1
ATOM 5667 C CA . SER B 1 229 ? 15.531 -36.5 -23.688 1 97.38 229 SER B CA 1
ATOM 5668 C C . SER B 1 229 ? 15.398 -37.875 -24.391 1 97.38 229 SER B C 1
ATOM 5670 O O . SER B 1 229 ? 15.344 -37.938 -25.625 1 97.38 229 SER B O 1
ATOM 5672 N N . GLU B 1 230 ? 15.305 -38.875 -23.625 1 95.06 230 GLU B N 1
ATOM 5673 C CA . GLU B 1 230 ? 15.078 -40.219 -24.172 1 95.06 230 GLU B CA 1
ATOM 5674 C C . GLU B 1 230 ? 13.602 -40.438 -24.469 1 95.06 230 GLU B C 1
ATOM 5676 O O . GLU B 1 230 ? 13.25 -41.281 -25.312 1 95.06 230 GLU B O 1
ATOM 5681 N N . ARG B 1 231 ? 12.805 -39.719 -23.812 1 95.44 231 ARG B N 1
ATOM 5682 C CA . ARG B 1 231 ? 11.367 -39.906 -23.922 1 95.44 231 ARG B CA 1
ATOM 5683 C C . ARG B 1 231 ? 10.797 -39.094 -25.078 1 95.44 231 ARG B C 1
ATOM 5685 O O . ARG B 1 231 ? 9.859 -39.5 -25.75 1 95.44 231 ARG B O 1
ATOM 5692 N N . VAL B 1 232 ? 11.336 -37.844 -25.203 1 96.06 232 VAL B N 1
ATOM 5693 C CA . VAL B 1 232 ? 10.906 -36.938 -26.25 1 96.06 232 VAL B CA 1
ATOM 5694 C C . VAL B 1 232 ? 12.125 -36.406 -27.016 1 96.06 232 VAL B C 1
ATOM 5696 O O . VAL B 1 232 ? 12.703 -35.375 -26.656 1 96.06 232 VAL B O 1
ATOM 5699 N N . PRO B 1 233 ? 12.375 -36.969 -28.109 1 94.62 233 PRO B N 1
ATOM 5700 C CA . PRO B 1 233 ? 13.641 -36.688 -28.797 1 94.62 233 PRO B CA 1
ATOM 5701 C C . PRO B 1 233 ? 13.797 -35.219 -29.172 1 94.62 233 PRO B C 1
ATOM 5703 O O . PRO B 1 233 ? 14.922 -34.75 -29.406 1 94.62 233 PRO B O 1
ATOM 5706 N N . THR B 1 234 ? 12.781 -34.5 -29.266 1 97.12 234 THR B N 1
ATOM 5707 C CA . THR B 1 234 ? 12.883 -33.094 -29.656 1 97.12 234 THR B CA 1
ATOM 5708 C C . THR B 1 234 ? 13.156 -32.219 -28.438 1 97.12 234 THR B C 1
ATOM 5710 O O . THR B 1 234 ? 13.367 -31.016 -28.562 1 97.12 234 THR B O 1
ATOM 5713 N N . ILE B 1 235 ? 13.172 -32.75 -27.203 1 98.19 235 ILE B N 1
ATOM 5714 C CA . ILE B 1 235 ? 13.43 -32 -25.984 1 98.19 235 ILE B CA 1
ATOM 5715 C C . ILE B 1 235 ? 14.922 -32.094 -25.641 1 98.19 235 ILE B C 1
ATOM 5717 O O . ILE B 1 235 ? 15.484 -33.188 -25.562 1 98.19 235 ILE B O 1
ATOM 5721 N N . VAL B 1 236 ? 15.5 -30.953 -25.469 1 98.12 236 VAL B N 1
ATOM 5722 C CA . VAL B 1 236 ? 16.891 -30.797 -25.047 1 98.12 236 VAL B CA 1
ATOM 5723 C C . VAL B 1 236 ? 16.938 -30.094 -23.688 1 98.12 236 VAL B C 1
ATOM 5725 O O . VAL B 1 236 ? 16.266 -29.094 -23.484 1 98.12 236 VAL B O 1
ATOM 5728 N N . LYS B 1 237 ? 17.641 -30.672 -22.75 1 97.06 237 LYS B N 1
ATOM 5729 C CA . LYS B 1 237 ? 17.828 -30.062 -21.438 1 97.06 237 LYS B CA 1
ATOM 5730 C C . LYS B 1 237 ? 19.203 -29.391 -21.328 1 97.06 237 LYS B C 1
ATOM 5732 O O . LYS B 1 237 ? 20.219 -29.984 -21.688 1 97.06 237 LYS B O 1
ATOM 5737 N N . ILE B 1 238 ? 19.156 -28.141 -20.891 1 95.94 238 ILE B N 1
ATOM 5738 C CA . ILE B 1 238 ? 20.391 -27.375 -20.734 1 95.94 238 ILE B CA 1
ATOM 5739 C C . ILE B 1 238 ? 20.719 -27.25 -19.25 1 95.94 238 ILE B C 1
ATOM 5741 O O . ILE B 1 238 ? 19.891 -26.812 -18.453 1 95.94 238 ILE B O 1
ATOM 5745 N N . LYS B 1 239 ? 21.875 -27.609 -18.922 1 92.88 239 LYS B N 1
ATOM 5746 C CA . LYS B 1 239 ? 22.281 -27.5 -17.531 1 92.88 239 LYS B CA 1
ATOM 5747 C C . LYS B 1 239 ? 22.656 -26.062 -17.188 1 92.88 239 LYS B C 1
ATOM 5749 O O . LYS B 1 239 ? 23.422 -25.422 -17.906 1 92.88 239 LYS B O 1
ATOM 5754 N N . GLY B 1 240 ? 22.094 -25.562 -16.047 1 81.19 240 GLY B N 1
ATOM 5755 C CA . GLY B 1 240 ? 22.438 -24.234 -15.562 1 81.19 240 GLY B CA 1
ATOM 5756 C C . GLY B 1 240 ? 21.609 -23.141 -16.203 1 81.19 240 GLY B C 1
ATOM 5757 O O . GLY B 1 240 ? 20.641 -23.422 -16.906 1 81.19 240 GLY B O 1
ATOM 5758 N N . PRO B 1 241 ? 22.062 -21.922 -15.938 1 78.88 241 PRO B N 1
ATOM 5759 C CA . PRO B 1 241 ? 21.328 -20.766 -16.484 1 78.88 241 PRO B CA 1
ATOM 5760 C C . PRO B 1 241 ? 21.547 -20.609 -17.984 1 78.88 241 PRO B C 1
ATOM 5762 O O . PRO B 1 241 ? 22.641 -20.891 -18.5 1 78.88 241 PRO B O 1
ATOM 5765 N N . TYR B 1 242 ? 20.594 -20.25 -18.656 1 84.19 242 TYR B N 1
ATOM 5766 C CA . TYR B 1 242 ? 20.641 -19.953 -20.094 1 84.19 242 TYR B CA 1
ATOM 5767 C C . TYR B 1 242 ? 19.953 -18.625 -20.391 1 84.19 242 TYR B C 1
ATOM 5769 O O . TYR B 1 242 ? 18.828 -18.391 -19.953 1 84.19 242 TYR B O 1
ATOM 5777 N N . ASP B 1 243 ? 20.609 -17.734 -21.031 1 81.44 243 ASP B N 1
ATOM 5778 C CA . ASP B 1 243 ? 20.094 -16.406 -21.375 1 81.44 243 ASP B CA 1
ATOM 5779 C C . ASP B 1 243 ? 19.344 -16.453 -22.719 1 81.44 243 ASP B C 1
ATOM 5781 O O . ASP B 1 243 ? 19.938 -16.25 -23.766 1 81.44 243 ASP B O 1
ATOM 5785 N N . PHE B 1 244 ? 18.125 -16.547 -22.656 1 87.06 244 PHE B N 1
ATOM 5786 C CA . PHE B 1 244 ? 17.297 -16.688 -23.859 1 87.06 244 PHE B CA 1
ATOM 5787 C C . PHE B 1 244 ? 17.25 -15.383 -24.641 1 87.06 244 PHE B C 1
ATOM 5789 O O . PHE B 1 244 ? 17.094 -15.391 -25.859 1 87.06 244 PHE B O 1
ATOM 5796 N N . ASP B 1 245 ? 17.484 -14.305 -24 1 77.81 245 ASP B N 1
ATOM 5797 C CA . ASP B 1 245 ? 17.438 -13.008 -24.656 1 77.81 245 ASP B CA 1
ATOM 5798 C C . ASP B 1 245 ? 18.594 -12.852 -25.641 1 77.81 245 ASP B C 1
ATOM 5800 O O . ASP B 1 245 ? 18.453 -12.203 -26.672 1 77.81 245 ASP B O 1
ATOM 5804 N N . ARG B 1 246 ? 19.688 -13.422 -25.359 1 83.62 246 ARG B N 1
ATOM 5805 C CA . ARG B 1 246 ? 20.891 -13.289 -26.188 1 83.62 246 ARG B CA 1
ATOM 5806 C C . ARG B 1 246 ? 21.047 -14.5 -27.109 1 83.62 246 ARG B C 1
ATOM 5808 O O . ARG B 1 246 ? 21.969 -14.547 -27.922 1 83.62 246 ARG B O 1
ATOM 5815 N N . SER B 1 247 ? 20.156 -15.398 -27.031 1 91.69 247 SER B N 1
ATOM 5816 C CA . SER B 1 247 ? 20.266 -16.641 -27.781 1 91.69 247 SER B CA 1
ATOM 5817 C C . SER B 1 247 ? 19.797 -16.469 -29.219 1 91.69 247 SER B C 1
ATOM 5819 O O . SER B 1 247 ? 18.641 -16.109 -29.453 1 91.69 247 SER B O 1
ATOM 5821 N N . LYS B 1 248 ? 20.641 -16.734 -30.141 1 94.88 248 LYS B N 1
ATOM 5822 C CA . LYS B 1 248 ? 20.281 -16.734 -31.547 1 94.88 248 LYS B CA 1
ATOM 5823 C C . LYS B 1 248 ? 19.234 -17.797 -31.859 1 94.88 248 LYS B C 1
ATOM 5825 O O . LYS B 1 248 ? 18.297 -17.562 -32.625 1 94.88 248 LYS B O 1
ATOM 5830 N N . LEU B 1 249 ? 19.375 -18.969 -31.219 1 96.69 249 LEU B N 1
ATOM 5831 C CA . LEU B 1 249 ? 18.438 -20.078 -31.391 1 96.69 249 LEU B CA 1
ATOM 5832 C C . LEU B 1 249 ? 17.031 -19.656 -31 1 96.69 249 LEU B C 1
ATOM 5834 O O . LEU B 1 249 ? 16.062 -19.953 -31.719 1 96.69 249 LEU B O 1
ATOM 5838 N N . PHE B 1 250 ? 16.984 -18.938 -29.969 1 96.38 250 PHE B N 1
ATOM 5839 C CA . PHE B 1 250 ? 15.703 -18.469 -29.469 1 96.38 250 PHE B CA 1
ATOM 5840 C C . PHE B 1 250 ? 15.125 -17.391 -30.375 1 96.38 250 PHE B C 1
ATOM 5842 O O . PHE B 1 250 ? 13.953 -17.453 -30.766 1 96.38 250 PHE B O 1
ATOM 5849 N N . ARG B 1 251 ? 15.891 -16.469 -30.828 1 95.75 251 ARG B N 1
ATOM 5850 C CA . ARG B 1 251 ? 15.461 -15.344 -31.656 1 95.75 251 ARG B CA 1
ATOM 5851 C C . ARG B 1 251 ? 14.969 -15.812 -33 1 95.75 251 ARG B C 1
ATOM 5853 O O . ARG B 1 251 ? 14.031 -15.242 -33.562 1 95.75 251 ARG B O 1
ATOM 5860 N N . GLU B 1 252 ? 15.555 -16.797 -33.438 1 97.38 252 GLU B N 1
ATOM 5861 C CA . GLU B 1 252 ? 15.227 -17.297 -34.781 1 97.38 252 GLU B CA 1
ATOM 5862 C C . GLU B 1 252 ? 14.086 -18.312 -34.719 1 97.38 252 GLU B C 1
ATOM 5864 O O . GLU B 1 252 ? 13.688 -18.859 -35.75 1 97.38 252 GLU B O 1
ATOM 5869 N N . GLY B 1 253 ? 13.625 -18.578 -33.531 1 97.88 253 GLY B N 1
ATOM 5870 C CA . GLY B 1 253 ? 12.484 -19.469 -33.406 1 97.88 253 GLY B CA 1
ATOM 5871 C C . GLY B 1 253 ? 12.836 -20.938 -33.531 1 97.88 253 GLY B C 1
ATOM 5872 O O . GLY B 1 253 ? 11.969 -21.766 -33.812 1 97.88 253 GLY B O 1
ATOM 5873 N N . LYS B 1 254 ? 14.055 -21.266 -33.25 1 98.38 254 LYS B N 1
ATOM 5874 C CA . LYS B 1 254 ? 14.531 -22.641 -33.406 1 98.38 254 LYS B CA 1
ATOM 5875 C C . LYS B 1 254 ? 14.297 -23.453 -32.156 1 98.38 254 LYS B C 1
ATOM 5877 O O . LYS B 1 254 ? 14.305 -24.688 -32.188 1 98.38 254 LYS B O 1
ATOM 5882 N N . ILE B 1 255 ? 14.141 -22.734 -31.047 1 98.25 255 ILE B N 1
ATOM 5883 C CA . ILE B 1 255 ? 13.891 -23.406 -29.781 1 98.25 255 ILE B CA 1
ATOM 5884 C C . ILE B 1 255 ? 12.812 -22.672 -29 1 98.25 255 ILE B C 1
ATOM 5886 O O . ILE B 1 255 ? 12.555 -21.484 -29.25 1 98.25 255 ILE B O 1
ATOM 5890 N N . LEU B 1 256 ? 12.148 -23.344 -28.125 1 97.12 256 LEU B N 1
ATOM 5891 C CA . LEU B 1 256 ? 11.156 -22.812 -27.188 1 97.12 256 LEU B CA 1
ATOM 5892 C C . LEU B 1 256 ? 11.289 -23.469 -25.828 1 97.12 256 LEU B C 1
ATOM 5894 O O . LEU B 1 256 ? 11.508 -24.688 -25.734 1 97.12 256 LEU B O 1
ATOM 5898 N N . VAL B 1 257 ? 11.195 -22.703 -24.781 1 94.88 257 VAL B N 1
ATOM 5899 C CA . VAL B 1 257 ? 11.195 -23.281 -23.438 1 94.88 257 VAL B CA 1
ATOM 5900 C C . VAL B 1 257 ? 9.922 -24.094 -23.219 1 94.88 257 VAL B C 1
ATOM 5902 O O . VAL B 1 257 ? 8.812 -23.578 -23.375 1 94.88 257 VAL B O 1
ATOM 5905 N N . GLN B 1 258 ? 10.039 -25.359 -22.953 1 96.12 258 GLN B N 1
ATOM 5906 C CA . GLN B 1 258 ? 8.898 -26.234 -22.734 1 96.12 258 GLN B CA 1
ATOM 5907 C C . GLN B 1 258 ? 9.305 -27.484 -21.953 1 96.12 258 GLN B C 1
ATOM 5909 O O . GLN B 1 258 ? 10.297 -28.141 -22.281 1 96.12 258 GLN B O 1
ATOM 5914 N N . GLU B 1 259 ? 8.555 -27.797 -20.969 1 95.81 259 GLU B N 1
ATOM 5915 C CA . GLU B 1 259 ? 8.828 -28.984 -20.156 1 95.81 259 GLU B CA 1
ATOM 5916 C C . GLU B 1 259 ? 8.562 -30.266 -20.953 1 95.81 259 GLU B C 1
ATOM 5918 O O . GLU B 1 259 ? 7.621 -30.312 -21.75 1 95.81 259 GLU B O 1
ATOM 5923 N N . GLU B 1 260 ? 9.32 -31.25 -20.656 1 97.38 260 GLU B N 1
ATOM 5924 C CA . GLU B 1 260 ? 9.195 -32.531 -21.312 1 97.38 260 GLU B CA 1
ATOM 5925 C C . GLU B 1 260 ? 7.781 -33.094 -21.203 1 97.38 260 GLU B C 1
ATOM 5927 O O . GLU B 1 260 ? 7.191 -33.531 -22.203 1 97.38 260 GLU B O 1
ATOM 5932 N N . ALA B 1 261 ? 7.258 -33.031 -20.016 1 97.75 261 ALA B N 1
ATOM 5933 C CA . ALA B 1 261 ? 5.918 -33.562 -19.781 1 97.75 261 ALA B CA 1
ATOM 5934 C C . ALA B 1 261 ? 4.883 -32.812 -20.609 1 97.75 261 ALA B C 1
ATOM 5936 O O . ALA B 1 261 ? 3.908 -33.406 -21.078 1 97.75 261 ALA B O 1
ATOM 5937 N N . SER B 1 262 ? 5.055 -31.578 -20.781 1 97.44 262 SER B N 1
ATOM 5938 C CA . SER B 1 262 ? 4.145 -30.766 -21.578 1 97.44 262 SER B CA 1
ATOM 5939 C C . SER B 1 262 ? 4.227 -31.125 -23.062 1 97.44 262 SER B C 1
ATOM 5941 O O . SER B 1 262 ? 3.203 -31.203 -23.75 1 97.44 262 SER B O 1
ATOM 5943 N N . ALA B 1 263 ? 5.371 -31.344 -23.547 1 97.94 263 ALA B N 1
ATOM 5944 C CA . ALA B 1 263 ? 5.59 -31.688 -24.953 1 97.94 263 ALA B CA 1
ATOM 5945 C C . ALA B 1 263 ? 4.957 -33.031 -25.297 1 97.94 263 ALA B C 1
ATOM 5947 O O . ALA B 1 263 ? 4.488 -33.25 -26.422 1 97.94 263 ALA B O 1
ATOM 5948 N N . VAL B 1 264 ? 4.938 -33.906 -24.344 1 98.19 264 VAL B N 1
ATOM 5949 C CA . VAL B 1 264 ? 4.398 -35.25 -24.562 1 98.19 264 VAL B CA 1
ATOM 5950 C C . VAL B 1 264 ? 2.918 -35.156 -24.922 1 98.19 264 VAL B C 1
ATOM 5952 O O . VAL B 1 264 ? 2.408 -36 -25.688 1 98.19 264 VAL B O 1
ATOM 5955 N N . ALA B 1 265 ? 2.244 -34.156 -24.469 1 98.19 265 ALA B N 1
ATOM 5956 C CA . ALA B 1 265 ? 0.818 -33.969 -24.734 1 98.19 265 ALA B CA 1
ATOM 5957 C C . ALA B 1 265 ? 0.551 -33.875 -26.234 1 98.19 265 ALA B C 1
ATOM 5959 O O . ALA B 1 265 ? -0.329 -34.562 -26.75 1 98.19 265 ALA B O 1
ATOM 5960 N N . SER B 1 266 ? 1.319 -33.094 -26.922 1 98 266 SER B N 1
ATOM 5961 C CA . SER B 1 266 ? 1.138 -32.938 -28.359 1 98 266 SER B CA 1
ATOM 5962 C C . SER B 1 266 ? 1.43 -34.219 -29.109 1 98 266 SER B C 1
ATOM 5964 O O . SER B 1 266 ? 0.763 -34.531 -30.094 1 98 266 SER B O 1
ATOM 5966 N N . LEU B 1 267 ? 2.387 -34.938 -28.625 1 98 267 LEU B N 1
ATOM 5967 C CA . LEU B 1 267 ? 2.764 -36.188 -29.266 1 98 267 LEU B CA 1
ATOM 5968 C C . LEU B 1 267 ? 1.658 -37.219 -29.109 1 98 267 LEU B C 1
ATOM 5970 O O . LEU B 1 267 ? 1.354 -37.969 -30.062 1 98 267 LEU B O 1
ATOM 5974 N N . ILE B 1 268 ? 1.094 -37.281 -27.953 1 98.19 268 ILE B N 1
ATOM 5975 C CA . ILE B 1 268 ? 0.027 -38.219 -27.672 1 98.19 268 ILE B CA 1
ATOM 5976 C C . ILE B 1 268 ? -1.188 -37.906 -28.547 1 98.19 268 ILE B C 1
ATOM 5978 O O . ILE B 1 268 ? -1.842 -38.812 -29.062 1 98.19 268 ILE B O 1
ATOM 5982 N N . LEU B 1 269 ? -1.479 -36.656 -28.703 1 98.56 269 LEU B N 1
ATOM 5983 C CA . LEU B 1 269 ? -2.609 -36.25 -29.531 1 98.56 269 LEU B CA 1
ATOM 5984 C C . LEU B 1 269 ? -2.414 -36.688 -30.984 1 98.56 269 LEU B C 1
ATOM 5986 O O . LEU B 1 269 ? -3.389 -36.875 -31.703 1 98.56 269 LEU B O 1
ATOM 5990 N N . ASP B 1 270 ? -1.215 -36.688 -31.484 1 97.75 270 ASP B N 1
ATOM 5991 C CA . ASP B 1 270 ? -0.789 -37.219 -32.781 1 97.75 270 ASP B CA 1
ATOM 5992 C C . ASP B 1 270 ? -1.536 -36.531 -33.906 1 97.75 270 ASP B C 1
ATOM 5994 O O . ASP B 1 270 ? -2.164 -37.188 -34.75 1 97.75 270 ASP B O 1
ATOM 5998 N N . PRO B 1 271 ? -1.486 -35.25 -33.969 1 98.56 271 PRO B N 1
ATOM 5999 C CA . PRO B 1 271 ? -2.07 -34.562 -35.125 1 98.56 271 PRO B CA 1
ATOM 6000 C C . PRO B 1 271 ? -1.308 -34.812 -36.438 1 98.56 271 PRO B C 1
ATOM 6002 O O . PRO B 1 271 ? -0.082 -34.938 -36.406 1 98.56 271 PRO B O 1
ATOM 6005 N N . LYS B 1 272 ? -2.01 -34.844 -37.5 1 98.44 272 LYS B N 1
ATOM 6006 C CA . LYS B 1 272 ? -1.408 -35.094 -38.812 1 98.44 272 LYS B CA 1
ATOM 6007 C C . LYS B 1 272 ? -1.594 -33.875 -39.719 1 98.44 272 LYS B C 1
ATOM 6009 O O . LYS B 1 272 ? -2.525 -33.094 -39.531 1 98.44 272 LYS B O 1
ATOM 6014 N N . PRO B 1 273 ? -0.629 -33.812 -40.688 1 98.5 273 PRO B N 1
ATOM 6015 C CA . PRO B 1 273 ? -0.827 -32.719 -41.656 1 98.5 273 PRO B CA 1
ATOM 6016 C C . PRO B 1 273 ? -2.199 -32.781 -42.312 1 98.5 273 PRO B C 1
ATOM 6018 O O . PRO B 1 273 ? -2.672 -33.875 -42.688 1 98.5 273 PRO B O 1
ATOM 6021 N N . GLY B 1 274 ? -2.879 -31.656 -42.375 1 98.38 274 GLY B N 1
ATOM 6022 C CA . GLY B 1 274 ? -4.16 -31.562 -43.062 1 98.38 274 GLY B CA 1
ATOM 6023 C C . GLY B 1 274 ? -5.344 -31.625 -42.125 1 98.38 274 GLY B C 1
ATOM 6024 O O . GLY B 1 274 ? -6.465 -31.266 -42.5 1 98.38 274 GLY B O 1
ATOM 6025 N N . MET B 1 275 ? -5.172 -31.969 -40.906 1 98.69 275 MET B N 1
ATOM 6026 C CA . MET B 1 275 ? -6.25 -32.125 -39.938 1 98.69 275 MET B CA 1
ATOM 6027 C C . MET B 1 275 ? -6.719 -30.766 -39.438 1 98.69 275 MET B C 1
ATOM 6029 O O . MET B 1 275 ? -6.016 -29.766 -39.562 1 98.69 275 MET B O 1
ATOM 6033 N N . THR B 1 276 ? -7.898 -30.781 -38.938 1 98.75 276 THR B N 1
ATOM 6034 C CA . THR B 1 276 ? -8.43 -29.672 -38.156 1 98.75 276 THR B CA 1
ATOM 6035 C C . THR B 1 276 ? -8.312 -29.938 -36.656 1 98.75 276 THR B C 1
ATOM 6037 O O . THR B 1 276 ? -8.875 -30.922 -36.156 1 98.75 276 THR B O 1
ATOM 6040 N N . VAL B 1 277 ? -7.586 -29.062 -35.969 1 98.88 277 VAL B N 1
ATOM 6041 C CA . VAL B 1 277 ? -7.348 -29.25 -34.562 1 98.88 277 VAL B CA 1
ATOM 6042 C C . VAL B 1 277 ? -7.898 -28.047 -33.781 1 98.88 277 VAL B C 1
ATOM 6044 O O . VAL B 1 277 ? -7.805 -26.906 -34.25 1 98.88 277 VAL B O 1
ATOM 6047 N N . VAL B 1 278 ? -8.531 -28.312 -32.594 1 98.81 278 VAL B N 1
ATOM 6048 C CA . VAL B 1 278 ? -8.984 -27.234 -31.719 1 98.81 278 VAL B CA 1
ATOM 6049 C C . VAL B 1 278 ? -8.258 -27.312 -30.375 1 98.81 278 VAL B C 1
ATOM 6051 O O . VAL B 1 278 ? -8.258 -28.359 -29.719 1 98.81 278 VAL B O 1
ATOM 6054 N N . ASP B 1 279 ? -7.578 -26.312 -30 1 98.69 279 ASP B N 1
ATOM 6055 C CA . ASP B 1 279 ? -6.977 -26.141 -28.688 1 98.69 279 ASP B CA 1
ATOM 6056 C C . ASP B 1 279 ? -7.828 -25.219 -27.812 1 98.69 279 ASP B C 1
ATOM 6058 O O . ASP B 1 279 ? -7.863 -24.016 -28.016 1 98.69 279 ASP B O 1
ATOM 6062 N N . LEU B 1 280 ? -8.414 -25.734 -26.781 1 98.19 280 LEU B N 1
ATOM 6063 C CA . LEU B 1 280 ? -9.477 -25.047 -26.062 1 98.19 280 LEU B CA 1
ATOM 6064 C C . LEU B 1 280 ? -8.898 -24.109 -25 1 98.19 280 LEU B C 1
ATOM 6066 O O . LEU B 1 280 ? -9.602 -23.25 -24.484 1 98.19 280 LEU B O 1
ATOM 6070 N N . ALA B 1 281 ? -7.684 -24.297 -24.578 1 96.81 281 ALA B N 1
ATOM 6071 C CA . ALA B 1 281 ? -6.926 -23.453 -23.641 1 96.81 281 ALA B CA 1
ATOM 6072 C C . ALA B 1 281 ? -5.473 -23.328 -24.094 1 96.81 281 ALA B C 1
ATOM 6074 O O . ALA B 1 281 ? -4.566 -23.859 -23.469 1 96.81 281 ALA B O 1
ATOM 6075 N N . ALA B 1 282 ? -5.27 -22.359 -24.984 1 96.81 282 ALA B N 1
ATOM 6076 C CA . ALA B 1 282 ? -4.098 -22.5 -25.859 1 96.81 282 ALA B CA 1
ATOM 6077 C C . ALA B 1 282 ? -2.941 -21.641 -25.359 1 96.81 282 ALA B C 1
ATOM 6079 O O . ALA B 1 282 ? -1.773 -22 -25.531 1 96.81 282 ALA B O 1
ATOM 6080 N N . ALA B 1 283 ? -3.207 -20.469 -24.844 1 93.5 283 ALA B N 1
ATOM 6081 C CA . ALA B 1 283 ? -2.15 -19.5 -24.547 1 93.5 283 ALA B CA 1
ATOM 6082 C C . ALA B 1 283 ? -1.351 -19.938 -23.312 1 93.5 283 ALA B C 1
ATOM 6084 O O . ALA B 1 283 ? -1.923 -20.391 -22.328 1 93.5 283 ALA B O 1
ATOM 6085 N N . PRO B 1 284 ? 0.093 -19.891 -23.328 1 92.5 284 PRO B N 1
ATOM 6086 C CA . PRO B 1 284 ? 0.807 -18.984 -24.234 1 92.5 284 PRO B CA 1
ATOM 6087 C C . PRO B 1 284 ? 1.228 -19.656 -25.531 1 92.5 284 PRO B C 1
ATOM 6089 O O . PRO B 1 284 ? 2.045 -19.109 -26.281 1 92.5 284 PRO B O 1
ATOM 6092 N N . GLY B 1 285 ? 0.804 -20.828 -25.797 1 95.75 285 GLY B N 1
ATOM 6093 C CA . GLY B 1 285 ? 0.891 -21.359 -27.141 1 95.75 285 GLY B CA 1
ATOM 6094 C C . GLY B 1 285 ? 2 -22.391 -27.297 1 95.75 285 GLY B C 1
ATOM 6095 O O . GLY B 1 285 ? 2.365 -22.734 -28.422 1 95.75 285 GLY B O 1
ATOM 6096 N N . GLY B 1 286 ? 2.566 -22.828 -26.219 1 96.44 286 GLY B N 1
ATOM 6097 C CA . GLY B 1 286 ? 3.59 -23.859 -26.297 1 96.44 286 GLY B CA 1
ATOM 6098 C C . GLY B 1 286 ? 3.109 -25.125 -26.984 1 96.44 286 GLY B C 1
ATOM 6099 O O . GLY B 1 286 ? 3.715 -25.578 -27.953 1 96.44 286 GLY B O 1
ATOM 6100 N N . LYS B 1 287 ? 2.035 -25.688 -26.516 1 97.88 287 LYS B N 1
ATOM 6101 C CA . LYS B 1 287 ? 1.499 -26.906 -27.094 1 97.88 287 LYS B CA 1
ATOM 6102 C C . LYS B 1 287 ? 0.893 -26.656 -28.469 1 97.88 287 LYS B C 1
ATOM 6104 O O . LYS B 1 287 ? 1.015 -27.484 -29.375 1 97.88 287 LYS B O 1
ATOM 6109 N N . THR B 1 288 ? 0.316 -25.516 -28.641 1 98.25 288 THR B N 1
ATOM 6110 C CA . THR B 1 288 ? -0.249 -25.141 -29.922 1 98.25 288 THR B CA 1
ATOM 6111 C C . THR B 1 288 ? 0.834 -25.109 -31 1 98.25 288 THR B C 1
ATOM 6113 O O . THR B 1 288 ? 0.645 -25.641 -32.094 1 98.25 288 THR B O 1
ATOM 6116 N N . SER B 1 289 ? 1.918 -24.469 -30.703 1 98.44 289 SER B N 1
ATOM 6117 C CA . SER B 1 289 ? 3.018 -24.391 -31.656 1 98.44 289 SER B CA 1
ATOM 6118 C C . SER B 1 289 ? 3.58 -25.781 -31.953 1 98.44 289 SER B C 1
ATOM 6120 O O . SER B 1 289 ? 3.969 -26.062 -33.094 1 98.44 289 SER B O 1
ATOM 6122 N N . HIS B 1 290 ? 3.652 -26.609 -30.953 1 98.5 290 HIS B N 1
ATOM 6123 C CA . HIS B 1 290 ? 4.137 -27.969 -31.156 1 98.5 290 HIS B CA 1
ATOM 6124 C C . HIS B 1 290 ? 3.211 -28.75 -32.094 1 98.5 290 HIS B C 1
ATOM 6126 O O . HIS B 1 290 ? 3.678 -29.5 -32.938 1 98.5 290 HIS B O 1
ATOM 6132 N N . ILE B 1 291 ? 1.935 -28.609 -31.922 1 98.62 291 ILE B N 1
ATOM 6133 C CA . ILE B 1 291 ? 0.949 -29.25 -32.781 1 98.62 291 ILE B CA 1
ATOM 6134 C C . ILE B 1 291 ? 1.157 -28.797 -34.219 1 98.62 291 ILE B C 1
ATOM 6136 O O . ILE B 1 291 ? 1.152 -29.609 -35.156 1 98.62 291 ILE B O 1
ATOM 6140 N N . ALA B 1 292 ? 1.367 -27.531 -34.406 1 98.56 292 ALA B N 1
ATOM 6141 C CA . ALA B 1 292 ? 1.613 -27 -35.75 1 98.56 292 ALA B CA 1
ATOM 6142 C C . ALA B 1 292 ? 2.859 -27.625 -36.375 1 98.56 292 ALA B C 1
ATOM 6144 O O . ALA B 1 292 ? 2.879 -27.922 -37.562 1 98.56 292 ALA B O 1
ATOM 6145 N N . GLU B 1 293 ? 3.891 -27.766 -35.562 1 98.12 293 GLU B N 1
ATOM 6146 C CA . GLU B 1 293 ? 5.117 -28.406 -36 1 98.12 293 GLU B CA 1
ATOM 6147 C C . GLU B 1 293 ? 4.848 -29.828 -36.469 1 98.12 293 GLU B C 1
ATOM 6149 O O . GLU B 1 293 ? 5.293 -30.234 -37.562 1 98.12 293 GLU B O 1
ATOM 6154 N N . LEU B 1 294 ? 4.094 -30.562 -35.688 1 98 294 LEU B N 1
ATOM 6155 C CA . LEU B 1 294 ? 3.781 -31.953 -36 1 98 294 LEU B CA 1
ATOM 6156 C C . LEU B 1 294 ? 2.93 -32.062 -37.25 1 98 294 LEU B C 1
ATOM 6158 O O . LEU B 1 294 ? 3.035 -33.031 -38 1 98 294 LEU B O 1
ATOM 6162 N N . MET B 1 295 ? 2.158 -31.031 -37.531 1 98.5 295 MET B N 1
ATOM 6163 C CA . MET B 1 295 ? 1.296 -30.984 -38.688 1 98.5 295 MET B CA 1
ATOM 6164 C C . MET B 1 295 ? 2.049 -30.422 -39.906 1 98.5 295 MET B C 1
ATOM 6166 O O . MET B 1 295 ? 1.485 -30.312 -41 1 98.5 295 MET B O 1
ATOM 6170 N N . ARG B 1 296 ? 3.258 -30.016 -39.719 1 97.88 296 ARG B N 1
ATOM 6171 C CA . ARG B 1 296 ? 4.121 -29.469 -40.75 1 97.88 296 ARG B CA 1
ATOM 6172 C C . ARG B 1 296 ? 3.498 -28.234 -41.406 1 97.88 296 ARG B C 1
ATOM 6174 O O . ARG B 1 296 ? 3.568 -28.047 -42.625 1 97.88 296 ARG B O 1
ATOM 6181 N N . ASN B 1 297 ? 2.77 -27.531 -40.594 1 98 297 ASN B N 1
ATOM 6182 C CA . ASN B 1 297 ? 2.133 -26.281 -41 1 98 297 ASN B CA 1
ATOM 6183 C C . ASN B 1 297 ? 1.094 -26.531 -42.094 1 98 297 ASN B C 1
ATOM 6185 O O . ASN B 1 297 ? 0.951 -25.719 -43.031 1 98 297 ASN B O 1
ATOM 6189 N N . LYS B 1 298 ? 0.516 -27.703 -42.062 1 98.5 298 LYS B N 1
ATOM 6190 C CA . LYS B 1 298 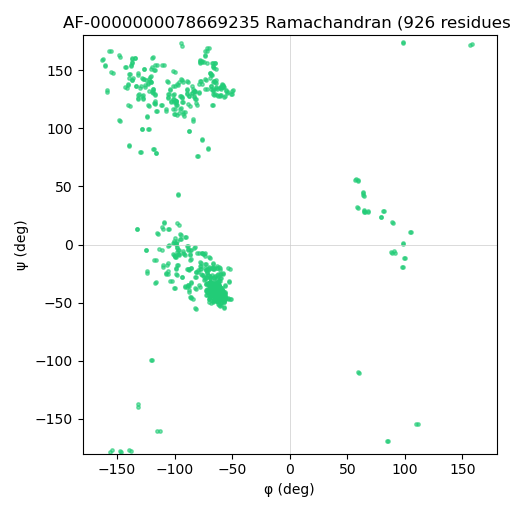? -0.58 -28.047 -42.969 1 98.5 298 LYS B CA 1
ATOM 6191 C C . LYS B 1 298 ? -1.845 -28.391 -42.188 1 98.5 298 LYS B C 1
ATOM 6193 O O . LYS B 1 298 ? -1.809 -29.219 -41.281 1 98.5 298 LYS B O 1
ATOM 6198 N N . GLY B 1 299 ? -2.965 -27.766 -42.625 1 98.38 299 GLY B N 1
ATOM 6199 C CA . GLY B 1 299 ? -4.227 -27.922 -41.906 1 98.38 299 GLY B CA 1
ATOM 6200 C C . GLY B 1 299 ? -4.668 -26.656 -41.188 1 98.38 299 GLY B C 1
ATOM 6201 O O . GLY B 1 299 ? -4.371 -25.547 -41.625 1 98.38 299 GLY B O 1
ATOM 6202 N N . LYS B 1 300 ? -5.457 -26.875 -40.125 1 98.56 300 LYS B N 1
ATOM 6203 C CA . LYS B 1 300 ? -5.988 -25.719 -39.406 1 98.56 300 LYS B CA 1
ATOM 6204 C C . LYS B 1 300 ? -6.027 -25.984 -37.906 1 98.56 300 LYS B C 1
ATOM 6206 O O . LYS B 1 300 ? -6.398 -27.078 -37.469 1 98.56 300 LYS B O 1
ATOM 6211 N N . ILE B 1 301 ? -5.586 -25 -37.188 1 98.81 301 ILE B N 1
ATOM 6212 C CA . ILE B 1 301 ? -5.652 -25.062 -35.75 1 98.81 301 ILE B CA 1
ATOM 6213 C C . ILE B 1 301 ? -6.445 -23.859 -35.219 1 98.81 301 ILE B C 1
ATOM 6215 O O . ILE B 1 301 ? -6.121 -22.703 -35.5 1 98.81 301 ILE B O 1
ATOM 6219 N N . TYR B 1 302 ? -7.512 -24.094 -34.531 1 98.75 302 TYR B N 1
ATOM 6220 C CA . TYR B 1 302 ? -8.234 -23.062 -33.781 1 98.75 302 TYR B CA 1
ATOM 6221 C C . TYR B 1 302 ? -7.801 -23.016 -32.344 1 98.75 302 TYR B C 1
ATOM 6223 O O . TYR B 1 302 ? -7.973 -23.984 -31.594 1 98.75 302 TYR B O 1
ATOM 6231 N N . ALA B 1 303 ? -7.238 -21.875 -31.922 1 98.56 303 ALA B N 1
ATOM 6232 C CA . ALA B 1 303 ? -6.695 -21.734 -30.578 1 98.56 303 ALA B CA 1
ATOM 6233 C C . ALA B 1 303 ? -7.523 -20.766 -29.75 1 98.56 303 ALA B C 1
ATOM 6235 O O . ALA B 1 303 ? -7.586 -19.562 -30.062 1 98.56 303 ALA B O 1
ATOM 6236 N N . PHE B 1 304 ? -8.109 -21.234 -28.609 1 97.88 304 PHE B N 1
ATOM 6237 C CA . PHE B 1 304 ? -8.961 -20.422 -27.766 1 97.88 304 PHE B CA 1
ATOM 6238 C C . PHE B 1 304 ? -8.234 -20.031 -26.469 1 97.88 304 PHE B C 1
ATOM 6240 O O . PHE B 1 304 ? -7.477 -20.828 -25.922 1 97.88 304 PHE B O 1
ATOM 6247 N N . ASP B 1 305 ? -8.422 -18.828 -26.031 1 96.12 305 ASP B N 1
ATOM 6248 C CA . ASP B 1 305 ? -8.047 -18.375 -24.703 1 96.12 305 ASP B CA 1
ATOM 6249 C C . ASP B 1 305 ? -8.75 -17.062 -24.344 1 96.12 305 ASP B C 1
ATOM 6251 O O . ASP B 1 305 ? -9.195 -16.328 -25.234 1 96.12 305 ASP B O 1
ATOM 6255 N N . ILE B 1 306 ? -8.852 -16.75 -23.031 1 94.38 306 ILE B N 1
ATOM 6256 C CA . ILE B 1 306 ? -9.594 -15.562 -22.625 1 94.38 306 ILE B CA 1
ATOM 6257 C C . ILE B 1 306 ? -8.625 -14.469 -22.188 1 94.38 306 ILE B C 1
ATOM 6259 O O . ILE B 1 306 ? -8.992 -13.289 -22.125 1 94.38 306 ILE B O 1
ATOM 6263 N N . ASP B 1 307 ? -7.383 -14.82 -21.922 1 91.31 307 ASP B N 1
ATOM 6264 C CA . ASP B 1 307 ? -6.43 -13.883 -21.328 1 91.31 307 ASP B CA 1
ATOM 6265 C C . ASP B 1 307 ? -5.707 -13.094 -22.422 1 91.31 307 ASP B C 1
ATOM 6267 O O . ASP B 1 307 ? -4.887 -13.641 -23.156 1 91.31 307 ASP B O 1
ATOM 6271 N N . GLU B 1 308 ? -5.859 -11.766 -22.359 1 91.88 308 GLU B N 1
ATOM 6272 C CA . GLU B 1 308 ? -5.312 -10.906 -23.406 1 91.88 308 GLU B CA 1
ATOM 6273 C C . GLU B 1 308 ? -3.785 -10.891 -23.359 1 91.88 308 GLU B C 1
ATOM 6275 O O . GLU B 1 308 ? -3.135 -10.891 -24.406 1 91.88 308 GLU B O 1
ATOM 6280 N N . PHE B 1 309 ? -3.258 -10.945 -22.219 1 84.94 309 PHE B N 1
ATOM 6281 C CA . PHE B 1 309 ? -1.809 -10.891 -22.078 1 84.94 309 PHE B CA 1
ATOM 6282 C C . PHE B 1 309 ? -1.171 -12.195 -22.547 1 84.94 309 PHE B C 1
ATOM 6284 O O . PHE B 1 309 ? -0.142 -12.18 -23.234 1 84.94 309 PHE B O 1
ATOM 6291 N N . ARG B 1 310 ? -1.773 -13.281 -22.234 1 90.19 310 ARG B N 1
ATOM 6292 C CA . ARG B 1 310 ? -1.266 -14.578 -22.656 1 90.19 310 ARG B CA 1
ATOM 6293 C C . ARG B 1 310 ? -1.415 -14.773 -24.156 1 90.19 310 ARG B C 1
ATOM 6295 O O . ARG B 1 310 ? -0.562 -15.391 -24.797 1 90.19 310 ARG B O 1
ATOM 6302 N N . ILE B 1 311 ? -2.445 -14.203 -24.734 1 95.19 311 ILE B N 1
ATOM 6303 C CA . ILE B 1 311 ? -2.678 -14.266 -26.172 1 95.19 311 ILE B CA 1
ATOM 6304 C C . ILE B 1 311 ? -1.603 -13.469 -26.906 1 95.19 311 ILE B C 1
ATOM 6306 O O . ILE B 1 311 ? -1.112 -13.898 -27.953 1 95.19 311 ILE B O 1
ATOM 6310 N N . LYS B 1 312 ? -1.259 -12.312 -26.344 1 94.31 312 LYS B N 1
ATOM 6311 C CA . LYS B 1 312 ? -0.188 -11.516 -26.938 1 94.31 312 LYS B CA 1
ATOM 6312 C C . LYS B 1 312 ? 1.114 -12.312 -27.016 1 94.31 312 LYS B C 1
ATOM 6314 O O . LYS B 1 312 ? 1.806 -12.297 -28.031 1 94.31 312 LYS B O 1
ATOM 6319 N N . ARG B 1 313 ? 1.377 -13.055 -26 1 92.19 313 ARG B N 1
ATOM 6320 C CA . ARG B 1 313 ? 2.568 -13.891 -25.953 1 92.19 313 ARG B CA 1
ATOM 6321 C C . ARG B 1 313 ? 2.477 -15.023 -26.969 1 92.19 313 ARG B C 1
ATOM 6323 O O . ARG B 1 313 ? 3.469 -15.375 -27.609 1 92.19 313 ARG B O 1
ATOM 6330 N N . MET B 1 314 ? 1.326 -15.594 -27.109 1 96.38 314 MET B N 1
ATOM 6331 C CA . MET B 1 314 ? 1.109 -16.672 -28.062 1 96.38 314 MET B CA 1
ATOM 6332 C C . MET B 1 314 ? 1.365 -16.188 -29.5 1 96.38 314 MET B C 1
ATOM 6334 O O . MET B 1 314 ? 2.027 -16.859 -30.281 1 96.38 314 MET B O 1
ATOM 6338 N N . LYS B 1 315 ? 0.901 -14.969 -29.766 1 97.44 315 LYS B N 1
ATOM 6339 C CA . LYS B 1 315 ? 1.13 -14.383 -31.078 1 97.44 315 LYS B CA 1
ATOM 6340 C C . LYS B 1 315 ? 2.621 -14.227 -31.359 1 97.44 315 LYS B C 1
ATOM 6342 O O . LYS B 1 315 ? 3.09 -14.555 -32.469 1 97.44 315 LYS B O 1
ATOM 6347 N N . GLU B 1 316 ? 3.324 -13.82 -30.391 1 96 316 GLU B N 1
ATOM 6348 C CA . GLU B 1 316 ? 4.766 -13.633 -30.516 1 96 316 GLU B CA 1
ATOM 6349 C C . GLU B 1 316 ? 5.48 -14.961 -30.734 1 96 316 GLU B C 1
ATOM 6351 O O . GLU B 1 316 ? 6.367 -15.062 -31.578 1 96 316 GLU B O 1
ATOM 6356 N N . ILE B 1 317 ? 5.07 -15.93 -30 1 96.31 317 ILE B N 1
ATOM 6357 C CA . ILE B 1 317 ? 5.691 -17.25 -30.094 1 96.31 317 ILE B CA 1
ATOM 6358 C C . ILE B 1 317 ? 5.422 -17.859 -31.469 1 96.31 317 ILE B C 1
ATOM 6360 O O . ILE B 1 317 ? 6.348 -18.312 -32.125 1 96.31 317 ILE B O 1
ATOM 6364 N N . LEU B 1 318 ? 4.195 -17.828 -31.922 1 98.12 318 LEU B N 1
ATOM 6365 C CA . LEU B 1 318 ? 3.814 -18.438 -33.188 1 98.12 318 LEU B CA 1
ATOM 6366 C C . LEU B 1 318 ? 4.539 -17.75 -34.344 1 98.12 318 LEU B C 1
ATOM 6368 O O . LEU B 1 318 ? 5.031 -18.422 -35.25 1 98.12 318 LEU B O 1
ATOM 6372 N N . LYS B 1 319 ? 4.605 -16.422 -34.25 1 98.06 319 LYS B N 1
ATOM 6373 C CA . LYS B 1 319 ? 5.312 -15.664 -35.281 1 98.06 319 LYS B CA 1
ATOM 6374 C C . LYS B 1 319 ? 6.793 -16.031 -35.312 1 98.06 319 LYS B C 1
ATOM 6376 O O . LYS B 1 319 ? 7.34 -16.328 -36.375 1 98.06 319 LYS B O 1
ATOM 6381 N N . ARG B 1 320 ? 7.391 -16.078 -34.188 1 97.44 320 ARG B N 1
ATOM 6382 C CA . ARG B 1 320 ? 8.812 -16.375 -34.094 1 97.44 320 ARG B CA 1
ATOM 6383 C C . ARG B 1 320 ? 9.109 -17.797 -34.562 1 97.44 320 ARG B C 1
ATOM 6385 O O . ARG B 1 320 ? 10.117 -18.031 -35.219 1 97.44 320 ARG B O 1
ATOM 6392 N N . MET B 1 321 ? 8.211 -18.703 -34.312 1 97.69 321 MET B N 1
ATOM 6393 C CA . MET B 1 321 ? 8.438 -20.109 -34.594 1 97.69 321 MET B CA 1
ATOM 6394 C C . MET B 1 321 ? 8.055 -20.453 -36.031 1 97.69 321 MET B C 1
ATOM 6396 O O . MET B 1 321 ? 8.266 -21.578 -36.5 1 97.69 321 MET B O 1
ATOM 6400 N N . GLY B 1 322 ? 7.445 -19.531 -36.75 1 98.06 322 GLY B N 1
ATOM 6401 C CA . GLY B 1 322 ? 7.109 -19.719 -38.156 1 98.06 322 GLY B CA 1
ATOM 6402 C C . GLY B 1 322 ? 5.832 -20.516 -38.344 1 98.06 322 GLY B C 1
ATOM 6403 O O . GLY B 1 322 ? 5.684 -21.219 -39.344 1 98.06 322 GLY B O 1
ATOM 6404 N N . VAL B 1 323 ? 4.969 -20.422 -37.406 1 97.94 323 VAL B N 1
ATOM 6405 C CA . VAL B 1 323 ? 3.695 -21.125 -37.469 1 97.94 323 VAL B CA 1
ATOM 6406 C C . VAL B 1 323 ? 2.65 -20.25 -38.156 1 97.94 323 VAL B C 1
ATOM 6408 O O . VAL B 1 323 ? 2.449 -19.094 -37.75 1 97.94 323 VAL B O 1
ATOM 6411 N N . ASN B 1 324 ? 1.942 -20.828 -39.156 1 97.12 324 ASN B N 1
ATOM 6412 C CA . ASN B 1 324 ? 1.048 -19.969 -39.938 1 97.12 324 ASN B CA 1
ATOM 6413 C C . ASN B 1 324 ? -0.329 -20.609 -40.094 1 97.12 324 ASN B C 1
ATOM 6415 O O . ASN B 1 324 ? -1.146 -20.141 -40.906 1 97.12 324 ASN B O 1
ATOM 6419 N N . ILE B 1 325 ? -0.639 -21.609 -39.375 1 98.25 325 ILE B N 1
ATOM 6420 C CA . ILE B 1 325 ? -1.897 -22.297 -39.594 1 98.25 325 ILE B CA 1
ATOM 6421 C C . ILE B 1 325 ? -2.809 -22.141 -38.406 1 98.25 325 ILE B C 1
ATOM 6423 O O . ILE B 1 325 ? -3.805 -22.859 -38.25 1 98.25 325 ILE B O 1
ATOM 6427 N N . VAL B 1 326 ? -2.455 -21.297 -37.469 1 98.62 326 VAL B N 1
ATOM 6428 C CA . VAL B 1 326 ? -3.203 -21.141 -36.219 1 98.62 326 VAL B CA 1
ATOM 6429 C C . VAL B 1 326 ? -4.125 -19.922 -36.312 1 98.62 326 VAL B C 1
ATOM 6431 O O . VAL B 1 326 ? -3.674 -18.828 -36.625 1 98.62 326 VAL B O 1
ATOM 6434 N N . LYS B 1 327 ? -5.391 -20.047 -36.125 1 98.44 327 LYS B N 1
ATOM 6435 C CA . LYS B 1 327 ? -6.348 -18.969 -35.938 1 98.44 327 LYS B CA 1
ATOM 6436 C C . LYS B 1 327 ? -6.641 -18.75 -34.469 1 98.44 327 LYS B C 1
ATOM 6438 O O . LYS B 1 327 ? -7.285 -19.594 -33.812 1 98.44 327 LYS B O 1
ATOM 6443 N N . ILE B 1 328 ? -6.23 -17.656 -33.906 1 98.19 328 ILE B N 1
ATOM 6444 C CA . ILE B 1 328 ? -6.395 -17.359 -32.5 1 98.19 328 ILE B CA 1
ATOM 6445 C C . ILE B 1 328 ? -7.777 -16.75 -32.25 1 98.19 328 ILE B C 1
ATOM 6447 O O . ILE B 1 328 ? -8.188 -15.82 -32.938 1 98.19 328 ILE B O 1
ATOM 6451 N N . ILE B 1 329 ? -8.5 -17.234 -31.312 1 97.5 329 ILE B N 1
ATOM 6452 C CA . ILE B 1 329 ? -9.82 -16.734 -30.953 1 97.5 329 ILE B CA 1
ATOM 6453 C C . ILE B 1 329 ? -9.844 -16.359 -29.469 1 97.5 329 ILE B C 1
ATOM 6455 O O . ILE B 1 329 ? -9.758 -17.219 -28.609 1 97.5 329 ILE B O 1
ATOM 6459 N N . ARG B 1 330 ? -9.93 -15.016 -29.172 1 95.44 330 ARG B N 1
ATOM 6460 C CA . ARG B 1 330 ? -9.953 -14.523 -27.797 1 95.44 330 ARG B CA 1
ATOM 6461 C C . ARG B 1 330 ? -11.352 -14.648 -27.188 1 95.44 330 ARG B C 1
ATOM 6463 O O . ARG B 1 330 ? -12.07 -13.656 -27.062 1 95.44 330 ARG B O 1
ATOM 6470 N N . LYS B 1 331 ? -11.711 -15.852 -26.812 1 94.62 331 LYS B N 1
ATOM 6471 C CA . LYS B 1 331 ? -13 -16.172 -26.203 1 94.62 331 LYS B CA 1
ATOM 6472 C C . LYS B 1 331 ? -12.875 -17.328 -25.219 1 94.62 331 LYS B C 1
ATOM 6474 O O . LYS B 1 331 ? -11.898 -18.078 -25.25 1 94.62 331 LYS B O 1
ATOM 6479 N N . ASP B 1 332 ? -13.883 -17.406 -24.422 1 94.62 332 ASP B N 1
ATOM 6480 C CA . ASP B 1 332 ? -14.016 -18.578 -23.562 1 94.62 332 ASP B CA 1
ATOM 6481 C C . ASP B 1 332 ? -14.172 -19.844 -24.391 1 94.62 332 ASP B C 1
ATOM 6483 O O . ASP B 1 332 ? -15.008 -19.906 -25.297 1 94.62 332 ASP B O 1
ATOM 6487 N N . GLY B 1 333 ? -13.312 -20.859 -24.094 1 92.81 333 GLY B N 1
ATOM 6488 C CA . GLY B 1 333 ? -13.375 -22.125 -24.812 1 92.81 333 GLY B CA 1
ATOM 6489 C C . GLY B 1 333 ? -14.758 -22.734 -24.828 1 92.81 333 GLY B C 1
ATOM 6490 O O . GLY B 1 333 ? -15.086 -23.516 -25.719 1 92.81 333 GLY B O 1
ATOM 6491 N N . ARG B 1 334 ? -15.68 -22.406 -23.938 1 91.44 334 ARG B N 1
ATOM 6492 C CA . ARG B 1 334 ? -17.031 -22.922 -23.828 1 91.44 334 ARG B CA 1
ATOM 6493 C C . ARG B 1 334 ? -17.906 -22.453 -24.984 1 91.44 334 ARG B C 1
ATOM 6495 O O . ARG B 1 334 ? -18.938 -23.047 -25.281 1 91.44 334 ARG B O 1
ATOM 6502 N N . LYS B 1 335 ? -17.359 -21.547 -25.656 1 95 335 LYS B N 1
ATOM 6503 C CA . LYS B 1 335 ? -18.125 -20.969 -26.75 1 95 335 LYS B CA 1
ATOM 6504 C C . LYS B 1 335 ? -17.688 -21.547 -28.094 1 95 335 LYS B C 1
ATOM 6506 O O . LYS B 1 335 ? -18.234 -21.203 -29.141 1 95 335 LYS B O 1
ATOM 6511 N N . ALA B 1 336 ? -16.781 -22.438 -28.125 1 96.5 336 ALA B N 1
ATOM 6512 C CA . ALA B 1 336 ? -16.141 -22.938 -29.328 1 96.5 336 ALA B CA 1
ATOM 6513 C C . ALA B 1 336 ? -17.156 -23.578 -30.266 1 96.5 336 ALA B C 1
ATOM 6515 O O . ALA B 1 336 ? -17.156 -23.312 -31.469 1 96.5 336 ALA B O 1
ATOM 6516 N N . PRO B 1 337 ? -18.109 -24.359 -29.781 1 96.75 337 PRO B N 1
ATOM 6517 C CA . PRO B 1 337 ? -19.078 -24.969 -30.688 1 96.75 337 PRO B CA 1
ATOM 6518 C C . PRO B 1 337 ? -19.969 -23.938 -31.391 1 96.75 337 PRO B C 1
ATOM 6520 O O . PRO B 1 337 ? -20.344 -24.109 -32.531 1 96.75 337 PRO B O 1
ATOM 6523 N N . LYS B 1 338 ? -20.266 -22.906 -30.672 1 96.75 338 LYS B N 1
ATOM 6524 C CA . LYS B 1 338 ? -21.094 -21.844 -31.25 1 96.75 338 LYS B CA 1
ATOM 6525 C C . LYS B 1 338 ? -20.328 -21.078 -32.344 1 96.75 338 LYS B C 1
ATOM 6527 O O . LYS B 1 338 ? -20.906 -20.625 -33.312 1 96.75 338 LYS B O 1
ATOM 6532 N N . ILE B 1 339 ? -19.078 -20.984 -32.156 1 96.62 339 ILE B N 1
ATOM 6533 C CA . ILE B 1 339 ? -18.25 -20.156 -33.031 1 96.62 339 ILE B CA 1
ATOM 6534 C C . ILE B 1 339 ? -17.828 -20.984 -34.25 1 96.62 339 ILE B C 1
ATOM 6536 O O . ILE B 1 339 ? -17.844 -20.5 -35.375 1 96.62 339 ILE B O 1
ATOM 6540 N N . LEU B 1 340 ? -17.391 -22.234 -34 1 97.5 340 LEU B N 1
ATOM 6541 C CA . LEU B 1 340 ? -16.766 -23.047 -35.031 1 97.5 340 LEU B CA 1
ATOM 6542 C C . LEU B 1 340 ? -17.781 -24.016 -35.656 1 97.5 340 LEU B C 1
ATOM 6544 O O . LEU B 1 340 ? -17.594 -24.484 -36.781 1 97.5 340 LEU B O 1
ATOM 6548 N N . GLY B 1 341 ? -18.797 -24.375 -34.938 1 96.06 341 GLY B N 1
ATOM 6549 C CA . GLY B 1 341 ? -19.703 -25.453 -35.312 1 96.06 341 GLY B CA 1
ATOM 6550 C C . GLY B 1 341 ? -19.375 -26.766 -34.625 1 96.06 341 GLY B C 1
ATOM 6551 O O . GLY B 1 341 ? -18.391 -26.859 -33.875 1 96.06 341 GLY B O 1
ATOM 6552 N N . ARG B 1 342 ? -20.266 -27.781 -34.844 1 96.56 342 ARG B N 1
ATOM 6553 C CA . ARG B 1 342 ? -20.109 -29.078 -34.188 1 96.56 342 ARG B CA 1
ATOM 6554 C C . ARG B 1 342 ? -19.5 -30.094 -35.156 1 96.56 342 ARG B C 1
ATOM 6556 O O . ARG B 1 342 ? -19.641 -29.953 -36.375 1 96.56 342 ARG B O 1
ATOM 6563 N N . GLY B 1 343 ? -18.75 -31.016 -34.594 1 97 343 GLY B N 1
ATOM 6564 C CA . GLY B 1 343 ? -18.203 -32.094 -35.406 1 97 343 GLY B CA 1
ATOM 6565 C C . GLY B 1 343 ? -17.219 -31.641 -36.469 1 97 343 GLY B C 1
ATOM 6566 O O . GLY B 1 343 ? -17.219 -32.156 -37.594 1 97 343 GLY B O 1
ATOM 6567 N N . ILE B 1 344 ? -16.375 -30.734 -36.125 1 97.44 344 ILE B N 1
ATOM 6568 C CA . ILE B 1 344 ? -15.523 -30.156 -37.156 1 97.44 344 ILE B CA 1
ATOM 6569 C C . ILE B 1 344 ? -14.086 -30.609 -36.969 1 97.44 344 ILE B C 1
ATOM 6571 O O . ILE B 1 344 ? -13.266 -30.547 -37.875 1 97.44 344 ILE B O 1
ATOM 6575 N N . ALA B 1 345 ? -13.789 -31.094 -35.781 1 98.69 345 ALA B N 1
ATOM 6576 C CA . ALA B 1 345 ? -12.383 -31.281 -35.406 1 98.69 345 ALA B CA 1
ATOM 6577 C C . ALA B 1 345 ? -11.977 -32.75 -35.531 1 98.69 345 ALA B C 1
ATOM 6579 O O . ALA B 1 345 ? -12.711 -33.656 -35.125 1 98.69 345 ALA B O 1
ATOM 6580 N N . ASP B 1 346 ? -10.812 -32.906 -36.094 1 98.69 346 ASP B N 1
ATOM 6581 C CA . ASP B 1 346 ? -10.188 -34.25 -36.062 1 98.69 346 ASP B CA 1
ATOM 6582 C C . ASP B 1 346 ? -9.562 -34.531 -34.719 1 98.69 346 ASP B C 1
ATOM 6584 O O . ASP B 1 346 ? -9.547 -35.688 -34.281 1 98.69 346 ASP B O 1
ATOM 6588 N N . ARG B 1 347 ? -9.039 -33.5 -34.125 1 98.81 347 ARG B N 1
ATOM 6589 C CA . ARG B 1 347 ? -8.375 -33.531 -32.844 1 98.81 347 ARG B CA 1
ATOM 6590 C C . ARG B 1 347 ? -8.773 -32.375 -31.969 1 98.81 347 ARG B C 1
ATOM 6592 O O . ARG B 1 347 ? -8.938 -31.25 -32.469 1 98.81 347 ARG B O 1
ATOM 6599 N N . VAL B 1 348 ? -8.93 -32.625 -30.672 1 98.88 348 VAL B N 1
ATOM 6600 C CA . VAL B 1 348 ? -9.117 -31.562 -29.688 1 98.88 348 VAL B CA 1
ATOM 6601 C C . VAL B 1 348 ? -8.109 -31.719 -28.562 1 98.88 348 VAL B C 1
ATOM 6603 O O . VAL B 1 348 ? -7.957 -32.812 -28 1 98.88 348 VAL B O 1
ATOM 6606 N N . LEU B 1 349 ? -7.367 -30.672 -28.297 1 98.88 349 LEU B N 1
ATOM 6607 C CA . LEU B 1 349 ? -6.523 -30.609 -27.109 1 98.88 349 LEU B CA 1
ATOM 6608 C C . LEU B 1 349 ? -7.199 -29.812 -26 1 98.88 349 LEU B C 1
ATOM 6610 O O . LEU B 1 349 ? -7.586 -28.672 -26.203 1 98.88 349 LEU B O 1
ATOM 6614 N N . LEU B 1 350 ? -7.359 -30.422 -24.875 1 98.62 350 LEU B N 1
ATOM 6615 C CA . LEU B 1 350 ? -7.785 -29.719 -23.672 1 98.62 350 LEU B CA 1
ATOM 6616 C C . LEU B 1 350 ? -6.695 -29.766 -22.609 1 98.62 350 LEU B C 1
ATOM 6618 O O . LEU B 1 350 ? -6.746 -30.609 -21.703 1 98.62 350 LEU B O 1
ATOM 6622 N N . ASP B 1 351 ? -5.719 -28.922 -22.781 1 98.06 351 ASP B N 1
ATOM 6623 C CA . ASP B 1 351 ? -4.828 -28.594 -21.672 1 98.06 351 ASP B CA 1
ATOM 6624 C C . ASP B 1 351 ? -5.547 -27.75 -20.625 1 98.06 351 ASP B C 1
ATOM 6626 O O . ASP B 1 351 ? -5.387 -26.531 -20.578 1 98.06 351 ASP B O 1
ATOM 6630 N N . ALA B 1 352 ? -6.238 -28.406 -19.797 1 97.38 352 ALA B N 1
ATOM 6631 C CA . ALA B 1 352 ? -7.297 -27.797 -19 1 97.38 352 ALA B CA 1
ATOM 6632 C C . ALA B 1 352 ? -6.719 -26.828 -17.969 1 97.38 352 ALA B C 1
ATOM 6634 O O . ALA B 1 352 ? -5.691 -27.109 -17.359 1 97.38 352 ALA B O 1
ATOM 6635 N N . PRO B 1 353 ? -7.406 -25.609 -17.859 1 95.69 353 PRO B N 1
ATOM 6636 C CA . PRO B 1 353 ? -7.051 -24.797 -16.688 1 95.69 353 PRO B CA 1
ATOM 6637 C C . PRO B 1 353 ? -7.105 -25.594 -15.391 1 95.69 353 PRO B C 1
ATOM 6639 O O . PRO B 1 353 ? -8.102 -26.281 -15.117 1 95.69 353 PRO B O 1
ATOM 6642 N N . CYS B 1 354 ? -6.039 -25.5 -14.625 1 95.69 354 CYS B N 1
ATOM 6643 C CA . CYS B 1 354 ? -5.973 -26.328 -13.43 1 95.69 354 CYS B CA 1
ATOM 6644 C C . CYS B 1 354 ? -5.215 -25.625 -12.312 1 95.69 354 CYS B C 1
ATOM 6646 O O . CYS B 1 354 ? -4.816 -24.469 -12.461 1 95.69 354 CYS B O 1
ATOM 6648 N N . THR B 1 355 ? -5.043 -26.312 -11.188 1 95.25 355 THR B N 1
ATOM 6649 C CA . THR B 1 355 ? -4.359 -25.75 -10.023 1 95.25 355 THR B CA 1
ATOM 6650 C C . THR B 1 355 ? -2.863 -25.609 -10.297 1 95.25 355 THR B C 1
ATOM 6652 O O . THR B 1 355 ? -2.162 -24.891 -9.586 1 95.25 355 THR B O 1
ATOM 6655 N N . SER B 1 356 ? -2.342 -26.344 -11.227 1 95.44 356 SER B N 1
ATOM 6656 C CA . SER B 1 356 ? -0.923 -26.391 -11.562 1 95.44 356 SER B CA 1
ATOM 6657 C C . SER B 1 356 ? -0.102 -26.969 -10.414 1 95.44 356 SER B C 1
ATOM 6659 O O . SER B 1 356 ? 1.068 -26.625 -10.25 1 95.44 356 SER B O 1
ATOM 6661 N N . SER B 1 357 ? -0.706 -27.828 -9.594 1 96.75 357 SER B N 1
ATOM 6662 C CA . SER B 1 357 ? -0.064 -28.422 -8.422 1 96.75 357 SER B CA 1
ATOM 6663 C C . SER B 1 357 ? 1.12 -29.297 -8.82 1 96.75 357 SER B C 1
ATOM 6665 O O . SER B 1 357 ? 2.025 -29.531 -8.016 1 96.75 357 SER B O 1
ATOM 6667 N N . GLY B 1 358 ? 1.138 -29.719 -10.055 1 96.81 358 GLY B N 1
ATOM 6668 C CA . GLY B 1 358 ? 2.248 -30.516 -10.547 1 96.81 358 GLY B CA 1
ATOM 6669 C C . GLY B 1 358 ? 3.494 -29.703 -10.828 1 96.81 358 GLY B C 1
ATOM 6670 O O . GLY B 1 358 ? 4.574 -30.266 -11.039 1 96.81 358 GLY B O 1
ATOM 6671 N N . THR B 1 359 ? 3.408 -28.406 -10.75 1 95.06 359 THR B N 1
ATOM 6672 C CA . THR B 1 359 ? 4.512 -27.531 -11.141 1 95.06 359 THR B CA 1
ATOM 6673 C C . THR B 1 359 ? 5.129 -26.859 -9.922 1 95.06 359 THR B C 1
ATOM 6675 O O . THR B 1 359 ? 5.895 -25.906 -10.055 1 95.06 359 THR B O 1
ATOM 6678 N N . ILE B 1 360 ? 4.863 -27.266 -8.695 1 94.56 360 ILE B N 1
ATOM 6679 C CA . ILE B 1 360 ? 5.289 -26.578 -7.48 1 94.56 360 ILE B CA 1
ATOM 6680 C C . ILE B 1 360 ? 6.812 -26.625 -7.371 1 94.56 360 ILE B C 1
ATOM 6682 O O . ILE B 1 360 ? 7.414 -25.797 -6.668 1 94.56 360 ILE B O 1
ATOM 6686 N N . GLY B 1 361 ? 7.453 -27.578 -8.07 1 92.31 361 GLY B N 1
ATOM 6687 C CA . GLY B 1 361 ? 8.906 -27.594 -8.117 1 92.31 361 GLY B 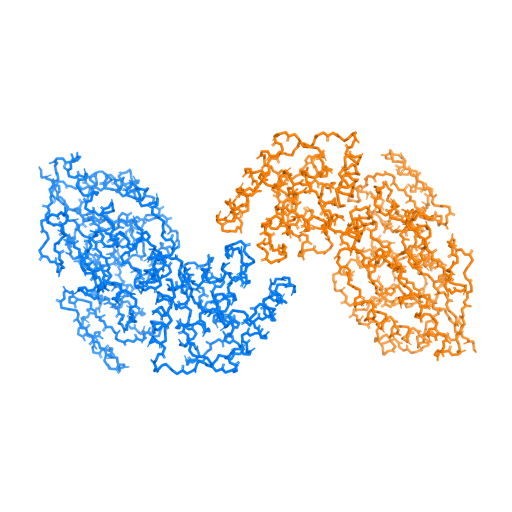CA 1
ATOM 6688 C C . GLY B 1 361 ? 9.484 -26.438 -8.922 1 92.31 361 GLY B C 1
ATOM 6689 O O . GLY B 1 361 ? 10.516 -25.875 -8.555 1 92.31 361 GLY B O 1
ATOM 6690 N N . LYS B 1 362 ? 8.844 -26.094 -9.938 1 89.88 362 LYS B N 1
ATOM 6691 C CA . LYS B 1 362 ? 9.297 -25.031 -10.828 1 89.88 362 LYS B CA 1
ATOM 6692 C C . LYS B 1 362 ? 8.688 -23.688 -10.438 1 89.88 362 LYS B C 1
ATOM 6694 O O . LYS B 1 362 ? 9.273 -22.625 -10.719 1 89.88 362 LYS B O 1
ATOM 6699 N N . ASN B 1 363 ? 7.527 -23.766 -9.844 1 89.38 363 ASN B N 1
ATOM 6700 C CA . ASN B 1 363 ? 6.82 -22.609 -9.312 1 89.38 363 ASN B CA 1
ATOM 6701 C C . ASN B 1 363 ? 6.617 -22.703 -7.805 1 89.38 363 ASN B C 1
ATOM 6703 O O . ASN B 1 363 ? 5.5 -22.938 -7.336 1 89.38 363 ASN B O 1
ATOM 6707 N N . PRO B 1 364 ? 7.586 -22.344 -7.137 1 89.56 364 PRO B N 1
ATOM 6708 C CA . PRO B 1 364 ? 7.586 -22.719 -5.719 1 89.56 364 PRO B CA 1
ATOM 6709 C C . PRO B 1 364 ? 6.551 -21.938 -4.906 1 89.56 364 PRO B C 1
ATOM 6711 O O . PRO B 1 364 ? 6.055 -22.438 -3.893 1 89.56 364 PRO B O 1
ATOM 6714 N N . GLU B 1 365 ? 6.184 -20.766 -5.309 1 89.44 365 GLU B N 1
ATOM 6715 C CA . GLU B 1 365 ? 5.23 -19.969 -4.551 1 89.44 365 GLU B CA 1
ATOM 6716 C C . GLU B 1 365 ? 3.828 -20.562 -4.613 1 89.44 365 GLU B C 1
ATOM 6718 O O . GLU B 1 365 ? 2.986 -20.281 -3.76 1 89.44 365 GLU B O 1
ATOM 6723 N N . LEU B 1 366 ? 3.588 -21.375 -5.566 1 92.44 366 LEU B N 1
ATOM 6724 C CA . LEU B 1 366 ? 2.256 -21.906 -5.828 1 92.44 366 LEU B CA 1
ATOM 6725 C C . LEU B 1 366 ? 1.776 -22.766 -4.664 1 92.44 366 LEU B C 1
ATOM 6727 O O . LEU B 1 366 ? 0.586 -22.781 -4.344 1 92.44 366 LEU B O 1
ATOM 6731 N N . ARG B 1 367 ? 2.686 -23.484 -4.059 1 95.31 367 ARG B N 1
ATOM 6732 C CA . ARG B 1 367 ? 2.322 -24.406 -2.994 1 95.31 367 ARG B CA 1
ATOM 6733 C C . ARG B 1 367 ? 1.621 -23.688 -1.851 1 95.31 367 ARG B C 1
ATOM 6735 O O . ARG B 1 367 ? 0.796 -24.266 -1.147 1 95.31 367 ARG B O 1
ATOM 6742 N N . TRP B 1 368 ? 1.877 -22.406 -1.736 1 94.62 368 TRP B N 1
ATOM 6743 C CA . TRP B 1 368 ? 1.313 -21.656 -0.623 1 94.62 368 TRP B CA 1
ATOM 6744 C C . TRP B 1 368 ? 0.081 -20.875 -1.064 1 94.62 368 TRP B C 1
ATOM 6746 O O . TRP B 1 368 ? -0.683 -20.375 -0.229 1 94.62 368 TRP B O 1
ATOM 6756 N N . ARG B 1 369 ? -0.153 -20.812 -2.283 1 90.19 369 ARG B N 1
ATOM 6757 C CA . ARG B 1 369 ? -1.281 -20.062 -2.818 1 90.19 369 ARG B CA 1
ATOM 6758 C C . ARG B 1 369 ? -2.461 -20.969 -3.123 1 90.19 369 ARG B C 1
ATOM 6760 O O . ARG B 1 369 ? -3.598 -20.516 -3.24 1 90.19 369 ARG B O 1
ATOM 6767 N N . LEU B 1 370 ? -2.17 -22.188 -3.254 1 93.12 370 LEU B N 1
ATOM 6768 C CA . LEU B 1 370 ? -3.221 -23.156 -3.547 1 93.12 370 LEU B CA 1
ATOM 6769 C C . LEU B 1 370 ? -4.215 -23.234 -2.393 1 93.12 370 LEU B C 1
ATOM 6771 O O . LEU B 1 370 ? -3.83 -23.125 -1.228 1 93.12 370 LEU B O 1
ATOM 6775 N N . ARG B 1 371 ? -5.453 -23.375 -2.762 1 88.44 371 ARG B N 1
ATOM 6776 C CA . ARG B 1 371 ? -6.527 -23.562 -1.791 1 88.44 371 ARG B CA 1
ATOM 6777 C C . ARG B 1 371 ? -7.281 -24.875 -2.053 1 88.44 371 ARG B C 1
ATOM 6779 O O . ARG B 1 371 ? -7.773 -25.094 -3.158 1 88.44 371 ARG B O 1
ATOM 6786 N N . GLU B 1 372 ? -7.441 -25.547 -1.052 1 91.56 372 GLU B N 1
ATOM 6787 C CA . GLU B 1 372 ? -8.078 -26.859 -1.186 1 91.56 372 GLU B CA 1
ATOM 6788 C C . GLU B 1 372 ? -9.523 -26.719 -1.64 1 91.56 372 GLU B C 1
ATOM 6790 O O . GLU B 1 372 ? -9.992 -27.5 -2.479 1 91.56 372 GLU B O 1
ATOM 6795 N N . ASN B 1 373 ? -10.156 -25.75 -1.181 1 90.94 373 ASN B N 1
ATOM 6796 C CA . ASN B 1 373 ? -11.578 -25.594 -1.435 1 90.94 373 ASN B CA 1
ATOM 6797 C C . ASN B 1 373 ? -11.844 -25.125 -2.863 1 90.94 373 ASN B C 1
ATOM 6799 O O . ASN B 1 373 ? -12.977 -25.188 -3.342 1 90.94 373 ASN B O 1
ATOM 6803 N N . LYS B 1 374 ? -10.828 -24.781 -3.562 1 91.38 374 LYS B N 1
ATOM 6804 C CA . LYS B 1 374 ? -11.016 -24.266 -4.922 1 91.38 374 LYS B CA 1
ATOM 6805 C C . LYS B 1 374 ? -10.812 -25.375 -5.949 1 91.38 374 LYS B C 1
ATOM 6807 O O . LYS B 1 374 ? -11.18 -25.234 -7.117 1 91.38 374 LYS B O 1
ATOM 6812 N N . ILE B 1 375 ? -10.367 -26.5 -5.543 1 95.94 375 ILE B N 1
ATOM 6813 C CA . ILE B 1 375 ? -10.062 -27.609 -6.441 1 95.94 375 ILE B CA 1
ATOM 6814 C C . ILE B 1 375 ? -11.336 -28.078 -7.141 1 95.94 375 ILE B C 1
ATOM 6816 O O . ILE B 1 375 ? -11.344 -28.266 -8.359 1 95.94 375 ILE B O 1
ATOM 6820 N N . LEU B 1 376 ? -12.398 -28.125 -6.406 1 95.81 376 LEU B N 1
ATOM 6821 C CA . LEU B 1 376 ? -13.656 -28.625 -6.957 1 95.81 376 LEU B CA 1
ATOM 6822 C C . LEU B 1 376 ? -14.227 -27.641 -7.977 1 95.81 376 LEU B C 1
ATOM 6824 O O . LEU B 1 376 ? -14.797 -28.062 -8.992 1 95.81 376 LEU B O 1
ATOM 6828 N N . GLU B 1 377 ? -14.086 -26.438 -7.664 1 96.44 377 GLU B N 1
ATOM 6829 C CA . GLU B 1 377 ? -14.547 -25.422 -8.602 1 96.44 377 GLU B CA 1
ATOM 6830 C C . GLU B 1 377 ? -13.812 -25.516 -9.938 1 96.44 377 GLU B C 1
ATOM 6832 O O . GLU B 1 377 ? -14.43 -25.422 -11 1 96.44 377 GLU B O 1
ATOM 6837 N N . ILE B 1 378 ? -12.609 -25.75 -9.898 1 96.75 378 ILE B N 1
ATOM 6838 C CA . ILE B 1 378 ? -11.797 -25.859 -11.102 1 96.75 378 ILE B CA 1
ATOM 6839 C C . ILE B 1 378 ? -12.164 -27.141 -11.852 1 96.75 378 ILE B C 1
ATOM 6841 O O . ILE B 1 378 ? -12.258 -27.141 -13.078 1 96.75 378 ILE B O 1
ATOM 6845 N N . ALA B 1 379 ? -12.375 -28.203 -11.102 1 98 379 ALA B N 1
ATOM 6846 C CA . ALA B 1 379 ? -12.766 -29.469 -11.695 1 98 379 ALA B CA 1
ATOM 6847 C C . ALA B 1 379 ? -14.078 -29.328 -12.477 1 98 379 ALA B C 1
ATOM 6849 O O . ALA B 1 379 ? -14.234 -29.922 -13.547 1 98 379 ALA B O 1
ATOM 6850 N N . GLU B 1 380 ? -14.945 -28.547 -11.938 1 97.88 380 GLU B N 1
ATOM 6851 C CA . GLU B 1 380 ? -16.219 -28.312 -12.609 1 97.88 380 GLU B CA 1
ATOM 6852 C C . GLU B 1 380 ? -16.031 -27.562 -13.922 1 97.88 380 GLU B C 1
ATOM 6854 O O . GLU B 1 380 ? -16.688 -27.875 -14.922 1 97.88 380 GLU B O 1
ATOM 6859 N N . LEU B 1 381 ? -15.211 -26.625 -13.875 1 97.06 381 LEU B N 1
ATOM 6860 C CA . LEU B 1 381 ? -14.891 -25.891 -15.102 1 97.06 381 LEU B CA 1
ATOM 6861 C C . LEU B 1 381 ? -14.305 -26.828 -16.156 1 97.06 381 LEU B C 1
ATOM 6863 O O . LEU B 1 381 ? -14.633 -26.719 -17.344 1 97.06 381 LEU B O 1
ATOM 6867 N N . GLN B 1 382 ? -13.484 -27.719 -15.773 1 98.31 382 GLN B N 1
ATOM 6868 C CA . GLN B 1 382 ? -12.883 -28.703 -16.656 1 98.31 382 GLN B CA 1
ATOM 6869 C C . GLN B 1 382 ? -13.938 -29.609 -17.281 1 98.31 382 GLN B C 1
ATOM 6871 O O . GLN B 1 382 ? -13.859 -29.953 -18.469 1 98.31 382 GLN B O 1
ATOM 6876 N N . LYS B 1 383 ? -14.922 -29.984 -16.516 1 98.44 383 LYS B N 1
ATOM 6877 C CA . LYS B 1 383 ? -16.031 -30.781 -17.047 1 98.44 383 LYS B CA 1
ATOM 6878 C C . LYS B 1 383 ? -16.781 -30.047 -18.141 1 98.44 383 LYS B C 1
ATOM 6880 O O . LYS B 1 383 ? -17.141 -30.625 -19.156 1 98.44 383 LYS B O 1
ATOM 6885 N N . ASP B 1 384 ? -16.969 -28.797 -17.875 1 98 384 ASP B N 1
ATOM 6886 C CA . ASP B 1 384 ? -17.641 -27.969 -18.891 1 98 384 ASP B CA 1
ATOM 6887 C C . ASP B 1 384 ? -16.859 -27.984 -20.203 1 98 384 ASP B C 1
ATOM 6889 O O . ASP B 1 384 ? -17.453 -28.078 -21.281 1 98 384 ASP B O 1
ATOM 6893 N N . LEU B 1 385 ? -15.602 -27.875 -20.094 1 98.31 385 LEU B N 1
ATOM 6894 C CA . LEU B 1 385 ? -14.766 -27.844 -21.281 1 98.31 385 LEU B CA 1
ATOM 6895 C C . LEU B 1 385 ? -14.727 -29.219 -21.953 1 98.31 385 LEU B C 1
ATOM 6897 O O . LEU B 1 385 ? -14.633 -29.297 -23.188 1 98.31 385 LEU B O 1
ATOM 6901 N N . LEU B 1 386 ? -14.789 -30.219 -21.188 1 98.56 386 LEU B N 1
ATOM 6902 C CA . LEU B 1 386 ? -14.867 -31.578 -21.734 1 98.56 386 LEU B CA 1
ATOM 6903 C C . LEU B 1 386 ? -16.141 -31.75 -22.562 1 98.56 386 LEU B C 1
ATOM 6905 O O . LEU B 1 386 ? -16.109 -32.375 -23.625 1 98.56 386 LEU B O 1
ATOM 6909 N N . LYS B 1 387 ? -17.25 -31.234 -22.062 1 98.25 387 LYS B N 1
ATOM 6910 C CA . LYS B 1 387 ? -18.5 -31.266 -22.812 1 98.25 387 LYS B CA 1
ATOM 6911 C C . LYS B 1 387 ? -18.344 -30.594 -24.172 1 98.25 387 LYS B C 1
ATOM 6913 O O . LYS B 1 387 ? -18.875 -31.078 -25.188 1 98.25 387 LYS B O 1
ATOM 6918 N N . VAL B 1 388 ? -17.672 -29.531 -24.094 1 98.19 388 VAL B N 1
ATOM 6919 C CA . VAL B 1 388 ? -17.438 -28.75 -25.312 1 98.19 388 VAL B CA 1
ATOM 6920 C C . VAL B 1 388 ? -16.594 -29.547 -26.297 1 98.19 388 VAL B C 1
ATOM 6922 O O . VAL B 1 388 ? -16.922 -29.609 -27.484 1 98.19 388 VAL B O 1
ATOM 6925 N N . ALA B 1 389 ? -15.562 -30.156 -25.781 1 98.5 389 ALA B N 1
ATOM 6926 C CA . ALA B 1 389 ? -14.68 -30.953 -26.625 1 98.5 389 ALA B CA 1
ATOM 6927 C C . ALA B 1 389 ? -15.453 -32.094 -27.328 1 98.5 389 ALA B C 1
ATOM 6929 O O . ALA B 1 389 ? -15.219 -32.375 -28.5 1 98.5 389 ALA B O 1
ATOM 6930 N N . ALA B 1 390 ? -16.344 -32.688 -26.625 1 97.81 390 ALA B N 1
ATOM 6931 C CA . ALA B 1 390 ? -17.156 -33.75 -27.156 1 97.81 390 ALA B CA 1
ATOM 6932 C C . ALA B 1 390 ? -18 -33.281 -28.344 1 97.81 390 ALA B C 1
ATOM 6934 O O . ALA B 1 390 ? -18.188 -34.031 -29.312 1 97.81 390 ALA B O 1
ATOM 6935 N N . GLN B 1 391 ? -18.438 -32.094 -28.25 1 97.94 391 GLN B N 1
ATOM 6936 C CA . GLN B 1 391 ? -19.297 -31.531 -29.297 1 97.94 391 GLN B CA 1
ATOM 6937 C C . GLN B 1 391 ? -18.484 -31.188 -30.547 1 97.94 391 GLN B C 1
ATOM 6939 O O . GLN B 1 391 ? -18.984 -31.25 -31.656 1 97.94 391 GLN B O 1
ATOM 6944 N N . LEU B 1 392 ? -17.281 -30.906 -30.359 1 98.38 392 LEU B N 1
ATOM 6945 C CA . LEU B 1 392 ? -16.453 -30.406 -31.438 1 98.38 392 LEU B CA 1
ATOM 6946 C C . LEU B 1 392 ? -15.93 -31.547 -32.312 1 98.38 392 LEU B C 1
ATOM 6948 O O . LEU B 1 392 ? -15.648 -31.375 -33.5 1 98.38 392 LEU B O 1
ATOM 6952 N N . LEU B 1 393 ? -15.773 -32.719 -31.781 1 98.44 393 LEU B N 1
ATOM 6953 C CA . LEU B 1 393 ? -15.07 -33.812 -32.438 1 98.44 393 LEU B CA 1
ATOM 6954 C C . LEU B 1 393 ? -15.93 -34.469 -33.5 1 98.44 393 LEU B C 1
ATOM 6956 O O . LEU B 1 393 ? -17.141 -34.625 -33.312 1 98.44 393 LEU B O 1
ATOM 6960 N N . LYS B 1 394 ? -15.242 -34.812 -34.625 1 97.69 394 LYS B N 1
ATOM 6961 C CA . LYS B 1 394 ? -15.812 -35.719 -35.625 1 97.69 394 LYS B CA 1
ATOM 6962 C C . LYS B 1 394 ? -15.859 -37.156 -35.125 1 97.69 394 LYS B C 1
ATOM 6964 O O . LYS B 1 394 ? -15.117 -37.531 -34.188 1 97.69 394 LYS B O 1
ATOM 6969 N N . PRO B 1 395 ? -16.828 -37.875 -35.781 1 96.62 395 PRO B N 1
ATOM 6970 C CA . PRO B 1 395 ? -16.688 -39.312 -35.5 1 96.62 395 PRO B CA 1
ATOM 6971 C C . PRO B 1 395 ? -15.297 -39.844 -35.844 1 96.62 395 PRO B C 1
ATOM 6973 O O . PRO B 1 395 ? -14.734 -39.5 -36.875 1 96.62 395 PRO B O 1
ATOM 6976 N N . GLY B 1 396 ? -14.734 -40.562 -34.938 1 97 396 GLY B N 1
ATOM 6977 C CA . GLY B 1 396 ? -13.383 -41.062 -35.125 1 97 396 GLY B CA 1
ATOM 6978 C C . GLY B 1 396 ? -12.32 -40.094 -34.656 1 97 396 GLY B C 1
ATOM 6979 O O . GLY B 1 396 ? -11.133 -40.438 -34.625 1 97 396 GLY B O 1
ATOM 6980 N N . GLY B 1 397 ? -12.766 -38.938 -34.281 1 98.25 397 GLY B N 1
ATOM 6981 C CA . GLY B 1 397 ? -11.836 -37.938 -33.781 1 98.25 397 GLY B CA 1
ATOM 6982 C C . GLY B 1 397 ? -11.312 -38.25 -32.375 1 98.25 397 GLY B C 1
ATOM 6983 O O . GLY B 1 397 ? -11.852 -39.125 -31.688 1 98.25 397 GLY B O 1
ATOM 6984 N N . ARG B 1 398 ? -10.211 -37.531 -31.922 1 98.62 398 ARG B N 1
ATOM 6985 C CA . ARG B 1 398 ? -9.594 -37.844 -30.641 1 98.62 398 ARG B CA 1
ATOM 6986 C C . ARG B 1 398 ? -9.477 -36.562 -29.797 1 98.62 398 ARG B C 1
ATOM 6988 O O . ARG B 1 398 ? -9.25 -35.469 -30.328 1 98.62 398 ARG B O 1
ATOM 6995 N N . LEU B 1 399 ? -9.68 -36.781 -28.547 1 98.69 399 LEU B N 1
ATOM 6996 C CA . LEU B 1 399 ? -9.539 -35.75 -27.516 1 98.69 399 LEU B CA 1
ATOM 6997 C C . LEU B 1 399 ? -8.43 -36.125 -26.547 1 98.69 399 LEU B C 1
ATOM 6999 O O . LEU B 1 399 ? -8.438 -37.188 -25.969 1 98.69 399 LEU B O 1
ATOM 7003 N N . LEU B 1 400 ? -7.473 -35.219 -26.422 1 98.88 400 LEU B N 1
ATOM 7004 C CA . LEU B 1 400 ? -6.512 -35.375 -25.344 1 98.88 400 LEU B CA 1
ATOM 7005 C C . LEU B 1 400 ? -6.848 -34.438 -24.188 1 98.88 400 LEU B C 1
ATOM 7007 O O . LEU B 1 400 ? -6.863 -33.219 -24.359 1 98.88 400 LEU B O 1
ATOM 7011 N N . TYR B 1 401 ? -7.172 -34.969 -23.031 1 98.88 401 TYR B N 1
ATOM 7012 C CA . TYR B 1 401 ? -7.297 -34.25 -21.781 1 98.88 401 TYR B CA 1
ATOM 7013 C C . TYR B 1 401 ? -5.992 -34.281 -21 1 98.88 401 TYR B C 1
ATOM 7015 O O . TYR B 1 401 ? -5.477 -35.344 -20.688 1 98.88 401 TYR B O 1
ATOM 7023 N N . ALA B 1 402 ? -5.465 -33.125 -20.688 1 98.75 402 ALA B N 1
ATOM 7024 C CA . ALA B 1 402 ? -4.203 -33.031 -19.953 1 98.75 402 ALA B CA 1
ATOM 7025 C C . ALA B 1 402 ? -4.242 -31.938 -18.906 1 98.75 402 ALA B C 1
ATOM 7027 O O . ALA B 1 402 ? -4.949 -30.938 -19.062 1 98.75 402 ALA B O 1
ATOM 7028 N N . THR B 1 403 ? -3.574 -32.125 -17.812 1 98.44 403 THR B N 1
ATOM 7029 C CA . THR B 1 403 ? -3.402 -31.125 -16.781 1 98.44 403 THR B CA 1
ATOM 7030 C C . THR B 1 403 ? -2.004 -31.203 -16.172 1 98.44 403 THR B C 1
ATOM 7032 O O . THR B 1 403 ? -1.372 -32.281 -16.188 1 98.44 403 THR B O 1
ATOM 7035 N N . CYS B 1 404 ? -1.527 -30.141 -15.68 1 97.75 404 CYS B N 1
ATOM 7036 C CA . CYS B 1 404 ? -0.329 -30.188 -14.852 1 97.75 404 CYS B CA 1
ATOM 7037 C C . CYS B 1 404 ? -0.69 -30.203 -13.375 1 97.75 404 CYS B C 1
ATOM 7039 O O . CYS B 1 404 ? -0.08 -29.5 -12.57 1 97.75 404 CYS B O 1
ATOM 7041 N N . SER B 1 405 ? -1.704 -30.969 -12.977 1 97.75 405 SER B N 1
ATOM 7042 C CA . SER B 1 405 ? -2.203 -31.125 -11.617 1 97.75 405 SER B CA 1
ATOM 7043 C C . SER B 1 405 ? -1.869 -32.5 -11.055 1 97.75 405 SER B C 1
ATOM 7045 O O . SER B 1 405 ? -1.742 -33.469 -11.805 1 97.75 405 SER B O 1
ATOM 7047 N N . LEU B 1 406 ? -1.794 -32.531 -9.789 1 97.56 406 LEU B N 1
ATOM 7048 C CA . LEU B 1 406 ? -1.575 -33.812 -9.102 1 97.56 406 LEU B CA 1
ATOM 7049 C C . LEU B 1 406 ? -2.887 -34.375 -8.555 1 97.56 406 LEU B C 1
ATOM 7051 O O . LEU B 1 406 ? -2.953 -35.531 -8.156 1 97.56 406 LEU B O 1
ATOM 7055 N N . PHE B 1 407 ? -3.92 -33.656 -8.555 1 98 407 PHE B N 1
ATOM 7056 C CA . PHE B 1 407 ? -5.125 -34 -7.812 1 98 407 PHE B CA 1
ATOM 7057 C C . PHE B 1 407 ? -6.062 -34.844 -8.664 1 98 407 PHE B C 1
ATOM 7059 O O . PHE B 1 407 ? -6.391 -34.469 -9.789 1 98 407 PHE B O 1
ATOM 7066 N N . PRO B 1 408 ? -6.574 -35.906 -8.141 1 98.38 408 PRO B N 1
ATOM 7067 C CA . PRO B 1 408 ? -7.469 -36.781 -8.875 1 98.38 408 PRO B CA 1
ATOM 7068 C C . PRO B 1 408 ? -8.742 -36.094 -9.344 1 98.38 408 PRO B C 1
ATOM 7070 O O . PRO B 1 408 ? -9.281 -36.438 -10.406 1 98.38 408 PRO B O 1
ATOM 7073 N N . GLU B 1 409 ? -9.203 -35.094 -8.555 1 98.19 409 GLU B N 1
ATOM 7074 C CA . GLU B 1 409 ? -10.422 -34.375 -8.898 1 98.19 409 GLU B CA 1
ATOM 7075 C C . GLU B 1 409 ? -10.297 -33.688 -10.258 1 98.19 409 GLU B C 1
ATOM 7077 O O . GLU B 1 409 ? -11.273 -33.562 -10.992 1 98.19 409 GLU B O 1
ATOM 7082 N N . GLU B 1 410 ? -9.031 -33.344 -10.57 1 98.56 410 GLU B N 1
ATOM 7083 C CA . GLU B 1 410 ? -8.773 -32.625 -11.812 1 98.56 410 GLU B CA 1
ATOM 7084 C C . GLU B 1 410 ? -8.32 -33.594 -12.914 1 98.56 410 GLU B C 1
ATOM 7086 O O . GLU B 1 410 ? -8.141 -33.188 -14.062 1 98.56 410 GLU B O 1
ATOM 7091 N N . ASN B 1 411 ? -8.109 -34.844 -12.539 1 98.56 411 ASN B N 1
ATOM 7092 C CA . ASN B 1 411 ? -7.496 -35.812 -13.445 1 98.56 411 ASN B CA 1
ATOM 7093 C C . ASN B 1 411 ? -8.414 -37 -13.703 1 98.56 411 ASN B C 1
ATOM 7095 O O . ASN B 1 411 ? -9.359 -36.906 -14.492 1 98.56 411 ASN B O 1
ATOM 7099 N N . GLU B 1 412 ? -8.203 -38.094 -13.031 1 98.69 412 GLU B N 1
ATOM 7100 C CA . GLU B 1 412 ? -8.906 -39.344 -13.258 1 98.69 412 GLU B CA 1
ATOM 7101 C C . GLU B 1 412 ? -10.406 -39.188 -13.023 1 98.69 412 GLU B C 1
ATOM 7103 O O . GLU B 1 412 ? -11.219 -39.75 -13.781 1 98.69 412 GLU B O 1
ATOM 7108 N N . GLU B 1 413 ? -10.75 -38.438 -12.047 1 98.62 413 GLU B N 1
ATOM 7109 C CA . GLU B 1 413 ? -12.164 -38.312 -11.703 1 98.62 413 GLU B CA 1
ATOM 7110 C C . GLU B 1 413 ? -12.945 -37.594 -12.805 1 98.62 413 GLU B C 1
ATOM 7112 O O . GLU B 1 413 ? -14.094 -37.969 -13.086 1 98.62 413 GLU B O 1
ATOM 7117 N N . ASN B 1 414 ? -12.367 -36.656 -13.359 1 98.75 414 ASN B N 1
ATOM 7118 C CA . ASN B 1 414 ? -13.016 -35.969 -14.477 1 98.75 414 ASN B CA 1
ATOM 7119 C C . ASN B 1 414 ? -13.172 -36.875 -15.688 1 98.75 414 ASN B C 1
ATOM 7121 O O . ASN B 1 414 ? -14.188 -36.844 -16.375 1 98.75 414 ASN B O 1
ATOM 7125 N N . ILE B 1 415 ? -12.203 -37.75 -15.938 1 98.75 415 ILE B N 1
ATOM 7126 C CA . ILE B 1 415 ? -12.242 -38.688 -17.062 1 98.75 415 ILE B CA 1
ATOM 7127 C C . ILE B 1 415 ? -13.305 -39.75 -16.797 1 98.75 415 ILE B C 1
ATOM 7129 O O . ILE B 1 415 ? -14.07 -40.094 -17.703 1 98.75 415 ILE B O 1
ATOM 7133 N N . GLU B 1 416 ? -13.32 -40.219 -15.594 1 98.62 416 GLU B N 1
ATOM 7134 C CA . GLU B 1 416 ? -14.352 -41.188 -15.234 1 98.62 416 GLU B CA 1
ATOM 7135 C C . GLU B 1 416 ? -15.75 -40.625 -15.422 1 98.62 416 GLU B C 1
ATOM 7137 O O . GLU B 1 416 ? -16.625 -41.281 -15.977 1 98.62 416 GLU B O 1
ATOM 7142 N N . TRP B 1 417 ? -15.906 -39.438 -14.945 1 98.5 417 TRP B N 1
ATOM 7143 C CA . TRP B 1 417 ? -17.188 -38.75 -15.125 1 98.5 417 TRP B CA 1
ATOM 7144 C C . TRP B 1 417 ? -17.531 -38.656 -16.609 1 98.5 417 TRP B C 1
ATOM 7146 O O . TRP B 1 417 ? -18.672 -38.938 -17 1 98.5 417 TRP B O 1
ATOM 7156 N N . PHE B 1 418 ? -16.625 -38.281 -17.406 1 98.69 418 PHE B N 1
ATOM 7157 C CA . PHE B 1 418 ? -16.844 -38.094 -18.844 1 98.69 418 PHE B CA 1
ATOM 7158 C C . PHE B 1 418 ? -17.266 -39.375 -19.516 1 98.69 418 PHE B C 1
ATOM 7160 O O . PHE B 1 418 ? -18.234 -39.406 -20.281 1 98.69 418 PHE B O 1
ATOM 7167 N N . LEU B 1 419 ? -16.547 -40.438 -19.234 1 98.06 419 LEU B N 1
ATOM 7168 C CA . LEU B 1 419 ? -16.812 -41.719 -19.844 1 98.06 419 LEU B CA 1
ATOM 7169 C C . LEU B 1 419 ? -18.156 -42.281 -19.375 1 98.06 419 LEU B C 1
ATOM 7171 O O . LEU B 1 419 ? -18.797 -43.031 -20.094 1 98.06 419 LEU B O 1
ATOM 7175 N N . GLY B 1 420 ? -18.562 -41.875 -18.219 1 97.62 420 GLY B N 1
ATOM 7176 C CA . GLY B 1 420 ? -19.875 -42.25 -17.734 1 97.62 420 GLY B CA 1
ATOM 7177 C C . GLY B 1 420 ? -21 -41.438 -18.375 1 97.62 420 GLY B C 1
ATOM 7178 O O . GLY B 1 420 ? -22.125 -41.938 -18.484 1 97.62 420 GLY B O 1
ATOM 7179 N N . THR B 1 421 ? -20.703 -40.312 -18.812 1 97.38 421 THR B N 1
ATOM 7180 C CA . THR B 1 421 ? -21.688 -39.406 -19.375 1 97.38 421 THR B CA 1
ATOM 7181 C C . THR B 1 421 ? -21.844 -39.656 -20.875 1 97.38 421 THR B C 1
ATOM 7183 O O . THR B 1 421 ? -22.938 -39.5 -21.422 1 97.38 421 THR B O 1
ATOM 7186 N N . TYR B 1 422 ? -20.719 -39.969 -21.516 1 97 422 TYR B N 1
ATOM 7187 C CA . TYR B 1 422 ? -20.734 -40.156 -22.969 1 97 422 TYR B CA 1
ATOM 7188 C C . TYR B 1 422 ? -20.406 -41.594 -23.344 1 97 422 TYR B C 1
ATOM 7190 O O . TYR B 1 422 ? -19.25 -42 -23.359 1 97 422 TYR B O 1
ATOM 7198 N N . ASP B 1 423 ? -21.344 -42.219 -23.906 1 95 423 ASP B N 1
ATOM 7199 C CA . ASP B 1 423 ? -21.203 -43.656 -24.203 1 95 423 ASP B CA 1
ATOM 7200 C C . ASP B 1 423 ? -20.516 -43.844 -25.562 1 95 423 ASP B C 1
ATOM 7202 O O . ASP B 1 423 ? -20.047 -44.938 -25.859 1 95 423 ASP B O 1
ATOM 7206 N N . ASN B 1 424 ? -20.422 -42.844 -26.281 1 96.94 424 ASN B N 1
ATOM 7207 C CA . ASN B 1 424 ? -19.828 -42.969 -27.609 1 96.94 424 ASN B CA 1
ATOM 7208 C C . ASN B 1 424 ? -18.344 -42.594 -27.594 1 96.94 424 ASN B C 1
ATOM 7210 O O . ASN B 1 424 ? -17.781 -42.25 -28.641 1 96.94 424 ASN B O 1
ATOM 7214 N N . PHE B 1 425 ? -17.734 -42.562 -26.422 1 98.12 425 PHE B N 1
ATOM 7215 C CA . PHE B 1 425 ? -16.297 -42.344 -26.297 1 98.12 425 PHE B CA 1
ATOM 7216 C C . PHE B 1 425 ? -15.617 -43.531 -25.625 1 98.12 425 PHE B C 1
ATOM 7218 O O . PHE B 1 425 ? -16.219 -44.188 -24.781 1 98.12 425 PHE B O 1
ATOM 7225 N N . ARG B 1 426 ? -14.438 -43.688 -25.938 1 97.69 426 ARG B N 1
ATOM 7226 C CA . ARG B 1 426 ? -13.633 -44.688 -25.281 1 97.69 426 ARG B CA 1
ATOM 7227 C C . ARG B 1 426 ? -12.242 -44.188 -24.953 1 97.69 426 ARG B C 1
ATOM 7229 O O . ARG B 1 426 ? -11.727 -43.281 -25.641 1 97.69 426 ARG B O 1
ATOM 7236 N N . LEU B 1 427 ? -11.656 -44.75 -23.969 1 98.06 427 LEU B N 1
ATOM 7237 C CA . LEU B 1 427 ? -10.281 -44.438 -23.578 1 98.06 427 LEU B CA 1
ATOM 7238 C C . LEU B 1 427 ? -9.281 -45.219 -24.422 1 98.06 427 LEU B C 1
ATOM 7240 O O . LEU B 1 427 ? -9.422 -46.438 -24.594 1 98.06 427 LEU B O 1
ATOM 7244 N N . ILE B 1 428 ? -8.367 -44.5 -24.969 1 98.19 428 ILE B N 1
ATOM 7245 C CA . ILE B 1 428 ? -7.258 -45.156 -25.656 1 98.19 428 ILE B CA 1
ATOM 7246 C C . ILE B 1 428 ? -6.09 -45.344 -24.703 1 98.19 428 ILE B C 1
ATOM 7248 O O . ILE B 1 428 ? -5.496 -44.344 -24.234 1 98.19 428 ILE B O 1
ATOM 7252 N N . PRO B 1 429 ? -5.77 -46.531 -24.391 1 98.25 429 PRO B N 1
ATOM 7253 C CA . PRO B 1 429 ? -4.719 -46.75 -23.391 1 98.25 429 PRO B CA 1
ATOM 7254 C C . PRO B 1 429 ? -3.379 -46.125 -23.797 1 98.25 429 PRO B C 1
ATOM 7256 O O . PRO B 1 429 ? -2.955 -46.281 -24.953 1 98.25 429 PRO B O 1
ATOM 7259 N N . LEU B 1 430 ? -2.805 -45.5 -22.844 1 97.75 430 LEU B N 1
ATOM 7260 C CA . LEU B 1 430 ? -1.476 -44.938 -23.031 1 97.75 430 LEU B CA 1
ATOM 7261 C C . LEU B 1 430 ? -0.41 -45.812 -22.391 1 97.75 430 LEU B C 1
ATOM 7263 O O . LEU B 1 430 ? -0.542 -46.219 -21.234 1 97.75 430 LEU B O 1
ATOM 7267 N N . ASN B 1 431 ? 0.572 -46.219 -23.141 1 90.38 431 ASN B N 1
ATOM 7268 C CA . ASN B 1 431 ? 1.593 -47.125 -22.656 1 90.38 431 ASN B CA 1
ATOM 7269 C C . ASN B 1 431 ? 2.914 -46.406 -22.391 1 90.38 431 ASN B C 1
ATOM 7271 O O . ASN B 1 431 ? 3.955 -47.062 -22.234 1 90.38 431 ASN B O 1
ATOM 7275 N N . GLY B 1 432 ? 2.992 -45.188 -22.344 1 93.25 432 GLY B N 1
ATOM 7276 C CA . GLY B 1 432 ? 4.188 -44.375 -22.125 1 93.25 432 GLY B CA 1
ATOM 7277 C C . GLY B 1 432 ? 4.059 -42.969 -22.656 1 93.25 432 GLY B C 1
ATOM 7278 O O . GLY B 1 432 ? 3.018 -42.594 -23.203 1 93.25 432 GLY B O 1
ATOM 7279 N N . PRO B 1 433 ? 5.117 -42.281 -22.25 1 96.56 433 PRO B N 1
ATOM 7280 C CA . PRO B 1 433 ? 6.453 -42.625 -21.766 1 96.56 433 PRO B CA 1
ATOM 7281 C C . PRO B 1 433 ? 6.555 -42.562 -20.234 1 96.56 433 PRO B C 1
ATOM 7283 O O . PRO B 1 433 ? 7.633 -42.781 -19.672 1 96.56 433 PRO B O 1
ATOM 7286 N N . TYR B 1 434 ? 5.488 -42.344 -19.578 1 98 434 TYR B N 1
ATOM 7287 C CA . TYR B 1 434 ? 5.496 -42.25 -18.125 1 98 434 TYR B CA 1
ATOM 7288 C C . TYR B 1 434 ? 4.703 -43.375 -17.5 1 98 434 TYR B C 1
ATOM 7290 O O . TYR B 1 434 ? 4.531 -44.438 -18.109 1 98 434 TYR B O 1
ATOM 7298 N N . ASP B 1 435 ? 4.289 -43.219 -16.25 1 97.38 435 ASP B N 1
ATOM 7299 C CA . ASP B 1 435 ? 3.639 -44.312 -15.539 1 97.38 435 ASP B CA 1
ATOM 7300 C C . ASP B 1 435 ? 2.129 -44.281 -15.766 1 97.38 435 ASP B C 1
ATOM 7302 O O . ASP B 1 435 ? 1.516 -43.219 -15.852 1 97.38 435 ASP B O 1
ATOM 7306 N N . GLU B 1 436 ? 1.603 -45.438 -15.906 1 97.62 436 GLU B N 1
ATOM 7307 C CA . GLU B 1 436 ? 0.147 -45.562 -15.867 1 97.62 436 GLU B CA 1
ATOM 7308 C C . GLU B 1 436 ? -0.404 -45.031 -14.547 1 97.62 436 GLU B C 1
ATOM 7310 O O . GLU B 1 436 ? 0.169 -45.281 -13.484 1 97.62 436 GLU B O 1
ATOM 7315 N N . SER B 1 437 ? -1.474 -44.281 -14.641 1 97 437 SER B N 1
ATOM 7316 C CA . SER B 1 437 ? -2.098 -43.781 -13.414 1 97 437 SER B CA 1
ATOM 7317 C C . SER B 1 437 ? -2.557 -44.938 -12.531 1 97 437 SER B C 1
ATOM 7319 O O . SER B 1 437 ? -3.131 -45.938 -13.031 1 97 437 SER B O 1
ATOM 7321 N N . PRO B 1 438 ? -2.32 -44.875 -11.305 1 95.12 438 PRO B N 1
ATOM 7322 C CA . PRO B 1 438 ? -2.799 -45.938 -10.414 1 95.12 438 PRO B CA 1
ATOM 7323 C C . PRO B 1 438 ? -4.305 -45.844 -10.164 1 95.12 438 PRO B C 1
ATOM 7325 O O . PRO B 1 438 ? -4.891 -46.781 -9.625 1 95.12 438 PRO B O 1
ATOM 7328 N N . LEU B 1 439 ? -4.922 -44.812 -10.602 1 97.06 439 LEU B N 1
ATOM 7329 C CA . LEU B 1 439 ? -6.312 -44.594 -10.227 1 97.06 439 LEU B CA 1
ATOM 7330 C C . LEU B 1 439 ? -7.246 -44.906 -11.391 1 97.06 439 LEU B C 1
ATOM 7332 O O . LEU B 1 439 ? -8.438 -45.156 -11.188 1 97.06 439 LEU B O 1
ATOM 7336 N N . LEU B 1 440 ? -6.684 -44.844 -12.586 1 98.12 440 LEU B N 1
ATOM 7337 C CA . LEU B 1 440 ? -7.488 -45.094 -13.773 1 98.12 440 LEU B CA 1
ATOM 7338 C C . LEU B 1 440 ? -6.637 -45.75 -14.867 1 98.12 440 LEU B C 1
ATOM 7340 O O . LEU B 1 440 ? -5.887 -45.031 -15.555 1 98.12 440 LEU B O 1
ATOM 7344 N N . LYS B 1 441 ? -6.863 -46.969 -15.055 1 97.44 441 LYS B N 1
ATOM 7345 C CA . LYS B 1 441 ? -6.098 -47.719 -16.062 1 97.44 441 LYS B CA 1
ATOM 7346 C C . LYS B 1 441 ? -6.266 -47.094 -17.438 1 97.44 441 LYS B C 1
ATOM 7348 O O . LYS B 1 441 ? -7.367 -46.688 -17.812 1 97.44 441 LYS B O 1
ATOM 7353 N N . GLY B 1 442 ? -5.117 -47.031 -18.156 1 98.06 442 GLY B N 1
ATOM 7354 C CA . GLY B 1 442 ? -5.145 -46.469 -19.5 1 98.06 442 GLY B CA 1
ATOM 7355 C C . GLY B 1 442 ? -4.73 -45.031 -19.562 1 98.06 442 GLY B C 1
ATOM 7356 O O . GLY B 1 442 ? -4.418 -44.5 -20.641 1 98.06 442 GLY B O 1
ATOM 7357 N N . THR B 1 443 ? -4.781 -44.344 -18.438 1 98.56 443 THR B N 1
ATOM 7358 C CA . THR B 1 443 ? -4.285 -42.969 -18.375 1 98.56 443 THR B CA 1
ATOM 7359 C C . THR B 1 443 ? -2.84 -42.938 -17.891 1 98.56 443 THR B C 1
ATOM 7361 O O . THR B 1 443 ? -2.281 -44 -17.531 1 98.56 443 THR B O 1
ATOM 7364 N N . MET B 1 444 ? -2.23 -41.75 -17.922 1 98.62 444 MET B N 1
ATOM 7365 C CA . MET B 1 444 ? -0.799 -41.688 -17.641 1 98.62 444 MET B CA 1
ATOM 7366 C C . MET B 1 444 ? -0.483 -40.469 -16.781 1 98.62 444 MET B C 1
ATOM 7368 O O . MET B 1 444 ? -1.143 -39.438 -16.891 1 98.62 444 MET B O 1
ATOM 7372 N N . ARG B 1 445 ? 0.471 -40.625 -15.859 1 98.38 445 ARG B N 1
ATOM 7373 C CA . ARG B 1 445 ? 0.97 -39.562 -15.008 1 98.38 445 ARG B CA 1
ATOM 7374 C C . ARG B 1 445 ? 2.486 -39.438 -15.109 1 98.38 445 ARG B C 1
ATOM 7376 O O . ARG B 1 445 ? 3.193 -40.469 -15.164 1 98.38 445 ARG B O 1
ATOM 7383 N N . ALA B 1 446 ? 2.93 -38.281 -15.18 1 98.19 446 ALA B N 1
ATOM 7384 C CA . ALA B 1 446 ? 4.336 -37.969 -14.938 1 98.19 446 ALA B CA 1
ATOM 7385 C C . ALA B 1 446 ? 4.551 -37.469 -13.516 1 98.19 446 ALA B C 1
ATOM 7387 O O . ALA B 1 446 ? 3.734 -36.688 -13.008 1 98.19 446 ALA B O 1
ATOM 7388 N N . TYR B 1 447 ? 5.566 -37.875 -12.852 1 97.5 447 TYR B N 1
ATOM 7389 C CA . TYR B 1 447 ? 5.895 -37.438 -11.492 1 97.5 447 TYR B CA 1
ATOM 7390 C C . TYR B 1 447 ? 7.281 -36.812 -11.438 1 97.5 447 TYR B C 1
ATOM 7392 O O . TYR B 1 447 ? 8.227 -37.312 -12.047 1 97.5 447 TYR B O 1
ATOM 7400 N N . PRO B 1 448 ? 7.434 -35.812 -10.68 1 96.19 448 PRO B N 1
ATOM 7401 C CA . PRO B 1 448 ? 8.742 -35.156 -10.562 1 96.19 448 PRO B CA 1
ATOM 7402 C C . PRO B 1 448 ? 9.82 -36.094 -10.023 1 96.19 448 PRO B C 1
ATOM 7404 O O . PRO B 1 448 ? 10.93 -36.156 -10.555 1 96.19 448 PRO B O 1
ATOM 7407 N N . HIS B 1 449 ? 9.508 -36.938 -9 1 96.25 449 HIS B N 1
ATOM 7408 C CA . HIS B 1 449 ? 10.5 -37.781 -8.312 1 96.25 449 HIS B CA 1
ATOM 7409 C C . HIS B 1 449 ? 10.867 -39 -9.141 1 96.25 449 HIS B C 1
ATOM 7411 O O . HIS B 1 449 ? 11.953 -39.562 -8.977 1 96.25 449 HIS B O 1
ATOM 7417 N N . ARG B 1 450 ? 10.055 -39.344 -10.094 1 96.62 450 ARG B N 1
ATOM 7418 C CA . ARG B 1 450 ? 10.297 -40.562 -10.875 1 96.62 450 ARG B CA 1
ATOM 7419 C C . ARG B 1 450 ? 10.859 -40.219 -12.25 1 96.62 450 ARG B C 1
ATOM 7421 O O . ARG B 1 450 ? 11.68 -40.969 -12.797 1 96.62 450 ARG B O 1
ATOM 7428 N N . HIS B 1 451 ? 10.461 -39.062 -12.766 1 96 451 HIS B N 1
ATOM 7429 C CA . HIS B 1 451 ? 10.688 -38.875 -14.188 1 96 451 HIS B CA 1
ATOM 7430 C C . HIS B 1 451 ? 11.492 -37.594 -14.445 1 96 451 HIS B C 1
ATOM 7432 O O . HIS B 1 451 ? 11.805 -37.281 -15.586 1 96 451 HIS B O 1
ATOM 7438 N N . GLY B 1 452 ? 11.797 -36.781 -13.414 1 93.38 452 GLY B N 1
ATOM 7439 C CA . GLY B 1 452 ? 12.617 -35.594 -13.578 1 93.38 452 GLY B CA 1
ATOM 7440 C C . GLY B 1 452 ? 11.938 -34.5 -14.391 1 93.38 452 GLY B C 1
ATOM 7441 O O . GLY B 1 452 ? 12.594 -33.812 -15.172 1 93.38 452 GLY B O 1
ATOM 7442 N N . THR B 1 453 ? 10.719 -34.438 -14.352 1 95 453 THR B N 1
ATOM 7443 C CA . THR B 1 453 ? 9.891 -33.406 -15 1 95 453 THR B CA 1
ATOM 7444 C C . THR B 1 453 ? 8.742 -33 -14.086 1 95 453 THR B C 1
ATOM 7446 O O . THR B 1 453 ? 8.695 -33.375 -12.922 1 95 453 THR B O 1
ATOM 7449 N N . ILE B 1 454 ? 7.879 -32.125 -14.562 1 96 454 ILE B N 1
ATOM 7450 C CA . ILE B 1 454 ? 6.773 -31.656 -13.742 1 96 454 ILE B CA 1
ATOM 7451 C C . ILE B 1 454 ? 5.684 -32.719 -13.672 1 96 454 ILE B C 1
ATOM 7453 O O . ILE B 1 454 ? 5.645 -33.625 -14.5 1 96 454 ILE B O 1
ATOM 7457 N N . GLY B 1 455 ? 4.875 -32.625 -12.633 1 97.5 455 GLY B N 1
ATOM 7458 C CA . GLY B 1 455 ? 3.689 -33.469 -12.586 1 97.5 455 GLY B CA 1
ATOM 7459 C C . GLY B 1 455 ? 2.699 -33.156 -13.695 1 97.5 455 GLY B C 1
ATOM 7460 O O . GLY B 1 455 ? 2.445 -32 -14.008 1 97.5 455 GLY B O 1
ATOM 7461 N N . PHE B 1 456 ? 2.217 -34.219 -14.273 1 98.5 456 PHE B N 1
ATOM 7462 C CA . PHE B 1 456 ? 1.343 -34.062 -15.438 1 98.5 456 PHE B CA 1
ATOM 7463 C C . PHE B 1 456 ? 0.419 -35.281 -15.578 1 98.5 456 PHE B C 1
ATOM 7465 O O . PHE B 1 456 ? 0.765 -36.375 -15.164 1 98.5 456 PHE B O 1
ATOM 7472 N N . PHE B 1 457 ? -0.768 -35.062 -16.094 1 98.75 457 PHE B N 1
ATOM 7473 C CA . PHE B 1 457 ? -1.752 -36.125 -16.328 1 98.75 457 PHE B CA 1
ATOM 7474 C C . PHE B 1 457 ? -2.219 -36.094 -17.781 1 98.75 457 PHE B C 1
ATOM 7476 O O . PHE B 1 457 ? -2.369 -35.031 -18.375 1 98.75 457 PHE B O 1
ATOM 7483 N N . TYR B 1 458 ? -2.438 -37.344 -18.359 1 98.81 458 TYR B N 1
ATOM 7484 C CA . TYR B 1 458 ? -2.885 -37.5 -19.734 1 98.81 458 TYR B CA 1
ATOM 7485 C C . TYR B 1 458 ? -4.02 -38.5 -19.844 1 98.81 458 TYR B C 1
ATOM 7487 O O . TYR B 1 458 ? -3.945 -39.594 -19.25 1 98.81 458 TYR B O 1
ATOM 7495 N N . ALA B 1 459 ? -4.977 -38.188 -20.578 1 98.88 459 ALA B N 1
ATOM 7496 C CA . ALA B 1 459 ? -6.012 -39.125 -20.984 1 98.88 459 ALA B CA 1
ATOM 7497 C C . ALA B 1 459 ? -6.406 -38.906 -22.453 1 98.88 459 ALA B C 1
ATOM 7499 O O . ALA B 1 459 ? -6.824 -37.812 -22.828 1 98.88 459 ALA B O 1
ATOM 7500 N N . LEU B 1 460 ? -6.223 -39.938 -23.266 1 98.88 460 LEU B N 1
ATOM 7501 C CA . LEU B 1 460 ? -6.598 -39.875 -24.672 1 98.88 460 LEU B CA 1
ATOM 7502 C C . LEU B 1 460 ? -7.938 -40.562 -24.906 1 98.88 460 LEU B C 1
ATOM 7504 O O . LEU B 1 460 ? -8.109 -41.719 -24.516 1 98.88 460 LEU B O 1
ATOM 7508 N N . LEU B 1 461 ? -8.852 -39.844 -25.453 1 98.69 461 LEU B N 1
ATOM 7509 C CA . LEU B 1 461 ? -10.195 -40.344 -25.703 1 98.69 461 LEU B CA 1
ATOM 7510 C C . LEU B 1 461 ? -10.516 -40.344 -27.203 1 98.69 461 LEU B C 1
ATOM 7512 O O . LEU B 1 461 ? -10.023 -39.469 -27.938 1 98.69 461 LEU B O 1
ATOM 7516 N N . GLU B 1 462 ? -11.312 -41.219 -27.609 1 98.5 462 GLU B N 1
ATOM 7517 C CA . GLU B 1 462 ? -11.734 -41.312 -29.016 1 98.5 462 GLU B CA 1
ATOM 7518 C C . GLU B 1 462 ? -13.25 -41.406 -29.125 1 98.5 462 GLU B C 1
ATOM 7520 O O . GLU B 1 462 ? -13.891 -42.125 -28.375 1 98.5 462 GLU B O 1
ATOM 7525 N N . LYS B 1 463 ? -13.727 -40.656 -30 1 97.56 463 LYS B N 1
ATOM 7526 C CA . LYS B 1 463 ? -15.156 -40.719 -30.297 1 97.56 463 LYS B CA 1
ATOM 7527 C C . LYS B 1 463 ? -15.477 -41.844 -31.25 1 97.56 463 LYS B C 1
ATOM 7529 O O . LYS B 1 463 ? -14.82 -42 -32.281 1 97.56 463 LYS B O 1
ATOM 7534 N N . SER B 1 464 ? -16.469 -42.562 -30.875 1 92.5 464 SER B N 1
ATOM 7535 C CA . SER B 1 464 ? -16.859 -43.688 -31.719 1 92.5 464 SER B CA 1
ATOM 7536 C C . SER B 1 464 ? -17.359 -43.219 -33.094 1 92.5 464 SER B C 1
ATOM 7538 O O . SER B 1 464 ? -17.938 -42.125 -33.188 1 92.5 464 SER B O 1
ATOM 7540 N N . GLU B 1 465 ? -17.188 -44.094 -34.188 1 85.25 465 GLU B N 1
ATOM 7541 C CA . GLU B 1 465 ? -17.625 -43.812 -35.531 1 85.25 465 GLU B CA 1
ATOM 7542 C C . GLU B 1 465 ? -19.141 -43.938 -35.688 1 85.25 465 GLU B C 1
ATOM 7544 O O . GLU B 1 465 ? -19.766 -44.719 -34.969 1 85.25 465 GLU B O 1
#

Radius of gyration: 36.23 Å; Cα contacts (8 Å, |Δi|>4): 1773; chains: 2; bounding box: 60×102×81 Å

Sequence (930 aa):
MEEISNAIIQLIEREKEGEKKLSIPPKGVRALIEAVRLAEIIKPSQYAKREAFKKHQIDEYYLNRMLTMLFYDIMKKQGLIDRVINDIVGVNPLILDPWLRAALRVVVDVSLFHHSKPGTLKALKWKGSDFISSKTHPYVGMYYWDIFDKVIRYKPRPKSRDEFLEWKYIAPIWLIRRIKKLLGEETEQFFQAVNSKHSWTSIRVNTLKTTVDEVVEALRSEGKEVKVSERVPTIVKIKGPYDFDRSKLFREGKILVQEEASAVASLILDPKPGMTVVDLAAAPGGKTSHIAELMRNKGKIYAFDIDEFRIKRMKEILKRMGVNIVKIIRKDGRKAPKILGRGIADRVLLDAPCTSSGTIGKNPELRWRLRENKILEIAELQKDLLKVAAQLLKPGGRLLYATCSLFPEENEENIEWFLGTYDNFRLIPLNGPYDESPLLKGTMRAYPHRHGTIGFFYALLEKSEMEEISNAIIQLIEREKEGEKKLSIPPKGVRALIEAVRLAEIIKPSQYAKREAFKKHQIDEYYLNRMLTMLFYDIMKKQGLIDRVINDIVGVNPLILDPWLRAALRVVVDVSLFHHSKPGTLKALKWKGSDFISSKTHPYVGMYYWDIFDKVIRYKPRPKSRDEFLEWKYIAPIWLIRRIKKLLGEETEQFFQAVNSKHSWTSIRVNTLKTTVDEVVEALRSEGKEVKVSERVPTIVKIKGPYDFDRSKLFREGKILVQEEASAVASLILDPKPGMTVVDLAAAPGGKTSHIAELMRNKGKIYAFDIDEFRIKRMKEILKRMGVNIVKIIRKDGRKAPKILGRGIADRVLLDAPCTSSGTIGKNPELRWRLRENKILEIAELQKDLLKVAAQLLKPGGRLLYATCSLFPEENEENIEWFLGTYDNFRLIPLNGPYDESPLLKGTMRAYPHRHGTIGFFYALLEKSE